Protein AF-A0A954Z6C3-F1 (afdb_monomer_lite)

Structure (mmCIF, N/CA/C/O backbone):
data_AF-A0A954Z6C3-F1
#
_entry.id   AF-A0A954Z6C3-F1
#
loop_
_atom_site.group_PDB
_atom_site.id
_atom_site.type_symbol
_atom_site.label_atom_id
_atom_site.label_alt_id
_atom_site.label_comp_id
_atom_site.label_asym_id
_atom_site.label_entity_id
_atom_site.label_seq_id
_atom_site.pdbx_PDB_ins_code
_atom_site.Cartn_x
_atom_site.Cartn_y
_atom_site.Cartn_z
_atom_site.occupancy
_atom_site.B_iso_or_equiv
_atom_site.auth_seq_id
_atom_site.auth_comp_id
_atom_site.auth_asym_id
_atom_site.auth_atom_id
_atom_site.pdbx_PDB_model_num
ATOM 1 N N . MET A 1 1 ? -9.592 -8.517 114.118 1.00 37.28 1 MET A N 1
ATOM 2 C CA . MET A 1 1 ? -10.959 -8.440 113.569 1.00 37.28 1 MET A CA 1
ATOM 3 C C . MET A 1 1 ? -11.557 -7.120 114.006 1.00 37.28 1 MET A C 1
ATOM 5 O O . MET A 1 1 ? -11.801 -6.947 115.194 1.00 37.28 1 MET A O 1
ATOM 9 N N . LEU A 1 2 ? -11.691 -6.187 113.068 1.00 48.84 2 LEU A N 1
ATOM 10 C CA . LEU A 1 2 ? -12.561 -5.021 113.216 1.00 48.84 2 LEU A CA 1
ATOM 11 C C . LEU A 1 2 ? -14.000 -5.456 112.869 1.00 48.84 2 LEU A C 1
ATOM 13 O O . LEU A 1 2 ? -14.154 -6.453 112.158 1.00 48.84 2 LEU A O 1
ATOM 17 N N . PRO A 1 3 ? -15.047 -4.782 113.376 1.00 57.50 3 PRO A N 1
ATOM 18 C CA . PRO A 1 3 ? -16.382 -4.914 112.796 1.00 57.50 3 PRO A CA 1
ATOM 19 C C . PRO A 1 3 ? -16.373 -4.417 111.341 1.00 57.50 3 PRO A C 1
ATOM 21 O O . PRO A 1 3 ? -15.506 -3.620 110.981 1.00 57.50 3 PRO A O 1
ATOM 24 N N . LEU A 1 4 ? -17.345 -4.858 110.534 1.00 58.16 4 LEU A N 1
ATOM 25 C CA . LEU A 1 4 ? -17.621 -4.249 109.228 1.00 58.16 4 LEU A CA 1
ATOM 26 C C . LEU A 1 4 ? -17.804 -2.740 109.428 1.00 58.16 4 LEU A C 1
ATOM 28 O O . LEU A 1 4 ? -18.649 -2.313 110.220 1.00 58.16 4 LEU A O 1
ATOM 32 N N . LEU A 1 5 ? -16.955 -1.958 108.769 1.00 63.75 5 LEU A N 1
ATOM 33 C CA . LEU A 1 5 ? -17.016 -0.505 108.794 1.00 63.75 5 LEU A CA 1
ATOM 34 C C . LEU A 1 5 ? -18.011 -0.049 107.716 1.00 63.75 5 LEU A C 1
ATOM 36 O O . LEU A 1 5 ? -18.034 -0.652 106.645 1.00 63.75 5 LEU A O 1
ATOM 40 N N . PRO A 1 6 ? -18.849 0.966 107.986 1.00 67.75 6 PRO A N 1
ATOM 41 C CA . PRO A 1 6 ? -19.689 1.565 106.956 1.00 67.75 6 PRO A CA 1
ATOM 42 C C . PRO A 1 6 ? -18.831 2.337 105.944 1.00 67.75 6 PRO A C 1
ATOM 44 O O . PRO A 1 6 ? -17.690 2.690 106.242 1.00 67.75 6 PRO A O 1
ATOM 47 N N . GLU A 1 7 ? -19.417 2.628 104.789 1.00 71.50 7 GLU A N 1
ATOM 48 C CA . GLU A 1 7 ? -18.855 3.463 103.724 1.00 71.50 7 GLU A CA 1
ATOM 49 C C . GLU A 1 7 ? -18.239 4.782 104.248 1.00 71.50 7 GLU A C 1
ATOM 51 O O . GLU A 1 7 ? -18.741 5.393 105.203 1.00 71.50 7 GLU A O 1
ATOM 56 N N . GLY A 1 8 ? -17.139 5.219 103.630 1.00 67.38 8 GLY A N 1
ATOM 57 C CA . GLY A 1 8 ? -16.472 6.496 103.893 1.00 67.38 8 GLY A CA 1
ATOM 58 C C . GLY A 1 8 ? -15.030 6.381 104.404 1.00 67.38 8 GLY A C 1
ATOM 59 O O . GLY A 1 8 ? -14.446 5.302 104.499 1.00 67.38 8 GLY A O 1
ATOM 60 N N . SER A 1 9 ? -14.417 7.528 104.720 1.00 70.69 9 SER A N 1
ATOM 61 C CA . SER A 1 9 ? -13.011 7.597 105.147 1.00 70.69 9 SER A CA 1
ATOM 62 C C . SER A 1 9 ? -12.826 7.265 106.631 1.00 70.69 9 SER A C 1
ATOM 64 O O . SER A 1 9 ? -13.349 7.953 107.512 1.00 70.69 9 SER A O 1
ATOM 66 N N . HIS A 1 10 ? -12.013 6.246 106.910 1.00 74.00 10 HIS A N 1
ATOM 67 C CA . HIS A 1 10 ? -11.630 5.802 108.249 1.00 74.00 10 HIS A CA 1
ATOM 68 C C . HIS A 1 10 ? -10.156 6.100 108.509 1.00 74.00 10 HIS A C 1
ATOM 70 O O . HIS A 1 10 ? -9.318 5.996 107.616 1.00 74.00 10 HIS A O 1
ATOM 76 N N . ILE A 1 11 ? -9.813 6.432 109.756 1.00 70.94 11 ILE A N 1
ATOM 77 C CA . ILE A 1 11 ? -8.423 6.656 110.177 1.00 70.94 11 ILE A CA 1
ATOM 78 C C . ILE A 1 11 ? -8.068 5.657 111.276 1.00 70.94 11 ILE A C 1
ATOM 80 O O . ILE A 1 11 ? -8.650 5.671 112.363 1.00 70.94 11 ILE A O 1
ATOM 84 N N . VAL A 1 12 ? -7.071 4.815 111.013 1.00 69.81 12 VAL A N 1
ATOM 85 C CA . VAL A 1 12 ? -6.412 3.990 112.026 1.00 69.81 12 VAL A CA 1
ATOM 86 C C . VAL A 1 12 ? -5.226 4.768 112.570 1.00 69.81 12 VAL A C 1
ATOM 88 O O . VAL A 1 12 ? -4.170 4.846 111.942 1.00 69.81 12 VAL A O 1
ATOM 91 N N . SER A 1 13 ? -5.411 5.328 113.763 1.00 64.81 13 SER A N 1
ATOM 92 C CA . SER A 1 13 ? -4.345 5.958 114.538 1.00 64.81 13 SER A CA 1
ATOM 93 C C . SER A 1 13 ? -3.878 5.036 115.661 1.00 64.81 13 SER A C 1
ATOM 95 O O . SER A 1 13 ? -4.672 4.609 116.501 1.00 64.81 13 SER A O 1
ATOM 97 N N . LEU A 1 14 ? -2.574 4.774 115.709 1.00 66.62 14 LEU A N 1
ATOM 98 C CA . LEU A 1 14 ? -1.854 4.241 116.860 1.00 66.62 14 LEU A CA 1
ATOM 99 C C . LEU A 1 14 ? -1.271 5.428 117.645 1.00 66.62 14 LEU A C 1
ATOM 101 O O . LEU A 1 14 ? -0.326 6.060 117.163 1.00 66.62 14 LEU A O 1
ATOM 105 N N . PRO A 1 15 ? -1.815 5.751 118.836 1.00 64.94 15 PRO A N 1
ATOM 106 C CA . PRO A 1 15 ? -1.297 6.833 119.660 1.00 64.94 15 PRO A CA 1
ATOM 107 C C . PRO A 1 15 ? 0.134 6.551 120.119 1.00 64.94 15 PRO A C 1
ATOM 109 O O . PRO A 1 15 ? 0.514 5.399 120.350 1.00 64.94 15 PRO A O 1
ATOM 112 N N . ALA A 1 16 ? 0.905 7.622 120.303 1.00 57.91 16 ALA A N 1
ATOM 113 C CA . ALA A 1 16 ? 2.351 7.572 120.513 1.00 57.91 16 ALA A CA 1
ATOM 114 C C . ALA A 1 16 ? 2.819 6.835 121.791 1.00 57.91 16 ALA A C 1
ATOM 116 O O . ALA A 1 16 ? 4.017 6.704 122.003 1.00 57.91 16 ALA A O 1
ATOM 117 N N . ASP A 1 17 ? 1.903 6.381 122.652 1.00 63.97 17 ASP A N 1
ATOM 118 C CA . ASP A 1 17 ? 2.150 5.705 123.931 1.00 63.97 17 ASP A CA 1
ATOM 119 C C . ASP A 1 17 ? 1.838 4.190 123.920 1.00 63.97 17 ASP A C 1
ATOM 121 O O . ASP A 1 17 ? 1.891 3.541 124.969 1.00 63.97 17 ASP A O 1
ATOM 125 N N . ARG A 1 18 ? 1.496 3.604 122.758 1.00 63.00 18 ARG A N 1
ATOM 126 C CA . ARG A 1 18 ? 1.019 2.205 122.646 1.00 63.00 18 ARG A CA 1
ATOM 127 C C . ARG A 1 18 ? 2.015 1.177 122.121 1.00 63.00 18 ARG A C 1
ATOM 129 O O . ARG A 1 18 ? 1.759 -0.016 122.279 1.00 63.00 18 ARG A O 1
ATOM 136 N N . LEU A 1 19 ? 3.137 1.607 121.557 1.00 58.41 19 LEU A N 1
ATOM 137 C CA . LEU A 1 19 ? 4.248 0.742 121.166 1.00 58.41 19 LEU A CA 1
ATOM 138 C C . LEU A 1 19 ? 5.520 1.255 121.842 1.00 58.41 19 LEU A C 1
ATOM 140 O O . LEU A 1 19 ? 5.770 2.454 121.864 1.00 58.41 19 LEU A O 1
ATOM 144 N N . GLN A 1 20 ? 6.297 0.342 122.418 1.00 60.38 20 GLN A N 1
ATOM 145 C CA . GLN A 1 20 ? 7.614 0.609 122.992 1.00 60.38 20 GLN A CA 1
ATOM 146 C C . GLN A 1 20 ? 8.576 -0.425 122.415 1.00 60.38 20 GLN A C 1
ATOM 148 O O . GLN A 1 20 ? 8.223 -1.604 122.315 1.00 60.38 20 GLN A O 1
ATOM 153 N N . ASP A 1 21 ? 9.777 0.006 122.037 1.00 60.88 21 ASP A N 1
ATOM 154 C CA . ASP A 1 21 ? 10.877 -0.923 121.803 1.00 60.88 21 ASP A CA 1
ATOM 155 C C . ASP A 1 21 ? 11.408 -1.476 123.138 1.00 60.88 21 ASP A C 1
ATOM 157 O O . ASP A 1 21 ? 10.964 -1.096 124.226 1.00 60.88 21 ASP A O 1
ATOM 161 N N . ILE A 1 22 ? 12.340 -2.428 123.066 1.00 61.69 22 ILE A N 1
ATOM 162 C CA . ILE A 1 22 ? 12.824 -3.149 124.253 1.00 61.69 22 ILE A CA 1
ATOM 163 C C . ILE A 1 22 ? 13.626 -2.263 125.226 1.00 61.69 22 ILE A C 1
ATOM 165 O O . ILE A 1 22 ? 13.765 -2.620 126.395 1.00 61.69 22 ILE A O 1
ATOM 169 N N . ASP A 1 23 ? 14.092 -1.102 124.754 1.00 64.38 23 ASP A N 1
ATOM 170 C CA . ASP A 1 23 ? 14.841 -0.101 125.520 1.00 64.38 23 ASP A CA 1
ATOM 171 C C . ASP A 1 23 ? 13.965 1.104 125.947 1.00 64.38 23 ASP A C 1
ATOM 173 O O . ASP A 1 23 ? 14.426 1.999 126.661 1.00 64.38 23 ASP A O 1
ATOM 177 N N . GLY A 1 24 ? 12.677 1.104 125.580 1.00 62.62 24 GLY A N 1
ATOM 178 C CA . GLY A 1 24 ? 11.661 2.055 126.031 1.00 62.62 24 GLY A CA 1
ATOM 179 C C . GLY A 1 24 ? 11.757 3.459 125.423 1.00 62.62 24 GLY A C 1
ATOM 180 O O . GLY A 1 24 ? 11.292 4.410 126.056 1.00 62.62 24 GLY A O 1
ATOM 181 N N . GLN A 1 25 ? 12.363 3.623 124.241 1.00 62.22 25 GLN A N 1
ATOM 182 C CA . GLN A 1 25 ? 12.655 4.935 123.644 1.00 62.22 25 GLN A CA 1
ATOM 183 C C . GLN A 1 25 ? 12.252 5.082 122.167 1.00 62.22 25 GLN A C 1
ATOM 185 O O . GLN A 1 25 ? 13.027 5.600 121.361 1.00 62.22 25 GLN A O 1
ATOM 190 N N . LEU A 1 26 ? 10.996 4.778 121.817 1.00 54.25 26 LEU A N 1
ATOM 191 C CA . LEU A 1 26 ? 10.439 5.293 120.561 1.00 54.25 26 LEU A CA 1
ATOM 192 C C . LEU A 1 26 ? 8.916 5.518 120.594 1.00 54.25 26 LEU A C 1
ATOM 194 O O . LEU A 1 26 ? 8.130 4.582 120.499 1.00 54.25 26 LEU A O 1
ATOM 198 N N . ASN A 1 27 ? 8.513 6.791 120.669 1.00 55.78 27 ASN A N 1
ATOM 199 C CA . ASN A 1 27 ? 7.134 7.242 120.469 1.00 55.78 27 ASN A CA 1
ATOM 200 C C . ASN A 1 27 ? 6.946 7.636 118.993 1.00 55.78 27 ASN A C 1
ATOM 202 O O . ASN A 1 27 ? 7.245 8.773 118.624 1.00 55.78 27 ASN A O 1
ATOM 206 N N . LEU A 1 28 ? 6.444 6.728 118.153 1.00 56.53 28 LEU A N 1
ATOM 207 C CA . LEU A 1 28 ? 5.942 7.075 116.819 1.00 56.53 28 LEU A CA 1
ATOM 208 C C . LEU A 1 28 ? 4.416 7.025 116.819 1.00 56.53 28 LEU A C 1
ATOM 210 O O . LEU A 1 28 ? 3.816 5.979 117.056 1.00 56.53 28 LEU A O 1
ATOM 214 N N . GLU A 1 29 ? 3.800 8.168 116.537 1.00 64.44 29 GLU A N 1
ATOM 215 C CA . GLU A 1 29 ? 2.391 8.239 116.173 1.00 64.44 29 GLU A CA 1
ATOM 216 C C . GLU A 1 29 ? 2.253 7.766 114.722 1.00 64.44 29 GLU A C 1
ATOM 218 O O . GLU A 1 29 ? 2.845 8.347 113.812 1.00 64.44 29 GLU A O 1
ATOM 223 N N . PHE A 1 30 ? 1.508 6.684 114.509 1.00 62.28 30 PHE A N 1
ATOM 224 C CA . PHE A 1 30 ? 1.206 6.171 113.175 1.00 62.28 30 PHE A CA 1
ATOM 225 C C . PHE A 1 30 ? -0.274 6.405 112.906 1.00 62.28 30 PHE A C 1
ATOM 227 O O . PHE A 1 30 ? -1.117 5.804 113.568 1.00 62.28 30 PHE A O 1
ATOM 234 N N . SER A 1 31 ? -0.588 7.267 111.942 1.00 66.69 31 SER A N 1
ATOM 235 C CA . SER A 1 31 ? -1.942 7.402 111.405 1.00 66.69 31 SER A CA 1
ATOM 236 C C . SER A 1 31 ? -1.940 6.984 109.942 1.00 66.69 31 SER A C 1
ATOM 238 O O . SER A 1 31 ? -1.111 7.444 109.160 1.00 66.69 31 SER A O 1
ATOM 240 N N . SER A 1 32 ? -2.855 6.089 109.591 1.00 67.44 32 SER A N 1
ATOM 241 C CA . SER A 1 32 ? -3.131 5.682 108.219 1.00 67.44 32 SER A CA 1
ATOM 242 C C . SER A 1 32 ? -4.628 5.815 107.989 1.00 67.44 32 SER A C 1
ATOM 244 O O . SER A 1 32 ? -5.431 5.301 108.769 1.00 67.44 32 SER A O 1
ATOM 246 N N . SER A 1 33 ? -4.997 6.548 106.946 1.00 71.06 33 SER A N 1
ATOM 247 C CA . SER A 1 33 ? -6.370 6.636 106.464 1.00 71.06 33 SER A CA 1
ATOM 248 C C . SER A 1 33 ? -6.602 5.626 105.348 1.00 71.06 33 SER A C 1
ATOM 250 O O . SER A 1 33 ? -5.762 5.508 104.456 1.00 71.06 33 SER A O 1
ATOM 252 N N . PHE A 1 34 ? -7.755 4.970 105.358 1.00 68.12 34 PHE A N 1
ATOM 253 C CA . PHE A 1 34 ? -8.279 4.215 104.222 1.00 68.12 34 PHE A CA 1
ATOM 254 C C . PHE A 1 34 ? -9.757 4.554 104.040 1.00 68.12 34 PHE A C 1
ATOM 256 O O . PHE A 1 34 ? -10.448 4.883 105.005 1.00 68.12 34 PHE A O 1
ATOM 263 N N . VAL A 1 35 ? -10.240 4.507 102.806 1.00 67.06 35 VAL A N 1
ATOM 264 C CA . VAL A 1 35 ? -11.672 4.611 102.514 1.00 67.06 35 VAL A CA 1
ATOM 265 C C . VAL A 1 35 ? -12.233 3.193 102.485 1.00 67.06 35 VAL A C 1
ATOM 267 O O . VAL A 1 35 ? -11.560 2.273 102.026 1.00 67.06 35 VAL A O 1
ATOM 270 N N . VAL A 1 36 ? -13.421 3.003 103.050 1.00 73.69 36 VAL A N 1
ATOM 271 C CA . VAL A 1 36 ? -14.242 1.828 102.758 1.00 73.69 36 VAL A CA 1
ATOM 272 C C . VAL A 1 36 ? -15.226 2.265 101.702 1.00 73.69 36 VAL A C 1
ATOM 274 O O . VAL A 1 36 ? -16.043 3.146 101.975 1.00 73.69 36 VAL A O 1
ATOM 277 N N . ASP A 1 37 ? -15.110 1.657 100.534 1.00 79.75 37 ASP A N 1
ATOM 278 C CA . ASP A 1 37 ? -16.060 1.810 99.449 1.00 79.75 37 ASP A CA 1
ATOM 279 C C . ASP A 1 37 ? -16.824 0.503 99.249 1.00 79.75 37 ASP A C 1
ATOM 281 O O . ASP A 1 37 ? -16.282 -0.581 99.488 1.00 79.75 37 ASP A O 1
ATOM 285 N N . VAL A 1 38 ? -18.098 0.626 98.901 1.00 78.44 38 VAL A N 1
ATOM 286 C CA . VAL A 1 38 ? -19.046 -0.480 98.704 1.00 78.44 38 VAL A CA 1
ATOM 287 C C . VAL A 1 38 ? -20.081 -0.166 97.620 1.00 78.44 38 VAL A C 1
ATOM 289 O O . VAL A 1 38 ? -21.017 -0.953 97.457 1.00 78.44 38 VAL A O 1
ATOM 292 N N . THR A 1 39 ? -19.973 0.976 96.928 1.00 84.88 39 THR A N 1
ATOM 293 C CA . THR A 1 39 ? -20.726 1.186 95.688 1.00 84.88 39 THR A CA 1
ATOM 294 C C . THR A 1 39 ? -20.083 0.377 94.568 1.00 84.88 39 THR A C 1
ATOM 296 O O . THR A 1 39 ? -19.214 -0.463 94.796 1.00 84.88 39 THR A O 1
ATOM 299 N N . SER A 1 40 ? -20.624 0.467 93.367 1.00 88.44 40 SER A N 1
ATOM 300 C CA . SER A 1 40 ? -20.111 -0.250 92.208 1.00 88.44 40 SER A CA 1
ATOM 301 C C . SER A 1 40 ? -20.272 0.675 91.020 1.00 88.44 40 SER A C 1
ATOM 303 O O . SER A 1 40 ? -21.310 1.337 90.942 1.00 88.44 40 SER A O 1
ATOM 305 N N . PRO A 1 41 ? -19.286 0.744 90.115 1.00 91.62 41 PRO A N 1
ATOM 306 C CA . PRO A 1 41 ? -19.343 1.681 89.011 1.00 91.62 41 PRO A CA 1
ATOM 307 C C . PRO A 1 41 ? -20.478 1.296 88.064 1.00 91.62 41 PRO A C 1
ATOM 309 O O . PRO A 1 41 ? -20.662 0.114 87.761 1.00 91.62 41 PRO A O 1
ATOM 312 N N . ARG A 1 42 ? -21.218 2.296 87.580 1.00 92.19 42 ARG A N 1
ATOM 313 C CA . ARG A 1 42 ? -22.375 2.137 86.688 1.00 92.19 42 ARG A CA 1
ATOM 314 C C . ARG A 1 42 ? -22.181 2.966 85.428 1.00 92.19 42 ARG A C 1
ATOM 316 O O . ARG A 1 42 ? -21.743 4.114 85.499 1.00 92.19 42 ARG A O 1
ATOM 323 N N . VAL A 1 43 ? -22.564 2.434 84.271 1.00 93.06 43 VAL A N 1
ATOM 324 C CA . VAL A 1 43 ? -22.600 3.201 83.019 1.00 93.06 43 VAL A CA 1
ATOM 325 C C . VAL A 1 43 ? -23.773 4.179 83.078 1.00 93.06 43 VAL A C 1
ATOM 327 O O . VAL A 1 43 ? -24.923 3.755 83.159 1.00 93.06 43 VAL A O 1
ATOM 330 N N . ILE A 1 44 ? -23.493 5.484 83.033 1.00 91.88 44 ILE A N 1
ATOM 331 C CA . ILE A 1 44 ? -24.477 6.580 83.123 1.00 91.88 44 ILE A CA 1
ATOM 332 C C . ILE A 1 44 ? -24.720 7.333 81.810 1.00 91.88 44 ILE A C 1
ATOM 334 O O . ILE A 1 44 ? -25.736 8.015 81.693 1.00 91.88 44 ILE A O 1
ATOM 338 N N . GLU A 1 45 ? -23.820 7.228 80.831 1.00 92.56 45 GLU A N 1
ATOM 339 C CA . GLU A 1 45 ? -23.990 7.743 79.463 1.00 92.56 45 GLU A CA 1
ATOM 340 C C . GLU A 1 45 ? -23.270 6.795 78.487 1.00 92.56 45 GLU A C 1
ATOM 342 O O . GLU A 1 45 ? -22.245 6.206 78.839 1.00 92.56 45 GLU A O 1
ATOM 347 N N . SER A 1 46 ? -23.788 6.660 77.266 1.00 90.81 46 SER A N 1
ATOM 348 C CA . SER A 1 46 ? -23.217 5.833 76.197 1.00 90.81 46 SER A CA 1
ATOM 349 C C . SER A 1 46 ? -23.350 6.553 74.848 1.00 90.81 46 SER A C 1
ATOM 351 O O . SER A 1 46 ? -24.343 7.250 74.625 1.00 90.81 46 SER A O 1
ATOM 353 N N . SER A 1 47 ? -22.348 6.442 73.969 1.00 91.50 47 SER A N 1
ATOM 354 C CA . SER A 1 47 ? -22.325 7.128 72.664 1.00 91.50 47 SER A CA 1
ATOM 355 C C . SER A 1 47 ? -23.149 6.443 71.576 1.00 91.50 47 SER A C 1
ATOM 357 O O . SER A 1 47 ? -23.451 7.077 70.568 1.00 91.50 47 SER A O 1
ATOM 359 N N . ILE A 1 48 ? -23.487 5.167 71.759 1.00 89.69 48 ILE A N 1
ATOM 360 C CA . ILE A 1 48 ? -24.341 4.381 70.865 1.00 89.69 48 ILE A CA 1
ATOM 361 C C . ILE A 1 48 ? -25.544 3.938 71.700 1.00 89.69 48 ILE A C 1
ATOM 363 O O . ILE A 1 48 ? -25.380 3.413 72.800 1.00 89.69 48 ILE A O 1
ATOM 367 N N . ALA A 1 49 ? -26.755 4.201 71.214 1.00 87.12 49 ALA A N 1
ATOM 368 C CA . ALA A 1 49 ? -27.969 3.769 71.896 1.00 87.12 49 ALA A CA 1
ATOM 369 C C . ALA A 1 49 ? -28.246 2.280 71.631 1.00 87.12 49 ALA A C 1
ATOM 371 O O . ALA A 1 49 ? -27.927 1.772 70.561 1.00 87.12 49 ALA A O 1
ATOM 372 N N . GLU A 1 50 ? -28.891 1.608 72.585 1.00 87.44 50 GLU A N 1
ATOM 373 C CA . GLU A 1 50 ? -29.377 0.236 72.401 1.00 87.44 50 GLU A CA 1
ATOM 374 C C . GLU A 1 50 ? -30.348 0.159 71.211 1.00 87.44 50 GLU A C 1
ATOM 376 O O . GLU A 1 50 ? -31.338 0.895 71.163 1.00 87.44 50 GLU A O 1
ATOM 381 N N . GLY A 1 51 ? -30.062 -0.731 70.259 1.00 84.31 51 GLY A N 1
ATOM 382 C CA . GLY A 1 51 ? -30.817 -0.887 69.015 1.00 84.31 51 GLY A CA 1
ATOM 383 C C . GLY A 1 51 ? -30.616 0.250 68.007 1.00 84.31 51 GLY A C 1
ATOM 384 O O . GLY A 1 51 ? -31.503 0.493 67.189 1.00 84.31 51 GLY A O 1
ATOM 385 N N . ALA A 1 52 ? -29.505 0.991 68.077 1.00 86.56 52 ALA A N 1
ATOM 386 C CA . ALA A 1 52 ? -29.196 2.026 67.093 1.00 86.56 52 ALA A CA 1
ATOM 387 C C . ALA A 1 52 ? -28.866 1.418 65.722 1.00 86.56 52 ALA A C 1
ATOM 389 O O . ALA A 1 52 ? -28.031 0.525 65.624 1.00 86.56 52 ALA A O 1
ATOM 390 N N . VAL A 1 53 ? -29.458 1.967 64.662 1.00 85.56 53 VAL A N 1
ATOM 391 C CA . VAL A 1 53 ? -29.042 1.709 63.277 1.00 85.56 53 VAL A CA 1
ATOM 392 C C . VAL A 1 53 ? -28.165 2.876 62.826 1.00 85.56 53 VAL A C 1
ATOM 394 O O . VAL A 1 53 ? -28.553 4.036 62.996 1.00 85.56 53 VAL A O 1
ATOM 397 N N . VAL A 1 54 ? -26.972 2.590 62.305 1.00 83.25 54 VAL A N 1
ATOM 398 C CA . VAL A 1 54 ? -25.963 3.589 61.922 1.00 83.25 54 VAL A CA 1
ATOM 399 C C . VAL A 1 54 ? -25.506 3.384 60.476 1.00 83.25 54 VAL A C 1
ATOM 401 O O . VAL A 1 54 ? -25.076 2.301 60.094 1.00 83.25 54 VAL A O 1
ATOM 404 N N . THR A 1 55 ? -25.586 4.447 59.675 1.00 74.69 55 THR A N 1
ATOM 405 C CA . THR A 1 55 ? -25.167 4.471 58.257 1.00 74.69 55 THR A CA 1
ATOM 406 C C . THR A 1 55 ? -23.692 4.849 58.082 1.00 74.69 55 THR A C 1
ATOM 408 O O . THR A 1 55 ? -23.069 4.530 57.078 1.00 74.69 55 THR A O 1
ATOM 411 N N . SER A 1 56 ? -23.108 5.510 59.087 1.00 77.88 56 SER A N 1
ATOM 412 C CA . SER A 1 56 ? -21.674 5.789 59.184 1.00 77.88 56 SER A CA 1
ATOM 413 C C . SER A 1 56 ? -21.105 4.975 60.352 1.00 77.88 56 SER A C 1
ATOM 415 O O . SER A 1 56 ? -21.428 5.293 61.503 1.00 77.88 56 SER A O 1
ATOM 417 N N . PRO A 1 57 ? -20.262 3.952 60.108 1.00 79.62 57 PRO A N 1
ATOM 418 C CA . PRO A 1 57 ? -19.716 3.107 61.165 1.00 79.62 57 PRO A CA 1
ATOM 419 C C . PRO A 1 57 ? -18.947 3.933 62.215 1.00 79.62 57 PRO A C 1
ATOM 421 O O . PRO A 1 57 ? -18.047 4.699 61.853 1.00 79.62 57 PRO A O 1
ATOM 424 N N . PRO A 1 58 ? -19.264 3.817 63.517 1.00 82.38 58 PRO A N 1
ATOM 425 C CA . PRO A 1 58 ? -18.573 4.575 64.551 1.00 82.38 58 PRO A CA 1
ATOM 426 C C . PRO A 1 58 ? -17.135 4.072 64.707 1.00 82.38 58 PRO A C 1
ATOM 428 O O . PRO A 1 58 ? -16.907 2.903 64.991 1.00 82.38 58 PRO A O 1
ATOM 431 N N . THR A 1 59 ? -16.148 4.963 64.595 1.00 89.62 59 THR A N 1
ATOM 432 C CA . THR A 1 59 ? -14.728 4.619 64.817 1.00 89.62 59 THR A CA 1
ATOM 433 C C . THR A 1 59 ? -14.350 4.546 66.300 1.00 89.62 59 THR A C 1
ATOM 435 O O . THR A 1 59 ? -13.306 4.000 66.653 1.00 89.62 59 THR A O 1
ATOM 438 N N . THR A 1 60 ? -15.186 5.108 67.178 1.00 91.69 60 THR A N 1
ATOM 439 C CA . THR A 1 60 ? -14.979 5.125 68.630 1.00 91.69 60 THR A CA 1
ATOM 440 C C . THR A 1 60 ? -16.309 4.958 69.353 1.00 91.69 60 THR A C 1
ATOM 442 O O . THR A 1 60 ? -17.257 5.697 69.089 1.00 91.69 60 THR A O 1
ATOM 445 N N . TYR A 1 61 ? -16.355 4.048 70.320 1.00 93.88 61 TYR A N 1
ATOM 446 C CA . TYR A 1 61 ? -17.426 3.947 71.307 1.00 93.88 61 TYR A CA 1
ATOM 447 C C . TYR A 1 61 ? -16.998 4.597 72.631 1.00 93.88 61 TYR A C 1
ATOM 449 O O . TYR A 1 61 ? -15.846 4.466 73.044 1.00 93.88 61 TYR A O 1
ATOM 457 N N . ILE A 1 62 ? -17.910 5.306 73.300 1.00 94.50 62 ILE A N 1
ATOM 458 C CA . ILE A 1 62 ? -17.652 5.992 74.571 1.00 94.50 62 ILE A CA 1
ATOM 459 C C . ILE A 1 62 ? -18.722 5.601 75.591 1.00 94.50 62 ILE A C 1
ATOM 461 O O . ILE A 1 62 ? -19.910 5.822 75.361 1.00 94.50 62 ILE A O 1
ATOM 465 N N . ALA A 1 63 ? -18.290 5.095 76.745 1.00 93.94 63 ALA A N 1
ATOM 466 C CA . ALA A 1 63 ? -19.132 4.847 77.914 1.00 93.94 63 ALA A CA 1
ATOM 467 C C . ALA A 1 63 ? -18.639 5.675 79.101 1.00 93.94 63 ALA A C 1
ATOM 469 O O . ALA A 1 63 ? -17.434 5.773 79.332 1.00 93.94 63 ALA A O 1
ATOM 470 N N . LYS A 1 64 ? -19.557 6.266 79.862 1.00 94.88 64 LYS A N 1
ATOM 471 C CA . LYS A 1 64 ? -19.258 7.128 81.012 1.00 94.88 64 LYS A CA 1
ATOM 472 C C . LYS A 1 64 ? -19.735 6.501 82.310 1.00 94.88 64 LYS A C 1
ATOM 474 O O . LYS A 1 64 ? -20.844 5.978 82.343 1.00 94.88 64 LYS A O 1
ATOM 479 N N . PHE A 1 65 ? -18.952 6.646 83.370 1.00 94.56 65 PHE A N 1
ATOM 480 C CA . PHE A 1 65 ? -19.214 6.065 84.684 1.00 94.56 65 PHE A CA 1
ATOM 481 C C . PHE A 1 65 ? -19.545 7.140 85.729 1.00 94.56 65 PHE A C 1
ATOM 483 O O . PHE A 1 65 ? -19.135 8.300 85.609 1.00 94.56 65 PHE A O 1
ATOM 490 N N . ASP A 1 66 ? -20.323 6.779 86.750 1.00 92.56 66 ASP A N 1
ATOM 491 C CA . ASP A 1 66 ? -20.645 7.664 87.876 1.00 92.56 66 ASP A CA 1
ATOM 492 C C . ASP A 1 66 ? -19.477 7.865 88.853 1.00 92.56 66 ASP A C 1
ATOM 494 O O . ASP A 1 66 ? -19.366 8.942 89.450 1.00 92.56 66 ASP A O 1
ATOM 498 N N . GLU A 1 67 ? -18.561 6.902 88.949 1.00 90.38 67 GLU A N 1
ATOM 499 C CA . GLU A 1 67 ? -17.355 6.938 89.787 1.00 90.38 67 GLU A CA 1
ATOM 500 C C . GLU A 1 67 ? -16.056 6.571 89.031 1.00 90.38 67 GLU A C 1
ATOM 502 O O . GLU A 1 67 ? -16.055 6.460 87.805 1.00 90.38 67 GLU A O 1
ATOM 507 N N . ASP A 1 68 ? -14.917 6.517 89.737 1.00 90.50 68 ASP A N 1
ATOM 508 C CA . ASP A 1 68 ? -13.582 6.376 89.133 1.00 90.50 68 ASP A CA 1
ATOM 509 C C . ASP A 1 68 ? -13.124 4.902 89.068 1.00 90.50 68 ASP A C 1
ATOM 511 O O . ASP A 1 68 ? -12.967 4.246 90.099 1.00 90.50 68 ASP A O 1
ATOM 515 N N . LEU A 1 69 ? -12.839 4.403 87.859 1.00 91.31 69 LEU A N 1
ATOM 516 C CA . LEU A 1 69 ? -12.388 3.022 87.620 1.00 91.31 69 LEU A CA 1
ATOM 517 C C . LEU A 1 69 ? -10.912 2.770 87.987 1.00 91.31 69 LEU A C 1
ATOM 519 O O . LEU A 1 69 ? -10.063 3.664 87.875 1.00 91.31 69 LEU A O 1
ATOM 523 N N . ASP A 1 70 ? -10.569 1.518 88.319 1.00 89.31 70 ASP A N 1
ATOM 524 C CA . ASP A 1 70 ? -9.172 1.066 88.415 1.00 89.31 70 ASP A CA 1
ATOM 525 C C . ASP A 1 70 ? -8.568 0.805 87.027 1.00 89.31 70 ASP A C 1
ATOM 527 O O . ASP A 1 70 ? -8.425 -0.328 86.560 1.00 89.31 70 ASP A O 1
ATOM 531 N N . ALA A 1 71 ? -8.131 1.881 86.373 1.00 85.12 71 ALA A N 1
ATOM 532 C CA . ALA A 1 71 ? -7.467 1.800 85.075 1.00 85.12 71 ALA A CA 1
ATOM 533 C C . ALA A 1 71 ? -6.125 1.036 85.082 1.00 85.12 71 ALA A C 1
ATOM 535 O O . ALA A 1 71 ? -5.520 0.882 84.024 1.00 85.12 71 ALA A O 1
ATOM 536 N N . SER A 1 72 ? -5.625 0.570 86.236 1.00 82.44 72 SER A N 1
ATOM 537 C CA . SER A 1 72 ? -4.425 -0.275 86.288 1.00 82.44 72 SER A CA 1
ATOM 538 C C . SER A 1 72 ? -4.701 -1.746 85.971 1.00 82.44 72 SER A C 1
ATOM 540 O O . SER A 1 72 ? -3.744 -2.498 85.772 1.00 82.44 72 SER A O 1
ATOM 542 N N . GLN A 1 73 ? -5.972 -2.162 85.949 1.00 80.56 73 GLN A N 1
ATOM 543 C CA . GLN A 1 73 ? -6.402 -3.520 85.595 1.00 80.56 73 GLN A CA 1
ATOM 544 C C . GLN A 1 73 ? -7.072 -3.614 84.216 1.00 80.56 73 GLN A C 1
ATOM 546 O O . GLN A 1 73 ? -7.235 -4.727 83.737 1.00 80.56 73 GLN A O 1
ATOM 551 N N . LEU A 1 74 ? -7.401 -2.483 83.575 1.00 87.56 74 LEU A N 1
ATOM 552 C CA . LEU A 1 74 ? -8.081 -2.472 82.275 1.00 87.56 74 LEU A CA 1
ATOM 553 C C . LEU A 1 74 ? -7.184 -2.986 81.135 1.00 87.56 74 LEU A C 1
ATOM 555 O O . LEU A 1 74 ? -6.122 -2.410 80.872 1.00 87.56 74 LEU A O 1
ATOM 559 N N . ASP A 1 75 ? -7.645 -4.004 80.405 1.00 88.38 75 ASP A N 1
ATOM 560 C CA . ASP A 1 75 ? -7.046 -4.471 79.147 1.00 88.38 75 ASP A CA 1
ATOM 561 C C . ASP A 1 75 ? -8.087 -4.743 78.039 1.00 88.38 75 ASP A C 1
ATOM 563 O O . ASP A 1 75 ? -9.293 -4.629 78.241 1.00 88.38 75 ASP A O 1
ATOM 567 N N . LEU A 1 76 ? -7.628 -5.027 76.813 1.00 88.75 76 LEU A N 1
ATOM 568 C CA . LEU A 1 76 ? -8.508 -5.176 75.642 1.00 88.75 76 LEU A CA 1
ATOM 569 C C . LEU A 1 76 ? -9.523 -6.331 75.762 1.00 88.75 76 LEU A C 1
ATOM 571 O O . LEU A 1 76 ? -10.505 -6.327 75.029 1.00 88.75 76 LEU A O 1
ATOM 575 N N . GLN A 1 77 ? -9.315 -7.305 76.654 1.00 89.00 77 GLN A N 1
ATOM 576 C CA . GLN A 1 77 ? -10.244 -8.418 76.898 1.00 89.00 77 GLN A CA 1
ATOM 577 C C . GLN A 1 77 ? -11.466 -8.010 77.733 1.00 89.00 77 GLN A C 1
ATOM 579 O O . GLN A 1 77 ? -12.455 -8.747 77.760 1.00 89.00 77 GLN A O 1
ATOM 584 N N . ASP A 1 78 ? -11.422 -6.845 78.384 1.00 92.12 78 ASP A N 1
ATOM 585 C CA . ASP A 1 78 ? -12.529 -6.302 79.182 1.00 92.12 78 ASP A CA 1
ATOM 586 C C . ASP A 1 78 ? -13.663 -5.748 78.320 1.00 92.12 78 ASP A C 1
ATOM 588 O O . ASP A 1 78 ? -14.737 -5.419 78.826 1.00 92.12 78 ASP A O 1
ATOM 592 N N . VAL A 1 79 ? -13.443 -5.671 77.008 1.00 93.81 79 VAL A N 1
ATOM 593 C CA . VAL A 1 79 ? -14.456 -5.325 76.021 1.00 93.81 79 VAL A CA 1
ATOM 594 C C . VAL A 1 79 ? -14.547 -6.448 74.997 1.00 93.81 79 VAL A C 1
ATOM 596 O O . VAL A 1 79 ? -13.553 -6.822 74.383 1.00 93.81 79 VAL A O 1
ATOM 599 N N . ALA A 1 80 ? -15.746 -6.988 74.799 1.00 93.38 80 ALA A N 1
ATOM 600 C CA . ALA A 1 80 ? -16.050 -7.810 73.635 1.00 93.38 80 ALA A CA 1
ATOM 601 C C . ALA A 1 80 ? -16.763 -6.951 72.589 1.00 93.38 80 ALA A C 1
ATOM 603 O O . ALA A 1 80 ? -17.612 -6.133 72.936 1.00 93.38 80 ALA A O 1
ATOM 604 N N . LEU A 1 81 ? -16.457 -7.178 71.319 1.00 95.31 81 LEU A N 1
ATOM 605 C CA . LEU A 1 81 ? -17.307 -6.791 70.201 1.00 95.31 81 LEU A CA 1
ATOM 606 C C . LEU A 1 81 ? -17.547 -8.067 69.395 1.00 95.31 81 LEU A C 1
ATOM 608 O O . LEU A 1 81 ? -16.588 -8.772 69.077 1.00 95.31 81 LEU A O 1
ATOM 612 N N . VAL A 1 82 ? -18.800 -8.391 69.100 1.00 94.69 82 VAL A N 1
ATOM 613 C CA . VAL A 1 82 ? -19.164 -9.546 68.269 1.00 94.69 82 VAL A CA 1
ATOM 614 C C . VAL A 1 82 ? -20.073 -9.125 67.122 1.00 94.69 82 VAL A C 1
ATOM 616 O O . VAL A 1 82 ? -20.833 -8.170 67.258 1.00 94.69 82 VAL A O 1
ATOM 619 N N . ASP A 1 83 ? -19.981 -9.831 65.997 1.00 91.81 83 ASP A N 1
ATOM 620 C CA . ASP A 1 83 ? -20.900 -9.680 64.864 1.00 91.81 83 ASP A CA 1
ATOM 621 C C . ASP A 1 83 ? -22.220 -10.453 65.080 1.00 91.81 83 ASP A C 1
ATOM 623 O O . ASP A 1 83 ? -22.371 -11.234 66.025 1.00 91.81 83 ASP A O 1
ATOM 627 N N . GLY A 1 84 ? -23.174 -10.298 64.159 1.00 87.06 84 GLY A N 1
ATOM 628 C CA . GLY A 1 84 ? -24.453 -11.019 64.161 1.00 87.06 84 GLY A CA 1
ATOM 629 C C . GLY A 1 84 ? -24.353 -12.548 64.013 1.00 87.06 84 GLY A C 1
ATOM 630 O O . GLY A 1 84 ? -25.346 -13.246 64.222 1.00 87.06 84 GLY A O 1
ATOM 631 N N . ASN A 1 85 ? -23.173 -13.093 63.694 1.00 90.44 85 ASN A N 1
ATOM 632 C CA . ASN A 1 85 ? -22.877 -14.531 63.731 1.00 90.44 85 ASN A CA 1
ATOM 633 C C . ASN A 1 85 ? -22.249 -14.968 65.068 1.00 90.44 85 ASN A C 1
ATOM 635 O O . ASN A 1 85 ? -21.880 -16.137 65.225 1.00 90.44 85 ASN A O 1
ATOM 639 N N . ASN A 1 86 ? -22.154 -14.051 66.036 1.00 86.75 86 ASN A N 1
ATOM 640 C CA . ASN A 1 86 ? -21.522 -14.216 67.340 1.00 86.75 86 ASN A CA 1
ATOM 641 C C . ASN A 1 86 ? -19.990 -14.436 67.256 1.00 86.75 86 ASN A C 1
ATOM 643 O O . ASN A 1 86 ? -19.398 -15.024 68.169 1.00 86.75 86 ASN A O 1
ATOM 647 N N . ALA A 1 87 ? -19.338 -13.993 66.176 1.00 91.00 87 ALA A N 1
ATOM 648 C CA . ALA A 1 87 ? -17.888 -14.041 65.997 1.00 91.00 87 ALA A CA 1
ATOM 649 C C . ALA A 1 87 ? -17.213 -12.782 66.569 1.00 91.00 87 ALA A C 1
ATOM 651 O O . ALA A 1 87 ? -17.706 -11.673 66.398 1.00 91.00 87 ALA A O 1
ATOM 652 N N . GLU A 1 88 ? -16.077 -12.953 67.250 1.00 91.25 88 GLU A N 1
ATOM 653 C CA . GLU A 1 88 ? -15.360 -11.866 67.933 1.00 91.25 88 GLU A CA 1
ATOM 654 C C . GLU A 1 88 ? -14.614 -10.959 66.939 1.00 91.25 88 GLU A C 1
ATOM 656 O O . GLU A 1 88 ? -13.784 -11.418 66.150 1.00 91.25 88 GLU A O 1
ATOM 661 N N . VAL A 1 89 ? -14.907 -9.660 67.000 1.00 92.19 89 VAL A N 1
ATOM 662 C CA . VAL A 1 89 ? -14.340 -8.601 66.162 1.00 92.19 89 VAL A CA 1
ATOM 663 C C . VAL A 1 89 ? -13.312 -7.824 66.999 1.00 92.19 89 VAL A C 1
ATOM 665 O O . VAL A 1 89 ? -13.693 -7.172 67.971 1.00 92.19 89 VAL A O 1
ATOM 668 N N . PRO A 1 90 ? -12.006 -7.869 66.674 1.00 91.19 90 PRO A N 1
ATOM 669 C CA . PRO A 1 90 ? -10.982 -7.242 67.509 1.00 91.19 90 PRO A CA 1
ATOM 670 C C . PRO A 1 90 ? -11.126 -5.717 67.598 1.00 91.19 90 PRO A C 1
ATOM 672 O O . PRO A 1 90 ? -11.121 -5.025 66.580 1.00 91.19 90 PRO A O 1
ATOM 675 N N . ILE A 1 91 ? -11.182 -5.183 68.820 1.00 92.56 91 ILE A N 1
ATOM 676 C CA . ILE A 1 91 ? -11.120 -3.736 69.059 1.00 92.56 91 ILE A CA 1
ATOM 677 C C . ILE A 1 91 ? -9.687 -3.202 68.904 1.00 92.56 91 ILE A C 1
ATOM 679 O O . ILE A 1 91 ? -8.706 -3.870 69.235 1.00 92.56 91 ILE A O 1
ATOM 683 N N . ASN A 1 92 ? -9.562 -1.966 68.423 1.00 88.75 92 ASN A N 1
ATOM 684 C CA . ASN A 1 92 ? -8.276 -1.325 68.139 1.00 88.75 92 ASN A CA 1
ATOM 685 C C . ASN A 1 92 ? -7.593 -0.759 69.391 1.00 88.75 92 ASN A C 1
ATOM 687 O O . ASN A 1 92 ? -6.365 -0.689 69.454 1.00 88.75 92 ASN A O 1
ATOM 691 N N . GLN A 1 93 ? -8.376 -0.277 70.360 1.00 91.94 93 GLN A N 1
ATOM 692 C CA . GLN A 1 93 ? -7.857 0.476 71.500 1.00 91.94 93 GLN A CA 1
ATOM 693 C C . GLN A 1 93 ? -8.842 0.491 72.672 1.00 91.94 93 GLN A C 1
ATOM 695 O O . GLN A 1 93 ? -10.051 0.511 72.462 1.00 91.94 93 GLN A O 1
ATOM 700 N N . LEU A 1 94 ? -8.314 0.578 73.895 1.00 93.31 94 LEU A N 1
ATOM 701 C CA . LEU A 1 94 ? -9.064 0.896 75.108 1.00 93.31 94 LEU A CA 1
ATOM 702 C C . LEU A 1 94 ? -8.313 1.990 75.884 1.00 93.31 94 LEU A C 1
ATOM 704 O O . LEU A 1 94 ? -7.123 1.844 76.163 1.00 93.31 94 LEU A O 1
ATOM 708 N N . ILE A 1 95 ? -8.983 3.098 76.203 1.00 92.12 95 ILE A N 1
ATOM 709 C CA . ILE A 1 95 ? -8.457 4.192 77.038 1.00 92.12 95 ILE A CA 1
ATOM 710 C C . ILE A 1 95 ? -9.480 4.515 78.125 1.00 92.12 95 ILE A C 1
ATOM 712 O O . ILE A 1 95 ? -10.668 4.611 77.834 1.00 92.12 95 ILE A O 1
ATOM 716 N N . TYR A 1 96 ? -9.015 4.775 79.348 1.00 93.38 96 TYR A N 1
ATOM 717 C CA . TYR A 1 96 ? -9.817 5.422 80.387 1.00 93.38 96 TYR A CA 1
ATOM 718 C C . TYR A 1 96 ? -9.343 6.860 80.638 1.00 93.38 96 TYR A C 1
ATOM 720 O O . TYR A 1 96 ? -8.168 7.087 80.940 1.00 93.38 96 TYR A O 1
ATOM 728 N N . ASP A 1 97 ? -10.252 7.832 80.539 1.00 92.06 97 ASP A N 1
ATOM 729 C CA . ASP A 1 97 ? -10.010 9.227 80.918 1.00 92.06 97 ASP A CA 1
ATOM 730 C C . ASP A 1 97 ? -10.615 9.542 82.293 1.00 92.06 97 ASP A C 1
ATOM 732 O O . ASP A 1 97 ? -11.819 9.760 82.444 1.00 92.06 97 ASP A O 1
ATOM 736 N N . PHE A 1 98 ? -9.735 9.659 83.289 1.00 87.75 98 PHE A N 1
ATOM 737 C CA . PHE A 1 98 ? -10.062 10.058 84.660 1.00 87.75 98 PHE A CA 1
ATOM 738 C C . PHE A 1 98 ? -10.748 11.430 84.775 1.00 87.75 98 PHE A C 1
ATOM 740 O O . PHE A 1 98 ? -11.460 11.669 85.747 1.00 87.75 98 PHE A O 1
ATOM 747 N N . ALA A 1 99 ? -10.529 12.364 83.840 1.00 89.00 99 ALA A N 1
ATOM 748 C CA . ALA A 1 99 ? -11.108 13.706 83.934 1.00 89.00 99 ALA A CA 1
ATOM 749 C C . ALA A 1 99 ? -12.593 13.738 83.538 1.00 89.00 99 ALA A C 1
ATOM 751 O O . ALA A 1 99 ? -13.349 14.558 84.065 1.00 89.00 99 ALA A O 1
ATOM 752 N N . SER A 1 100 ? -13.005 12.859 82.621 1.00 90.12 100 SER A N 1
ATOM 753 C CA . SER A 1 100 ? -14.389 12.728 82.147 1.00 90.12 100 SER A CA 1
ATOM 754 C C . SER A 1 100 ? -15.127 11.500 82.692 1.00 90.12 100 SER A C 1
ATOM 756 O O . SER A 1 100 ? -16.348 11.433 82.538 1.00 90.12 100 SER A O 1
ATOM 758 N N . ARG A 1 101 ? -14.408 10.569 83.340 1.00 94.75 101 ARG A N 1
ATOM 759 C CA . ARG A 1 101 ? -14.876 9.230 83.744 1.00 94.75 101 ARG A CA 1
ATOM 760 C C . ARG A 1 101 ? -15.386 8.416 82.566 1.00 94.75 101 ARG A C 1
ATOM 762 O O . ARG A 1 101 ? -16.438 7.789 82.652 1.00 94.75 101 ARG A O 1
ATOM 769 N N . THR A 1 102 ? -14.669 8.461 81.445 1.00 95.12 102 THR A N 1
ATOM 770 C CA . THR A 1 102 ? -15.061 7.725 80.237 1.00 95.12 102 THR A CA 1
ATOM 771 C C . THR A 1 102 ? -14.082 6.618 79.889 1.00 95.12 102 THR A C 1
ATOM 773 O O . THR A 1 102 ? -12.869 6.815 79.920 1.00 95.12 102 THR A O 1
ATOM 776 N N . ILE A 1 103 ? -14.624 5.459 79.517 1.00 94.31 103 ILE A N 1
ATOM 777 C CA . ILE A 1 103 ? -13.929 4.497 78.666 1.00 94.31 103 ILE A CA 1
ATOM 778 C C . ILE A 1 103 ? -14.160 4.918 77.214 1.00 94.31 103 ILE A C 1
ATOM 780 O O . ILE A 1 103 ? -15.296 5.168 76.809 1.00 94.31 103 ILE A O 1
ATOM 784 N N . GLN A 1 104 ? -13.083 4.961 76.436 1.00 94.50 104 GLN A N 1
ATOM 785 C CA . GLN A 1 104 ? -13.091 5.096 74.985 1.00 94.50 104 GLN A CA 1
ATOM 786 C C . GLN A 1 104 ? -12.571 3.795 74.371 1.00 94.50 104 GLN A C 1
ATOM 788 O O . GLN A 1 104 ? -11.440 3.384 74.643 1.00 94.50 104 GLN A O 1
ATOM 793 N N . VAL A 1 105 ? -13.396 3.159 73.544 1.00 94.44 105 VAL A N 1
ATOM 794 C CA . VAL A 1 105 ? -13.065 1.953 72.782 1.00 94.44 105 VAL A CA 1
ATOM 795 C C . VAL A 1 105 ? -12.859 2.356 71.328 1.00 94.44 105 VAL A C 1
ATOM 797 O O . VAL A 1 105 ? -13.782 2.864 70.696 1.00 94.44 105 VAL A O 1
ATOM 800 N N . GLY A 1 106 ? -11.664 2.140 70.785 1.00 93.56 106 GLY A N 1
ATOM 801 C CA . GLY A 1 106 ? -11.410 2.290 69.353 1.00 93.56 106 GLY A CA 1
ATOM 802 C C . GLY A 1 106 ? -11.981 1.091 68.603 1.00 93.56 106 GLY A C 1
ATOM 803 O O . GLY A 1 106 ? -11.559 -0.038 68.853 1.00 93.56 106 GLY A O 1
ATOM 804 N N . LEU A 1 107 ? -12.918 1.326 67.692 1.00 92.62 107 LEU A N 1
ATOM 805 C CA . LEU A 1 107 ? -13.550 0.289 66.877 1.00 92.62 107 LEU A CA 1
ATOM 806 C C . LEU A 1 107 ? -12.801 0.144 65.535 1.00 92.62 107 LEU A C 1
ATOM 808 O O . LEU A 1 107 ? -12.205 1.119 65.060 1.00 92.62 107 LEU A O 1
ATOM 812 N N . PRO A 1 108 ? -12.758 -1.058 64.932 1.00 89.25 108 PRO A N 1
ATOM 813 C CA . PRO A 1 108 ? -12.281 -1.234 63.561 1.00 89.25 108 PRO A CA 1
ATOM 814 C C . PRO A 1 108 ? -13.299 -0.691 62.549 1.00 89.25 108 PRO A C 1
ATOM 816 O O . PRO A 1 108 ? -14.386 -0.256 62.917 1.00 89.25 108 PRO A O 1
ATOM 819 N N . SER A 1 109 ? -12.953 -0.730 61.259 1.00 87.94 109 SER A N 1
ATOM 820 C CA . SER A 1 109 ? -13.964 -0.566 60.210 1.00 87.94 109 SER A CA 1
ATOM 821 C C . SER A 1 109 ? -14.961 -1.721 60.317 1.00 87.94 109 SER A C 1
ATOM 823 O O . SER A 1 109 ? -14.549 -2.883 60.277 1.00 87.94 109 SER A O 1
ATOM 825 N N . LEU A 1 110 ? -16.242 -1.401 60.497 1.00 86.94 110 LEU A N 1
ATOM 826 C CA . LEU A 1 110 ? -17.325 -2.372 60.625 1.00 86.94 110 LEU A CA 1
ATOM 827 C C . LEU A 1 110 ? -18.086 -2.433 59.292 1.00 86.94 110 LEU A C 1
ATOM 829 O O . LEU A 1 110 ? -18.651 -1.412 58.894 1.00 86.94 110 LEU A O 1
ATOM 833 N N . PRO A 1 111 ? -18.086 -3.580 58.587 1.00 87.25 111 PRO A N 1
ATOM 834 C CA . PRO A 1 111 ? -18.994 -3.817 57.466 1.00 87.25 111 PRO A CA 1
ATOM 835 C C . PRO A 1 111 ? -20.476 -3.695 57.872 1.00 87.25 111 PRO A C 1
ATOM 837 O O . PRO A 1 111 ? -20.788 -3.741 59.062 1.00 87.25 111 PRO A O 1
ATOM 840 N N . PRO A 1 112 ? -21.409 -3.602 56.909 1.00 85.69 112 PRO A N 1
ATOM 841 C CA . PRO A 1 112 ? -22.833 -3.745 57.192 1.00 85.69 112 PRO A CA 1
ATOM 842 C C . PRO A 1 112 ? -23.145 -5.070 57.912 1.00 85.69 112 PRO A C 1
ATOM 844 O O . PRO A 1 112 ? -22.663 -6.135 57.517 1.00 85.69 112 PRO A O 1
ATOM 847 N N . GLY A 1 113 ? -23.943 -5.004 58.977 1.00 86.81 113 GLY A N 1
ATOM 848 C CA . GLY A 1 113 ? -24.267 -6.133 59.847 1.00 86.81 113 GLY A CA 1
ATOM 849 C C . GLY A 1 113 ? -24.703 -5.721 61.257 1.00 86.81 113 GLY A C 1
ATOM 850 O O . GLY A 1 113 ? -24.572 -4.569 61.665 1.00 86.81 113 GLY A O 1
ATOM 851 N N . GLU A 1 114 ? -25.220 -6.687 62.014 1.00 92.06 114 GLU A N 1
ATOM 852 C CA . GLU A 1 114 ? -25.526 -6.528 63.443 1.00 92.06 114 GLU A CA 1
ATOM 853 C C . GLU A 1 114 ? -24.261 -6.677 64.298 1.00 92.06 114 GLU A C 1
ATOM 855 O O . GLU A 1 114 ? -23.407 -7.516 63.994 1.00 92.06 114 GLU A O 1
ATOM 860 N N . TYR A 1 115 ? -24.178 -5.927 65.397 1.00 93.50 115 TYR A N 1
ATOM 861 C CA . TYR A 1 115 ? -23.076 -5.971 66.358 1.00 93.50 115 TYR A CA 1
ATOM 862 C C . TYR A 1 115 ? -23.571 -5.893 67.807 1.00 93.50 115 TYR A C 1
ATOM 864 O O . TYR A 1 115 ? -24.473 -5.117 68.122 1.00 93.50 115 TYR A O 1
ATOM 872 N N . GLU A 1 116 ? -22.930 -6.639 68.711 1.00 93.75 116 GLU A N 1
ATOM 873 C CA . GLU A 1 116 ? -23.052 -6.465 70.167 1.00 93.75 116 GLU A CA 1
ATOM 874 C C . GLU A 1 116 ? -21.689 -6.045 70.741 1.00 93.75 116 GLU A C 1
ATOM 876 O O . GLU A 1 116 ? -20.681 -6.722 70.522 1.00 93.75 116 GLU A O 1
ATOM 881 N N . LEU A 1 117 ? -21.645 -4.931 71.480 1.00 93.38 117 LEU A N 1
ATOM 882 C CA . LEU A 1 117 ? -20.475 -4.494 72.248 1.00 93.38 117 LEU A CA 1
ATOM 883 C C . LEU A 1 117 ? -20.751 -4.657 73.742 1.00 93.38 117 LEU A C 1
ATOM 885 O O . LEU A 1 117 ? -21.671 -4.041 74.276 1.00 93.38 117 LEU A O 1
ATOM 889 N N . THR A 1 118 ? -19.904 -5.428 74.421 1.00 93.12 118 THR A N 1
ATOM 890 C CA . THR A 1 118 ? -20.027 -5.782 75.839 1.00 93.12 118 THR A CA 1
ATOM 891 C C . THR A 1 118 ? -18.848 -5.251 76.645 1.00 93.12 118 THR A C 1
ATOM 893 O O . THR A 1 118 ? -17.702 -5.611 76.386 1.00 93.12 118 THR A O 1
ATOM 896 N N . LEU A 1 119 ? -19.127 -4.458 77.677 1.00 93.31 119 LEU A N 1
ATOM 897 C CA . LEU A 1 119 ? -18.191 -4.076 78.734 1.00 93.31 119 LEU A CA 1
ATOM 898 C C . LEU A 1 119 ? -18.290 -5.101 79.876 1.00 93.31 119 LEU A C 1
ATOM 900 O O . LEU A 1 119 ? -19.333 -5.211 80.526 1.00 93.31 119 LEU A O 1
ATOM 904 N N . ARG A 1 120 ? -17.219 -5.866 80.105 1.00 92.44 120 ARG A N 1
ATOM 905 C CA . ARG A 1 120 ? -17.216 -7.022 81.013 1.00 92.44 120 ARG A CA 1
ATOM 906 C C . ARG A 1 120 ? -17.017 -6.616 82.470 1.00 92.44 120 ARG A C 1
ATOM 908 O O . ARG A 1 120 ? -16.103 -5.864 82.810 1.00 92.44 120 ARG A O 1
ATOM 915 N N . SER A 1 121 ? -17.835 -7.179 83.348 1.00 88.56 121 SER A N 1
ATOM 916 C CA . SER A 1 121 ? -17.788 -6.967 84.790 1.00 88.56 121 SER A CA 1
ATOM 917 C C . SER A 1 121 ? -17.009 -8.068 85.504 1.00 88.56 121 SER A C 1
ATOM 919 O O . SER A 1 121 ? -17.216 -9.264 85.287 1.00 88.56 121 SER A O 1
ATOM 921 N N . GLY A 1 122 ? -16.127 -7.677 86.425 1.00 78.12 122 GLY A N 1
ATOM 922 C CA . GLY A 1 122 ? -15.506 -8.626 87.341 1.00 78.12 122 GLY A CA 1
ATOM 923 C C . GLY A 1 122 ? -14.265 -8.105 88.052 1.00 78.12 122 GLY A C 1
ATOM 924 O O . GLY A 1 122 ? -13.650 -7.128 87.651 1.00 78.12 122 GLY A O 1
ATOM 925 N N . ILE A 1 123 ? -13.838 -8.850 89.074 1.00 69.00 123 ILE A N 1
ATOM 926 C CA . ILE A 1 123 ? -12.640 -8.578 89.901 1.00 69.00 123 ILE A CA 1
ATOM 927 C C . ILE A 1 123 ? -11.288 -8.709 89.163 1.00 69.00 123 ILE A C 1
ATOM 929 O O . ILE A 1 123 ? -10.225 -8.707 89.783 1.00 69.00 123 ILE A O 1
ATOM 933 N N . ALA A 1 124 ? -11.340 -8.958 87.857 1.00 73.94 124 ALA A N 1
ATOM 934 C CA . ALA A 1 124 ? -10.214 -9.067 86.934 1.00 73.94 124 ALA A CA 1
ATOM 935 C C . ALA A 1 124 ? -10.598 -8.487 85.556 1.00 73.94 124 ALA A C 1
ATOM 937 O O . ALA A 1 124 ? -10.080 -8.945 84.545 1.00 73.94 124 ALA A O 1
ATOM 938 N N . ALA A 1 125 ? -11.572 -7.571 85.559 1.00 84.69 125 ALA A N 1
ATOM 939 C CA . ALA A 1 125 ? -12.083 -6.810 84.427 1.00 84.69 125 ALA A CA 1
ATOM 940 C C . ALA A 1 125 ? -12.505 -5.418 84.946 1.00 84.69 125 ALA A C 1
ATOM 942 O O . ALA A 1 125 ? -11.827 -4.864 85.818 1.00 84.69 125 ALA A O 1
ATOM 943 N N . ILE A 1 126 ? -13.622 -4.844 84.482 1.00 91.31 126 ILE A N 1
ATOM 944 C CA . ILE A 1 126 ? -14.042 -3.499 84.900 1.00 91.31 126 ILE A CA 1
ATOM 945 C C . ILE A 1 126 ? -14.511 -3.493 86.367 1.00 91.31 126 ILE A C 1
ATOM 947 O O . ILE A 1 126 ? -15.507 -4.126 86.737 1.00 91.31 126 ILE A O 1
ATOM 951 N N . GLN A 1 127 ? -13.793 -2.718 87.185 1.00 90.81 127 GLN A N 1
ATOM 952 C CA . GLN A 1 127 ? -14.041 -2.478 88.608 1.00 90.81 127 GLN A CA 1
ATOM 953 C C . GLN A 1 127 ? -13.602 -1.059 89.026 1.00 90.81 127 GLN A C 1
ATOM 955 O O . GLN A 1 127 ? -12.839 -0.393 88.317 1.00 90.81 127 GLN A O 1
ATOM 960 N N . ASP A 1 128 ? -14.059 -0.605 90.192 1.00 88.94 128 ASP A N 1
ATOM 961 C CA . ASP A 1 128 ? -13.592 0.632 90.834 1.00 88.94 128 ASP A CA 1
ATOM 962 C C . ASP A 1 128 ? -12.207 0.482 91.510 1.00 88.94 128 ASP A C 1
ATOM 964 O O . ASP A 1 128 ? -11.613 -0.599 91.577 1.00 88.94 128 ASP A O 1
ATOM 968 N N . LEU A 1 129 ? -11.700 1.584 92.072 1.00 85.75 129 LEU A N 1
ATOM 969 C CA . LEU A 1 129 ? -10.447 1.635 92.845 1.00 85.75 129 LEU A CA 1
ATOM 970 C C . LEU A 1 129 ? -10.475 0.870 94.190 1.00 85.75 129 LEU A C 1
ATOM 972 O O . LEU A 1 129 ? -9.438 0.770 94.854 1.00 85.75 129 LEU A O 1
ATOM 976 N N . ALA A 1 130 ? -11.630 0.363 94.623 1.00 84.69 130 ALA A N 1
ATOM 977 C CA . ALA A 1 130 ? -11.806 -0.443 95.831 1.00 84.69 130 ALA A CA 1
ATOM 978 C C . ALA A 1 130 ? -11.956 -1.952 95.542 1.00 84.69 130 ALA A C 1
ATOM 980 O O . ALA A 1 130 ? -11.839 -2.761 96.469 1.00 84.69 130 ALA A O 1
ATOM 981 N N . GLY A 1 131 ? -12.138 -2.333 94.275 1.00 84.31 131 GLY A N 1
ATOM 982 C CA . GLY A 1 131 ? -12.333 -3.704 93.810 1.00 84.31 131 GLY A CA 1
ATOM 983 C C . GLY A 1 131 ? -13.797 -4.152 93.734 1.00 84.31 131 GLY A C 1
ATOM 984 O O . GLY A 1 131 ? -14.048 -5.361 93.737 1.00 84.31 131 GLY A O 1
ATOM 985 N N . ASN A 1 132 ? -14.765 -3.230 93.695 1.00 87.75 132 ASN A N 1
ATOM 986 C CA . ASN A 1 132 ? -16.155 -3.569 93.388 1.00 87.75 132 ASN A CA 1
ATOM 987 C C . ASN A 1 132 ? -16.344 -3.611 91.863 1.00 87.75 132 ASN A C 1
ATOM 989 O O . ASN A 1 132 ? -15.995 -2.672 91.147 1.00 87.75 132 ASN A O 1
ATOM 993 N N . ALA A 1 133 ? -16.873 -4.729 91.365 1.00 90.94 133 ALA A N 1
ATOM 994 C CA . ALA A 1 133 ? -17.083 -4.960 89.938 1.00 90.94 133 ALA A CA 1
ATOM 995 C C . ALA A 1 133 ? -18.250 -4.122 89.385 1.00 90.94 133 ALA A C 1
ATOM 997 O O . ALA A 1 133 ? -19.202 -3.849 90.112 1.00 90.94 133 ALA A O 1
ATOM 998 N N . LEU A 1 134 ? -18.186 -3.776 88.095 1.00 91.94 134 LEU A N 1
ATOM 999 C CA . LEU A 1 134 ? -19.242 -3.085 87.341 1.00 91.94 134 LEU A CA 1
ATOM 1000 C C . LEU A 1 134 ? -20.649 -3.669 87.606 1.00 91.94 134 LEU A C 1
ATOM 1002 O O . LEU A 1 134 ? -20.860 -4.874 87.482 1.00 91.94 134 LEU A O 1
ATOM 1006 N N . ASP A 1 135 ? -21.593 -2.796 87.957 1.00 90.06 135 ASP A N 1
ATOM 1007 C CA . ASP A 1 135 ? -23.044 -3.040 88.086 1.00 90.06 135 ASP A CA 1
ATOM 1008 C C . ASP A 1 135 ? -23.661 -2.710 86.711 1.00 90.06 135 ASP A C 1
ATOM 1010 O O . ASP A 1 135 ? -24.124 -1.594 86.448 1.00 90.06 135 ASP A O 1
ATOM 1014 N N . GLY A 1 136 ? -23.453 -3.619 85.750 1.00 87.75 136 GLY A N 1
ATOM 1015 C CA . GLY A 1 136 ? -23.560 -3.356 84.309 1.00 87.75 136 GLY A CA 1
ATOM 1016 C C . GLY A 1 136 ? -24.835 -3.864 83.638 1.00 87.75 136 GLY A C 1
ATOM 1017 O O . GLY A 1 136 ? -25.161 -3.424 82.536 1.00 87.75 136 GLY A O 1
ATOM 1018 N N . GLU A 1 137 ? -25.593 -4.752 84.272 1.00 86.50 137 GLU A N 1
ATOM 1019 C CA . GLU A 1 137 ? -26.717 -5.430 83.636 1.00 86.50 137 GLU A CA 1
ATOM 1020 C C . GLU A 1 137 ? -27.915 -4.504 83.370 1.00 86.50 137 GLU A C 1
ATOM 10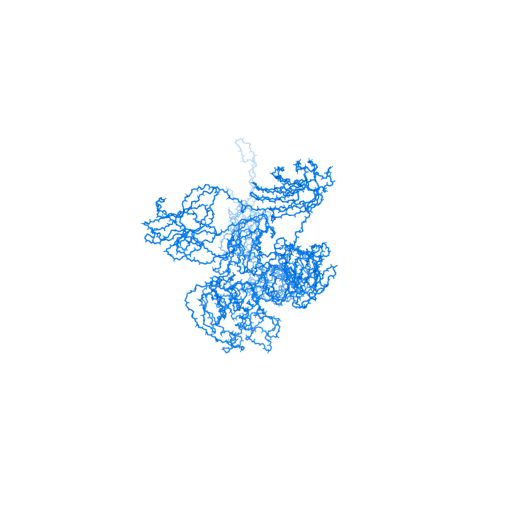22 O O . GLU A 1 137 ? -28.257 -3.604 84.139 1.00 86.50 137 GLU A O 1
ATOM 1027 N N . SER A 1 138 ? -28.593 -4.723 82.246 1.00 72.88 138 SER A N 1
ATOM 1028 C CA . SER A 1 138 ? -29.647 -3.817 81.793 1.00 72.88 138 SER A CA 1
ATOM 1029 C C . SER A 1 138 ? -30.979 -4.000 82.536 1.00 72.88 138 SER A C 1
ATOM 1031 O O . SER A 1 138 ? -31.561 -5.085 82.567 1.00 72.88 138 SER A O 1
ATOM 1033 N N . GLN A 1 139 ? -31.536 -2.893 83.040 1.00 66.12 139 GLN A N 1
ATOM 1034 C CA . GLN A 1 139 ? -32.888 -2.820 83.623 1.00 66.12 139 GLN A CA 1
ATOM 1035 C C . GLN A 1 139 ? -34.018 -2.677 82.571 1.00 66.12 139 GLN A C 1
ATOM 1037 O O . GLN A 1 139 ? -35.172 -2.416 82.923 1.00 66.12 139 GLN A O 1
ATOM 1042 N N . GLY A 1 140 ? -33.717 -2.828 81.275 1.00 59.78 140 GLY A N 1
ATOM 1043 C CA . GLY A 1 140 ? -34.677 -2.752 80.164 1.00 59.78 140 GLY A CA 1
ATOM 1044 C C . GLY A 1 140 ? -34.143 -1.966 78.960 1.00 59.78 140 GLY A C 1
ATOM 1045 O O . GLY A 1 140 ? -32.994 -1.551 78.944 1.00 59.78 140 GLY A O 1
ATOM 1046 N N . LEU A 1 141 ? -34.993 -1.703 77.959 1.00 53.72 141 LEU A N 1
ATOM 1047 C CA . LEU A 1 141 ? -34.605 -1.136 76.645 1.00 53.72 141 LEU A CA 1
ATOM 1048 C C . LEU A 1 141 ? -33.900 0.244 76.657 1.00 53.72 141 LEU A C 1
ATOM 1050 O O . LEU A 1 141 ? -33.525 0.741 75.605 1.00 53.72 141 LEU A O 1
ATOM 1054 N N . THR A 1 142 ? -33.732 0.884 77.815 1.00 58.72 142 THR A N 1
ATOM 1055 C CA . THR A 1 142 ? -32.933 2.111 77.983 1.00 58.72 142 THR A CA 1
ATOM 1056 C C . THR A 1 142 ? -32.134 2.054 79.293 1.00 58.72 142 THR A C 1
ATOM 1058 O O . THR A 1 142 ? -32.186 2.999 80.079 1.00 58.72 142 THR A O 1
ATOM 1061 N N . GLY A 1 143 ? -31.508 0.908 79.595 1.00 64.06 143 GLY A N 1
ATOM 1062 C CA . GLY A 1 143 ? -30.905 0.537 80.888 1.00 64.06 143 GLY A CA 1
ATOM 1063 C C . GLY A 1 143 ? -29.679 1.349 81.330 1.00 64.06 143 GLY A C 1
ATOM 1064 O O . GLY A 1 143 ? -28.636 0.774 81.608 1.00 64.06 143 GLY A O 1
ATOM 1065 N N . ILE A 1 144 ? -29.815 2.673 81.393 1.00 83.00 144 ILE A N 1
ATOM 1066 C CA . ILE A 1 144 ? -28.820 3.644 81.845 1.00 83.00 144 ILE A CA 1
ATOM 1067 C C . ILE A 1 144 ? -29.495 4.564 82.893 1.00 83.00 144 ILE A C 1
ATOM 1069 O O . ILE A 1 144 ? -30.528 5.168 82.581 1.00 83.00 144 ILE A O 1
ATOM 1073 N N . PRO A 1 145 ? -28.952 4.724 84.120 1.00 86.44 145 PRO A N 1
ATOM 1074 C CA . PRO A 1 145 ? -27.781 4.036 84.664 1.00 86.44 145 PRO A CA 1
ATOM 1075 C C . PRO A 1 145 ? -27.916 2.506 84.670 1.00 86.44 145 PRO A C 1
ATOM 1077 O O . PRO A 1 145 ? -28.991 1.995 84.992 1.00 86.44 145 PRO A O 1
ATOM 1080 N N . SER A 1 146 ? -26.843 1.800 84.307 1.00 88.56 146 SER A N 1
ATOM 1081 C CA . SER A 1 146 ? -26.788 0.328 84.287 1.00 88.56 146 SER A CA 1
ATOM 1082 C C . SER A 1 146 ? -26.973 -0.274 85.679 1.00 88.56 146 SER A C 1
ATOM 1084 O O . SER A 1 146 ? -26.760 0.428 86.660 1.00 88.56 146 SER A O 1
ATOM 1086 N N . GLY A 1 147 ? -27.354 -1.543 85.792 1.00 85.25 147 GLY A N 1
ATOM 1087 C CA . GLY A 1 147 ? -27.302 -2.288 87.052 1.00 85.25 147 GLY A CA 1
ATOM 1088 C C . GLY A 1 147 ? -28.502 -2.153 87.999 1.00 85.25 147 GLY A C 1
ATOM 1089 O O . GLY A 1 147 ? -29.279 -1.186 87.950 1.00 85.25 147 GLY A O 1
ATOM 1090 N N . ASP A 1 148 ? -28.673 -3.150 88.869 1.00 82.44 148 ASP A N 1
ATOM 1091 C CA . ASP A 1 148 ? -29.701 -3.237 89.915 1.00 82.44 148 ASP A CA 1
ATOM 1092 C C . ASP A 1 148 ? -29.248 -2.693 91.287 1.00 82.44 148 ASP A C 1
ATOM 1094 O O . ASP A 1 148 ? -30.082 -2.474 92.179 1.00 82.44 148 ASP A O 1
ATOM 1098 N N . GLY A 1 149 ? -27.959 -2.359 91.418 1.00 78.38 149 GLY A N 1
ATOM 1099 C CA . GLY A 1 149 ? -27.310 -1.922 92.653 1.00 78.38 149 GLY A CA 1
ATOM 1100 C C . GLY A 1 149 ? -26.601 -3.053 93.407 1.00 78.38 149 GLY A C 1
ATOM 1101 O O . GLY A 1 149 ? -26.374 -2.920 94.616 1.00 78.38 149 GLY A O 1
ATOM 1102 N N . ILE A 1 150 ? -26.275 -4.159 92.732 1.00 81.31 150 ILE A N 1
ATOM 1103 C CA . ILE A 1 150 ? -25.515 -5.295 93.263 1.00 81.31 150 ILE A CA 1
ATOM 1104 C C . ILE A 1 150 ? -24.284 -5.516 92.364 1.00 81.31 150 ILE A C 1
ATOM 1106 O O . ILE A 1 150 ? -24.458 -5.826 91.194 1.00 81.31 150 ILE A O 1
ATOM 1110 N N . PRO A 1 151 ? -23.043 -5.459 92.892 1.00 83.88 151 PRO A N 1
ATOM 1111 C CA . PRO A 1 151 ? -21.837 -5.609 92.075 1.00 83.88 151 PRO A CA 1
ATOM 1112 C C . PRO A 1 151 ? -21.813 -6.889 91.223 1.00 83.88 151 PRO A C 1
ATOM 1114 O O . PRO A 1 151 ? -21.913 -8.002 91.759 1.00 83.88 151 PRO A O 1
ATOM 1117 N N . GLY A 1 152 ? -21.567 -6.727 89.921 1.00 81.75 152 GLY A N 1
ATOM 1118 C CA . GLY A 1 152 ? -21.511 -7.799 88.925 1.00 81.75 152 GLY A CA 1
ATOM 1119 C C . GLY A 1 152 ? -22.491 -7.579 87.768 1.00 81.75 152 GLY A C 1
ATOM 1120 O O . GLY A 1 152 ? -23.484 -6.894 87.931 1.00 81.75 152 GLY A O 1
ATOM 1121 N N . GLY A 1 153 ? -22.243 -8.220 86.622 1.00 86.62 153 GLY A N 1
ATOM 1122 C CA . GLY A 1 153 ? -23.112 -8.137 85.439 1.00 86.62 153 GLY A CA 1
ATOM 1123 C C . GLY A 1 153 ? -22.520 -7.261 84.336 1.00 86.62 153 GLY A C 1
ATOM 1124 O O . GLY A 1 153 ? -22.090 -6.140 84.587 1.00 86.62 153 GLY A O 1
ATOM 1125 N N . ASP A 1 154 ? -22.462 -7.794 83.117 1.00 91.19 154 ASP A N 1
ATOM 1126 C CA . ASP A 1 154 ? -21.870 -7.105 81.967 1.00 91.19 154 ASP A CA 1
ATOM 1127 C C . ASP A 1 154 ? -22.838 -6.062 81.383 1.00 91.19 154 ASP A C 1
ATOM 1129 O O . ASP A 1 154 ? -24.054 -6.279 81.351 1.00 91.19 154 ASP A O 1
ATOM 1133 N N . PHE A 1 155 ? -22.296 -4.952 80.876 1.00 91.38 155 PHE A N 1
ATOM 1134 C CA . PHE A 1 155 ? -23.058 -3.949 80.129 1.00 91.38 155 PHE A CA 1
ATOM 1135 C C . PHE A 1 155 ? -22.893 -4.186 78.625 1.00 91.38 155 PHE A C 1
ATOM 1137 O O . PHE A 1 155 ? -21.829 -3.899 78.078 1.00 91.38 155 PHE A O 1
ATOM 1144 N N . SER A 1 156 ? -23.938 -4.681 77.960 1.00 90.38 156 SER A N 1
ATOM 1145 C CA . SER A 1 156 ? -23.980 -4.840 76.499 1.00 90.38 156 SER A CA 1
ATOM 1146 C C . SER A 1 156 ? -24.851 -3.789 75.816 1.00 90.38 156 SER A C 1
ATOM 1148 O O . SER A 1 156 ? -25.874 -3.377 76.366 1.00 90.38 156 SER A O 1
ATOM 1150 N N . ILE A 1 157 ? -24.478 -3.435 74.585 1.00 89.94 157 ILE A N 1
ATOM 1151 C CA . ILE A 1 157 ? -25.309 -2.699 73.627 1.00 89.94 157 ILE A CA 1
ATOM 1152 C C . ILE A 1 157 ? -25.329 -3.388 72.258 1.00 89.94 157 ILE A C 1
ATOM 1154 O O . ILE A 1 157 ? -24.288 -3.821 71.765 1.00 89.94 157 ILE A O 1
ATOM 1158 N N . HIS A 1 158 ? -26.495 -3.424 71.622 1.00 91.06 158 HIS A N 1
ATOM 1159 C CA . HIS A 1 158 ? -26.697 -3.889 70.251 1.00 91.06 158 HIS A CA 1
ATOM 1160 C C . HIS A 1 158 ? -26.825 -2.700 69.297 1.00 91.06 158 HIS A C 1
ATOM 1162 O O . HIS A 1 158 ? -27.518 -1.727 69.608 1.00 91.06 158 HIS A O 1
ATOM 1168 N N . PHE A 1 159 ? -26.207 -2.781 68.122 1.00 90.88 159 PHE A N 1
ATOM 1169 C CA . PHE A 1 159 ? -26.377 -1.803 67.049 1.00 90.88 159 PHE A CA 1
ATOM 1170 C C . PHE A 1 159 ? -26.170 -2.442 65.673 1.00 90.88 159 PHE A C 1
ATOM 1172 O O . PHE A 1 159 ? -25.399 -3.388 65.526 1.00 90.88 159 PHE A O 1
ATOM 1179 N N . SER A 1 160 ? -26.833 -1.892 64.662 1.00 90.00 160 SER A N 1
ATOM 1180 C CA . SER A 1 160 ? -26.788 -2.373 63.281 1.00 90.00 160 SER A CA 1
ATOM 1181 C C . SER A 1 160 ? -26.042 -1.357 62.423 1.00 90.00 160 SER A C 1
ATOM 1183 O O . SER A 1 160 ? -26.396 -0.177 62.409 1.00 90.00 160 SER A O 1
ATOM 1185 N N . VAL A 1 161 ? -25.021 -1.791 61.694 1.00 87.50 161 VAL A N 1
ATOM 1186 C CA . VAL A 1 161 ? -24.406 -1.004 60.620 1.00 87.50 161 VAL A CA 1
ATOM 1187 C C . VAL A 1 161 ? -25.136 -1.345 59.326 1.00 87.50 161 VAL A C 1
ATOM 1189 O O . VAL A 1 161 ? -25.281 -2.521 59.001 1.00 87.50 161 VAL A O 1
ATOM 1192 N N . ILE A 1 162 ? -25.575 -0.339 58.578 1.00 83.56 162 ILE A N 1
ATOM 1193 C CA . ILE A 1 162 ? -26.129 -0.514 57.227 1.00 83.56 162 ILE A CA 1
ATOM 1194 C C . ILE A 1 162 ? -25.311 0.299 56.225 1.00 83.56 162 ILE A C 1
ATOM 1196 O O . ILE A 1 162 ? -24.615 1.240 56.612 1.00 83.56 162 ILE A O 1
ATOM 1200 N N . GLU A 1 163 ? -25.362 -0.079 54.950 1.00 81.75 163 GLU A N 1
ATOM 1201 C CA . GLU A 1 163 ? -24.722 0.708 53.898 1.00 81.75 163 GLU A CA 1
ATOM 1202 C C . GLU A 1 163 ? -25.423 2.070 53.743 1.00 81.75 163 GLU A C 1
ATOM 1204 O O . GLU A 1 163 ? -26.629 2.196 53.962 1.00 81.75 163 GLU A O 1
ATOM 1209 N N . ALA A 1 164 ? -24.649 3.104 53.408 1.00 84.19 164 ALA A N 1
ATOM 1210 C CA . ALA A 1 164 ? -25.185 4.413 53.066 1.00 84.19 164 ALA A CA 1
ATOM 1211 C C . ALA A 1 164 ? -25.659 4.404 51.606 1.00 84.19 164 ALA A C 1
ATOM 1213 O O . ALA A 1 164 ? -24.857 4.162 50.696 1.00 84.19 164 ALA A O 1
ATOM 1214 N N . PHE A 1 165 ? -26.947 4.673 51.402 1.00 91.56 165 PHE A N 1
ATOM 1215 C CA . PHE A 1 165 ? -27.595 4.823 50.107 1.00 91.56 165 PHE A CA 1
ATOM 1216 C C . PHE A 1 165 ? -26.984 6.027 49.379 1.00 91.56 165 PHE A C 1
ATOM 1218 O O . PHE A 1 165 ? -27.085 7.172 49.821 1.00 91.56 165 PHE A O 1
ATOM 1225 N N . ARG A 1 166 ? -26.280 5.770 48.281 1.00 93.88 166 ARG A N 1
ATOM 1226 C CA . ARG A 1 166 ? -25.532 6.772 47.507 1.00 93.88 166 ARG A CA 1
ATOM 1227 C C . ARG A 1 166 ? -25.463 6.345 46.048 1.00 93.88 166 ARG A C 1
ATOM 1229 O O . ARG A 1 166 ? -25.644 5.170 45.745 1.00 93.88 166 ARG A O 1
ATOM 1236 N N . VAL A 1 167 ? -25.115 7.279 45.174 1.00 96.00 167 VAL A N 1
ATOM 1237 C CA . VAL A 1 167 ? -24.746 6.960 43.791 1.00 96.00 167 VAL A CA 1
ATOM 1238 C C . VAL A 1 167 ? -23.370 6.282 43.778 1.00 96.00 167 VAL A C 1
ATOM 1240 O O . VAL A 1 167 ? -22.434 6.772 44.417 1.00 96.00 167 VAL A O 1
ATOM 1243 N N . VAL A 1 168 ? -23.245 5.160 43.070 1.00 95.81 168 VAL A N 1
ATOM 1244 C CA . VAL A 1 168 ? -21.992 4.405 42.889 1.00 95.81 168 VAL A CA 1
ATOM 1245 C C . VAL A 1 168 ? -21.377 4.597 41.502 1.00 95.81 168 VAL A C 1
ATOM 1247 O O . VAL A 1 168 ? -20.152 4.560 41.388 1.00 95.81 168 VAL A O 1
ATOM 1250 N N . ALA A 1 169 ? -22.191 4.873 40.479 1.00 95.75 169 ALA A N 1
ATOM 1251 C CA . ALA A 1 169 ? -21.747 5.219 39.130 1.00 95.75 169 ALA A CA 1
ATOM 1252 C C . ALA A 1 169 ? -22.742 6.164 38.432 1.00 95.75 169 ALA A C 1
ATOM 1254 O O . ALA A 1 169 ? -23.907 6.262 38.821 1.00 95.75 169 ALA A O 1
ATOM 1255 N N . SER A 1 170 ? -22.278 6.860 37.394 1.00 96.81 170 SER A N 1
ATOM 1256 C CA . SER A 1 170 ? -23.105 7.720 36.544 1.00 96.81 170 SER A CA 1
ATOM 1257 C C . SER A 1 170 ? -22.731 7.586 35.068 1.00 96.81 170 SER A C 1
ATOM 1259 O O . SER A 1 170 ? -21.590 7.271 34.732 1.00 96.81 170 SER A O 1
ATOM 1261 N N . ASP A 1 171 ? -23.718 7.815 34.204 1.00 95.69 171 ASP A N 1
ATOM 1262 C CA . ASP A 1 171 ? -23.590 7.885 32.748 1.00 95.69 171 ASP A CA 1
ATOM 1263 C C . ASP A 1 171 ? -24.390 9.103 32.228 1.00 95.69 171 ASP A C 1
ATOM 1265 O O . ASP A 1 171 ? -25.610 9.129 32.419 1.00 95.69 171 ASP A O 1
ATOM 1269 N N . PRO A 1 172 ? -23.761 10.129 31.622 1.00 96.06 172 PRO A N 1
ATOM 1270 C CA . PRO A 1 172 ? -22.323 10.257 31.393 1.00 96.06 172 PRO A CA 1
ATOM 1271 C C . PRO A 1 172 ? -21.511 10.294 32.690 1.00 96.06 172 PRO A C 1
ATOM 1273 O O . PRO A 1 172 ? -21.960 10.828 33.707 1.00 96.06 172 PRO A O 1
ATOM 1276 N N . ALA A 1 173 ? -20.299 9.744 32.633 1.00 93.81 173 ALA A N 1
ATOM 1277 C CA . ALA A 1 173 ? -19.366 9.761 33.752 1.00 93.81 173 ALA A CA 1
ATOM 1278 C C . ALA A 1 173 ? -18.881 11.189 34.070 1.00 93.81 173 ALA A C 1
ATOM 1280 O O . ALA A 1 173 ? -18.839 12.058 33.194 1.00 93.81 173 ALA A O 1
ATOM 1281 N N . ASP A 1 174 ? -18.476 11.422 35.320 1.00 92.94 174 ASP A N 1
ATOM 1282 C CA . ASP A 1 174 ? -17.946 12.719 35.752 1.00 92.94 174 ASP A CA 1
ATOM 1283 C C . ASP A 1 174 ? -16.688 13.130 34.961 1.00 92.94 174 ASP A C 1
ATOM 1285 O O . ASP A 1 174 ? -15.800 12.318 34.700 1.00 92.94 174 ASP A O 1
ATOM 1289 N N . ALA A 1 175 ? -16.634 14.410 34.597 1.00 90.88 175 ALA A N 1
ATOM 1290 C CA . ALA A 1 175 ? -15.653 15.052 33.726 1.00 90.88 175 ALA A CA 1
ATOM 1291 C C . ALA A 1 175 ? -15.547 14.488 32.291 1.00 90.88 175 ALA A C 1
ATOM 1293 O O . ALA A 1 175 ? -14.543 14.736 31.622 1.00 90.88 175 ALA A O 1
ATOM 1294 N N . SER A 1 176 ? -16.567 13.780 31.790 1.00 92.31 176 SER A N 1
ATOM 1295 C CA . SER A 1 176 ? -16.610 13.345 30.384 1.00 92.31 176 SER A CA 1
ATOM 1296 C C . SER A 1 176 ? -16.748 14.517 29.399 1.00 92.31 176 SER A C 1
ATOM 1298 O O . SER A 1 176 ? -17.342 15.554 29.705 1.00 92.31 176 SER A O 1
ATOM 1300 N N . LEU A 1 177 ? -16.191 14.337 28.202 1.00 92.25 177 LEU A N 1
ATOM 1301 C CA . LEU A 1 177 ? -16.300 15.232 27.051 1.00 92.25 177 LEU A CA 1
ATOM 1302 C C . LEU A 1 177 ? -16.979 14.434 25.926 1.00 92.25 177 LEU A C 1
ATOM 1304 O O . LEU A 1 177 ? -16.659 13.259 25.748 1.00 92.25 177 LEU A O 1
ATOM 1308 N N . LEU A 1 178 ? -17.988 15.013 25.270 1.00 90.94 178 LEU A N 1
ATOM 1309 C CA . LEU A 1 178 ? -18.956 14.274 24.452 1.00 90.94 178 LEU A CA 1
ATOM 1310 C C . LEU A 1 178 ? -19.223 14.974 23.112 1.00 90.94 178 LEU A C 1
ATOM 1312 O O . LEU A 1 178 ? -19.751 16.086 23.106 1.00 90.94 178 LEU A O 1
ATOM 1316 N N . THR A 1 179 ? -18.997 14.264 22.002 1.00 90.12 179 THR A N 1
ATOM 1317 C CA . THR A 1 179 ? -19.343 14.688 20.625 1.00 90.12 179 THR A CA 1
ATOM 1318 C C . THR A 1 179 ? -20.849 14.767 20.350 1.00 90.12 179 THR A C 1
ATOM 1320 O O . THR A 1 179 ? -21.294 15.307 19.340 1.00 90.12 179 THR A O 1
ATOM 1323 N N . VAL A 1 180 ? -21.678 14.213 21.244 1.00 89.31 180 VAL A N 1
ATOM 1324 C CA . VAL A 1 180 ? -23.141 14.197 21.119 1.00 89.31 180 VAL A CA 1
ATOM 1325 C C . VAL A 1 180 ? -23.786 14.558 22.453 1.00 89.31 180 VAL A C 1
ATOM 1327 O O . VAL A 1 180 ? -23.497 13.957 23.487 1.00 89.31 180 VAL A O 1
ATOM 1330 N N . ALA A 1 181 ? -24.732 15.500 22.420 1.00 90.25 181 ALA A N 1
ATOM 1331 C CA . ALA A 1 181 ? -25.532 15.877 23.582 1.00 90.25 181 ALA A CA 1
ATOM 1332 C C . ALA A 1 181 ? -26.283 14.660 24.181 1.00 90.25 181 ALA A C 1
ATOM 1334 O O . ALA A 1 181 ? -27.155 14.089 23.511 1.00 90.25 181 ALA A O 1
ATOM 1335 N N . PRO A 1 182 ? -26.022 14.269 25.444 1.00 92.94 182 PRO A N 1
ATOM 1336 C CA . PRO A 1 182 ? -26.646 13.100 26.051 1.00 92.94 182 PRO A CA 1
ATOM 1337 C C . PRO A 1 182 ? -28.141 13.338 26.298 1.00 92.94 182 PRO A C 1
ATOM 1339 O O . PRO A 1 182 ? -28.556 14.335 26.889 1.00 92.94 182 PRO A O 1
ATOM 1342 N N . SER A 1 183 ? -28.973 12.381 25.878 1.00 94.88 183 SER A N 1
ATOM 1343 C CA . SER A 1 183 ? -30.435 12.453 26.057 1.00 94.88 183 SER A CA 1
ATOM 1344 C C . SER A 1 183 ? -30.915 12.080 27.468 1.00 94.88 183 SER A C 1
ATOM 1346 O O . SER A 1 183 ? -32.098 12.220 27.787 1.00 94.88 183 SER A O 1
ATOM 1348 N N . SER A 1 184 ? -30.016 11.619 28.337 1.00 95.94 184 SER A N 1
ATOM 1349 C CA . SER A 1 184 ? -30.309 11.286 29.729 1.00 95.94 184 SER A CA 1
ATOM 1350 C C . SER A 1 184 ? -29.062 11.319 30.603 1.00 95.94 184 SER A C 1
ATOM 1352 O O . SER A 1 184 ? -27.963 11.130 30.096 1.00 95.94 184 SER A O 1
ATOM 1354 N N . VAL A 1 185 ? -29.260 11.463 31.914 1.00 97.00 185 VAL A N 1
ATOM 1355 C CA . VAL A 1 185 ? -28.281 11.081 32.941 1.00 97.00 185 VAL A CA 1
ATOM 1356 C C . VAL A 1 185 ? -28.817 9.850 33.663 1.00 97.00 185 VAL A C 1
ATOM 1358 O O . VAL A 1 185 ? -29.940 9.868 34.173 1.00 97.00 185 VAL A O 1
ATOM 1361 N N . THR A 1 186 ? -28.031 8.785 33.709 1.00 97.75 186 THR A N 1
ATOM 1362 C CA . THR A 1 186 ? -28.315 7.556 34.453 1.00 97.75 186 THR A CA 1
ATOM 1363 C C . THR A 1 186 ? -27.446 7.527 35.705 1.00 97.75 186 THR A C 1
ATOM 1365 O O . THR A 1 186 ? -26.252 7.802 35.631 1.00 97.75 186 THR A O 1
ATOM 1368 N N . LEU A 1 187 ? -28.043 7.218 36.854 1.00 97.75 187 LEU A N 1
ATOM 1369 C CA . LEU A 1 187 ? -27.374 7.074 38.144 1.00 97.75 187 LEU A CA 1
ATOM 1370 C C . LEU A 1 187 ? -27.620 5.660 38.672 1.00 97.75 187 LEU A C 1
ATOM 1372 O O . LEU A 1 187 ? -28.771 5.239 38.787 1.00 97.75 187 LEU A O 1
ATOM 1376 N N . ASP A 1 188 ? -26.543 4.957 38.994 1.00 97.31 188 ASP A N 1
ATOM 1377 C CA . ASP A 1 188 ? -26.552 3.654 39.661 1.00 97.31 188 ASP A CA 1
ATOM 1378 C C . ASP A 1 188 ? -26.377 3.868 41.172 1.00 97.31 188 ASP A C 1
ATOM 1380 O O . ASP A 1 188 ? -25.553 4.695 41.580 1.00 97.31 188 ASP A O 1
ATOM 1384 N N . PHE A 1 189 ? -27.148 3.174 42.009 1.00 96.44 189 PHE A N 1
ATOM 1385 C CA . PHE A 1 189 ? -27.191 3.373 43.461 1.00 96.44 189 PHE A CA 1
ATOM 1386 C C . PHE A 1 189 ? -26.687 2.146 44.236 1.00 96.44 189 PHE A C 1
ATOM 1388 O O . PHE A 1 189 ? -26.739 1.017 43.774 1.00 96.44 189 PHE A O 1
ATOM 1395 N N . SER A 1 190 ? -26.218 2.356 45.468 1.00 92.69 190 SER A N 1
ATOM 1396 C CA . SER A 1 190 ? -25.707 1.275 46.328 1.00 92.69 190 SER A CA 1
ATOM 1397 C C . SER A 1 190 ? -26.771 0.335 46.916 1.00 92.69 190 SER A C 1
ATOM 1399 O O . SER A 1 190 ? -26.398 -0.651 47.549 1.00 92.69 190 SER A O 1
ATOM 1401 N N . ASP A 1 191 ? -28.062 0.640 46.767 1.00 91.12 191 ASP A N 1
ATOM 1402 C CA . ASP A 1 191 ? -29.178 -0.209 47.207 1.00 91.12 191 ASP A CA 1
ATOM 1403 C C . ASP A 1 191 ? -30.446 0.103 46.385 1.00 91.12 191 ASP A C 1
ATOM 1405 O O . ASP A 1 191 ? -30.513 1.097 45.657 1.00 91.12 191 ASP A O 1
ATOM 1409 N N . ALA A 1 192 ? -31.468 -0.741 46.511 1.00 93.06 192 ALA A N 1
ATOM 1410 C CA . ALA A 1 192 ? -32.686 -0.677 45.723 1.00 93.06 192 ALA A CA 1
ATOM 1411 C C . ALA A 1 192 ? -33.549 0.553 46.057 1.00 93.06 192 ALA A C 1
ATOM 1413 O O . ALA A 1 192 ? -34.006 0.745 47.191 1.00 93.06 192 ALA A O 1
ATOM 1414 N N . VAL A 1 193 ? -33.882 1.325 45.026 1.00 95.69 193 VAL A N 1
ATOM 1415 C CA . VAL A 1 193 ? -34.611 2.597 45.102 1.00 95.69 193 VAL A CA 1
ATOM 1416 C C . VAL A 1 193 ? -36.109 2.387 45.370 1.00 95.69 193 VAL A C 1
ATOM 1418 O O . VAL A 1 193 ? -36.752 1.531 44.753 1.00 95.69 193 VAL A O 1
ATOM 1421 N N . ASP A 1 194 ? -36.718 3.202 46.241 1.00 95.38 194 ASP A N 1
ATOM 1422 C CA . ASP A 1 194 ? -38.182 3.305 46.319 1.00 95.38 194 ASP A CA 1
ATOM 1423 C C . ASP A 1 194 ? -38.699 4.071 45.096 1.00 95.38 194 ASP A C 1
ATOM 1425 O O . ASP A 1 194 ? -38.605 5.299 45.010 1.00 95.38 194 ASP A O 1
ATOM 1429 N N . GLN A 1 195 ? -39.321 3.343 44.166 1.00 92.75 195 GLN A N 1
ATOM 1430 C CA . GLN A 1 195 ? -39.970 3.899 42.975 1.00 92.75 195 GLN A CA 1
ATOM 1431 C C . GLN A 1 195 ? -41.008 4.994 43.304 1.00 92.75 195 GLN A C 1
ATOM 1433 O O . GLN A 1 195 ? -41.300 5.842 42.461 1.00 92.75 195 GLN A O 1
ATOM 1438 N N . GLY A 1 196 ? -41.586 4.987 44.510 1.00 90.81 196 GLY A N 1
ATOM 1439 C CA . GLY A 1 196 ? -42.519 6.002 44.996 1.00 90.81 196 GLY A CA 1
ATOM 1440 C C . GLY A 1 196 ? -41.871 7.333 45.388 1.00 90.81 196 GLY A C 1
ATOM 1441 O O . GLY A 1 196 ? -42.594 8.327 45.504 1.00 90.81 196 GLY A O 1
ATOM 1442 N N . SER A 1 197 ? -40.548 7.363 45.574 1.00 94.06 197 SER A N 1
ATOM 1443 C CA . SER A 1 197 ? -39.786 8.574 45.897 1.00 94.06 197 SER A CA 1
ATOM 1444 C C . SER A 1 197 ? -39.387 9.387 44.659 1.00 94.06 197 SER A C 1
ATOM 1446 O O . SER A 1 197 ? -39.276 10.603 44.761 1.00 94.06 197 SER A O 1
ATOM 1448 N N . LEU A 1 198 ? -39.259 8.735 43.496 1.00 96.06 198 LEU A N 1
ATOM 1449 C CA . LEU A 1 198 ? -38.694 9.312 42.272 1.00 96.06 198 LEU A CA 1
ATOM 1450 C C . LEU A 1 198 ? -39.580 10.369 41.588 1.00 96.06 198 LEU A C 1
ATOM 1452 O O . LEU A 1 198 ? -40.742 10.125 41.240 1.00 96.06 198 LEU A O 1
ATOM 1456 N N . ALA A 1 199 ? -38.976 11.507 41.255 1.00 95.00 199 ALA A N 1
ATOM 1457 C CA . ALA A 1 199 ? -39.518 12.555 40.402 1.00 95.00 199 ALA A CA 1
ATOM 1458 C C . ALA A 1 199 ? -38.445 13.140 39.451 1.00 95.00 199 ALA A C 1
ATOM 1460 O O . ALA A 1 199 ? -37.270 13.227 39.797 1.00 95.00 199 ALA A O 1
ATOM 1461 N N . PRO A 1 200 ? -38.820 13.656 38.261 1.00 94.31 200 PRO A N 1
ATOM 1462 C CA . PRO A 1 200 ? -37.860 14.287 37.340 1.00 94.31 200 PRO A CA 1
ATOM 1463 C C . PRO A 1 200 ? -37.190 15.565 37.884 1.00 94.31 200 PRO A C 1
ATOM 1465 O O . PRO A 1 200 ? -36.294 16.113 37.252 1.00 94.31 200 PRO A O 1
ATOM 1468 N N . THR A 1 201 ? -37.649 16.076 39.029 1.00 93.94 201 THR A N 1
ATOM 1469 C CA . THR A 1 201 ? -37.078 17.240 39.724 1.00 93.94 201 THR A CA 1
ATOM 1470 C C . THR A 1 201 ? -35.969 16.892 40.713 1.00 93.94 201 THR A C 1
ATOM 1472 O O . THR A 1 201 ? -35.409 17.811 41.307 1.00 93.94 201 THR A O 1
ATOM 1475 N N . ASP A 1 202 ? -35.693 15.606 40.931 1.00 95.62 202 ASP A N 1
ATOM 1476 C CA . ASP A 1 202 ? -34.724 15.158 41.936 1.00 95.62 202 ASP A CA 1
ATOM 1477 C C . ASP A 1 202 ? -33.288 15.365 41.445 1.00 95.62 202 ASP A C 1
ATOM 1479 O O . ASP A 1 202 ? -32.412 15.712 42.233 1.00 95.62 202 ASP A O 1
ATOM 1483 N N . LEU A 1 203 ? -33.070 15.241 40.130 1.00 96.25 203 LEU A N 1
ATOM 1484 C CA . LEU A 1 203 ? -31.838 15.650 39.466 1.00 96.25 203 LEU A CA 1
ATOM 1485 C C . LEU A 1 203 ? -31.903 17.138 39.087 1.00 96.25 203 LEU A C 1
ATOM 1487 O O . LEU A 1 203 ? -32.780 17.574 38.335 1.00 96.25 203 LEU A O 1
ATOM 1491 N N . VAL A 1 204 ? -30.941 17.915 39.576 1.00 95.50 204 VAL A N 1
ATOM 1492 C CA . VAL A 1 204 ? -30.767 19.338 39.276 1.00 95.50 204 VAL A CA 1
ATOM 1493 C C . VAL A 1 204 ? -29.673 19.483 38.225 1.00 95.50 204 VAL A C 1
ATOM 1495 O O . VAL A 1 204 ? -28.514 19.218 38.519 1.00 95.50 204 VAL A O 1
ATOM 1498 N N . VAL A 1 205 ? -30.016 19.944 37.019 1.00 94.25 205 VAL A N 1
ATOM 1499 C CA . VAL A 1 205 ? -29.039 20.187 35.943 1.00 94.25 205 VAL A CA 1
ATOM 1500 C C . VAL A 1 205 ? -28.895 21.694 35.694 1.00 94.25 205 VAL A C 1
ATOM 1502 O O . VAL A 1 205 ? -29.881 22.437 35.660 1.00 94.25 205 VAL A O 1
ATOM 1505 N N . ASP A 1 206 ? -27.654 22.170 35.608 1.00 93.25 206 ASP A N 1
ATOM 1506 C CA . ASP A 1 206 ? -27.246 23.574 35.449 1.00 93.25 206 ASP A CA 1
ATOM 1507 C C . ASP A 1 206 ? -27.891 24.521 36.471 1.00 93.25 206 ASP A C 1
ATOM 1509 O O . ASP A 1 206 ? -28.487 25.552 36.143 1.00 93.25 206 ASP A O 1
ATOM 1513 N N . GLY A 1 207 ? -27.848 24.127 37.748 1.00 87.88 207 GLY A N 1
ATOM 1514 C CA . GLY A 1 207 ? -28.493 24.866 38.838 1.00 87.88 207 GLY A CA 1
ATOM 1515 C C . GLY A 1 207 ? -30.024 24.937 38.721 1.00 87.88 207 GLY A C 1
ATOM 1516 O O . GLY A 1 207 ? -30.644 25.836 39.295 1.00 87.88 207 GLY A O 1
ATOM 1517 N N . GLY A 1 208 ? -30.632 24.017 37.965 1.00 86.06 208 GLY A N 1
ATOM 1518 C CA . GLY A 1 208 ? -32.070 23.939 37.705 1.00 86.06 208 GLY A CA 1
ATOM 1519 C C . GLY A 1 208 ? -32.532 24.724 36.474 1.00 86.06 208 GLY A C 1
ATOM 1520 O O . GLY A 1 208 ? -33.734 24.957 36.327 1.00 86.06 208 GLY A O 1
ATOM 1521 N N . ALA A 1 209 ? -31.613 25.162 35.606 1.00 88.31 209 ALA A N 1
ATOM 1522 C CA . ALA A 1 209 ? -31.963 25.720 34.298 1.00 88.31 209 ALA A CA 1
ATOM 1523 C C . ALA A 1 209 ? -32.466 24.633 33.331 1.00 88.31 209 ALA A C 1
ATOM 1525 O O . ALA A 1 209 ? -33.373 24.890 32.535 1.00 88.31 209 ALA A O 1
ATOM 1526 N N . VAL A 1 210 ? -31.922 23.420 33.454 1.00 89.88 210 VAL A N 1
ATOM 1527 C CA . VAL A 1 210 ? -32.371 22.209 32.765 1.00 89.88 210 VAL A CA 1
ATOM 1528 C C . VAL A 1 210 ? -33.131 21.335 33.769 1.00 89.88 210 VAL A C 1
ATOM 1530 O O . VAL A 1 210 ? -32.718 21.164 34.914 1.00 89.88 210 VAL A O 1
ATOM 1533 N N . VAL A 1 211 ? -34.280 20.804 33.348 1.00 91.50 211 VAL A N 1
ATOM 1534 C CA . VAL A 1 211 ? -35.150 19.948 34.170 1.00 91.50 211 VAL A CA 1
ATOM 1535 C C . VAL A 1 211 ? -35.435 18.680 33.383 1.00 91.50 211 VAL A C 1
ATOM 1537 O O . VAL A 1 211 ? -35.853 18.773 32.225 1.00 91.50 211 VAL A O 1
ATOM 1540 N N . ALA A 1 212 ? -35.236 17.510 33.996 1.00 94.50 212 ALA A N 1
ATOM 1541 C CA . ALA A 1 212 ? -35.538 16.247 33.338 1.00 94.50 212 ALA A CA 1
ATOM 1542 C C . ALA A 1 212 ? -37.031 16.173 32.973 1.00 94.50 212 ALA A C 1
ATOM 1544 O O . ALA A 1 212 ? -37.921 16.591 33.718 1.00 94.50 212 ALA A O 1
ATOM 1545 N N . THR A 1 213 ? -37.312 15.650 31.786 1.00 94.75 213 THR A N 1
ATOM 1546 C CA . THR A 1 213 ? -38.670 15.510 31.248 1.00 94.75 213 THR A CA 1
ATOM 1547 C C . THR A 1 213 ? -39.379 14.275 31.799 1.00 94.75 213 THR A C 1
ATOM 1549 O O . THR A 1 213 ? -40.607 14.265 31.919 1.00 94.75 213 THR A O 1
ATOM 1552 N N . GLN A 1 214 ? -38.606 13.253 32.169 1.00 95.19 214 GLN A N 1
ATOM 1553 C CA . GLN A 1 214 ? -39.066 11.978 32.700 1.00 95.19 214 GLN A CA 1
ATOM 1554 C C . GLN A 1 214 ? -37.986 11.377 33.614 1.00 95.19 214 GLN A C 1
ATOM 1556 O O . GLN A 1 214 ? -36.801 11.654 33.444 1.00 95.19 214 GLN A O 1
ATOM 1561 N N . VAL A 1 215 ? -38.405 10.544 34.566 1.00 96.81 215 VAL A N 1
ATOM 1562 C CA . VAL A 1 215 ? -37.532 9.659 35.345 1.00 96.81 215 VAL A CA 1
ATOM 1563 C C . VAL A 1 215 ? -38.021 8.223 35.161 1.00 96.81 215 VAL A C 1
ATOM 1565 O O . VAL A 1 215 ? -39.231 7.978 35.116 1.00 96.81 215 VAL A O 1
ATOM 1568 N N . GLU A 1 216 ? -37.095 7.286 35.004 1.00 95.94 216 GLU A N 1
ATOM 1569 C CA . GLU A 1 216 ? -37.353 5.862 34.809 1.00 95.94 216 GLU A CA 1
ATOM 1570 C C . GLU A 1 216 ? -36.451 5.048 35.735 1.00 95.94 216 GLU A C 1
ATOM 1572 O O . GLU A 1 216 ? -35.248 5.271 35.788 1.00 95.94 216 GLU A O 1
ATOM 1577 N N . LEU A 1 217 ? -37.032 4.086 36.446 1.00 96.12 217 LEU A N 1
ATOM 1578 C CA . LEU A 1 217 ? -36.287 3.070 37.184 1.00 96.12 217 LEU A CA 1
ATOM 1579 C C . LEU A 1 217 ? -36.056 1.894 36.219 1.00 96.12 217 LEU A C 1
ATOM 1581 O O . LEU A 1 217 ? -37.037 1.331 35.722 1.00 96.12 217 LEU A O 1
ATOM 1585 N N . LEU A 1 218 ? -34.796 1.601 35.882 1.00 95.06 218 LEU A N 1
ATOM 1586 C CA . LEU A 1 218 ? -34.434 0.614 34.854 1.00 95.06 218 LEU A CA 1
ATOM 1587 C C . LEU A 1 218 ? -34.398 -0.813 35.419 1.00 95.06 218 LEU A C 1
ATOM 1589 O O . LEU A 1 218 ? -34.928 -1.736 34.796 1.00 95.06 218 LEU A O 1
ATOM 1593 N N . ASP A 1 219 ? -33.839 -0.968 36.616 1.00 94.81 219 ASP A N 1
ATOM 1594 C CA . ASP A 1 219 ? -33.806 -2.198 37.410 1.00 94.81 219 ASP A CA 1
ATOM 1595 C C . ASP A 1 219 ? -34.074 -1.880 38.897 1.00 94.81 219 ASP A C 1
ATOM 1597 O O . ASP A 1 219 ? -35.054 -1.194 39.180 1.00 94.81 219 ASP A O 1
ATOM 1601 N N . ALA A 1 220 ? -33.344 -2.443 39.864 1.00 93.31 220 ALA A N 1
ATOM 1602 C CA . ALA A 1 220 ? -33.634 -2.210 41.284 1.00 93.31 220 ALA A CA 1
ATOM 1603 C C . ALA A 1 220 ? -32.981 -0.919 41.801 1.00 93.31 220 ALA A C 1
ATOM 1605 O O . ALA A 1 220 ? -33.564 -0.219 42.629 1.00 93.31 220 ALA A O 1
ATOM 1606 N N . ASP A 1 221 ? -31.791 -0.629 41.291 1.00 95.81 221 ASP A N 1
ATOM 1607 C CA . ASP A 1 221 ? -30.799 0.330 41.763 1.00 95.81 221 ASP A CA 1
ATOM 1608 C C . ASP A 1 221 ? -30.474 1.400 40.701 1.00 95.81 221 ASP A C 1
ATOM 1610 O O . ASP A 1 221 ? -30.100 2.511 41.062 1.00 95.81 221 ASP A O 1
ATOM 1614 N N . THR A 1 222 ? -30.712 1.148 39.408 1.00 97.50 222 THR A N 1
ATOM 1615 C CA . THR A 1 222 ? -30.386 2.087 38.319 1.00 97.50 222 THR A CA 1
ATOM 1616 C C . THR A 1 222 ? -31.555 3.005 37.941 1.00 97.50 222 THR A C 1
ATOM 1618 O O . THR A 1 222 ? -32.614 2.556 37.483 1.00 97.50 222 THR A O 1
ATOM 1621 N N . VAL A 1 223 ? -31.349 4.324 38.025 1.00 97.75 223 VAL A N 1
ATOM 1622 C CA . VAL A 1 223 ? -32.339 5.367 37.697 1.00 97.75 223 VAL A CA 1
ATOM 1623 C C . VAL A 1 223 ? -31.873 6.228 36.524 1.00 97.75 223 VAL A C 1
ATOM 1625 O O . VAL A 1 223 ? -30.820 6.853 36.581 1.00 97.75 223 VAL A O 1
ATOM 1628 N N . ARG A 1 224 ? -32.702 6.352 35.483 1.00 97.94 224 ARG A N 1
ATOM 1629 C CA . ARG A 1 224 ? -32.467 7.212 34.315 1.00 97.94 224 ARG A CA 1
ATOM 1630 C C . ARG A 1 224 ? -33.347 8.461 34.331 1.00 97.94 224 ARG A C 1
ATOM 1632 O O . ARG A 1 224 ? -34.574 8.372 34.299 1.00 97.94 224 ARG A O 1
ATOM 1639 N N . PHE A 1 225 ? -32.721 9.630 34.287 1.00 97.62 225 PHE A N 1
ATOM 1640 C CA . PHE A 1 225 ? -33.354 10.939 34.131 1.00 97.62 225 PHE A CA 1
ATOM 1641 C C . PHE A 1 225 ? -33.248 11.393 32.672 1.00 97.62 225 PHE A C 1
ATOM 1643 O O . PHE A 1 225 ? -32.161 11.690 32.189 1.00 97.62 225 PHE A O 1
ATOM 1650 N N . VAL A 1 226 ? -34.372 11.456 31.956 1.00 97.25 226 VAL A N 1
ATOM 1651 C CA . VAL A 1 226 ? -34.414 11.839 30.533 1.00 97.25 226 VAL A CA 1
ATOM 1652 C C . VAL A 1 226 ? -34.350 13.358 30.400 1.00 97.25 226 VAL A C 1
ATOM 1654 O O . VAL A 1 226 ? -35.267 14.063 30.835 1.00 97.25 226 VAL A O 1
ATOM 1657 N N . LEU A 1 227 ? -33.295 13.872 29.779 1.00 95.38 227 LEU A N 1
ATOM 1658 C CA . LEU A 1 227 ? -33.054 15.302 29.612 1.00 95.38 227 LEU A CA 1
ATOM 1659 C C . LEU A 1 227 ? -33.745 15.855 28.348 1.00 95.38 227 LEU A C 1
ATOM 1661 O O . LEU A 1 227 ? -34.018 15.114 27.401 1.00 95.38 227 LEU A O 1
ATOM 1665 N N . PRO A 1 228 ? -34.078 17.159 28.309 1.00 92.81 228 PRO A N 1
ATOM 1666 C CA . PRO A 1 228 ? -34.332 17.849 27.048 1.00 92.81 228 PRO A CA 1
ATOM 1667 C C . PRO A 1 228 ? -33.023 17.983 26.249 1.00 92.81 228 PRO A C 1
ATOM 1669 O O . PRO A 1 228 ? -31.942 17.787 26.794 1.00 92.81 228 PRO A O 1
ATOM 1672 N N . ALA A 1 229 ? -33.117 18.374 24.974 1.00 89.62 229 ALA A N 1
ATOM 1673 C CA . ALA A 1 229 ? -31.934 18.685 24.173 1.00 89.62 229 ALA A CA 1
ATOM 1674 C C . ALA A 1 229 ? -31.065 19.754 24.862 1.00 89.62 229 ALA A C 1
ATOM 1676 O O . ALA A 1 229 ? -31.572 20.813 25.251 1.00 89.62 229 ALA A O 1
ATOM 1677 N N . LEU A 1 230 ? -29.779 19.442 25.005 1.00 92.12 230 LEU A N 1
ATOM 1678 C CA . LEU A 1 230 ? -28.755 20.326 25.549 1.00 92.12 230 LEU A CA 1
ATOM 1679 C C . LEU A 1 230 ? -28.106 21.144 24.420 1.00 92.12 230 LEU A C 1
ATOM 1681 O O . LEU A 1 230 ? -28.415 20.945 23.244 1.00 92.12 230 LEU A O 1
ATOM 1685 N N . ALA A 1 231 ? -27.259 22.097 24.789 1.00 91.19 231 ALA A N 1
ATOM 1686 C CA . ALA A 1 231 ? -26.477 22.913 23.867 1.00 91.19 231 ALA A CA 1
ATOM 1687 C C . ALA A 1 231 ? -25.018 22.880 24.317 1.00 91.19 231 ALA A C 1
ATOM 1689 O O . ALA A 1 231 ? -24.766 22.697 25.499 1.00 91.19 231 ALA A O 1
ATOM 1690 N N . ASP A 1 232 ? -24.090 23.098 23.401 1.00 89.81 232 ASP A N 1
ATOM 1691 C CA . ASP A 1 232 ? -22.669 22.875 23.651 1.00 89.81 232 ASP A CA 1
ATOM 1692 C C . ASP A 1 232 ? -22.116 23.726 24.806 1.00 89.81 232 ASP A C 1
ATOM 1694 O O . ASP A 1 232 ? -22.503 24.885 25.024 1.00 89.81 232 ASP A O 1
ATOM 1698 N N . GLY A 1 233 ? -21.199 23.122 25.558 1.00 91.75 233 GLY A N 1
ATOM 1699 C CA . GLY A 1 233 ? -20.594 23.657 26.766 1.00 91.75 233 GLY A CA 1
ATOM 1700 C C . GLY A 1 233 ? -20.635 22.699 27.960 1.00 91.75 233 GLY A C 1
ATOM 1701 O O . GLY A 1 233 ? -21.078 21.553 27.890 1.00 91.75 233 GLY A O 1
ATOM 1702 N N . LEU A 1 234 ? -20.128 23.200 29.089 1.00 93.88 234 LEU A N 1
ATOM 1703 C CA . LEU A 1 234 ? -20.080 22.483 30.362 1.00 93.88 234 LEU A CA 1
ATOM 1704 C C . LEU A 1 234 ? -21.469 22.420 31.010 1.00 93.88 234 LEU A C 1
ATOM 1706 O O . LEU A 1 234 ? -22.012 23.455 31.410 1.00 93.88 234 LEU A O 1
ATOM 1710 N N . HIS A 1 235 ? -21.962 21.204 31.218 1.00 95.62 235 HIS A N 1
ATOM 1711 C CA . HIS A 1 235 ? -23.150 20.899 32.003 1.00 95.62 235 HIS A CA 1
ATOM 1712 C C . HIS A 1 235 ? -22.782 20.335 33.371 1.00 95.62 235 HIS A C 1
ATOM 1714 O O . HIS A 1 235 ? -21.871 19.517 33.509 1.00 95.62 235 HIS A O 1
ATOM 1720 N N . GLN A 1 236 ? -23.511 20.754 34.403 1.00 96.19 236 GLN A N 1
ATOM 1721 C CA . GLN A 1 236 ? -23.338 20.251 35.768 1.00 96.19 236 GLN A CA 1
ATOM 1722 C C . GLN A 1 236 ? -24.633 19.618 36.258 1.00 96.19 236 GLN A C 1
ATOM 1724 O O . GLN A 1 236 ? -25.692 20.237 36.160 1.00 96.19 236 GLN A O 1
ATOM 1729 N N . PHE A 1 237 ? -24.553 18.422 36.835 1.00 95.69 237 PHE A N 1
ATOM 1730 C CA . PHE A 1 237 ? -25.699 17.729 37.412 1.00 95.69 237 PHE A CA 1
ATOM 1731 C C . PHE A 1 237 ? -25.465 17.402 38.890 1.00 95.69 237 PHE A C 1
ATOM 1733 O O . PHE A 1 237 ? -24.388 16.970 39.294 1.00 95.69 237 PHE A O 1
ATOM 1740 N N . GLU A 1 238 ? -26.486 17.622 39.712 1.00 96.56 238 GLU A N 1
ATOM 1741 C CA . GLU A 1 238 ? -26.484 17.378 41.154 1.00 96.56 238 GLU A CA 1
ATOM 1742 C C . GLU A 1 238 ? -27.721 16.555 41.528 1.00 96.56 238 GLU A C 1
ATOM 1744 O O . GLU A 1 238 ? -28.844 16.903 41.160 1.00 96.56 238 GLU A O 1
ATOM 1749 N N . LEU A 1 239 ? -27.520 15.487 42.295 1.00 97.19 239 LEU A N 1
ATOM 1750 C CA . LEU A 1 239 ? -28.554 14.800 43.057 1.00 97.19 239 LEU A CA 1
ATOM 1751 C C . LEU A 1 239 ? -28.426 15.256 44.523 1.00 97.19 239 LEU A C 1
ATOM 1753 O O . LEU A 1 239 ? -27.509 14.805 45.221 1.00 97.19 239 LEU A O 1
ATOM 1757 N N . PRO A 1 240 ? -29.300 16.149 45.023 1.00 95.94 240 PRO A N 1
ATOM 1758 C CA . PRO A 1 240 ? -29.212 16.643 46.393 1.00 95.94 240 PRO A CA 1
ATOM 1759 C C . PRO A 1 240 ? -29.390 15.524 47.426 1.00 95.94 240 PRO A C 1
ATOM 1761 O O . PRO A 1 240 ? -30.096 14.543 47.187 1.00 95.94 240 PRO A O 1
ATOM 1764 N N . ALA A 1 241 ? -28.797 15.687 48.612 1.00 93.69 241 ALA A N 1
ATOM 1765 C CA . ALA A 1 241 ? -28.968 14.724 49.702 1.00 93.69 241 ALA A CA 1
ATOM 1766 C C . ALA A 1 241 ? -30.447 14.597 50.119 1.00 93.69 241 ALA A C 1
ATOM 1768 O O . ALA A 1 241 ? -31.101 15.595 50.440 1.00 93.69 241 ALA A O 1
ATOM 1769 N N . GLY A 1 242 ? -30.953 13.364 50.156 1.00 92.38 242 GLY A N 1
ATOM 1770 C CA . GLY A 1 242 ? -32.337 13.031 50.492 1.00 92.38 242 GLY A CA 1
ATOM 1771 C C . GLY A 1 242 ? -33.384 13.458 49.462 1.00 92.38 242 GLY A C 1
ATOM 1772 O O . GLY A 1 242 ? -34.541 13.648 49.846 1.00 92.38 242 GLY A O 1
ATOM 1773 N N . ALA A 1 243 ? -32.993 13.625 48.196 1.00 94.06 243 ALA A N 1
ATOM 1774 C CA . ALA A 1 243 ? -33.912 13.766 47.068 1.00 94.06 243 ALA A CA 1
ATOM 1775 C C . ALA A 1 243 ? -34.655 12.449 46.764 1.00 94.06 243 ALA A C 1
ATOM 1777 O O . ALA A 1 243 ? -35.855 12.470 46.509 1.00 94.06 243 ALA A O 1
ATOM 1778 N N . VAL A 1 244 ? -33.957 11.316 46.872 1.00 95.44 244 VAL A N 1
ATOM 1779 C CA . VAL A 1 244 ? -34.437 9.955 46.592 1.00 95.44 244 VAL A CA 1
ATOM 1780 C C . VAL A 1 244 ? -34.345 9.108 47.867 1.00 95.44 244 VAL A C 1
ATOM 1782 O O . VAL A 1 244 ? -33.497 9.359 48.733 1.00 95.44 244 VAL A O 1
ATOM 1785 N N . LEU A 1 245 ? -35.227 8.112 47.994 1.00 94.50 245 LEU A N 1
ATOM 1786 C CA . LEU A 1 245 ? -35.231 7.146 49.097 1.00 94.50 245 LEU A CA 1
ATOM 1787 C C . LEU A 1 245 ? -34.957 5.720 48.604 1.00 94.50 245 LEU A C 1
ATOM 1789 O O . LEU A 1 245 ? -35.343 5.368 47.488 1.00 94.50 245 LEU A O 1
ATOM 1793 N N . ASP A 1 246 ? -34.357 4.893 49.459 1.00 92.19 246 ASP A N 1
ATOM 1794 C CA . ASP A 1 246 ? -34.347 3.436 49.282 1.00 92.19 246 ASP A CA 1
ATOM 1795 C C . ASP A 1 246 ? -35.668 2.801 49.771 1.00 92.19 246 ASP A C 1
ATOM 1797 O O . ASP A 1 246 ? -36.548 3.469 50.329 1.00 92.19 246 ASP A O 1
ATOM 1801 N N . ASN A 1 247 ? -35.815 1.489 49.576 1.00 88.50 247 ASN A N 1
ATOM 1802 C CA . ASN A 1 247 ? -37.009 0.745 49.996 1.00 88.50 247 ASN A CA 1
ATOM 1803 C C . ASN A 1 247 ? -37.198 0.629 51.528 1.00 88.50 247 ASN A C 1
ATOM 1805 O O . ASN A 1 247 ? -38.308 0.311 51.968 1.00 88.50 247 ASN A O 1
ATOM 1809 N N . ASP A 1 248 ? -36.171 0.912 52.337 1.00 85.50 248 ASP A N 1
ATOM 1810 C CA . ASP A 1 248 ? -36.236 0.947 53.807 1.00 85.50 248 ASP A CA 1
ATOM 1811 C C . ASP A 1 248 ? -36.452 2.377 54.363 1.00 85.50 248 ASP A C 1
ATOM 1813 O O . ASP A 1 248 ? -36.698 2.567 55.561 1.00 85.50 248 ASP A O 1
ATOM 1817 N N . GLY A 1 249 ? -36.465 3.391 53.490 1.00 85.06 249 GLY A N 1
ATOM 1818 C CA . GLY A 1 249 ? -36.712 4.798 53.804 1.00 85.06 249 GLY A CA 1
ATOM 1819 C C . GLY A 1 249 ? -35.461 5.600 54.181 1.00 85.06 249 GLY A C 1
ATOM 1820 O O . GLY A 1 249 ? -35.595 6.680 54.770 1.00 85.06 249 GLY A O 1
ATOM 1821 N N . GLN A 1 250 ? -34.263 5.099 53.875 1.00 89.31 250 GLN A N 1
ATOM 1822 C CA . GLN A 1 250 ? -33.012 5.847 53.978 1.00 89.31 250 GLN A CA 1
ATOM 1823 C C . GLN A 1 250 ? -32.951 6.945 52.905 1.00 89.31 250 GLN A C 1
ATOM 1825 O O . GLN A 1 250 ? -33.558 6.838 51.846 1.00 89.31 250 GLN A O 1
ATOM 1830 N N . GLN A 1 251 ? -32.223 8.025 53.190 1.00 92.31 251 GLN A N 1
ATOM 1831 C CA . GLN A 1 251 ? -32.038 9.163 52.285 1.00 92.31 251 GLN A CA 1
ATOM 1832 C C . GLN A 1 251 ? -30.716 9.049 51.533 1.00 92.31 251 GLN A C 1
ATOM 1834 O O . GLN A 1 251 ? -29.706 8.741 52.161 1.00 92.31 251 GLN A O 1
ATOM 1839 N N . ASN A 1 252 ? -30.706 9.369 50.234 1.00 94.75 252 ASN A N 1
ATOM 1840 C CA . ASN A 1 252 ? -29.468 9.344 49.456 1.00 94.75 252 ASN A CA 1
ATOM 1841 C C . ASN A 1 252 ? -28.441 10.371 49.968 1.00 94.75 252 ASN A C 1
ATOM 1843 O O . ASN A 1 252 ? -28.801 11.491 50.347 1.00 94.75 252 ASN A O 1
ATOM 1847 N N . GLU A 1 253 ? -27.154 10.038 49.900 1.00 94.38 253 GLU A N 1
ATOM 1848 C CA . GLU A 1 253 ? -26.078 11.029 49.993 1.00 94.38 253 GLU A CA 1
ATOM 1849 C C . GLU A 1 253 ? -26.085 11.970 48.776 1.00 94.38 253 GLU A C 1
ATOM 1851 O O . GLU A 1 253 ? -26.549 11.607 47.692 1.00 94.38 253 GLU A O 1
ATOM 1856 N N . ALA A 1 254 ? -25.581 13.197 48.948 1.00 95.19 254 ALA A N 1
ATOM 1857 C CA . ALA A 1 254 ? -25.459 14.138 47.837 1.00 95.19 254 ALA A CA 1
ATOM 1858 C C . ALA A 1 254 ? -24.426 13.636 46.821 1.00 95.19 254 ALA A C 1
ATOM 1860 O O . ALA A 1 254 ? -23.304 13.293 47.196 1.00 95.19 254 ALA A O 1
ATOM 1861 N N . TYR A 1 255 ? -24.787 13.669 45.543 1.00 96.94 255 TYR A N 1
ATOM 1862 C CA . TYR A 1 255 ? -23.904 13.338 44.431 1.00 96.94 255 TYR A CA 1
ATOM 1863 C C . TYR A 1 255 ? -23.890 14.484 43.424 1.00 96.94 255 TYR A C 1
ATOM 1865 O O . TYR A 1 255 ? -24.907 15.143 43.218 1.00 96.94 255 TYR A O 1
ATOM 1873 N N . ALA A 1 256 ? -22.747 14.731 42.797 1.00 95.94 256 ALA A N 1
ATOM 1874 C CA . ALA A 1 256 ? -22.628 15.699 41.721 1.00 95.94 256 ALA A CA 1
ATOM 1875 C C . ALA A 1 256 ? -21.595 15.216 40.707 1.00 95.94 256 ALA A C 1
ATOM 1877 O O . ALA A 1 256 ? -20.606 14.590 41.088 1.00 95.94 256 ALA A O 1
ATOM 1878 N N . GLY A 1 257 ? -21.827 15.553 39.445 1.00 95.62 257 GLY A N 1
ATOM 1879 C CA . GLY A 1 257 ? -20.893 15.349 38.350 1.00 95.62 257 GLY A CA 1
ATOM 1880 C C . GLY A 1 257 ? -21.045 16.443 37.299 1.00 95.62 257 GLY A C 1
ATOM 1881 O O . GLY A 1 257 ? -21.957 17.277 37.354 1.00 95.62 257 GLY A O 1
ATOM 1882 N N . ALA A 1 258 ? -20.137 16.459 36.338 1.00 95.94 258 ALA A N 1
ATOM 1883 C CA . ALA A 1 258 ? -20.205 17.332 35.180 1.00 95.94 258 ALA A CA 1
ATOM 1884 C C . ALA A 1 258 ? -19.804 16.588 33.906 1.00 95.94 258 ALA A C 1
ATOM 1886 O O . ALA A 1 258 ? -19.031 15.637 33.953 1.00 95.94 258 ALA A O 1
ATOM 1887 N N . PHE A 1 259 ? -20.297 17.057 32.768 1.00 95.12 259 PHE A N 1
ATOM 1888 C CA . PHE A 1 259 ? -19.829 16.650 31.446 1.00 95.12 259 PHE A CA 1
ATOM 1889 C C . PHE A 1 259 ? -19.832 17.870 30.527 1.00 95.12 259 PHE A C 1
ATOM 1891 O O . PHE A 1 259 ? -20.591 18.816 30.745 1.00 95.12 259 PHE A O 1
ATOM 1898 N N . THR A 1 260 ? -18.995 17.865 29.502 1.00 94.75 260 THR A N 1
ATOM 1899 C CA . THR A 1 260 ? -18.973 18.910 28.476 1.00 94.75 260 THR A CA 1
ATOM 1900 C C . THR A 1 260 ? -19.495 18.319 27.177 1.00 94.75 260 THR A C 1
ATOM 1902 O O . THR A 1 260 ? -19.046 17.257 26.756 1.00 94.75 260 THR A O 1
ATOM 1905 N N . VAL A 1 261 ? -20.460 18.993 26.560 1.00 93.75 261 VAL A N 1
ATOM 1906 C CA . VAL A 1 261 ? -20.932 18.673 25.209 1.00 93.75 261 VAL A CA 1
ATOM 1907 C C . VAL A 1 261 ? -20.183 19.565 24.236 1.00 93.75 261 VAL A C 1
ATOM 1909 O O . VAL A 1 261 ? -20.163 20.779 24.440 1.00 93.75 261 VAL A O 1
ATOM 1912 N N . ASP A 1 262 ? -19.604 18.983 23.197 1.00 93.19 262 ASP A N 1
ATOM 1913 C CA . ASP A 1 262 ? -18.936 19.720 22.131 1.00 93.19 262 ASP A CA 1
ATOM 1914 C C . ASP A 1 262 ? -19.241 19.049 20.791 1.00 93.19 262 ASP A C 1
ATOM 1916 O O . ASP A 1 262 ? -18.751 17.959 20.517 1.00 93.19 262 ASP A O 1
ATOM 1920 N N . THR A 1 263 ? -20.129 19.646 19.997 1.00 90.88 263 THR A N 1
ATOM 1921 C CA . THR A 1 263 ? -20.598 19.092 18.712 1.00 90.88 263 THR A CA 1
ATOM 1922 C C . THR A 1 263 ? -19.995 19.821 17.511 1.00 90.88 263 THR A C 1
ATOM 1924 O O . THR A 1 263 ? -20.390 19.580 16.368 1.00 90.88 263 THR A O 1
ATOM 1927 N N . VAL A 1 264 ? -19.075 20.758 17.759 1.00 91.12 264 VAL A N 1
ATOM 1928 C CA . VAL A 1 264 ? -18.455 21.583 16.728 1.00 91.12 264 VAL A CA 1
ATOM 1929 C C . VAL A 1 264 ? -17.163 20.920 16.276 1.00 91.12 264 VAL A C 1
ATOM 1931 O O . VAL A 1 264 ? -16.174 20.928 16.989 1.00 91.12 264 VAL A O 1
ATOM 1934 N N . ALA A 1 265 ? -17.163 20.387 15.057 1.00 92.62 265 ALA A N 1
ATOM 1935 C CA . ALA A 1 265 ? -15.940 19.902 14.438 1.00 92.62 265 ALA A CA 1
ATOM 1936 C C . ALA A 1 265 ? -14.925 21.035 14.183 1.00 92.62 265 ALA A C 1
ATOM 1938 O O . ALA A 1 265 ? -15.330 22.146 13.789 1.00 92.62 265 ALA A O 1
ATOM 1939 N N . PRO A 1 266 ? -13.614 20.751 14.331 1.00 95.94 266 PRO A N 1
ATOM 1940 C CA . PRO A 1 266 ? -12.571 21.686 13.957 1.00 95.94 266 PRO A CA 1
ATOM 1941 C C . PRO A 1 266 ? -12.577 21.898 12.438 1.00 95.94 266 PRO A C 1
ATOM 1943 O O . PRO A 1 266 ? -12.829 20.978 11.666 1.00 95.94 266 PRO A O 1
ATOM 1946 N N . ARG A 1 267 ? -12.261 23.119 12.005 1.00 96.75 267 ARG A N 1
ATOM 1947 C CA . ARG A 1 267 ? -12.112 23.524 10.595 1.00 96.75 267 ARG A CA 1
ATOM 1948 C C . ARG A 1 267 ? -10.750 24.157 10.360 1.00 96.75 267 ARG A C 1
ATOM 1950 O O . ARG A 1 267 ? -10.204 24.785 11.271 1.00 96.75 267 ARG A O 1
ATOM 1957 N N . VAL A 1 268 ? -10.245 24.095 9.130 1.00 97.50 268 VAL A N 1
ATOM 1958 C CA . VAL A 1 268 ? -9.087 24.890 8.696 1.00 97.50 268 VAL A CA 1
ATOM 1959 C C . VAL A 1 268 ? -9.561 26.317 8.405 1.00 97.50 268 VAL A C 1
ATOM 1961 O O . VAL A 1 268 ? -10.240 26.567 7.413 1.00 97.50 268 VAL A O 1
ATOM 1964 N N . ASP A 1 269 ? -9.195 27.274 9.261 1.00 96.44 269 ASP A N 1
ATOM 1965 C CA . ASP A 1 269 ? -9.522 28.703 9.117 1.00 96.44 269 ASP A CA 1
ATOM 1966 C C . ASP A 1 269 ? -8.670 29.379 8.024 1.00 96.44 269 ASP A C 1
ATOM 1968 O O . ASP A 1 269 ? -9.145 30.276 7.319 1.00 96.44 269 ASP A O 1
ATOM 1972 N N . SER A 1 270 ? -7.392 28.993 7.892 1.00 96.06 270 SER A N 1
ATOM 1973 C CA . SER A 1 270 ? -6.469 29.545 6.886 1.00 96.06 270 SER A CA 1
ATOM 1974 C C . SER A 1 270 ? -5.192 28.724 6.707 1.00 96.06 270 SER A C 1
ATOM 1976 O O . SER A 1 270 ? -4.705 28.135 7.670 1.00 96.06 270 SER A O 1
ATOM 1978 N N . THR A 1 271 ? -4.592 28.805 5.518 1.00 97.44 271 THR A N 1
ATOM 1979 C CA . THR A 1 271 ? -3.338 28.135 5.131 1.00 97.44 271 THR A CA 1
ATOM 1980 C C . THR A 1 271 ? -2.247 29.118 4.666 1.00 97.44 271 THR A C 1
ATOM 1982 O O . THR A 1 271 ? -2.539 30.257 4.287 1.00 97.44 271 THR A O 1
ATOM 1985 N N . SER A 1 272 ? -0.972 28.698 4.664 1.00 94.81 272 SER A N 1
ATOM 1986 C CA . SER A 1 272 ? 0.157 29.475 4.103 1.00 94.81 272 SER A CA 1
ATOM 1987 C C . SER A 1 272 ? 0.121 29.585 2.575 1.00 94.81 272 SER A C 1
ATOM 1989 O O . SER A 1 272 ? 0.604 30.574 2.018 1.00 94.81 272 SER A O 1
ATOM 1991 N N . VAL A 1 273 ? -0.466 28.586 1.912 1.00 94.38 273 VAL A N 1
ATOM 1992 C CA . VAL A 1 273 ? -0.633 28.476 0.457 1.00 94.38 273 VAL A CA 1
ATOM 1993 C C . VAL A 1 273 ? -2.122 28.476 0.127 1.00 94.38 273 VAL A C 1
ATOM 1995 O O . VAL A 1 273 ? -2.905 27.816 0.804 1.00 94.38 273 VAL A O 1
ATOM 1998 N N . ALA A 1 274 ? -2.520 29.225 -0.901 1.00 92.31 274 ALA A N 1
ATOM 1999 C CA . ALA A 1 274 ? -3.901 29.270 -1.377 1.00 92.31 274 ALA A CA 1
ATOM 2000 C C . ALA A 1 274 ? -4.114 28.325 -2.569 1.00 92.31 274 ALA A C 1
ATOM 2002 O O . ALA A 1 274 ? -3.184 28.102 -3.343 1.00 92.31 274 ALA A O 1
ATOM 2003 N N . GLU A 1 275 ? -5.342 27.852 -2.763 1.00 91.06 275 GLU A N 1
ATOM 2004 C CA . GLU A 1 275 ? -5.741 27.024 -3.908 1.00 91.06 275 GLU A CA 1
ATOM 2005 C C . GLU A 1 275 ? -5.280 27.607 -5.256 1.00 91.06 275 GLU A C 1
ATOM 2007 O O . GLU A 1 275 ? -5.477 28.795 -5.548 1.00 91.06 275 GLU A O 1
ATOM 2012 N N . GLY A 1 276 ? -4.655 26.768 -6.082 1.00 85.00 276 GLY A N 1
ATOM 2013 C CA . GLY A 1 276 ? -4.102 27.133 -7.386 1.00 85.00 276 GLY A CA 1
ATOM 2014 C C . GLY A 1 276 ? -2.898 28.082 -7.322 1.00 85.00 276 GLY A C 1
ATOM 2015 O O . GLY A 1 276 ? -2.605 28.769 -8.306 1.00 85.00 276 GLY A O 1
ATOM 2016 N N . SER A 1 277 ? -2.215 28.178 -6.174 1.00 89.56 277 SER A N 1
ATOM 2017 C CA . SER A 1 277 ? -0.945 28.909 -6.068 1.00 89.56 277 SER A CA 1
ATOM 2018 C C . SER A 1 277 ? 0.133 28.271 -6.940 1.00 89.56 277 SER A C 1
ATOM 2020 O O . SER A 1 277 ? 0.100 27.075 -7.205 1.00 89.56 277 SER A O 1
ATOM 2022 N N . VAL A 1 278 ? 1.123 29.073 -7.338 1.00 88.06 278 VAL A N 1
ATOM 2023 C CA . VAL A 1 278 ? 2.338 28.561 -7.979 1.00 88.06 278 VAL A CA 1
ATOM 2024 C C . VAL A 1 278 ? 3.550 28.963 -7.156 1.00 88.06 278 VAL A C 1
ATOM 2026 O O . VAL A 1 278 ? 3.760 30.151 -6.886 1.00 88.06 278 VAL A O 1
ATOM 2029 N N . LEU A 1 279 ? 4.292 27.953 -6.717 1.00 90.00 279 LEU A N 1
ATOM 2030 C CA . LEU A 1 279 ? 5.470 28.046 -5.863 1.00 90.00 279 LEU A CA 1
ATOM 2031 C C . LEU A 1 279 ? 6.747 27.853 -6.696 1.00 90.00 279 LEU A C 1
ATOM 2033 O O . LEU A 1 279 ? 6.689 27.559 -7.886 1.00 90.00 279 LEU A O 1
ATOM 2037 N N . VAL A 1 280 ? 7.907 28.044 -6.069 1.00 87.44 280 VAL A N 1
ATOM 2038 C CA . VAL A 1 280 ? 9.222 27.811 -6.689 1.00 87.44 280 VAL A CA 1
ATOM 2039 C C . VAL A 1 280 ? 9.809 26.532 -6.105 1.00 87.44 280 VAL A C 1
ATOM 2041 O O . VAL A 1 280 ? 9.703 26.331 -4.896 1.00 87.44 280 VAL A O 1
ATOM 2044 N N . ALA A 1 281 ? 10.438 25.707 -6.944 1.00 87.06 281 ALA A N 1
ATOM 2045 C CA . ALA A 1 281 ? 11.070 24.458 -6.520 1.00 87.06 281 ALA A CA 1
ATOM 2046 C C . ALA A 1 281 ? 12.117 24.661 -5.405 1.00 87.06 281 ALA A C 1
ATOM 2048 O O . ALA A 1 281 ? 12.878 25.636 -5.407 1.00 87.06 281 ALA A O 1
ATOM 2049 N N . GLY A 1 282 ? 12.169 23.718 -4.464 1.00 87.19 282 GLY A N 1
ATOM 2050 C CA . GLY A 1 282 ? 13.009 23.753 -3.267 1.00 87.19 282 GLY A CA 1
ATOM 2051 C C . GLY A 1 282 ? 12.227 23.453 -1.986 1.00 87.19 282 GLY A C 1
ATOM 2052 O O . GLY A 1 282 ? 11.127 22.908 -2.029 1.00 87.19 282 GLY A O 1
ATOM 2053 N N . ALA A 1 283 ? 12.817 23.784 -0.835 1.00 89.31 283 ALA A N 1
ATOM 2054 C CA . ALA A 1 283 ? 12.211 23.532 0.472 1.00 89.31 283 ALA A CA 1
ATOM 2055 C C . ALA A 1 283 ? 10.873 24.269 0.637 1.00 89.31 283 ALA A C 1
ATOM 2057 O O . ALA A 1 283 ? 10.779 25.476 0.381 1.00 89.31 283 ALA A O 1
ATOM 2058 N N . PHE A 1 284 ? 9.861 23.552 1.116 1.00 93.81 284 PHE A N 1
ATOM 2059 C CA . PHE A 1 284 ? 8.493 24.032 1.258 1.00 93.81 284 PHE A CA 1
ATOM 2060 C C . PHE A 1 284 ? 8.016 23.911 2.709 1.00 93.81 284 PHE A C 1
ATOM 2062 O O . PHE A 1 284 ? 8.322 22.944 3.394 1.00 93.81 284 PHE A O 1
ATOM 2069 N N . GLN A 1 285 ? 7.264 24.910 3.176 1.00 95.69 285 GLN A N 1
ATOM 2070 C CA . GLN A 1 285 ? 6.659 24.922 4.506 1.00 95.69 285 GLN A CA 1
ATOM 2071 C C . GLN A 1 285 ? 5.157 25.185 4.387 1.00 95.69 285 GLN A C 1
ATOM 2073 O O . GLN A 1 285 ? 4.715 26.280 4.006 1.00 95.69 285 GLN A O 1
ATOM 2078 N N . PHE A 1 286 ? 4.372 24.184 4.761 1.00 97.56 286 PHE A N 1
ATOM 2079 C CA . PHE A 1 286 ? 2.934 24.297 4.916 1.00 97.56 286 PHE A CA 1
ATOM 2080 C C . PHE A 1 286 ? 2.590 24.729 6.345 1.00 97.56 286 PHE A C 1
ATOM 2082 O O . PHE A 1 286 ? 3.176 24.257 7.317 1.00 97.56 286 PHE A O 1
ATOM 2089 N N . ILE A 1 287 ? 1.636 25.650 6.478 1.00 97.75 287 ILE A N 1
ATOM 2090 C CA . ILE A 1 287 ? 1.110 26.103 7.769 1.00 97.75 287 ILE A CA 1
ATOM 2091 C C . ILE A 1 287 ? -0.410 26.149 7.659 1.00 97.75 287 ILE A C 1
ATOM 2093 O O . ILE A 1 287 ? -0.918 26.800 6.746 1.00 97.75 287 ILE A O 1
ATOM 2097 N N . ALA A 1 288 ? -1.120 25.534 8.601 1.00 97.56 288 ALA A N 1
ATOM 2098 C CA . ALA A 1 288 ? -2.57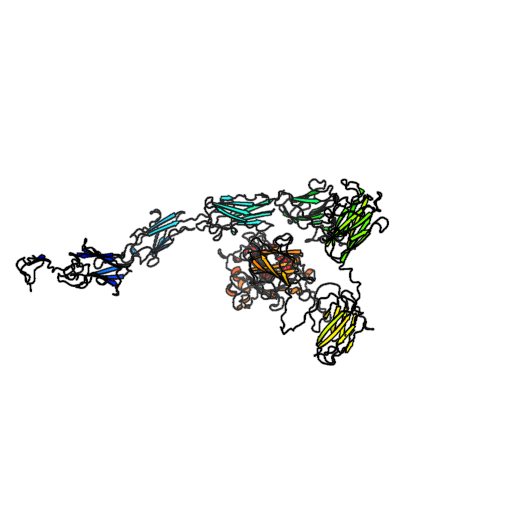5 25.607 8.733 1.00 97.56 288 ALA A CA 1
ATOM 2099 C C . ALA A 1 288 ? -2.962 26.125 10.124 1.00 97.56 288 ALA A C 1
ATOM 2101 O O . ALA A 1 288 ? -2.347 25.754 11.122 1.00 97.56 288 ALA A O 1
ATOM 2102 N N . THR A 1 289 ? -3.985 26.975 10.203 1.00 97.81 289 THR A N 1
ATOM 2103 C CA . THR A 1 289 ? -4.576 27.450 11.466 1.00 97.81 289 THR A CA 1
ATOM 2104 C C . THR A 1 289 ? -6.015 26.959 11.578 1.00 97.81 289 THR A C 1
ATOM 2106 O O . THR A 1 289 ? -6.756 27.060 10.602 1.00 97.81 289 THR A O 1
ATOM 2109 N N . PHE A 1 290 ? -6.415 26.477 12.758 1.00 97.94 290 PHE A N 1
ATOM 2110 C CA . PHE A 1 290 ? -7.715 25.834 12.991 1.00 97.94 290 PHE A CA 1
ATOM 2111 C C . PHE A 1 290 ? -8.681 26.668 13.852 1.00 97.94 290 PHE A C 1
ATOM 2113 O O . PHE A 1 290 ? -8.261 27.476 14.694 1.00 97.94 290 PHE A O 1
ATOM 2120 N N . SER A 1 291 ? -9.987 26.430 13.674 1.00 95.38 291 SER A N 1
ATOM 2121 C CA . SER A 1 291 ? -11.075 27.094 14.415 1.00 95.38 291 SER A CA 1
ATOM 2122 C C . SER A 1 291 ? -10.978 26.910 15.933 1.00 95.38 291 SER A C 1
ATOM 2124 O O . SER A 1 291 ? -11.326 27.820 16.698 1.00 95.38 291 SER A O 1
ATOM 2126 N N . GLU A 1 292 ? -10.441 25.776 16.381 1.00 93.69 292 GLU A N 1
ATOM 2127 C CA . GLU A 1 292 ? -10.301 25.367 17.781 1.00 93.69 292 GLU A CA 1
ATOM 2128 C C . GLU A 1 292 ? -9.119 24.405 18.003 1.00 93.69 292 GLU A C 1
ATOM 2130 O O . GLU A 1 292 ? -8.414 24.087 17.045 1.00 93.69 292 GLU A O 1
ATOM 2135 N N . PRO A 1 293 ? -8.801 24.034 19.260 1.00 94.19 293 PRO A N 1
ATOM 2136 C CA . PRO A 1 293 ? -7.689 23.137 19.545 1.00 94.19 293 PRO A CA 1
ATOM 2137 C C . PRO A 1 293 ? -7.955 21.687 19.113 1.00 94.19 293 PRO A C 1
ATOM 2139 O O . PRO A 1 293 ? -8.883 21.049 19.602 1.00 94.19 293 PRO A O 1
ATOM 2142 N N . LEU A 1 294 ? -7.071 21.168 18.263 1.00 95.56 294 LEU A N 1
ATOM 2143 C CA . LEU A 1 294 ? -6.949 19.745 17.938 1.00 95.56 294 LEU A CA 1
ATOM 2144 C C . LEU A 1 294 ? -6.420 18.921 19.127 1.00 95.56 294 LEU A C 1
ATOM 2146 O O . LEU A 1 294 ? -5.741 19.476 20.000 1.00 95.56 294 LEU A O 1
ATOM 2150 N N . ASP A 1 295 ? -6.675 17.610 19.130 1.00 93.81 295 ASP A N 1
ATOM 2151 C CA . ASP A 1 295 ? -6.057 16.656 20.062 1.00 93.81 295 ASP A CA 1
ATOM 2152 C C . ASP A 1 295 ? -4.595 16.372 19.655 1.00 93.81 295 ASP A C 1
ATOM 2154 O O . ASP A 1 295 ? -4.352 15.727 18.639 1.00 93.81 295 ASP A O 1
ATOM 2158 N N . PRO A 1 296 ? -3.582 16.803 20.431 1.00 91.38 296 PRO A N 1
ATOM 2159 C CA . PRO A 1 296 ? -2.180 16.573 20.087 1.00 91.38 296 PRO A CA 1
ATOM 2160 C C . PRO A 1 296 ? -1.721 15.120 20.298 1.00 91.38 296 PRO A C 1
ATOM 2162 O O . PRO A 1 296 ? -0.535 14.846 20.126 1.00 91.38 296 PRO A O 1
ATOM 2165 N N . THR A 1 297 ? -2.592 14.212 20.753 1.00 89.12 297 THR A N 1
ATOM 2166 C CA . THR A 1 297 ? -2.248 12.800 20.991 1.00 89.12 297 THR A CA 1
ATOM 2167 C C . THR A 1 297 ? -2.540 11.878 19.813 1.00 89.12 297 THR A C 1
ATOM 2169 O O . THR A 1 297 ? -1.969 10.789 19.789 1.00 89.12 297 THR A O 1
ATOM 2172 N N . THR A 1 298 ? -3.350 12.314 18.841 1.00 86.94 298 THR A N 1
ATOM 2173 C CA . THR A 1 298 ? -3.547 11.617 17.555 1.00 86.94 298 THR A CA 1
ATOM 2174 C C . THR A 1 298 ? -2.816 12.269 16.389 1.00 86.94 298 THR A C 1
ATOM 2176 O O . THR A 1 298 ? -2.875 11.735 15.298 1.00 86.94 298 THR A O 1
ATOM 2179 N N . LEU A 1 299 ? -2.132 13.399 16.613 1.00 92.19 299 LEU A N 1
ATOM 2180 C CA . LEU A 1 299 ? -1.461 14.140 15.548 1.00 92.19 299 LEU A CA 1
ATOM 2181 C C . LEU A 1 299 ? -0.023 13.665 15.290 1.00 92.19 299 LEU A C 1
ATOM 2183 O O . LEU A 1 299 ? 0.846 13.839 16.155 1.00 92.19 299 LEU A O 1
ATOM 2187 N N . ASP A 1 300 ? 0.257 13.186 14.078 1.00 88.06 300 ASP A N 1
ATOM 2188 C CA . ASP A 1 300 ? 1.607 12.887 13.591 1.00 88.06 300 ASP A CA 1
ATOM 2189 C C . ASP A 1 300 ? 1.840 13.247 12.102 1.00 88.06 300 ASP A C 1
ATOM 2191 O O . ASP A 1 300 ? 1.092 14.010 11.497 1.00 88.06 300 ASP A O 1
ATOM 2195 N N . ALA A 1 301 ? 2.970 12.816 11.533 1.00 87.19 301 ALA A N 1
ATOM 2196 C CA . ALA A 1 301 ? 3.375 13.192 10.179 1.00 87.19 301 ALA A CA 1
ATOM 2197 C C . ALA A 1 301 ? 2.600 12.468 9.059 1.00 87.19 301 ALA A C 1
ATOM 2199 O O . ALA A 1 301 ? 2.654 12.936 7.924 1.00 87.19 301 ALA A O 1
ATOM 2200 N N . ALA A 1 302 ? 1.897 11.368 9.351 1.00 86.62 302 ALA A N 1
ATOM 2201 C CA . ALA A 1 302 ? 1.047 10.658 8.395 1.00 86.62 302 ALA A CA 1
ATOM 2202 C C . ALA A 1 302 ? -0.280 11.394 8.129 1.00 86.62 302 ALA A C 1
ATOM 2204 O O . ALA A 1 302 ? -0.849 11.257 7.049 1.00 86.62 302 ALA A O 1
ATOM 2205 N N . ASP A 1 303 ? -0.724 12.251 9.057 1.00 91.44 303 ASP A N 1
ATOM 2206 C CA . ASP A 1 303 ? -1.936 13.074 8.915 1.00 91.44 303 ASP A CA 1
ATOM 2207 C C . ASP A 1 303 ? -1.867 14.107 7.790 1.00 91.44 303 ASP A C 1
ATOM 2209 O O . ASP A 1 303 ? -2.884 14.718 7.447 1.00 91.44 303 ASP A O 1
ATOM 2213 N N . ILE A 1 304 ? -0.670 14.358 7.252 1.00 93.69 304 ILE A N 1
ATOM 2214 C CA . ILE A 1 304 ? -0.453 15.245 6.117 1.00 93.69 304 ILE A CA 1
ATOM 2215 C C . ILE A 1 304 ? 0.206 14.498 4.960 1.00 93.69 304 ILE A C 1
ATOM 2217 O O . ILE A 1 304 ? 1.376 14.123 5.000 1.00 93.69 304 ILE A O 1
ATOM 2221 N N . VAL A 1 305 ? -0.546 14.361 3.876 1.00 90.50 305 VAL A N 1
ATOM 2222 C CA . VAL A 1 305 ? -0.079 13.755 2.630 1.00 90.50 305 VAL A CA 1
ATOM 2223 C C . VAL A 1 305 ? 0.161 14.870 1.620 1.00 90.50 305 VAL A C 1
ATOM 2225 O O . VAL A 1 305 ? -0.712 15.704 1.389 1.00 90.50 305 VAL A O 1
ATOM 2228 N N . LEU A 1 306 ? 1.347 14.914 1.016 1.00 94.69 306 LEU A N 1
ATOM 2229 C CA . LEU A 1 306 ? 1.656 15.804 -0.102 1.00 94.69 306 LEU A CA 1
ATOM 2230 C C . LEU A 1 306 ? 2.059 14.952 -1.301 1.00 94.69 306 LEU A C 1
ATOM 2232 O O . LEU A 1 306 ? 3.099 14.308 -1.254 1.00 94.69 306 LEU A O 1
ATOM 2236 N N . THR A 1 307 ? 1.285 14.987 -2.380 1.00 87.81 307 THR A N 1
ATOM 2237 C CA . THR A 1 307 ? 1.503 14.142 -3.561 1.00 87.81 307 THR A CA 1
ATOM 2238 C C . THR A 1 307 ? 1.667 15.005 -4.805 1.00 87.81 307 THR A C 1
ATOM 2240 O O . THR A 1 307 ? 0.805 15.829 -5.109 1.00 87.81 307 THR A O 1
ATOM 2243 N N . GLY A 1 308 ? 2.782 14.832 -5.514 1.00 81.69 308 GLY A N 1
ATOM 2244 C CA . GLY A 1 308 ? 2.993 15.342 -6.867 1.00 81.69 308 GLY A CA 1
ATOM 2245 C C . GLY A 1 308 ? 2.362 14.407 -7.902 1.00 81.69 308 GLY A C 1
ATOM 2246 O O . GLY A 1 308 ? 2.479 13.187 -7.793 1.00 81.69 308 GLY A O 1
ATOM 2247 N N . ASN A 1 309 ? 1.695 14.973 -8.908 1.00 76.44 309 ASN A N 1
ATOM 2248 C CA . ASN A 1 309 ? 1.007 14.258 -9.989 1.00 76.44 309 ASN A CA 1
ATOM 2249 C C . ASN A 1 309 ? 1.951 13.390 -10.850 1.00 76.44 309 ASN A C 1
ATOM 2251 O O . ASN A 1 309 ? 1.495 12.510 -11.577 1.00 76.44 309 ASN A O 1
ATOM 2255 N N . VAL A 1 310 ? 3.251 13.671 -10.844 1.00 62.59 310 VAL A N 1
ATOM 2256 C CA . VAL A 1 310 ? 4.300 12.938 -11.567 1.00 62.59 310 VAL A CA 1
ATOM 2257 C C . VAL A 1 310 ? 5.334 12.376 -10.599 1.00 62.59 310 VAL A C 1
ATOM 2259 O O . VAL A 1 310 ? 5.866 11.293 -10.833 1.00 62.59 310 VAL A O 1
ATOM 2262 N N . THR A 1 311 ? 5.650 13.106 -9.529 1.00 65.56 311 THR A N 1
ATOM 2263 C CA . THR A 1 311 ? 6.770 12.776 -8.640 1.00 65.56 311 THR A CA 1
ATOM 2264 C C . THR A 1 311 ? 6.382 12.030 -7.366 1.00 65.56 311 THR A C 1
ATOM 2266 O O . THR A 1 311 ? 7.268 11.704 -6.579 1.00 65.56 311 THR A O 1
ATOM 2269 N N . GLY A 1 312 ? 5.098 11.705 -7.185 1.00 72.62 312 GLY A N 1
ATOM 2270 C CA . GLY A 1 312 ? 4.617 10.860 -6.092 1.00 72.62 312 GLY A CA 1
ATOM 2271 C C . GLY A 1 312 ? 4.582 11.569 -4.737 1.00 72.62 312 GLY A C 1
ATOM 2272 O O . GLY A 1 312 ? 4.532 12.800 -4.654 1.00 72.62 312 GLY A O 1
ATOM 2273 N N . GLN A 1 313 ? 4.548 10.789 -3.658 1.00 84.62 313 GLN A N 1
ATOM 2274 C CA . GLN A 1 313 ? 4.352 11.304 -2.304 1.00 84.62 313 GLN A CA 1
ATOM 2275 C C . GLN A 1 313 ? 5.640 11.880 -1.686 1.00 84.62 313 GLN A C 1
ATOM 2277 O O . GLN A 1 313 ? 6.733 11.332 -1.809 1.00 84.62 313 GLN A O 1
ATOM 2282 N N . TYR A 1 314 ? 5.487 12.990 -0.968 1.00 83.62 314 TYR A N 1
ATOM 2283 C CA . TYR A 1 314 ? 6.523 13.685 -0.214 1.00 83.62 314 TYR A CA 1
ATOM 2284 C C . TYR A 1 314 ? 6.199 13.587 1.278 1.00 83.62 314 TYR A C 1
ATOM 2286 O O . TYR A 1 314 ? 5.246 14.229 1.727 1.00 83.62 314 TYR A O 1
ATOM 2294 N N . PRO A 1 315 ? 6.977 12.834 2.074 1.00 83.31 315 PRO A N 1
ATOM 2295 C CA . PRO A 1 315 ? 6.805 12.824 3.519 1.00 83.31 315 PRO A CA 1
ATOM 2296 C C . PRO A 1 315 ? 7.207 14.178 4.120 1.00 83.31 315 PRO A C 1
ATOM 2298 O O . PRO A 1 315 ? 8.164 14.821 3.672 1.00 83.31 315 PRO A O 1
ATOM 2301 N N . ALA A 1 316 ? 6.499 14.605 5.166 1.00 89.00 316 ALA A N 1
ATOM 2302 C CA . ALA A 1 316 ? 6.874 15.788 5.932 1.00 89.00 316 ALA A CA 1
ATOM 2303 C C . ALA A 1 316 ? 8.159 15.511 6.739 1.00 89.00 316 ALA A C 1
ATOM 2305 O O . ALA A 1 316 ? 8.184 14.640 7.609 1.00 89.00 316 ALA A O 1
ATOM 2306 N N . SER A 1 317 ? 9.233 16.265 6.483 1.00 88.38 317 SER A N 1
ATOM 2307 C CA . SER A 1 317 ? 10.510 16.125 7.201 1.00 88.38 317 SER A CA 1
ATOM 2308 C C . SER A 1 317 ? 10.453 16.700 8.619 1.00 88.38 317 SER A C 1
ATOM 2310 O O . SER A 1 317 ? 11.194 16.265 9.506 1.00 88.38 317 SER A O 1
ATOM 2312 N N . THR A 1 318 ? 9.529 17.633 8.874 1.00 90.62 318 THR A N 1
ATOM 2313 C CA . THR A 1 318 ? 9.066 17.956 10.228 1.00 90.62 318 THR A CA 1
ATOM 2314 C C . THR A 1 318 ? 7.552 18.124 10.258 1.00 90.62 318 THR A C 1
ATOM 2316 O O . THR A 1 318 ? 6.956 18.607 9.297 1.00 90.62 318 THR A O 1
ATOM 2319 N N . PHE A 1 319 ? 6.939 17.765 11.385 1.00 94.69 319 PHE A N 1
ATOM 2320 C CA . PHE A 1 319 ? 5.527 17.994 11.669 1.00 94.69 319 PHE A CA 1
ATOM 2321 C C . PHE A 1 319 ? 5.380 18.497 13.107 1.00 94.69 319 PHE A C 1
ATOM 2323 O O . PHE A 1 319 ? 5.938 17.914 14.041 1.00 94.69 319 PHE A O 1
ATOM 2330 N N . THR A 1 320 ? 4.678 19.614 13.303 1.00 95.69 320 THR A N 1
ATOM 2331 C CA . THR A 1 320 ? 4.499 20.235 14.623 1.00 95.69 320 THR A CA 1
ATOM 2332 C C . THR A 1 320 ? 3.143 20.918 14.756 1.00 95.69 320 THR A C 1
ATOM 2334 O O . THR A 1 320 ? 2.648 21.526 13.810 1.00 95.69 320 THR A O 1
ATOM 2337 N N . TYR A 1 321 ? 2.572 20.887 15.962 1.00 97.06 321 TYR A N 1
ATOM 2338 C CA . TYR A 1 321 ? 1.330 21.579 16.298 1.00 97.06 321 TYR A CA 1
ATOM 2339 C C . TYR A 1 321 ? 1.487 22.408 17.586 1.00 97.06 321 TYR A C 1
ATOM 2341 O O . TYR A 1 321 ? 1.984 21.919 18.603 1.00 97.06 321 TYR A O 1
ATOM 2349 N N . ASP A 1 322 ? 1.072 23.677 17.547 1.00 95.62 322 ASP A N 1
ATOM 2350 C CA . ASP A 1 322 ? 1.056 24.596 18.693 1.00 95.62 322 ASP A CA 1
ATOM 2351 C C . ASP A 1 322 ? -0.396 24.875 19.119 1.00 95.62 322 ASP A C 1
ATOM 2353 O O . ASP A 1 322 ? -1.109 25.661 18.494 1.00 95.62 322 ASP A O 1
ATOM 2357 N N . GLU A 1 323 ? -0.828 24.252 20.220 1.00 91.94 323 GLU A N 1
ATOM 2358 C CA . GLU A 1 323 ? -2.176 24.379 20.807 1.00 91.94 323 GLU A CA 1
ATOM 2359 C C . GLU A 1 323 ? -2.548 25.839 21.150 1.00 91.94 323 GLU A C 1
ATOM 2361 O O . GLU A 1 323 ? -3.699 26.263 21.019 1.00 91.94 323 GLU A O 1
ATOM 2366 N N . GLY A 1 324 ? -1.566 26.649 21.565 1.00 91.31 324 GLY A N 1
ATOM 2367 C CA . GLY A 1 324 ? -1.775 28.039 21.982 1.00 91.31 324 GLY A CA 1
ATOM 2368 C C . GLY A 1 324 ? -2.101 28.990 20.827 1.00 91.31 324 GLY A C 1
ATOM 2369 O O . GLY A 1 324 ? -2.732 30.031 21.038 1.00 91.31 324 GLY A O 1
ATOM 2370 N N . THR A 1 325 ? -1.685 28.631 19.614 1.00 93.62 325 THR A N 1
ATOM 2371 C CA . THR A 1 325 ? -1.940 29.346 18.357 1.00 93.62 325 THR A CA 1
ATOM 2372 C C . THR A 1 325 ? -2.808 28.553 17.380 1.00 93.62 325 THR A C 1
ATOM 2374 O O . THR A 1 325 ? -3.161 29.096 16.334 1.00 93.62 325 THR A O 1
ATOM 2377 N N . ARG A 1 326 ? -3.182 27.310 17.725 1.00 96.94 326 ARG A N 1
ATOM 2378 C CA . ARG A 1 326 ? -3.944 26.350 16.902 1.00 96.94 326 ARG A CA 1
ATOM 2379 C C . ARG A 1 326 ? -3.346 26.196 15.513 1.00 96.94 326 ARG A C 1
ATOM 2381 O O . ARG A 1 326 ? -4.057 26.272 14.515 1.00 96.94 326 ARG A O 1
ATOM 2388 N N . THR A 1 327 ? -2.024 26.116 15.453 1.00 97.06 327 THR A N 1
ATOM 2389 C CA . THR A 1 327 ? -1.284 26.167 14.194 1.00 97.06 327 THR A CA 1
ATOM 2390 C C . THR A 1 327 ? -0.478 24.891 14.013 1.00 97.06 327 THR A C 1
ATOM 2392 O O . THR A 1 327 ? 0.376 24.579 14.841 1.00 97.06 327 THR A O 1
ATOM 2395 N N . LEU A 1 328 ? -0.762 24.175 12.927 1.00 97.62 328 LEU A N 1
ATOM 2396 C CA . LEU A 1 328 ? 0.020 23.053 12.414 1.00 97.62 328 LEU A CA 1
ATOM 2397 C C . LEU A 1 328 ? 1.057 23.612 11.440 1.00 97.62 328 LEU A C 1
ATOM 2399 O O . LEU A 1 328 ? 0.743 24.488 10.633 1.00 97.62 328 LEU A O 1
ATOM 2403 N N . THR A 1 329 ? 2.296 23.145 11.534 1.00 97.50 329 THR A N 1
ATOM 2404 C CA . THR A 1 329 ? 3.384 23.452 10.598 1.00 97.50 329 THR A CA 1
ATOM 2405 C C . THR A 1 329 ? 4.044 22.152 10.164 1.00 97.50 329 THR A C 1
ATOM 2407 O O . THR A 1 329 ? 4.476 21.377 11.020 1.00 97.50 329 THR A O 1
ATOM 2410 N N . ALA A 1 330 ? 4.131 21.952 8.851 1.00 96.62 330 ALA A N 1
ATOM 2411 C CA . ALA A 1 330 ? 4.816 20.832 8.223 1.00 96.62 330 ALA A CA 1
ATOM 2412 C C . ALA A 1 330 ? 5.881 21.354 7.247 1.00 96.62 330 ALA A C 1
ATOM 2414 O O . ALA A 1 330 ? 5.606 22.254 6.447 1.00 96.62 330 ALA A O 1
ATOM 2415 N N . ASP A 1 331 ? 7.088 20.802 7.327 1.00 94.88 331 ASP A N 1
ATOM 2416 C CA . ASP A 1 331 ? 8.206 21.116 6.435 1.00 94.88 331 ASP A CA 1
ATOM 2417 C C . ASP A 1 331 ? 8.438 19.966 5.444 1.00 94.88 331 ASP A C 1
ATOM 2419 O O . ASP A 1 331 ? 8.307 18.799 5.802 1.00 94.88 331 ASP A O 1
ATOM 2423 N N . PHE A 1 332 ? 8.830 20.300 4.215 1.00 93.69 332 PHE A N 1
ATOM 2424 C CA . PHE A 1 332 ? 9.195 19.366 3.149 1.00 93.69 332 PHE A CA 1
ATOM 2425 C C . PHE A 1 332 ? 10.535 19.808 2.543 1.00 93.69 332 PHE A C 1
ATOM 2427 O O . PHE A 1 332 ? 10.688 20.965 2.138 1.00 93.69 332 PHE A O 1
ATOM 2434 N N . ASP A 1 333 ? 11.519 18.905 2.482 1.00 84.94 333 ASP A N 1
ATOM 2435 C CA . ASP A 1 333 ? 12.926 19.279 2.258 1.00 84.94 333 ASP A CA 1
ATOM 2436 C C . ASP A 1 333 ? 13.216 19.870 0.870 1.00 84.94 333 ASP A C 1
ATOM 2438 O O . ASP A 1 333 ? 13.952 20.855 0.760 1.00 84.94 333 ASP A O 1
ATOM 2442 N N . ALA A 1 334 ? 12.639 19.297 -0.190 1.00 85.50 334 ALA A N 1
ATOM 2443 C CA . ALA A 1 334 ? 12.696 19.849 -1.542 1.00 85.50 334 ALA A CA 1
ATOM 2444 C C . ALA A 1 334 ? 11.577 19.287 -2.432 1.00 85.50 334 ALA A C 1
ATOM 2446 O O . ALA A 1 334 ? 11.673 18.156 -2.903 1.00 85.50 334 ALA A O 1
ATOM 2447 N N . ILE A 1 335 ? 10.555 20.097 -2.718 1.00 86.69 335 ILE A N 1
ATOM 2448 C CA . ILE A 1 335 ? 9.577 19.794 -3.773 1.00 86.69 335 ILE A CA 1
ATOM 2449 C C . ILE A 1 335 ? 10.090 20.311 -5.121 1.00 86.69 335 ILE A C 1
ATOM 2451 O O . ILE A 1 335 ? 10.733 21.366 -5.188 1.00 86.69 335 ILE A O 1
ATOM 2455 N N . VAL A 1 336 ? 9.859 19.550 -6.189 1.00 84.31 336 VAL A N 1
ATOM 2456 C CA . VAL A 1 336 ? 10.337 19.861 -7.548 1.00 84.31 336 VAL A CA 1
ATOM 2457 C C . VAL A 1 336 ? 9.180 20.357 -8.413 1.00 84.31 336 VAL A C 1
ATOM 2459 O O . VAL A 1 336 ? 8.094 20.580 -7.905 1.00 84.31 336 VAL A O 1
ATOM 2462 N N . GLU A 1 337 ? 9.421 20.616 -9.694 1.00 83.56 337 GLU A N 1
ATOM 2463 C CA . GLU A 1 337 ? 8.384 21.053 -10.632 1.00 83.56 337 GLU A CA 1
ATOM 2464 C C . GLU A 1 337 ? 7.338 19.959 -10.879 1.00 83.56 337 GLU A C 1
ATOM 2466 O O . GLU A 1 337 ? 7.658 18.921 -11.452 1.00 83.56 337 GLU A O 1
ATOM 2471 N N . ASP A 1 338 ? 6.108 20.208 -10.422 1.00 80.88 338 ASP A N 1
ATOM 2472 C CA . ASP A 1 338 ? 4.944 19.332 -10.578 1.00 80.88 338 ASP A CA 1
ATOM 2473 C C . ASP A 1 338 ? 3.644 20.080 -10.197 1.00 80.88 338 ASP A C 1
ATOM 2475 O O . ASP A 1 338 ? 3.669 21.194 -9.651 1.00 80.88 338 ASP A O 1
ATOM 2479 N N . ILE A 1 339 ? 2.496 19.444 -10.428 1.00 82.25 339 ILE A N 1
ATOM 2480 C CA . ILE A 1 339 ? 1.203 19.789 -9.833 1.00 82.25 339 ILE A CA 1
ATOM 2481 C C . ILE A 1 339 ? 1.040 18.959 -8.556 1.00 82.25 339 ILE A C 1
ATOM 2483 O O . ILE A 1 339 ? 1.162 17.741 -8.589 1.00 82.25 339 ILE A O 1
ATOM 2487 N N . TYR A 1 340 ? 0.750 19.618 -7.439 1.00 87.31 340 TYR A N 1
ATOM 2488 C CA . TYR A 1 340 ? 0.675 19.012 -6.114 1.00 87.31 340 TYR A CA 1
ATOM 2489 C C . TYR A 1 340 ? -0.735 19.052 -5.535 1.00 87.31 340 TYR A C 1
ATOM 2491 O O . TYR A 1 340 ? -1.403 20.091 -5.568 1.00 87.31 340 TYR A O 1
ATOM 2499 N N . THR A 1 341 ? -1.111 17.949 -4.897 1.00 93.12 341 THR A N 1
ATOM 2500 C CA . THR A 1 341 ? -2.269 17.820 -4.012 1.00 93.12 341 THR A CA 1
ATOM 2501 C C . THR A 1 341 ? -1.763 17.616 -2.588 1.00 93.12 341 THR A C 1
ATOM 2503 O O . THR A 1 341 ? -0.990 16.699 -2.326 1.00 93.12 341 THR A O 1
ATOM 2506 N N . LEU A 1 342 ? -2.182 18.475 -1.661 1.00 96.31 342 LEU A N 1
ATOM 2507 C CA . LEU A 1 342 ? -1.931 18.337 -0.228 1.00 96.31 342 LEU A CA 1
ATOM 2508 C C . LEU A 1 342 ? -3.240 17.980 0.470 1.00 96.31 342 LEU A C 1
ATOM 2510 O O . LEU A 1 342 ? -4.240 18.671 0.277 1.00 96.31 342 LEU A O 1
ATOM 2514 N N . VAL A 1 343 ? -3.220 16.935 1.289 1.00 94.62 343 VAL A N 1
ATOM 2515 C CA . VAL A 1 343 ? -4.361 16.430 2.055 1.00 94.62 343 VAL A CA 1
ATOM 2516 C C . VAL A 1 343 ? -4.027 16.481 3.547 1.00 94.62 343 VAL A C 1
ATOM 2518 O O . VAL A 1 343 ? -2.946 16.052 3.946 1.00 94.62 343 VAL A O 1
ATOM 2521 N N . LEU A 1 344 ? -4.940 17.003 4.370 1.00 95.44 344 LEU A N 1
ATOM 2522 C CA . LEU A 1 344 ? -4.970 16.735 5.812 1.00 95.44 344 LEU A CA 1
ATOM 2523 C C . LEU A 1 344 ? -6.091 15.736 6.101 1.00 95.44 344 LEU A C 1
ATOM 2525 O O . LEU A 1 344 ? -7.253 16.041 5.813 1.00 95.44 344 LEU A O 1
ATOM 2529 N N . LEU A 1 345 ? -5.734 14.584 6.665 1.00 94.56 345 LEU A N 1
ATOM 2530 C CA . LEU A 1 345 ? -6.640 13.454 6.880 1.00 94.56 345 LEU A CA 1
ATOM 2531 C C . LEU A 1 345 ? -7.585 13.688 8.067 1.00 94.56 345 LEU A C 1
ATOM 2533 O O . LEU A 1 345 ? -7.168 14.117 9.144 1.00 94.56 345 LEU A O 1
ATOM 2537 N N . SER A 1 346 ? -8.864 13.377 7.883 1.00 92.81 346 SER A N 1
ATOM 2538 C CA . SER A 1 346 ? -9.929 13.518 8.876 1.00 92.81 346 SER A CA 1
ATOM 2539 C C . SER A 1 346 ? -10.367 12.154 9.407 1.00 92.81 346 SER A C 1
ATOM 2541 O O . SER A 1 346 ? -10.818 11.296 8.649 1.00 92.81 346 SER A O 1
ATOM 2543 N N . GLY A 1 347 ? -10.283 11.933 10.723 1.00 86.62 347 GLY A N 1
ATOM 2544 C CA . GLY A 1 347 ? -10.708 10.656 11.298 1.00 86.62 347 GLY A CA 1
ATOM 2545 C C . GLY A 1 347 ? -10.383 10.456 12.774 1.00 86.62 347 GLY A C 1
ATOM 2546 O O . GLY A 1 347 ? -9.796 11.314 13.431 1.00 86.62 347 GLY A O 1
ATOM 2547 N N . ASP A 1 348 ? -10.773 9.288 13.293 1.00 81.75 348 ASP A N 1
ATOM 2548 C CA . ASP A 1 348 ? -10.528 8.889 14.685 1.00 81.75 348 ASP A CA 1
ATOM 2549 C C . ASP A 1 348 ? -9.037 8.676 14.988 1.00 81.75 348 ASP A C 1
ATOM 2551 O O . ASP A 1 348 ? -8.602 8.969 16.102 1.00 81.75 348 ASP A O 1
ATOM 2555 N N . ASP A 1 349 ? -8.257 8.226 14.008 1.00 84.62 349 ASP A N 1
ATOM 2556 C CA . ASP A 1 349 ? -6.808 8.023 14.116 1.00 84.62 349 ASP A CA 1
ATOM 2557 C C . ASP A 1 349 ? -6.006 9.145 13.420 1.00 84.62 349 ASP A C 1
ATOM 2559 O O . ASP A 1 349 ? -4.826 8.961 13.155 1.00 84.62 349 ASP A O 1
ATOM 2563 N N . ALA A 1 350 ? -6.647 10.290 13.128 1.00 91.12 350 ALA A N 1
ATOM 2564 C CA . ALA A 1 350 ? -6.048 11.420 12.409 1.00 91.12 350 ALA A CA 1
ATOM 2565 C C . ALA A 1 350 ? -6.460 12.793 13.001 1.00 91.12 350 ALA A C 1
ATOM 2567 O O . ALA A 1 350 ? -6.574 12.951 14.228 1.00 91.12 350 ALA A O 1
ATOM 2568 N N . VAL A 1 351 ? -6.700 13.814 12.159 1.00 94.69 351 VAL A N 1
ATOM 2569 C CA . VAL A 1 351 ? -7.041 15.176 12.606 1.00 94.69 351 VAL A CA 1
ATOM 2570 C C . VAL A 1 351 ? -8.455 15.242 13.197 1.00 94.69 351 VAL A C 1
ATOM 2572 O O . VAL A 1 351 ? -9.467 15.158 12.494 1.00 94.69 351 VAL A O 1
ATOM 2575 N N . LYS A 1 352 ? -8.515 15.494 14.508 1.00 95.00 352 LYS A N 1
ATOM 2576 C CA . LYS A 1 352 ? -9.743 15.698 15.289 1.00 95.00 352 LYS A CA 1
ATOM 2577 C C . LYS A 1 352 ? -9.525 16.645 16.473 1.00 95.00 352 LYS A C 1
ATOM 2579 O O . LYS A 1 352 ? -8.390 16.985 16.818 1.00 95.00 352 LYS A O 1
ATOM 2584 N N . ASP A 1 353 ? -10.610 17.083 17.104 1.00 93.88 353 ASP A N 1
ATOM 2585 C CA . ASP A 1 353 ? -10.557 17.856 18.351 1.00 93.88 353 ASP A CA 1
ATOM 2586 C C . ASP A 1 353 ? -10.419 16.978 19.611 1.00 93.88 353 ASP A C 1
ATOM 2588 O O . ASP A 1 353 ? -10.484 15.749 19.572 1.00 93.88 353 ASP A O 1
ATOM 2592 N N . LEU A 1 354 ? -10.264 17.634 20.765 1.00 90.62 354 LEU A N 1
ATOM 2593 C CA . LEU A 1 354 ? -10.180 16.984 22.080 1.00 90.62 354 LEU A CA 1
ATOM 2594 C C . LEU A 1 354 ? -11.451 16.217 22.493 1.00 90.62 354 LEU A C 1
ATOM 2596 O O . LEU A 1 354 ? -11.382 15.400 23.412 1.00 90.62 354 LEU A O 1
ATOM 2600 N N . ALA A 1 355 ? -12.608 16.504 21.887 1.00 90.38 355 ALA A N 1
ATOM 2601 C CA . ALA A 1 355 ? -13.858 15.791 22.140 1.00 90.38 355 ALA A CA 1
ATOM 2602 C C . ALA A 1 355 ? -13.990 14.521 21.288 1.00 90.38 355 ALA A C 1
ATOM 2604 O O . ALA A 1 355 ? -14.723 13.611 21.678 1.00 90.38 355 ALA A O 1
ATOM 2605 N N . GLY A 1 356 ? -13.261 14.449 20.172 1.00 90.88 356 GLY A N 1
ATOM 2606 C CA . GLY A 1 356 ? -13.320 13.386 19.178 1.00 90.88 356 GLY A CA 1
ATOM 2607 C C . GLY A 1 356 ? -14.145 13.742 17.938 1.00 90.88 356 GLY A C 1
ATOM 2608 O O . GLY A 1 356 ? -14.533 12.834 17.209 1.00 90.88 356 GLY A O 1
ATOM 2609 N N . ASN A 1 357 ? -14.452 15.019 17.680 1.00 93.31 357 ASN A N 1
ATOM 2610 C CA . ASN A 1 357 ? -15.027 15.413 16.393 1.00 93.31 357 ASN A CA 1
ATOM 2611 C C . ASN A 1 357 ? -13.907 15.461 15.342 1.00 93.31 357 ASN A C 1
ATOM 2613 O O . ASN A 1 357 ? -12.969 16.253 15.465 1.00 93.31 357 ASN A O 1
ATOM 2617 N N . ALA A 1 358 ? -14.017 14.624 14.309 1.00 95.06 358 ALA A N 1
ATOM 2618 C CA . ALA A 1 358 ? -13.129 14.646 13.148 1.00 95.06 358 ALA A CA 1
ATOM 2619 C C . ALA A 1 358 ? -13.213 15.989 12.394 1.00 95.06 358 ALA A C 1
ATOM 2621 O O . ALA A 1 358 ? -14.251 16.657 12.428 1.00 95.06 358 ALA A O 1
ATOM 2622 N N . LEU A 1 359 ? -12.124 16.377 11.725 1.00 96.31 359 LEU A N 1
ATOM 2623 C CA . LEU A 1 359 ? -12.010 17.598 10.919 1.00 96.31 359 LEU A CA 1
ATOM 2624 C C . LEU A 1 359 ? -13.181 17.751 9.927 1.00 96.31 359 LEU A C 1
ATOM 2626 O O . LEU A 1 359 ? -13.453 16.830 9.172 1.00 96.31 359 LEU A O 1
ATOM 2630 N N . ASP A 1 360 ? -13.832 18.917 9.919 1.00 95.81 360 ASP A N 1
ATOM 2631 C CA . ASP A 1 360 ? -14.828 19.391 8.931 1.00 95.81 360 ASP A CA 1
ATOM 2632 C C . ASP A 1 360 ? -14.028 20.079 7.805 1.00 95.81 360 ASP A C 1
ATOM 2634 O O . ASP A 1 360 ? -13.841 21.305 7.764 1.00 95.81 360 ASP A O 1
ATOM 2638 N N . GLY A 1 361 ? -13.349 19.243 7.012 1.00 93.69 361 GLY A N 1
ATOM 2639 C CA . GLY A 1 361 ? -12.209 19.625 6.176 1.00 93.69 361 GLY A CA 1
ATOM 2640 C C . GLY A 1 361 ? -12.560 20.060 4.758 1.00 93.69 361 GLY A C 1
ATOM 2641 O O . GLY A 1 361 ? -11.738 20.719 4.118 1.00 93.69 361 GLY A O 1
ATOM 2642 N N . GLU A 1 362 ? -13.765 19.771 4.266 1.00 91.44 362 GLU A N 1
ATOM 2643 C CA . GLU A 1 362 ? -14.090 19.964 2.854 1.00 91.44 362 GLU A CA 1
ATOM 2644 C C . GLU A 1 362 ? -14.138 21.446 2.442 1.00 91.44 362 GLU A C 1
ATOM 2646 O O . GLU A 1 362 ? -14.183 22.376 3.251 1.00 91.44 362 GLU A O 1
ATOM 2651 N N . PHE A 1 363 ? -14.210 21.691 1.132 1.00 89.06 363 PHE A N 1
ATOM 2652 C CA . PHE A 1 363 ? -14.180 23.034 0.544 1.00 89.06 363 PHE A CA 1
ATOM 2653 C C . PHE A 1 363 ? -12.857 23.769 0.839 1.00 89.06 363 PHE A C 1
ATOM 2655 O O . PHE A 1 363 ? -11.808 23.160 0.999 1.00 89.06 363 PHE A O 1
ATOM 2662 N N . GLN A 1 364 ? -12.871 25.102 0.774 1.00 89.69 364 GLN A N 1
ATOM 2663 C CA . GLN A 1 364 ? -11.671 25.939 0.844 1.00 89.69 364 GLN A CA 1
ATOM 2664 C C . GLN A 1 364 ? -11.754 26.900 2.037 1.00 89.69 364 GLN A C 1
ATOM 2666 O O . GLN A 1 364 ? -12.860 27.362 2.327 1.00 89.69 364 GLN A O 1
ATOM 2671 N N . PRO A 1 365 ? -10.628 27.261 2.691 1.00 89.88 365 PRO A N 1
ATOM 2672 C CA . PRO A 1 365 ? -10.647 27.909 4.001 1.00 89.88 365 PRO A CA 1
ATOM 2673 C C . PRO A 1 365 ? -11.457 29.226 4.058 1.00 89.88 365 PRO A C 1
ATOM 2675 O O . PRO A 1 365 ? -11.284 30.094 3.190 1.00 89.88 365 PRO A O 1
ATOM 2678 N N . PRO A 1 366 ? -12.297 29.440 5.094 1.00 93.81 366 PRO A N 1
ATOM 2679 C CA . PRO A 1 366 ? -12.610 28.501 6.176 1.00 93.81 366 PRO A CA 1
ATOM 2680 C C . PRO A 1 366 ? -13.422 27.295 5.671 1.00 93.81 366 PRO A C 1
ATOM 2682 O O . PRO A 1 366 ? -14.426 27.492 4.985 1.00 93.81 366 PRO A O 1
ATOM 2685 N N . THR A 1 367 ? -12.963 26.083 5.996 1.00 92.75 367 THR A N 1
ATOM 2686 C CA . THR A 1 367 ? -13.494 24.810 5.468 1.00 92.75 367 THR A CA 1
ATOM 2687 C C . THR A 1 367 ? -14.867 24.445 6.035 1.00 92.75 367 THR A C 1
ATOM 2689 O O . THR A 1 367 ? -15.399 25.143 6.903 1.00 92.75 367 THR A O 1
ATOM 2692 N N . GLY A 1 368 ? -15.420 23.341 5.538 1.00 88.38 368 GLY A N 1
ATOM 2693 C CA . GLY A 1 368 ? -16.509 22.596 6.148 1.00 88.38 368 GLY A CA 1
ATOM 2694 C C . GLY A 1 368 ? -17.916 22.910 5.640 1.00 88.38 368 GLY A C 1
ATOM 2695 O O . GLY A 1 368 ? -18.215 24.030 5.205 1.00 88.38 368 GLY A O 1
ATOM 2696 N N . ASP A 1 369 ? -18.813 21.925 5.740 1.00 88.31 369 ASP A N 1
ATOM 2697 C CA . ASP A 1 369 ? -20.267 22.138 5.651 1.00 88.31 369 ASP A CA 1
ATOM 2698 C C . ASP A 1 369 ? -20.953 22.268 7.025 1.00 88.31 369 ASP A C 1
ATOM 2700 O O . ASP A 1 369 ? -22.105 22.725 7.107 1.00 88.31 369 ASP A O 1
ATOM 2704 N N . GLY A 1 370 ? -20.216 21.985 8.105 1.00 85.56 370 GLY A N 1
ATOM 2705 C CA . GLY A 1 370 ? -20.696 21.996 9.482 1.00 85.56 370 GLY A CA 1
ATOM 2706 C C . GLY A 1 370 ? -21.053 20.615 10.035 1.00 85.56 370 GLY A C 1
ATOM 2707 O O . GLY A 1 370 ? -21.731 20.557 11.066 1.00 85.56 370 GLY A O 1
ATOM 2708 N N . LEU A 1 371 ? -20.627 19.536 9.378 1.00 87.12 371 LEU A N 1
ATOM 2709 C CA . LEU A 1 371 ? -20.681 18.158 9.861 1.00 87.12 371 LEU A CA 1
ATOM 2710 C C . LEU A 1 371 ? -19.246 17.649 10.122 1.00 87.12 371 LEU A C 1
ATOM 2712 O O . LEU A 1 371 ? -18.351 17.983 9.362 1.00 87.12 371 LEU A O 1
ATOM 2716 N N . PRO A 1 372 ? -18.988 16.852 11.177 1.00 87.69 372 PRO A N 1
ATOM 2717 C CA . PRO A 1 372 ? -17.666 16.255 11.380 1.00 87.69 372 PRO A CA 1
ATOM 2718 C C . PRO A 1 372 ? -17.321 15.227 10.293 1.00 87.69 372 PRO A C 1
ATOM 2720 O O . PRO A 1 372 ? -18.152 14.366 9.986 1.00 87.69 372 PRO A O 1
ATOM 2723 N N . GLY A 1 373 ? -16.079 15.260 9.808 1.00 85.44 373 GLY A N 1
ATOM 2724 C CA . GLY A 1 373 ? -15.549 14.356 8.785 1.00 85.44 373 GLY A CA 1
ATOM 2725 C C . GLY A 1 373 ? -15.159 15.078 7.491 1.00 85.44 373 GLY A C 1
ATOM 2726 O O . GLY A 1 373 ? -15.538 16.221 7.272 1.00 85.44 373 GLY A O 1
ATOM 2727 N N . GLY A 1 374 ? -14.403 14.378 6.643 1.00 86.38 374 GLY A N 1
ATOM 2728 C CA . GLY A 1 374 ? -13.958 14.880 5.343 1.00 86.38 374 GLY A CA 1
ATOM 2729 C C . GLY A 1 374 ? -12.594 15.568 5.391 1.00 86.38 374 GLY A C 1
ATOM 2730 O O . GLY A 1 374 ? -12.323 16.416 6.242 1.00 86.38 374 GLY A O 1
ATOM 2731 N N . ASP A 1 375 ? -11.721 15.179 4.468 1.00 94.00 375 ASP A N 1
ATOM 2732 C CA . ASP A 1 375 ? -10.341 15.654 4.418 1.00 94.00 375 ASP A CA 1
ATOM 2733 C C . ASP A 1 375 ? -10.249 17.086 3.881 1.00 94.00 375 ASP A C 1
ATOM 2735 O O . ASP A 1 375 ? -11.040 17.518 3.035 1.00 94.00 375 ASP A O 1
ATOM 2739 N N . PHE A 1 376 ? -9.230 17.823 4.324 1.00 96.00 376 PHE A N 1
ATOM 2740 C CA . PHE A 1 376 ? -8.896 19.105 3.708 1.00 96.00 376 PHE A CA 1
ATOM 2741 C C . PHE A 1 376 ? -7.932 18.901 2.540 1.00 96.00 376 PHE A C 1
ATOM 2743 O O . PHE A 1 376 ? -6.774 18.548 2.753 1.00 96.00 376 PHE A O 1
ATOM 2750 N N . THR A 1 377 ? -8.388 19.191 1.319 1.00 94.31 377 THR A N 1
ATOM 2751 C CA . THR A 1 377 ? -7.586 19.103 0.087 1.00 94.31 377 THR A CA 1
ATOM 2752 C C . THR A 1 377 ? -7.198 20.485 -0.450 1.00 94.31 377 THR A C 1
ATOM 2754 O O . THR A 1 377 ? -8.040 21.374 -0.607 1.00 94.31 377 THR A O 1
ATOM 2757 N N . LEU A 1 378 ? -5.923 20.655 -0.803 1.00 94.19 378 LEU A N 1
ATOM 2758 C CA . LEU A 1 378 ? -5.346 21.870 -1.378 1.00 94.19 378 LEU A CA 1
ATOM 2759 C C . LEU A 1 378 ? -4.514 21.539 -2.619 1.00 94.19 378 LEU A C 1
ATOM 2761 O O . LEU A 1 378 ? -3.532 20.807 -2.521 1.00 94.19 378 LEU A O 1
ATOM 2765 N N . HIS A 1 379 ? -4.828 22.161 -3.754 1.00 92.31 379 HIS A N 1
ATOM 2766 C CA . HIS A 1 379 ? -4.052 22.017 -4.985 1.00 92.31 379 HIS A CA 1
ATOM 2767 C C . HIS A 1 379 ? -3.159 23.237 -5.219 1.00 92.31 379 HIS A C 1
ATOM 2769 O O . HIS A 1 379 ? -3.583 24.390 -5.082 1.00 92.31 379 HIS A O 1
ATOM 2775 N N . PHE A 1 380 ? -1.921 23.008 -5.640 1.00 91.94 380 PHE A N 1
ATOM 2776 C CA . PHE A 1 380 ? -0.999 24.047 -6.103 1.00 91.94 380 PHE A CA 1
ATOM 2777 C C . PHE A 1 380 ? -0.057 23.474 -7.169 1.00 91.94 380 PHE A C 1
ATOM 2779 O O . PHE A 1 380 ? -0.084 22.282 -7.443 1.00 91.94 380 PHE A O 1
ATOM 2786 N N . SER A 1 381 ? 0.768 24.301 -7.805 1.00 88.81 381 SER A N 1
ATOM 2787 C CA . SER A 1 381 ? 1.865 23.802 -8.643 1.00 88.81 381 SER A CA 1
ATOM 2788 C C . SER A 1 381 ? 3.199 24.403 -8.224 1.00 88.81 381 SER A C 1
ATOM 2790 O O . SER A 1 381 ? 3.263 25.422 -7.528 1.00 88.81 381 SER A O 1
ATOM 2792 N N . VAL A 1 382 ? 4.277 23.775 -8.663 1.00 88.12 382 VAL A N 1
ATOM 2793 C CA . VAL A 1 382 ? 5.650 24.234 -8.484 1.00 88.12 382 VAL A CA 1
ATOM 2794 C C . VAL A 1 382 ? 6.258 24.444 -9.866 1.00 88.12 382 VAL A C 1
ATOM 2796 O O . VAL A 1 382 ? 6.068 23.629 -10.758 1.00 88.12 382 VAL A O 1
ATOM 2799 N N . ASP A 1 383 ? 6.951 25.564 -10.039 1.00 84.75 383 ASP A N 1
ATOM 2800 C CA . ASP A 1 383 ? 7.451 26.087 -11.319 1.00 84.75 383 ASP A CA 1
ATOM 2801 C C . ASP A 1 383 ? 8.970 26.320 -11.186 1.00 84.75 383 ASP A C 1
ATOM 2803 O O . ASP A 1 383 ? 9.443 26.943 -10.217 1.00 84.75 383 ASP A O 1
ATOM 2807 N N . GLN A 1 384 ? 9.765 25.748 -12.095 1.00 80.75 384 GLN A N 1
ATOM 2808 C CA . GLN A 1 384 ? 11.224 25.795 -12.037 1.00 80.75 384 GLN A CA 1
ATOM 2809 C C . GLN A 1 384 ? 11.764 27.094 -12.656 1.00 80.75 384 GLN A C 1
ATOM 2811 O O . GLN A 1 384 ? 12.011 27.227 -13.853 1.00 80.75 384 GLN A O 1
ATOM 2816 N N . SER A 1 385 ? 12.049 28.076 -11.796 1.00 74.00 385 SER A N 1
ATOM 2817 C CA . SER A 1 385 ? 12.450 29.421 -12.236 1.00 74.00 385 SER A CA 1
ATOM 2818 C C . SER A 1 385 ? 13.865 29.559 -12.831 1.00 74.00 385 SER A C 1
ATOM 2820 O O . SER A 1 385 ? 14.197 30.628 -13.348 1.00 74.00 385 SER A O 1
ATOM 2822 N N . GLU A 1 386 ? 14.720 28.539 -12.715 1.00 80.81 386 GLU A N 1
ATOM 2823 C CA . GLU A 1 386 ? 16.108 28.528 -13.211 1.00 80.81 386 GLU A CA 1
ATOM 2824 C C . GLU A 1 386 ? 16.283 27.433 -14.277 1.00 80.81 386 GLU A C 1
ATOM 2826 O O . GLU A 1 386 ? 15.668 26.381 -14.138 1.00 80.81 386 GLU A O 1
ATOM 2831 N N . PRO A 1 387 ? 17.115 27.614 -15.322 1.00 84.56 387 PRO A N 1
ATOM 2832 C CA . PRO A 1 387 ? 17.194 26.636 -16.403 1.00 84.56 387 PRO A CA 1
ATOM 2833 C C . PRO A 1 387 ? 17.681 25.250 -15.953 1.00 84.56 387 PRO A C 1
ATOM 2835 O O . PRO A 1 387 ? 18.799 25.120 -15.450 1.00 84.56 387 PRO A O 1
ATOM 2838 N N . THR A 1 388 ? 16.899 24.206 -16.226 1.00 84.25 388 THR A N 1
ATOM 2839 C CA . THR A 1 388 ? 17.255 22.804 -15.986 1.00 84.25 388 THR A CA 1
ATOM 2840 C C . THR A 1 388 ? 18.521 22.450 -16.766 1.00 84.25 388 THR A C 1
ATOM 2842 O O . THR A 1 388 ? 18.617 22.715 -17.968 1.00 84.25 388 THR A O 1
ATOM 2845 N N . GLN A 1 389 ? 19.532 21.871 -16.119 1.00 84.75 389 GLN A N 1
ATOM 2846 C CA . GLN A 1 389 ? 20.751 21.458 -16.817 1.00 84.75 389 GLN A CA 1
ATOM 2847 C C . GLN A 1 389 ? 20.545 20.103 -17.497 1.00 84.75 389 GLN A C 1
ATOM 2849 O O . GLN A 1 389 ? 20.231 19.114 -16.840 1.00 84.75 389 GLN A O 1
ATOM 2854 N N . VAL A 1 390 ? 20.769 20.041 -18.809 1.00 83.06 390 VAL A N 1
ATOM 2855 C CA . VAL A 1 390 ? 20.675 18.792 -19.571 1.00 83.06 390 VAL A CA 1
ATOM 2856 C C . VAL A 1 390 ? 21.991 18.026 -19.450 1.00 83.06 390 VAL A C 1
ATOM 2858 O O . VAL A 1 390 ? 23.014 18.430 -20.009 1.00 83.06 390 VAL A O 1
ATOM 2861 N N . ALA A 1 391 ? 21.971 16.908 -18.728 1.00 77.56 391 ALA A N 1
ATOM 2862 C CA . ALA A 1 391 ? 23.104 15.996 -18.646 1.00 77.56 391 ALA A CA 1
ATOM 2863 C C . ALA A 1 391 ? 23.191 15.143 -19.924 1.00 77.56 391 ALA A C 1
ATOM 2865 O O . ALA A 1 391 ? 22.335 14.297 -20.180 1.00 77.56 391 ALA A O 1
ATOM 2866 N N . LEU A 1 392 ? 24.227 15.375 -20.736 1.00 73.31 392 LEU A N 1
ATOM 2867 C CA . LEU A 1 392 ? 24.501 14.607 -21.953 1.00 73.31 392 LEU A CA 1
ATOM 2868 C C . LEU A 1 392 ? 25.523 13.500 -21.665 1.00 73.31 392 LEU A C 1
ATOM 2870 O O . LEU A 1 392 ? 26.670 13.781 -21.313 1.00 73.31 392 LEU A O 1
ATOM 2874 N N . VAL A 1 393 ? 25.131 12.247 -21.876 1.00 68.12 393 VAL A N 1
ATOM 2875 C CA . VAL A 1 393 ? 25.996 11.070 -21.721 1.00 68.12 393 VAL A CA 1
ATOM 2876 C C . VAL A 1 393 ? 26.725 10.799 -23.039 1.00 68.12 393 VAL A C 1
ATOM 2878 O O . VAL A 1 393 ? 26.106 10.834 -24.103 1.00 68.12 393 VAL A O 1
ATOM 2881 N N . ARG A 1 394 ? 28.043 10.549 -22.990 1.00 64.81 394 ARG A N 1
ATOM 2882 C CA . ARG A 1 394 ? 28.861 10.138 -24.152 1.00 64.81 394 ARG A CA 1
ATOM 2883 C C . ARG A 1 394 ? 28.380 8.788 -24.676 1.00 64.81 394 ARG A C 1
ATOM 2885 O O . ARG A 1 394 ? 28.156 7.881 -23.890 1.00 64.81 394 ARG A O 1
ATOM 2892 N N . GLN A 1 395 ? 28.272 8.661 -25.994 1.00 57.88 395 GLN A N 1
ATOM 2893 C CA . GLN A 1 395 ? 27.678 7.485 -26.623 1.00 57.88 395 GLN A CA 1
ATOM 2894 C C . GLN A 1 395 ? 28.694 6.709 -27.470 1.00 57.88 395 GLN A C 1
ATOM 2896 O O . GLN A 1 395 ? 29.572 7.298 -28.115 1.00 57.88 395 GLN A O 1
ATOM 2901 N N . GLU A 1 396 ? 28.566 5.382 -27.475 1.00 45.72 396 GLU A N 1
ATOM 2902 C CA . GLU A 1 396 ? 29.502 4.484 -28.155 1.00 45.72 396 GLU A CA 1
ATOM 2903 C C . GLU A 1 396 ? 29.504 4.662 -29.690 1.00 45.72 396 GLU A C 1
ATOM 2905 O O . GLU A 1 396 ? 28.490 5.055 -30.268 1.00 45.72 396 GLU A O 1
ATOM 2910 N N . PRO A 1 397 ? 30.619 4.381 -30.394 1.00 44.03 397 PRO A N 1
ATOM 2911 C CA . PRO A 1 397 ? 31.950 4.127 -29.841 1.00 44.03 397 PRO A CA 1
ATOM 2912 C C . PRO A 1 397 ? 32.506 5.390 -29.156 1.00 44.03 397 PRO A C 1
ATOM 2914 O O . PRO A 1 397 ? 32.365 6.476 -29.718 1.00 44.03 397 PRO A O 1
ATOM 2917 N N . LEU A 1 398 ? 33.189 5.287 -28.007 1.00 42.53 398 LEU A N 1
ATOM 2918 C CA . LEU A 1 398 ? 33.648 6.450 -27.209 1.00 42.53 398 LEU A CA 1
ATOM 2919 C C . LEU A 1 398 ? 34.467 7.518 -27.967 1.00 42.53 398 LEU A C 1
ATOM 2921 O O . LEU A 1 398 ? 34.594 8.639 -27.470 1.00 42.53 398 LEU A O 1
ATOM 2925 N N . GLY A 1 399 ? 35.006 7.218 -29.153 1.00 43.44 399 GLY A N 1
ATOM 2926 C CA . GLY A 1 399 ? 35.654 8.182 -30.055 1.00 43.44 399 GLY A CA 1
ATOM 2927 C C . GLY A 1 399 ? 34.710 9.012 -30.949 1.00 43.44 399 GLY A C 1
ATOM 2928 O O . GLY A 1 399 ? 35.186 9.836 -31.726 1.00 43.44 399 GLY A O 1
ATOM 2929 N N . SER A 1 400 ? 33.390 8.815 -30.879 1.00 49.44 400 SER A N 1
ATOM 2930 C CA . SER A 1 400 ? 32.397 9.366 -31.821 1.00 49.44 400 SER A CA 1
ATOM 2931 C C . SER A 1 400 ? 32.144 10.881 -31.707 1.00 49.44 400 SER A C 1
ATOM 2933 O O . SER A 1 400 ? 31.564 11.472 -32.617 1.00 49.44 400 SER A O 1
ATOM 2935 N N . ARG A 1 401 ? 32.534 11.514 -30.587 1.00 58.94 401 ARG A N 1
ATOM 2936 C CA . ARG A 1 401 ? 32.058 12.845 -30.128 1.00 58.94 401 ARG A CA 1
ATOM 2937 C C . ARG A 1 401 ? 30.524 12.977 -30.042 1.00 58.94 401 ARG A C 1
ATOM 2939 O O . ARG A 1 401 ? 30.029 14.097 -29.917 1.00 58.94 401 ARG A O 1
ATOM 2946 N N . VAL A 1 402 ? 29.772 11.878 -30.097 1.00 66.56 402 VAL A N 1
ATOM 2947 C CA . VAL A 1 402 ? 28.316 11.881 -29.914 1.00 66.56 402 VAL A CA 1
ATOM 2948 C C . VAL A 1 402 ? 28.015 11.833 -28.420 1.00 66.56 402 VAL A C 1
ATOM 2950 O O . VAL A 1 402 ? 28.648 11.088 -27.666 1.00 66.56 402 VAL A O 1
ATOM 2953 N N . ALA A 1 403 ? 27.062 12.651 -27.990 1.00 67.88 403 ALA A N 1
ATOM 2954 C CA . ALA A 1 403 ? 26.539 12.637 -26.632 1.00 67.88 403 ALA A CA 1
ATOM 2955 C C . ALA A 1 403 ? 25.030 12.883 -26.673 1.00 67.88 403 ALA A C 1
ATOM 2957 O O . ALA A 1 403 ? 24.567 13.644 -27.523 1.00 67.88 403 ALA A O 1
ATOM 2958 N N . ALA A 1 404 ? 24.265 12.241 -25.799 1.00 72.56 404 ALA A N 1
ATOM 2959 C CA . ALA A 1 404 ? 22.809 12.322 -25.815 1.00 72.56 404 ALA A CA 1
ATOM 2960 C C . ALA A 1 404 ? 22.191 12.180 -24.419 1.00 72.56 404 ALA A C 1
ATOM 2962 O O . ALA A 1 404 ? 22.839 11.685 -23.496 1.00 72.56 404 ALA A O 1
ATOM 2963 N N . THR A 1 405 ? 20.942 12.618 -24.301 1.00 73.38 405 THR A N 1
ATOM 2964 C CA . THR A 1 405 ? 20.031 12.345 -23.188 1.00 73.38 405 THR A CA 1
ATOM 2965 C C . THR A 1 405 ? 18.670 11.960 -23.756 1.00 73.38 405 THR A C 1
ATOM 2967 O O . THR A 1 405 ? 18.280 12.468 -24.815 1.00 73.38 405 THR A O 1
ATOM 2970 N N . TRP A 1 406 ? 17.952 11.086 -23.059 1.00 66.31 406 TRP A N 1
ATOM 2971 C CA . TRP A 1 406 ? 16.767 10.412 -23.582 1.00 66.31 406 TRP A CA 1
ATOM 2972 C C . TRP A 1 406 ? 15.632 10.433 -22.566 1.00 66.31 406 TRP A C 1
ATOM 2974 O O . TRP A 1 406 ? 15.874 10.302 -21.369 1.00 66.31 406 TRP A O 1
ATOM 2984 N N . ARG A 1 407 ? 14.403 10.624 -23.060 1.00 65.62 407 ARG A N 1
ATOM 2985 C CA . ARG A 1 407 ? 13.151 10.704 -22.291 1.00 65.62 407 ARG A CA 1
ATOM 2986 C C . ARG A 1 407 ? 13.253 11.534 -21.000 1.00 65.62 407 ARG A C 1
ATOM 2988 O O . ARG A 1 407 ? 12.633 11.192 -19.999 1.00 65.62 407 ARG A O 1
ATOM 2995 N N . MET A 1 408 ? 13.973 12.659 -21.030 1.00 72.69 408 MET A N 1
ATOM 2996 C CA . MET A 1 408 ? 14.000 13.602 -19.910 1.00 72.69 408 MET A CA 1
ATOM 2997 C C . MET A 1 408 ? 12.578 14.163 -19.717 1.00 72.69 408 MET A C 1
ATOM 2999 O O . MET A 1 408 ? 12.060 14.771 -20.660 1.00 72.69 408 MET A O 1
ATOM 3003 N N . PRO A 1 409 ? 11.915 13.943 -18.568 1.00 70.50 409 PRO A N 1
ATOM 3004 C CA . PRO A 1 409 ? 10.553 14.418 -18.360 1.00 70.50 409 PRO A CA 1
ATOM 3005 C C . PRO A 1 409 ? 10.518 15.946 -18.213 1.00 70.50 409 PRO A C 1
ATOM 3007 O O . PRO A 1 409 ? 11.486 16.576 -17.779 1.00 70.50 409 PRO A O 1
ATOM 3010 N N . GLY A 1 410 ? 9.385 16.539 -18.577 1.00 78.44 410 GLY A N 1
ATOM 3011 C CA . GLY A 1 410 ? 9.072 17.951 -18.371 1.00 78.44 410 GLY A CA 1
ATOM 3012 C C . GLY A 1 410 ? 7.566 18.161 -18.235 1.00 78.44 410 GLY A C 1
ATOM 3013 O O . GLY A 1 410 ? 6.772 17.382 -18.773 1.00 78.44 410 GLY A O 1
ATOM 3014 N N . VAL A 1 411 ? 7.167 19.202 -17.503 1.00 82.06 411 VAL A N 1
ATOM 3015 C CA . VAL A 1 411 ? 5.767 19.462 -17.144 1.00 82.06 411 VAL A CA 1
ATOM 3016 C C . VAL A 1 411 ? 5.423 20.920 -17.430 1.00 82.06 411 VAL A C 1
ATOM 3018 O O . VAL A 1 411 ? 5.762 21.821 -16.672 1.00 82.06 411 VAL A O 1
ATOM 3021 N N . ILE A 1 412 ? 4.650 21.156 -18.492 1.00 85.50 412 ILE A N 1
ATOM 3022 C CA . ILE A 1 412 ? 4.012 22.455 -18.712 1.00 85.50 412 ILE A CA 1
ATOM 3023 C C . ILE A 1 412 ? 2.793 22.517 -17.788 1.00 85.50 412 ILE A C 1
ATOM 3025 O O . ILE A 1 412 ? 1.715 22.043 -18.151 1.00 85.50 412 ILE A O 1
ATOM 3029 N N . ASN A 1 413 ? 2.937 23.122 -16.607 1.00 78.00 413 ASN A N 1
ATOM 3030 C CA . ASN A 1 413 ? 1.882 23.157 -15.583 1.00 78.00 413 ASN A CA 1
ATOM 3031 C C . ASN A 1 413 ? 0.608 23.905 -16.031 1.00 78.00 413 ASN A C 1
ATOM 3033 O O . ASN A 1 413 ? -0.479 23.697 -15.492 1.00 78.00 413 ASN A O 1
ATOM 3037 N N . ARG A 1 414 ? 0.719 24.833 -16.995 1.00 79.19 414 ARG A N 1
ATOM 3038 C CA . ARG A 1 414 ? -0.389 25.703 -17.436 1.00 79.19 414 ARG A CA 1
ATOM 3039 C C . ARG A 1 414 ? -0.157 26.352 -18.800 1.00 79.19 414 ARG A C 1
ATOM 3041 O O . ARG A 1 414 ? 0.962 26.523 -19.274 1.00 79.19 414 ARG A O 1
ATOM 3048 N N . VAL A 1 415 ? -1.234 26.870 -19.390 1.00 79.50 415 VAL A N 1
ATOM 3049 C CA . VAL A 1 415 ? -1.161 27.668 -20.625 1.00 79.50 415 VAL A CA 1
ATOM 3050 C C . VAL A 1 415 ? -0.300 28.921 -20.433 1.00 79.50 415 VAL A C 1
ATOM 3052 O O . VAL A 1 415 ? -0.646 29.820 -19.663 1.00 79.50 415 VAL A O 1
ATOM 3055 N N . GLY A 1 416 ? 0.776 29.026 -21.214 1.00 78.81 416 GLY A N 1
ATOM 3056 C CA . GLY A 1 416 ? 1.693 30.170 -21.195 1.00 78.81 416 GLY A CA 1
ATOM 3057 C C . GLY A 1 416 ? 2.905 30.009 -20.277 1.00 78.81 416 GLY A C 1
ATOM 3058 O O . GLY A 1 416 ? 3.739 30.921 -20.259 1.00 78.81 416 GLY A O 1
ATOM 3059 N N . ASP A 1 417 ? 3.012 28.870 -19.592 1.00 85.25 417 ASP A N 1
ATOM 3060 C CA . ASP A 1 417 ? 4.239 28.406 -18.947 1.00 85.25 417 ASP A CA 1
ATOM 3061 C C . ASP A 1 417 ? 5.371 28.175 -19.968 1.00 85.25 417 ASP A C 1
ATOM 3063 O O . ASP A 1 417 ? 5.123 28.175 -21.188 1.00 85.25 417 ASP A O 1
ATOM 3067 N N . ALA A 1 418 ? 6.625 28.114 -19.509 1.00 87.50 418 ALA A N 1
ATOM 3068 C CA . ALA A 1 418 ? 7.778 28.117 -20.410 1.00 87.50 418 ALA A CA 1
ATOM 3069 C C . ALA A 1 418 ? 9.115 27.652 -19.807 1.00 87.50 418 ALA A C 1
ATOM 3071 O O . ALA A 1 418 ? 9.993 28.480 -19.532 1.00 87.50 418 ALA A O 1
ATOM 3072 N N . ASP A 1 419 ? 9.302 26.344 -19.767 1.00 88.62 419 ASP A N 1
ATOM 3073 C CA . ASP A 1 419 ? 10.485 25.664 -19.254 1.00 88.62 419 ASP A CA 1
ATOM 3074 C C . ASP A 1 419 ? 11.739 26.031 -20.062 1.00 88.62 419 ASP A C 1
ATOM 3076 O O . ASP A 1 419 ? 11.703 26.274 -21.283 1.00 88.62 419 ASP A O 1
ATOM 3080 N N . LEU A 1 420 ? 12.878 26.075 -19.374 1.00 91.00 420 LEU A N 1
ATOM 3081 C CA . LEU A 1 420 ? 14.178 26.413 -19.942 1.00 91.00 420 LEU A CA 1
ATOM 3082 C C . LEU A 1 420 ? 15.183 25.308 -19.650 1.00 91.00 420 LEU A C 1
ATOM 3084 O O . LEU A 1 420 ? 15.531 25.072 -18.506 1.00 91.00 420 LEU A O 1
ATOM 3088 N N . TYR A 1 421 ? 15.747 24.731 -20.701 1.00 90.69 421 TYR A N 1
ATOM 3089 C CA . TYR A 1 421 ? 16.792 23.719 -20.625 1.00 90.69 421 TYR A CA 1
ATOM 3090 C C . TYR A 1 421 ? 18.129 24.320 -21.064 1.00 90.69 421 TYR A C 1
ATOM 3092 O O . TYR A 1 421 ? 18.192 25.080 -22.035 1.00 90.69 421 TYR A O 1
ATOM 3100 N N . SER A 1 422 ? 19.209 23.993 -20.361 1.00 90.50 422 SER A N 1
ATOM 3101 C CA . SER A 1 422 ? 20.557 24.509 -20.607 1.00 90.50 422 SER A CA 1
ATOM 3102 C C . SER A 1 422 ? 21.525 23.400 -21.015 1.00 90.50 422 SER A C 1
ATOM 3104 O O . SER A 1 422 ? 21.603 22.353 -20.375 1.00 90.50 422 SER A O 1
ATOM 3106 N N . LEU A 1 423 ? 22.260 23.636 -22.106 1.00 88.12 423 LEU A N 1
ATOM 3107 C CA . LEU A 1 423 ? 23.225 22.696 -22.681 1.00 88.12 423 LEU A CA 1
ATOM 3108 C C . LEU A 1 423 ? 24.563 23.393 -22.926 1.00 88.12 423 LEU A C 1
ATOM 3110 O O . LEU A 1 423 ? 24.607 24.427 -23.591 1.00 88.12 423 LEU A O 1
ATOM 3114 N N . GLU A 1 424 ? 25.661 22.812 -22.452 1.00 85.88 424 GLU A N 1
ATOM 3115 C CA . GLU A 1 424 ? 27.010 23.276 -22.789 1.00 85.88 424 GLU A CA 1
ATOM 3116 C C . GLU A 1 424 ? 27.458 22.653 -24.114 1.00 85.88 424 GLU A C 1
ATOM 3118 O O . GLU A 1 424 ? 27.691 21.449 -24.192 1.00 85.88 424 GLU A O 1
ATOM 3123 N N . LEU A 1 425 ? 27.567 23.475 -25.162 1.00 82.69 425 LEU A N 1
ATOM 3124 C CA . LEU A 1 425 ? 27.899 23.037 -26.522 1.00 82.69 425 LEU A CA 1
ATOM 3125 C C . LEU A 1 425 ? 29.119 23.795 -27.055 1.00 82.69 425 LEU A C 1
ATOM 3127 O O . LEU A 1 425 ? 29.323 24.971 -26.741 1.00 82.69 425 LEU A O 1
ATOM 3131 N N . ALA A 1 426 ? 29.930 23.154 -27.896 1.00 79.31 426 ALA A N 1
ATOM 3132 C CA . ALA A 1 426 ? 31.071 23.789 -28.550 1.00 79.31 426 ALA A CA 1
ATOM 3133 C C . ALA A 1 426 ? 30.708 24.382 -29.925 1.00 79.31 426 ALA A C 1
ATOM 3135 O O . ALA A 1 426 ? 29.827 23.905 -30.643 1.00 79.31 426 ALA A O 1
ATOM 3136 N N . ALA A 1 427 ? 31.435 25.427 -30.331 1.00 75.00 427 ALA A N 1
ATOM 3137 C CA . ALA A 1 427 ? 31.291 26.028 -31.652 1.00 75.00 427 ALA A CA 1
ATOM 3138 C C . ALA A 1 427 ? 31.526 24.993 -32.769 1.00 75.00 427 ALA A C 1
ATOM 3140 O O . ALA A 1 427 ? 32.579 24.359 -32.836 1.00 75.00 427 ALA A O 1
ATOM 3141 N N . GLY A 1 428 ? 30.567 24.876 -33.686 1.00 68.56 428 GLY A N 1
ATOM 3142 C CA . GLY A 1 428 ? 30.604 23.965 -34.830 1.00 68.56 428 GLY A CA 1
ATOM 3143 C C . GLY A 1 428 ? 29.878 22.633 -34.631 1.00 68.56 428 GLY A C 1
ATOM 3144 O O . GLY A 1 428 ? 29.660 21.947 -35.633 1.00 68.56 428 GLY A O 1
ATOM 3145 N N . GLU A 1 429 ? 29.463 22.298 -33.406 1.00 77.94 429 GLU A N 1
ATOM 3146 C CA . GLU A 1 429 ? 28.655 21.107 -33.104 1.00 77.94 429 GLU A CA 1
ATOM 3147 C C . GLU A 1 429 ? 27.222 21.244 -33.619 1.00 77.94 429 GLU A C 1
ATOM 3149 O O . GLU A 1 429 ? 26.736 22.345 -33.865 1.00 77.94 429 GLU A O 1
ATOM 3154 N N . LEU A 1 430 ? 26.532 20.124 -33.809 1.00 77.00 430 LEU A N 1
ATOM 3155 C CA . LEU A 1 430 ? 25.135 20.086 -34.258 1.00 77.00 430 LEU A CA 1
ATOM 3156 C C . LEU A 1 430 ? 24.266 19.420 -33.191 1.00 77.00 430 LEU A C 1
ATOM 3158 O O . LEU A 1 430 ? 24.730 18.508 -32.513 1.00 77.00 430 LEU A O 1
ATOM 3162 N N . MET A 1 431 ? 23.019 19.865 -33.058 1.00 83.69 431 MET A N 1
ATOM 3163 C CA . MET A 1 431 ? 22.095 19.385 -32.028 1.00 83.69 431 MET A CA 1
ATOM 3164 C C . MET A 1 431 ? 20.786 18.933 -32.675 1.00 83.69 431 MET A C 1
ATOM 3166 O O . MET A 1 431 ? 20.188 19.674 -33.453 1.00 83.69 431 MET A O 1
ATOM 3170 N N . SER A 1 432 ? 20.342 17.728 -32.344 1.00 81.25 432 SER A N 1
ATOM 3171 C CA . SER A 1 432 ? 19.031 17.180 -32.682 1.00 81.25 432 SER A CA 1
ATOM 3172 C C . SER A 1 432 ? 18.182 17.155 -31.415 1.00 81.25 432 SER A C 1
ATOM 3174 O O . SER A 1 432 ? 18.631 16.647 -30.393 1.00 81.25 432 SER A O 1
ATOM 3176 N N . VAL A 1 433 ? 16.977 17.719 -31.478 1.00 83.69 433 VAL A N 1
ATOM 3177 C CA . VAL A 1 433 ? 16.019 17.776 -30.362 1.00 83.69 433 VAL A CA 1
ATOM 3178 C C . VAL A 1 433 ? 14.705 17.156 -30.813 1.00 83.69 433 VAL A C 1
ATOM 3180 O O . VAL A 1 433 ? 14.197 17.525 -31.878 1.00 83.69 433 VAL A O 1
ATOM 3183 N N . VAL A 1 434 ? 14.137 16.266 -30.002 1.00 80.81 434 VAL A N 1
ATOM 3184 C CA . VAL A 1 434 ? 12.770 15.755 -30.164 1.00 80.81 434 VAL A CA 1
ATOM 3185 C C . VAL A 1 434 ? 11.987 16.039 -28.883 1.00 80.81 434 VAL A C 1
ATOM 3187 O O . VAL A 1 434 ? 12.496 15.850 -27.784 1.00 80.81 434 VAL A O 1
ATOM 3190 N N . ILE A 1 435 ? 10.758 16.530 -29.029 1.00 83.38 435 ILE A N 1
ATOM 3191 C CA . ILE A 1 435 ? 9.826 16.777 -27.922 1.00 83.38 435 ILE A CA 1
ATOM 3192 C C . ILE A 1 435 ? 8.553 16.015 -28.238 1.00 83.38 435 ILE A C 1
ATOM 3194 O O . ILE A 1 435 ? 7.973 16.241 -29.302 1.00 83.38 435 ILE A O 1
ATOM 3198 N N . THR A 1 436 ? 8.106 15.159 -27.329 1.00 79.75 436 THR A N 1
ATOM 3199 C CA . THR A 1 436 ? 6.873 14.381 -27.492 1.00 79.75 436 THR A CA 1
ATOM 3200 C C . THR A 1 436 ? 5.898 14.738 -26.377 1.00 79.75 436 THR A C 1
ATOM 3202 O O . THR A 1 436 ? 6.225 14.474 -25.223 1.00 79.75 436 THR A O 1
ATOM 3205 N N . PRO A 1 437 ? 4.748 15.369 -26.689 1.00 78.38 437 PRO A N 1
ATOM 3206 C CA . PRO A 1 437 ? 3.710 15.622 -25.696 1.00 78.38 437 PRO A CA 1
ATOM 3207 C C . PRO A 1 437 ? 3.037 14.312 -25.287 1.00 78.38 437 PRO A C 1
ATOM 3209 O O . PRO A 1 437 ? 2.803 13.460 -26.146 1.00 78.38 437 PRO A O 1
ATOM 3212 N N . SER A 1 438 ? 2.669 14.194 -24.013 1.00 75.88 438 SER A N 1
ATOM 3213 C CA . SER A 1 438 ? 1.785 13.120 -23.543 1.00 75.88 438 SER A CA 1
ATOM 3214 C C . SER A 1 438 ? 0.327 13.380 -23.951 1.00 75.88 438 SER A C 1
ATOM 3216 O O . SER A 1 438 ? -0.409 12.449 -24.254 1.00 75.88 438 SER A O 1
ATOM 3218 N N . GLU A 1 439 ? -0.082 14.651 -24.042 1.00 74.50 439 GLU A N 1
ATOM 3219 C CA . GLU A 1 439 ? -1.453 15.044 -24.386 1.00 74.50 439 GLU A CA 1
ATOM 3220 C C . GLU A 1 439 ? -1.747 15.028 -25.902 1.00 74.50 439 GLU A C 1
ATOM 3222 O O . GLU A 1 439 ? -1.166 15.828 -26.652 1.00 74.50 439 GLU A O 1
ATOM 3227 N N . PRO A 1 440 ? -2.746 14.254 -26.384 1.00 74.38 440 PRO A N 1
ATOM 3228 C CA . PRO A 1 440 ? -3.159 14.246 -27.794 1.00 74.38 440 PRO A CA 1
ATOM 3229 C C . PRO A 1 440 ? -3.685 15.596 -28.311 1.00 74.38 440 PRO A C 1
ATOM 3231 O O . PRO A 1 440 ? -3.814 15.804 -29.521 1.00 74.38 440 PRO A O 1
ATOM 3234 N N . SER A 1 441 ? -4.022 16.518 -27.405 1.00 80.25 441 SER A N 1
ATOM 3235 C CA . SER A 1 441 ? -4.518 17.857 -27.730 1.00 80.25 441 SER A CA 1
ATOM 3236 C C . SER A 1 441 ? -3.429 18.939 -27.772 1.00 80.25 441 SER A C 1
ATOM 3238 O O . SER A 1 441 ? -3.668 20.003 -28.348 1.00 80.25 441 SER A O 1
ATOM 3240 N N . ALA A 1 442 ? -2.236 18.676 -27.228 1.00 81.94 442 ALA A N 1
ATOM 3241 C CA . ALA A 1 442 ? -1.217 19.696 -26.994 1.00 81.94 442 ALA A CA 1
ATOM 3242 C C . ALA A 1 442 ? -0.457 20.126 -28.254 1.00 81.94 442 ALA A C 1
ATOM 3244 O O . ALA A 1 442 ? 0.020 19.296 -29.033 1.00 81.94 442 ALA A O 1
ATOM 3245 N N . VAL A 1 443 ? -0.273 21.438 -28.425 1.00 90.25 443 VAL A N 1
ATOM 3246 C CA . VAL A 1 443 ? 0.600 22.031 -29.444 1.00 90.25 443 VAL A CA 1
ATOM 3247 C C . VAL A 1 443 ? 1.895 22.509 -28.794 1.00 90.25 443 VAL A C 1
ATOM 3249 O O . VAL A 1 443 ? 2.017 23.651 -28.343 1.00 90.25 443 VAL A O 1
ATOM 3252 N N . MET A 1 444 ? 2.905 21.640 -28.811 1.00 90.75 444 MET A N 1
ATOM 3253 C CA . MET A 1 444 ? 4.246 21.990 -28.342 1.00 90.75 444 MET A CA 1
ATOM 3254 C C . MET A 1 444 ? 4.893 23.071 -29.223 1.00 90.75 444 MET A C 1
ATOM 3256 O O . MET A 1 444 ? 4.654 23.162 -30.436 1.00 90.75 444 MET A O 1
ATOM 3260 N N . THR A 1 445 ? 5.783 23.862 -28.619 1.00 93.12 445 THR A N 1
ATOM 3261 C CA . THR A 1 445 ? 6.651 24.839 -29.293 1.00 93.12 445 THR A CA 1
ATOM 3262 C C . THR A 1 445 ? 8.083 24.783 -28.752 1.00 93.12 445 THR A C 1
ATOM 3264 O O . THR A 1 445 ? 8.289 24.577 -27.560 1.00 93.12 445 THR A O 1
ATOM 3267 N N . LEU A 1 446 ? 9.063 24.984 -29.639 1.00 92.88 446 LEU A N 1
ATOM 3268 C CA . LEU A 1 446 ? 10.504 24.909 -29.379 1.00 92.88 446 LEU A CA 1
ATOM 3269 C C . LEU A 1 446 ? 11.210 26.173 -29.892 1.00 92.88 446 LEU A C 1
ATOM 3271 O O . LEU A 1 446 ? 11.132 26.499 -31.081 1.00 92.88 446 LEU A O 1
ATOM 3275 N N . GLU A 1 447 ? 11.945 26.857 -29.015 1.00 92.50 447 GLU A N 1
ATOM 3276 C CA . GLU A 1 447 ? 12.747 28.051 -29.314 1.00 92.50 447 GLU A CA 1
ATOM 3277 C C . GLU A 1 447 ? 14.196 27.871 -28.827 1.00 92.50 447 GLU A C 1
ATOM 3279 O O . GLU A 1 447 ? 14.423 27.530 -27.670 1.00 92.50 447 GLU A O 1
ATOM 3284 N N . ILE A 1 448 ? 15.190 28.179 -29.668 1.00 89.81 448 ILE A N 1
ATOM 3285 C CA . ILE A 1 448 ? 16.585 28.318 -29.218 1.00 89.81 448 ILE A CA 1
ATOM 3286 C C . ILE A 1 448 ? 16.820 29.781 -28.833 1.00 89.81 448 ILE A C 1
ATOM 3288 O O . ILE A 1 448 ? 16.861 30.668 -29.694 1.00 89.81 448 ILE A O 1
ATOM 3292 N N . VAL A 1 449 ? 16.949 30.055 -27.537 1.00 88.19 449 VAL A N 1
ATOM 3293 C CA . VAL A 1 449 ? 16.926 31.419 -26.998 1.00 88.19 449 VAL A CA 1
ATOM 3294 C C . VAL A 1 449 ? 18.157 32.201 -27.459 1.00 88.19 449 VAL A C 1
ATOM 3296 O O . VAL A 1 449 ? 19.296 31.786 -27.269 1.00 88.19 449 VAL A O 1
ATOM 3299 N N . GLY A 1 450 ? 17.930 33.369 -28.064 1.00 81.44 450 GLY A N 1
ATOM 3300 C CA . GLY A 1 450 ? 19.002 34.234 -28.573 1.00 81.44 450 GLY A CA 1
ATOM 3301 C C . GLY A 1 450 ? 19.591 33.814 -29.927 1.00 81.44 450 GLY A C 1
ATOM 3302 O O . GLY A 1 450 ? 20.427 34.543 -30.461 1.00 81.44 450 GLY A O 1
ATOM 3303 N N . SER A 1 451 ? 19.134 32.702 -30.510 1.00 80.19 451 SER A N 1
ATOM 3304 C CA . SER A 1 451 ? 19.530 32.250 -31.848 1.00 80.19 451 SER A CA 1
ATOM 3305 C C . SER A 1 451 ? 18.744 32.953 -32.967 1.00 80.19 451 SER A C 1
ATOM 3307 O O . SER A 1 451 ? 17.724 33.605 -32.739 1.00 80.19 451 SER A O 1
ATOM 3309 N N . THR A 1 452 ? 19.211 32.801 -34.211 1.00 78.62 452 THR A N 1
ATOM 3310 C CA . THR A 1 452 ? 18.430 33.135 -35.420 1.00 78.62 452 THR A CA 1
ATOM 3311 C C . THR A 1 452 ? 17.655 31.940 -35.988 1.00 78.62 452 THR A C 1
ATOM 3313 O O . THR A 1 452 ? 16.927 32.096 -36.973 1.00 78.62 452 THR A O 1
ATOM 3316 N N . PHE A 1 453 ? 17.787 30.761 -35.369 1.00 79.62 453 PHE A N 1
ATOM 3317 C CA . PHE A 1 453 ? 17.012 29.566 -35.699 1.00 79.62 453 PHE A CA 1
ATOM 3318 C C . PHE A 1 453 ? 15.501 29.833 -35.523 1.00 79.62 453 PHE A C 1
ATOM 3320 O O . PHE A 1 453 ? 15.108 30.492 -34.558 1.00 79.62 453 PHE A O 1
ATOM 3327 N N . PRO A 1 454 ? 14.636 29.389 -36.455 1.00 80.00 454 PRO A N 1
ATOM 3328 C CA . PRO A 1 454 ? 13.204 29.653 -36.367 1.00 80.00 454 PRO A CA 1
ATOM 3329 C C . PRO A 1 454 ? 12.557 28.905 -35.194 1.00 80.00 454 PRO A C 1
ATOM 3331 O O . PRO A 1 454 ? 12.927 27.774 -34.896 1.00 80.00 454 PRO A O 1
ATOM 3334 N N . LEU A 1 455 ? 11.530 29.517 -34.595 1.00 85.25 455 LEU A N 1
ATOM 3335 C CA . LEU A 1 455 ? 10.595 28.829 -33.700 1.00 85.25 455 LEU A CA 1
ATOM 3336 C C . LEU A 1 455 ? 9.985 27.620 -34.431 1.00 85.25 455 LEU A C 1
ATOM 3338 O O . LEU A 1 455 ? 9.501 27.770 -35.559 1.00 85.25 455 LEU A O 1
ATOM 3342 N N . VAL A 1 456 ? 9.986 26.455 -33.786 1.00 87.69 456 VAL A N 1
ATOM 3343 C CA . VAL A 1 456 ? 9.392 25.214 -34.305 1.00 87.69 456 VAL A CA 1
ATOM 3344 C C . VAL A 1 456 ? 8.134 24.878 -33.504 1.00 87.69 456 VAL A C 1
ATOM 3346 O O . VAL A 1 456 ? 8.073 25.116 -32.302 1.00 87.69 456 VAL A O 1
ATOM 3349 N N . SER A 1 457 ? 7.115 24.351 -34.178 1.00 86.94 457 SER A N 1
ATOM 3350 C CA . SER A 1 457 ? 5.834 23.940 -33.593 1.00 86.94 457 SER A CA 1
ATOM 3351 C C . SER A 1 457 ? 5.226 22.825 -34.436 1.00 86.94 457 SER A C 1
ATOM 3353 O O . SER A 1 457 ? 5.313 22.892 -35.668 1.00 86.94 457 SER A O 1
ATOM 3355 N N . ALA A 1 458 ? 4.581 21.853 -33.802 1.00 79.75 458 ALA A N 1
ATOM 3356 C CA . ALA A 1 458 ? 3.903 20.753 -34.485 1.00 79.75 458 ALA A CA 1
ATOM 3357 C C . ALA A 1 458 ? 2.371 20.967 -34.538 1.00 79.75 458 ALA A C 1
ATOM 3359 O O . ALA A 1 458 ? 1.883 22.071 -34.298 1.00 79.75 458 ALA A O 1
ATOM 3360 N N . GLY A 1 459 ? 1.613 19.942 -34.938 1.00 77.12 459 GLY A N 1
ATOM 3361 C CA . GLY A 1 459 ? 0.155 19.912 -34.747 1.00 77.12 459 GLY A CA 1
ATOM 3362 C C . GLY A 1 459 ? -0.226 19.429 -33.337 1.00 77.12 459 GLY A C 1
ATOM 3363 O O . GLY A 1 459 ? 0.660 18.984 -32.612 1.00 77.12 459 GLY A O 1
ATOM 3364 N N . PRO A 1 460 ? -1.518 19.476 -32.958 1.00 78.12 460 PRO A N 1
ATOM 3365 C CA . PRO A 1 460 ? -2.007 18.868 -31.716 1.00 78.12 460 PRO A CA 1
ATOM 3366 C C . PRO A 1 460 ? -1.597 17.394 -31.613 1.00 78.12 460 PRO A C 1
ATOM 3368 O O . PRO A 1 460 ? -1.780 16.658 -32.587 1.00 78.12 460 PRO A O 1
ATOM 3371 N N . GLY A 1 461 ? -1.012 16.990 -30.482 1.00 68.69 461 GLY A N 1
ATOM 3372 C CA . GLY A 1 461 ? -0.579 15.609 -30.235 1.00 68.69 461 GLY A CA 1
ATOM 3373 C C . GLY A 1 461 ? 0.523 15.118 -31.181 1.00 68.69 461 GLY A C 1
ATOM 3374 O O . GLY A 1 461 ? 0.611 13.930 -31.477 1.00 68.69 461 GLY A O 1
ATOM 3375 N N . GLN A 1 462 ? 1.321 16.020 -31.759 1.00 75.06 462 GLN A N 1
ATOM 3376 C CA . GLN A 1 462 ? 2.424 15.666 -32.656 1.00 75.06 462 GLN A CA 1
ATOM 3377 C C . GLN A 1 462 ? 3.761 16.057 -32.030 1.00 75.06 462 GLN A C 1
ATOM 3379 O O . GLN A 1 462 ? 3.928 17.188 -31.573 1.00 75.06 462 GLN A O 1
ATOM 3384 N N . SER A 1 463 ? 4.743 15.157 -32.083 1.00 75.75 463 SER A N 1
ATOM 3385 C CA . SER A 1 463 ? 6.103 15.471 -31.649 1.00 75.75 463 SER A CA 1
ATOM 3386 C C . SER A 1 463 ? 6.722 16.591 -32.495 1.00 75.75 463 SER A C 1
ATOM 3388 O O . SER A 1 463 ? 6.572 16.638 -33.721 1.00 75.75 463 SER A O 1
ATOM 3390 N N . ILE A 1 464 ? 7.499 17.465 -31.858 1.00 80.25 464 ILE A N 1
ATOM 3391 C CA . ILE A 1 464 ? 8.483 18.295 -32.560 1.00 80.25 464 ILE A CA 1
ATOM 3392 C C . ILE A 1 464 ? 9.728 17.447 -32.785 1.00 80.25 464 ILE A C 1
ATOM 3394 O O . ILE A 1 464 ? 10.205 16.817 -31.851 1.00 80.25 464 ILE A O 1
ATOM 3398 N N . ALA A 1 465 ? 10.318 17.526 -33.977 1.00 76.00 465 ALA A N 1
ATOM 3399 C CA . ALA A 1 465 ? 11.725 17.193 -34.168 1.00 76.00 465 ALA A CA 1
ATOM 3400 C C . ALA A 1 465 ? 12.429 18.343 -34.894 1.00 76.00 465 ALA A C 1
ATOM 3402 O O . ALA A 1 465 ? 11.933 18.857 -35.903 1.00 76.00 465 ALA A O 1
ATOM 3403 N N . ALA A 1 466 ? 13.584 18.758 -34.384 1.00 79.25 466 ALA A N 1
ATOM 3404 C CA . ALA A 1 466 ? 14.377 19.843 -34.939 1.00 79.25 466 ALA A CA 1
ATOM 3405 C C . ALA A 1 466 ? 15.857 19.460 -34.992 1.00 79.25 466 ALA A C 1
ATOM 3407 O O . ALA A 1 466 ? 16.455 19.098 -33.984 1.00 79.25 466 ALA A O 1
ATOM 3408 N N . LEU A 1 467 ? 16.458 19.606 -36.175 1.00 80.69 467 LEU A N 1
ATOM 3409 C CA . LEU A 1 467 ? 17.907 19.603 -36.346 1.00 80.69 467 LEU A CA 1
ATOM 3410 C C . LEU A 1 467 ? 18.388 21.057 -36.337 1.00 80.69 467 LEU A C 1
ATOM 3412 O O . LEU A 1 467 ? 18.094 21.813 -37.267 1.00 80.69 467 LEU A O 1
ATOM 3416 N N . ILE A 1 468 ? 19.128 21.439 -35.301 1.00 81.69 468 ILE A N 1
ATOM 3417 C CA . ILE A 1 468 ? 19.783 22.736 -35.157 1.00 81.69 468 ILE A CA 1
ATOM 3418 C C . ILE A 1 468 ? 21.194 22.615 -35.768 1.00 81.69 468 ILE A C 1
ATOM 3420 O O . ILE A 1 468 ? 22.059 21.933 -35.207 1.00 81.69 468 ILE A O 1
ATOM 3424 N N . PRO A 1 469 ? 21.460 23.237 -36.933 1.00 68.19 469 PRO A N 1
ATOM 3425 C CA . PRO A 1 469 ? 22.756 23.144 -37.592 1.00 68.19 469 PRO A CA 1
ATOM 3426 C C . PRO A 1 469 ? 23.783 24.080 -36.941 1.00 68.19 469 PRO A C 1
ATOM 3428 O O . PRO A 1 469 ? 23.485 25.252 -36.737 1.00 68.19 469 PRO A O 1
ATOM 3431 N N . GLN A 1 470 ? 24.996 23.565 -36.713 1.00 72.75 470 GLN A N 1
ATOM 3432 C CA . GLN A 1 470 ? 26.216 24.283 -36.299 1.00 72.75 470 GLN A CA 1
ATOM 3433 C C . GLN A 1 470 ? 26.022 25.426 -35.285 1.00 72.75 470 GLN A C 1
ATOM 3435 O O . GLN A 1 470 ? 25.842 26.585 -35.658 1.00 72.75 470 GLN A O 1
ATOM 3440 N N . ILE A 1 471 ? 26.183 25.102 -34.002 1.00 78.81 471 ILE A N 1
ATOM 3441 C CA . ILE A 1 471 ? 26.288 26.058 -32.895 1.00 78.81 471 ILE A CA 1
ATOM 3442 C C . ILE A 1 471 ? 27.355 27.121 -33.222 1.00 78.81 471 ILE A C 1
ATOM 3444 O O . ILE A 1 471 ? 28.511 26.796 -33.493 1.00 78.81 471 ILE A O 1
ATOM 3448 N N . GLU A 1 472 ? 26.971 28.402 -33.235 1.00 72.50 472 GLU A N 1
ATOM 3449 C CA . GLU A 1 472 ? 27.827 29.482 -33.762 1.00 72.50 472 GLU A CA 1
ATOM 3450 C C . GLU A 1 472 ? 29.003 29.857 -32.836 1.00 72.50 472 GLU A C 1
ATOM 3452 O O . GLU A 1 472 ? 30.009 30.395 -33.306 1.00 72.50 472 GLU A O 1
ATOM 3457 N N . ALA A 1 473 ? 28.890 29.596 -31.530 1.00 75.25 473 ALA A N 1
ATOM 3458 C CA . ALA A 1 473 ? 29.893 29.915 -30.515 1.00 75.25 473 ALA A CA 1
ATOM 3459 C C . ALA A 1 473 ? 29.793 28.949 -29.324 1.00 75.25 473 ALA A C 1
ATOM 3461 O O . ALA A 1 473 ? 28.690 28.553 -28.963 1.00 75.25 473 ALA A O 1
ATOM 3462 N N . SER A 1 474 ? 30.925 28.603 -28.702 1.00 78.88 474 SER A N 1
ATOM 3463 C CA . SER A 1 474 ? 30.947 27.699 -27.546 1.00 78.88 474 SER A CA 1
ATOM 3464 C C . SER A 1 474 ? 30.341 28.337 -26.292 1.00 78.88 474 SER A C 1
ATOM 3466 O O . SER A 1 474 ? 30.615 29.508 -26.010 1.00 78.88 474 SER A O 1
ATOM 3468 N N . GLY A 1 475 ? 29.608 27.543 -25.512 1.00 81.69 475 GLY A N 1
ATOM 3469 C CA . GLY A 1 475 ? 29.032 27.891 -24.211 1.00 81.69 475 GLY A CA 1
ATOM 3470 C C . GLY A 1 475 ? 27.570 27.456 -24.074 1.00 81.69 475 GLY A C 1
ATOM 3471 O O . GLY A 1 475 ? 27.038 26.728 -24.917 1.00 81.69 475 GLY A O 1
ATOM 3472 N N . THR A 1 476 ? 26.913 27.955 -23.027 1.00 87.69 476 THR A N 1
ATOM 3473 C CA . THR A 1 476 ? 25.526 27.623 -22.688 1.00 87.69 476 THR A CA 1
ATOM 3474 C C . THR A 1 476 ? 24.545 28.006 -23.800 1.00 87.69 476 THR A C 1
ATOM 3476 O O . THR A 1 476 ? 24.296 29.185 -24.069 1.00 87.69 476 THR A O 1
ATOM 3479 N N . THR A 1 477 ? 23.932 27.000 -24.415 1.00 87.62 477 THR A N 1
ATOM 3480 C CA . THR A 1 477 ? 22.768 27.132 -25.292 1.00 87.62 477 THR A CA 1
ATOM 3481 C C . THR A 1 477 ? 21.507 26.893 -24.471 1.00 87.62 477 THR A C 1
ATOM 3483 O O . THR A 1 477 ? 21.405 25.892 -23.768 1.00 87.62 477 THR A O 1
ATOM 3486 N N . LEU A 1 478 ? 20.544 27.814 -24.559 1.00 90.62 478 LEU A N 1
ATOM 3487 C CA . LEU A 1 478 ? 19.253 27.694 -23.882 1.00 90.62 478 LEU A CA 1
ATOM 3488 C C . LEU A 1 478 ? 18.165 27.267 -24.871 1.00 90.62 478 LEU A C 1
ATOM 3490 O O . LEU A 1 478 ? 17.936 27.928 -25.889 1.00 90.62 478 LEU A O 1
ATOM 3494 N N . VAL A 1 479 ? 17.473 26.187 -24.535 1.00 91.31 479 VAL A N 1
ATOM 3495 C CA . VAL A 1 479 ? 16.311 25.642 -25.236 1.00 91.31 479 VAL A CA 1
ATOM 3496 C C . VAL A 1 479 ? 15.074 25.992 -24.417 1.00 91.31 479 VAL A C 1
ATOM 3498 O O . VAL A 1 479 ? 15.029 25.704 -23.229 1.00 91.31 479 VAL A O 1
ATOM 3501 N N . ARG A 1 480 ? 14.073 26.632 -25.024 1.00 92.56 480 ARG A N 1
ATOM 3502 C CA . ARG A 1 480 ? 12.791 26.933 -24.376 1.00 92.56 480 ARG A CA 1
ATOM 3503 C C . ARG A 1 480 ? 11.686 26.086 -24.984 1.00 92.56 480 ARG A C 1
ATOM 3505 O O . ARG A 1 480 ? 11.538 26.078 -26.211 1.00 92.56 480 ARG A O 1
ATOM 3512 N N . ILE A 1 481 ? 10.899 25.453 -24.125 1.00 93.38 481 ILE A N 1
ATOM 3513 C CA . ILE A 1 481 ? 9.753 24.615 -24.488 1.00 93.38 481 ILE A CA 1
ATOM 3514 C C . ILE A 1 481 ? 8.478 25.270 -23.944 1.00 93.38 481 ILE A C 1
ATOM 3516 O O . ILE A 1 481 ? 8.529 25.985 -22.949 1.00 93.38 481 ILE A O 1
ATOM 3520 N N . LYS A 1 482 ? 7.350 25.127 -24.652 1.00 92.88 482 LYS A N 1
ATOM 3521 C CA . LYS A 1 482 ? 6.009 25.534 -24.180 1.00 92.88 482 LYS A CA 1
ATOM 3522 C C . LYS A 1 482 ? 4.923 24.679 -24.814 1.00 92.88 482 LYS A C 1
ATOM 3524 O O . LYS A 1 482 ? 5.126 24.203 -25.932 1.00 92.88 482 LYS A O 1
ATOM 3529 N N . SER A 1 483 ? 3.744 24.660 -24.200 1.00 90.38 483 SER A N 1
ATOM 3530 C CA . SER A 1 483 ? 2.493 24.162 -24.789 1.00 90.38 483 SER A CA 1
ATOM 3531 C C . SER A 1 483 ? 1.378 25.224 -24.749 1.00 90.38 483 SER A C 1
ATOM 3533 O O . SER A 1 483 ? 1.493 26.255 -24.075 1.00 90.38 483 SER A O 1
ATOM 3535 N N . ASP A 1 484 ? 0.303 25.002 -25.508 1.00 90.88 484 ASP A N 1
ATOM 3536 C CA . ASP A 1 484 ? -0.942 25.782 -25.471 1.00 90.88 484 ASP A CA 1
ATOM 3537 C C . ASP A 1 484 ? -2.010 25.216 -24.513 1.00 90.88 484 ASP A C 1
ATOM 3539 O O . ASP A 1 484 ? -3.032 25.870 -24.288 1.00 90.88 484 ASP A O 1
ATOM 3543 N N . VAL A 1 485 ? -1.729 24.065 -23.898 1.00 83.50 485 VAL A N 1
ATOM 3544 C CA . VAL A 1 485 ? -2.466 23.412 -22.799 1.00 83.50 485 VAL A CA 1
ATOM 3545 C C . VAL A 1 485 ? -1.486 23.024 -21.683 1.00 83.50 485 VAL A C 1
ATOM 3547 O O . VAL A 1 485 ? -0.275 23.043 -21.905 1.00 83.50 485 VAL A O 1
ATOM 3550 N N . ALA A 1 486 ? -1.981 22.679 -20.491 1.00 81.25 486 ALA A N 1
ATOM 3551 C CA . ALA A 1 486 ? -1.143 21.963 -19.527 1.00 81.25 486 ALA A CA 1
ATOM 3552 C C . ALA A 1 486 ? -0.851 20.556 -20.079 1.00 81.25 486 ALA A C 1
ATOM 3554 O O . ALA A 1 486 ? -1.749 19.946 -20.656 1.00 81.25 486 ALA A O 1
ATOM 3555 N N . THR A 1 487 ? 0.390 20.081 -19.989 1.00 79.50 487 THR A N 1
ATOM 3556 C CA . THR A 1 487 ? 0.798 18.766 -20.517 1.00 79.50 487 THR A CA 1
ATOM 3557 C C . THR A 1 487 ? 2.135 18.346 -19.929 1.00 79.50 487 THR A C 1
ATOM 3559 O O . THR A 1 487 ? 3.047 19.163 -19.795 1.00 79.50 487 THR A O 1
ATOM 3562 N N . GLN A 1 488 ? 2.289 17.049 -19.693 1.00 82.88 488 GLN A N 1
ATOM 3563 C CA . GLN A 1 488 ? 3.606 16.429 -19.587 1.00 82.88 488 GLN A CA 1
ATOM 3564 C C . GLN A 1 488 ? 4.221 16.268 -20.987 1.00 82.88 488 GLN A C 1
ATOM 3566 O O . GLN A 1 488 ? 3.509 16.256 -22.002 1.00 82.88 488 GLN A O 1
ATOM 3571 N N . PHE A 1 489 ? 5.541 16.160 -21.064 1.00 79.00 489 PHE A N 1
ATOM 3572 C CA . PHE A 1 489 ? 6.255 15.810 -22.287 1.00 79.00 489 PHE A CA 1
ATOM 3573 C C . PHE A 1 489 ? 7.585 15.121 -21.982 1.00 79.00 489 PHE A C 1
ATOM 3575 O O . PHE A 1 489 ? 8.157 15.272 -20.905 1.00 79.00 489 PHE A O 1
ATOM 3582 N N . TYR A 1 490 ? 8.116 14.428 -22.986 1.00 79.62 490 TYR A N 1
ATOM 3583 C CA . TYR A 1 490 ? 9.484 13.918 -22.981 1.00 79.62 490 TYR A CA 1
ATOM 3584 C C . TYR A 1 490 ? 10.375 14.734 -23.914 1.00 79.62 490 TYR A C 1
ATOM 3586 O O . TYR A 1 490 ? 10.010 14.999 -25.067 1.00 79.62 490 TYR A O 1
ATOM 3594 N N . LEU A 1 491 ? 11.556 15.097 -23.417 1.00 83.00 491 LEU A N 1
ATOM 3595 C CA . LEU A 1 491 ? 12.639 15.750 -24.139 1.00 83.00 491 LEU A CA 1
ATOM 3596 C C . LEU A 1 491 ? 13.762 14.741 -24.430 1.00 83.00 491 LEU A C 1
ATOM 3598 O O . LEU A 1 491 ? 14.390 14.195 -23.527 1.00 83.00 491 LEU A O 1
ATOM 3602 N N . ASP A 1 492 ? 14.041 14.540 -25.713 1.00 76.56 492 ASP A N 1
ATOM 3603 C CA . ASP A 1 492 ? 15.180 13.777 -26.221 1.00 76.56 492 ASP A CA 1
ATOM 3604 C C . ASP A 1 492 ? 16.173 14.765 -26.872 1.00 76.56 492 ASP A C 1
ATOM 3606 O O . ASP A 1 492 ? 15.776 15.573 -27.725 1.00 76.56 492 ASP A O 1
ATOM 3610 N N . VAL A 1 493 ? 17.464 14.723 -26.516 1.00 82.12 493 VAL A N 1
ATOM 3611 C CA . VAL A 1 493 ? 18.498 15.591 -27.122 1.00 82.12 493 VAL A CA 1
ATOM 3612 C C . VAL A 1 493 ? 19.758 14.807 -27.461 1.00 82.12 493 VAL A C 1
ATOM 3614 O O . VAL A 1 493 ? 20.378 14.212 -26.588 1.00 82.12 493 VAL A O 1
ATOM 3617 N N . ALA A 1 494 ? 20.207 14.903 -28.713 1.00 79.00 494 ALA A N 1
ATOM 3618 C CA . ALA A 1 494 ? 21.460 14.319 -29.184 1.00 79.00 494 ALA A CA 1
ATOM 3619 C C . ALA A 1 494 ? 22.366 15.369 -29.844 1.00 79.00 494 ALA A C 1
ATOM 3621 O O . ALA A 1 494 ? 21.940 16.153 -30.693 1.00 79.00 494 ALA A O 1
ATOM 3622 N N . VAL A 1 495 ? 23.649 15.351 -29.498 1.00 80.12 495 VAL A N 1
ATOM 3623 C CA . VAL A 1 495 ? 24.699 16.215 -30.045 1.00 80.12 495 VAL A CA 1
ATOM 3624 C C . VAL A 1 495 ? 25.585 15.395 -30.978 1.00 80.12 495 VAL A C 1
ATOM 3626 O O . VAL A 1 495 ? 25.974 14.274 -30.664 1.00 80.12 495 VAL A O 1
ATOM 3629 N N . ASN A 1 496 ? 25.908 15.956 -32.144 1.00 74.62 496 ASN A N 1
ATOM 3630 C CA . ASN A 1 496 ? 26.683 15.319 -33.216 1.00 74.62 496 ASN A CA 1
ATOM 3631 C C . ASN A 1 496 ? 25.998 14.112 -33.917 1.00 74.62 496 ASN A C 1
ATOM 3633 O O . ASN A 1 496 ? 26.645 13.410 -34.695 1.00 74.62 496 ASN A O 1
ATOM 3637 N N . ALA A 1 497 ? 24.672 13.955 -33.768 1.00 70.31 497 ALA A N 1
ATOM 3638 C CA . ALA A 1 497 ? 23.817 13.013 -34.519 1.00 70.31 497 ALA A CA 1
ATOM 3639 C C . ALA A 1 497 ? 22.730 13.721 -35.374 1.00 70.31 497 ALA A C 1
ATOM 3641 O O . ALA A 1 497 ? 22.268 14.809 -35.024 1.00 70.31 497 ALA A O 1
ATOM 3642 N N . LEU A 1 498 ? 22.322 13.123 -36.504 1.00 67.19 498 LEU A N 1
ATOM 3643 C CA . LEU A 1 498 ? 21.355 13.678 -37.478 1.00 67.19 498 LEU A CA 1
ATOM 3644 C C . LEU A 1 498 ? 19.956 13.065 -37.318 1.00 67.19 498 LEU A C 1
ATOM 3646 O O . LEU A 1 498 ? 19.860 11.916 -36.928 1.00 67.19 498 LEU A O 1
ATOM 3650 N N . LEU A 1 499 ? 18.880 13.755 -37.714 1.00 63.34 499 LEU A N 1
ATOM 3651 C CA . LEU A 1 499 ? 17.524 13.172 -37.710 1.00 63.34 499 LEU A CA 1
ATOM 3652 C C . LEU A 1 499 ? 17.202 12.345 -38.977 1.00 63.34 499 LEU A C 1
ATOM 3654 O O . LEU A 1 499 ? 17.425 12.808 -40.100 1.00 63.34 499 LEU A O 1
ATOM 3658 N N . GLU A 1 500 ? 16.611 11.163 -38.792 1.00 53.22 500 GLU A N 1
ATOM 3659 C CA . GLU A 1 500 ? 16.023 10.282 -39.813 1.00 53.22 500 GLU A CA 1
ATOM 3660 C C . GLU A 1 500 ? 14.528 10.591 -40.038 1.00 53.22 500 GLU A C 1
ATOM 3662 O O . GLU A 1 500 ? 13.828 11.050 -39.136 1.00 53.22 500 GLU A O 1
ATOM 3667 N N . ASN A 1 501 ? 14.024 10.355 -41.259 1.00 46.12 501 ASN A N 1
ATOM 3668 C CA . ASN A 1 501 ? 12.636 10.630 -41.639 1.00 46.12 501 ASN A CA 1
ATOM 3669 C C . ASN A 1 501 ? 11.789 9.352 -41.716 1.00 46.12 501 ASN A C 1
ATOM 3671 O O . ASN A 1 501 ? 12.113 8.457 -42.491 1.00 46.12 501 ASN A O 1
ATOM 3675 N N . ALA A 1 502 ? 10.644 9.331 -41.027 1.00 48.44 502 ALA A N 1
ATOM 3676 C CA . ALA A 1 502 ? 9.760 8.170 -40.930 1.00 48.44 502 ALA A CA 1
ATOM 3677 C C . ALA A 1 502 ? 9.417 7.496 -42.285 1.00 48.44 502 ALA A C 1
ATOM 3679 O O . ALA A 1 502 ? 9.068 8.153 -43.274 1.00 48.44 502 ALA A O 1
ATOM 3680 N N . SER A 1 503 ? 9.428 6.156 -42.261 1.00 34.78 503 SER A N 1
ATOM 3681 C CA . SER A 1 503 ? 9.174 5.176 -43.338 1.00 34.78 503 SER A CA 1
ATOM 3682 C C . SER A 1 503 ? 10.312 4.888 -44.344 1.00 34.78 503 SER A C 1
ATOM 3684 O O . SER A 1 503 ? 10.501 5.601 -45.331 1.00 34.78 503 SER A O 1
ATOM 3686 N N . GLY A 1 504 ? 10.964 3.726 -44.177 1.00 32.66 504 GLY A N 1
ATOM 3687 C CA . GLY A 1 504 ? 11.680 3.029 -45.257 1.00 32.66 504 GLY A CA 1
ATOM 3688 C C . GLY A 1 504 ? 12.937 2.252 -44.847 1.00 32.66 504 GLY A C 1
ATOM 3689 O O . GLY A 1 504 ? 14.016 2.825 -44.853 1.00 32.66 504 GLY A O 1
ATOM 3690 N N . ASP A 1 505 ? 12.795 0.938 -44.625 1.00 33.47 505 ASP A N 1
ATOM 3691 C CA . ASP A 1 505 ? 13.875 -0.066 -44.490 1.00 33.47 505 ASP A CA 1
ATOM 3692 C C . ASP A 1 505 ? 15.122 0.224 -45.364 1.00 33.47 505 ASP A C 1
ATOM 3694 O O . ASP A 1 505 ? 15.058 0.239 -46.604 1.00 33.47 505 ASP A O 1
ATOM 3698 N N . SER A 1 506 ? 16.272 0.444 -44.712 1.00 34.34 506 SER A N 1
ATOM 3699 C CA . SER A 1 506 ? 17.552 0.744 -45.357 1.00 34.34 506 SER A CA 1
ATOM 3700 C C . SER A 1 506 ? 18.399 -0.516 -45.582 1.00 34.34 506 SER A C 1
ATOM 3702 O O . SER A 1 506 ? 19.288 -0.863 -44.808 1.00 34.34 506 SER A O 1
ATOM 3704 N N . THR A 1 507 ? 18.179 -1.167 -46.723 1.00 33.19 507 THR A N 1
ATOM 3705 C CA . THR A 1 507 ? 18.867 -2.406 -47.148 1.00 33.19 507 THR A CA 1
ATOM 3706 C C . THR A 1 507 ? 20.348 -2.246 -47.574 1.00 33.19 507 THR A C 1
ATOM 3708 O O . THR A 1 507 ? 20.758 -2.806 -48.597 1.00 33.19 507 THR A O 1
ATOM 3711 N N . GLN A 1 508 ? 21.184 -1.485 -46.850 1.00 33.62 508 GLN A N 1
ATOM 3712 C CA . GLN A 1 508 ? 22.629 -1.363 -47.137 1.00 33.62 508 GLN A CA 1
ATOM 3713 C C . GLN A 1 508 ? 23.529 -1.367 -45.894 1.00 33.62 508 GLN A C 1
ATOM 3715 O O . GLN A 1 508 ? 23.189 -0.821 -44.854 1.00 33.62 508 GLN A O 1
ATOM 3720 N N . GLU A 1 509 ? 24.712 -1.968 -46.056 1.00 37.50 509 GLU A N 1
ATOM 3721 C CA . GLU A 1 509 ? 25.767 -2.082 -45.044 1.00 37.50 509 GLU A CA 1
ATOM 3722 C C . GLU A 1 509 ? 26.320 -0.702 -44.627 1.00 37.50 509 GLU A C 1
ATOM 3724 O O . GLU A 1 509 ? 27.225 -0.155 -45.261 1.00 37.50 509 GLU A O 1
ATOM 3729 N N . THR A 1 510 ? 25.808 -0.168 -43.520 1.00 36.28 510 THR A N 1
ATOM 3730 C CA . THR A 1 510 ? 26.393 0.938 -42.742 1.00 36.28 510 THR A CA 1
ATOM 3731 C C . THR A 1 510 ? 26.287 0.614 -41.248 1.00 36.28 510 THR A C 1
ATOM 3733 O O . THR A 1 510 ? 25.288 0.014 -40.858 1.00 36.28 510 THR A O 1
ATOM 3736 N N . PRO A 1 511 ? 27.265 0.984 -40.396 1.00 39.19 511 PRO A N 1
ATOM 3737 C CA . PRO A 1 511 ? 27.128 0.827 -38.946 1.00 39.19 511 PRO A CA 1
ATOM 3738 C C . PRO A 1 511 ? 26.070 1.812 -38.424 1.00 39.19 511 PRO A C 1
ATOM 3740 O O . PRO A 1 511 ? 26.109 2.982 -38.810 1.00 39.19 511 PRO A O 1
ATOM 3743 N N . ILE A 1 512 ? 25.130 1.353 -37.590 1.00 39.94 512 ILE A N 1
ATOM 3744 C CA . ILE A 1 512 ? 23.993 2.158 -37.100 1.00 39.94 512 ILE A CA 1
ATOM 3745 C C . ILE A 1 512 ? 24.136 2.472 -35.605 1.00 39.94 512 ILE A C 1
ATOM 3747 O O . ILE A 1 512 ? 24.775 1.742 -34.854 1.00 39.94 512 ILE A O 1
ATOM 3751 N N . ASN A 1 513 ? 23.546 3.610 -35.248 1.00 40.53 513 ASN A N 1
ATOM 3752 C CA . ASN A 1 513 ? 23.432 4.279 -33.956 1.00 40.53 513 ASN A CA 1
ATOM 3753 C C . ASN A 1 513 ? 22.265 5.291 -34.113 1.00 40.53 513 ASN A C 1
ATOM 3755 O O . ASN A 1 513 ? 22.064 5.738 -35.240 1.00 40.53 513 ASN A O 1
ATOM 3759 N N . LEU A 1 514 ? 21.534 5.770 -33.100 1.00 50.12 514 LEU A N 1
ATOM 3760 C CA . LEU A 1 514 ? 21.745 5.670 -31.650 1.00 50.12 514 LEU A CA 1
ATOM 3761 C C . LEU A 1 514 ? 20.391 5.863 -30.929 1.00 50.12 514 LEU A C 1
ATOM 3763 O O . LEU A 1 514 ? 19.770 6.902 -31.132 1.00 50.12 514 LEU A O 1
ATOM 3767 N N . GLU A 1 515 ? 19.954 4.872 -30.132 1.00 39.84 515 GLU A N 1
ATOM 3768 C CA . GLU A 1 515 ? 18.528 4.489 -29.938 1.00 39.84 515 GLU A CA 1
ATOM 3769 C C . GLU A 1 515 ? 17.843 4.170 -31.276 1.00 39.84 515 GLU A C 1
ATOM 3771 O O . GLU A 1 515 ? 17.937 5.004 -32.151 1.00 39.84 515 GLU A O 1
ATOM 3776 N N . LEU A 1 516 ? 17.167 3.017 -31.456 1.00 46.06 516 LEU A N 1
ATOM 3777 C CA . LEU A 1 516 ? 17.039 2.226 -32.721 1.00 46.06 516 LEU A CA 1
ATOM 3778 C C . LEU A 1 516 ? 17.963 2.510 -33.928 1.00 46.06 516 LEU A C 1
ATOM 3780 O O . LEU A 1 516 ? 18.731 1.611 -34.261 1.00 46.06 516 LEU A O 1
ATOM 3784 N N . SER A 1 517 ? 18.007 3.623 -34.668 1.00 45.31 517 SER A N 1
ATOM 3785 C CA . SER A 1 517 ? 17.211 4.867 -34.811 1.00 45.31 517 SER A CA 1
ATOM 3786 C C . SER A 1 517 ? 15.706 4.850 -34.402 1.00 45.31 517 SER A C 1
ATOM 3788 O O . SER A 1 517 ? 14.842 4.744 -35.266 1.00 45.31 517 SER A O 1
ATOM 3790 N N . ARG A 1 518 ? 15.406 5.042 -33.097 1.00 47.69 518 ARG A N 1
ATOM 3791 C CA . ARG A 1 518 ? 14.227 4.689 -32.244 1.00 47.69 518 ARG A CA 1
ATOM 3792 C C . ARG A 1 518 ? 12.822 4.626 -32.872 1.00 47.69 518 ARG A C 1
ATOM 3794 O O . ARG A 1 518 ? 12.382 5.540 -33.565 1.00 47.69 518 ARG A O 1
ATOM 3801 N N . GLN A 1 519 ? 12.075 3.579 -32.501 1.00 40.97 519 GLN A N 1
ATOM 3802 C CA . GLN A 1 519 ? 10.639 3.418 -32.757 1.00 40.97 519 GLN A CA 1
ATOM 3803 C C . GLN A 1 519 ? 9.893 3.326 -31.417 1.00 40.97 519 GLN A C 1
ATOM 3805 O O . GLN A 1 519 ? 9.965 2.302 -30.751 1.00 40.97 519 GLN A O 1
ATOM 3810 N N . ASP A 1 520 ? 9.179 4.392 -31.049 1.00 42.06 520 ASP A N 1
ATOM 3811 C CA . ASP A 1 520 ? 8.203 4.397 -29.950 1.00 42.06 520 ASP A CA 1
ATOM 3812 C C . ASP A 1 520 ? 6.782 4.212 -30.530 1.00 42.06 520 ASP A C 1
ATOM 3814 O O . ASP A 1 520 ? 6.490 4.819 -31.563 1.00 42.06 520 ASP A O 1
ATOM 3818 N N . ASP A 1 521 ? 5.944 3.385 -29.895 1.00 39.06 521 ASP A N 1
ATOM 3819 C CA . ASP A 1 521 ? 4.459 3.319 -29.882 1.00 39.06 521 ASP A CA 1
ATOM 3820 C C . ASP A 1 521 ? 3.658 3.801 -31.116 1.00 39.06 521 ASP A C 1
ATOM 3822 O O . ASP A 1 521 ? 2.580 4.388 -31.023 1.00 39.06 521 ASP A O 1
ATOM 3826 N N . LEU A 1 522 ? 4.157 3.477 -32.312 1.00 31.98 522 LEU A N 1
ATOM 3827 C CA . LEU A 1 522 ? 3.500 3.688 -33.610 1.00 31.98 522 LEU A CA 1
ATOM 3828 C C . LEU A 1 522 ? 3.147 5.174 -33.917 1.00 31.98 522 LEU A C 1
ATOM 3830 O O . LEU A 1 522 ? 3.748 6.118 -33.411 1.00 31.98 522 LEU A O 1
ATOM 3834 N N . PRO A 1 523 ? 2.496 5.410 -35.065 1.00 34.31 523 PRO A N 1
ATOM 3835 C CA . PRO A 1 523 ? 3.182 5.777 -36.292 1.00 34.31 523 PRO A CA 1
ATOM 3836 C C . PRO A 1 523 ? 3.516 7.281 -36.396 1.00 34.31 523 PRO A C 1
ATOM 3838 O O . PRO A 1 523 ? 2.649 8.086 -36.743 1.00 34.31 523 PRO A O 1
ATOM 3841 N N . GLY A 1 524 ? 4.798 7.663 -36.282 1.00 42.62 524 GLY A N 1
ATOM 3842 C CA . GLY A 1 524 ? 5.230 8.983 -36.780 1.00 42.62 524 GLY A CA 1
ATOM 3843 C C . GLY A 1 524 ? 6.581 9.563 -36.350 1.00 42.62 524 GLY A C 1
ATOM 3844 O O . GLY A 1 524 ? 6.985 10.568 -36.939 1.00 42.62 524 GLY A O 1
ATOM 3845 N N . ARG A 1 525 ? 7.281 8.997 -35.356 1.00 42.34 525 ARG A N 1
ATOM 3846 C CA . ARG A 1 525 ? 8.490 9.630 -34.791 1.00 42.34 525 ARG A CA 1
ATOM 3847 C C . ARG A 1 525 ? 9.705 9.643 -35.737 1.00 42.34 525 ARG A C 1
ATOM 3849 O O . ARG A 1 525 ? 9.799 8.892 -36.707 1.00 42.34 525 ARG A O 1
ATOM 3856 N N . LEU A 1 526 ? 10.608 10.580 -35.447 1.00 47.66 526 LEU A N 1
ATOM 3857 C CA . LEU A 1 526 ? 11.845 10.888 -36.168 1.00 47.66 526 LEU A CA 1
ATOM 3858 C C . LEU A 1 526 ? 13.012 10.638 -35.205 1.00 47.66 526 LEU A C 1
ATOM 3860 O O . LEU A 1 526 ? 12.998 11.187 -34.104 1.00 47.66 526 LEU A O 1
ATOM 3864 N N . ALA A 1 527 ? 13.995 9.832 -35.600 1.00 49.09 527 ALA A N 1
ATOM 3865 C CA . ALA A 1 527 ? 15.049 9.343 -34.706 1.00 49.09 527 ALA A CA 1
ATOM 3866 C C . ALA A 1 527 ? 16.437 9.910 -35.025 1.00 49.09 527 ALA A C 1
ATOM 3868 O O . ALA A 1 527 ? 16.662 10.405 -36.127 1.00 49.09 527 ALA A O 1
ATOM 3869 N N . ALA A 1 528 ? 17.384 9.830 -34.086 1.00 50.94 528 ALA A N 1
ATOM 3870 C CA . ALA A 1 528 ? 18.740 10.346 -34.271 1.00 50.94 528 ALA A CA 1
ATOM 3871 C C . ALA A 1 528 ? 19.709 9.264 -34.793 1.00 50.94 528 ALA A C 1
ATOM 3873 O O . ALA A 1 528 ? 20.132 8.377 -34.058 1.00 50.94 528 ALA A O 1
ATOM 3874 N N . LEU A 1 529 ? 20.117 9.369 -36.059 1.00 50.28 529 LEU A N 1
ATOM 3875 C CA . LEU A 1 529 ? 21.133 8.515 -36.664 1.00 50.28 529 LEU A CA 1
ATOM 3876 C C . LEU A 1 529 ? 22.532 9.135 -36.516 1.00 50.28 529 LEU A C 1
ATOM 3878 O O . LEU A 1 529 ? 22.794 10.247 -36.998 1.00 50.28 529 LEU A O 1
ATOM 3882 N N . ALA A 1 530 ? 23.453 8.430 -35.857 1.00 47.16 530 ALA A N 1
ATOM 3883 C CA . ALA A 1 530 ? 24.808 8.936 -35.637 1.00 47.16 530 ALA A CA 1
ATOM 3884 C C . ALA A 1 530 ? 25.790 8.449 -36.715 1.00 47.16 530 ALA A C 1
ATOM 3886 O O . ALA A 1 530 ? 25.880 7.264 -37.025 1.00 47.16 530 ALA A O 1
ATOM 3887 N N . ASN A 1 531 ? 26.574 9.373 -37.278 1.00 41.88 531 ASN A N 1
ATOM 3888 C CA . ASN A 1 531 ? 27.577 9.037 -38.287 1.00 41.88 531 ASN A CA 1
ATOM 3889 C C . ASN A 1 531 ? 28.853 8.504 -37.623 1.00 41.88 531 ASN A C 1
ATOM 3891 O O . ASN A 1 531 ? 29.727 9.290 -37.259 1.00 41.88 531 ASN A O 1
ATOM 3895 N N . SER A 1 532 ? 29.032 7.182 -37.568 1.00 35.41 532 SER A N 1
ATOM 3896 C CA . SER A 1 532 ? 30.284 6.537 -37.133 1.00 35.41 532 SER A CA 1
ATOM 3897 C C . SER A 1 532 ? 31.421 6.642 -38.172 1.00 35.41 532 SER A C 1
ATOM 3899 O O . SER A 1 532 ? 32.207 5.710 -38.367 1.00 35.41 532 SER A O 1
ATOM 3901 N N . ALA A 1 533 ? 31.506 7.760 -38.893 1.00 33.12 533 ALA A N 1
ATOM 3902 C CA . ALA A 1 533 ? 32.670 8.075 -39.702 1.00 33.12 533 ALA A CA 1
ATOM 3903 C C . ALA A 1 533 ? 33.734 8.678 -38.774 1.00 33.12 533 ALA A C 1
ATOM 3905 O O . ALA A 1 533 ? 33.445 9.703 -38.154 1.00 33.12 533 ALA A O 1
ATOM 3906 N N . PRO A 1 534 ? 34.960 8.125 -38.691 1.00 29.31 534 PRO A N 1
ATOM 3907 C CA . PRO A 1 534 ? 36.059 8.831 -38.052 1.00 29.31 534 PRO A CA 1
ATOM 3908 C C . PRO A 1 534 ? 36.338 10.103 -38.860 1.00 29.31 534 PRO A C 1
ATOM 3910 O O . PRO A 1 534 ? 36.995 10.079 -39.905 1.00 29.31 534 PRO A O 1
ATOM 3913 N N . ILE A 1 535 ? 35.787 11.225 -38.394 1.00 32.53 535 ILE A N 1
ATOM 3914 C CA . ILE A 1 535 ? 36.205 12.548 -38.840 1.00 32.53 535 ILE A CA 1
ATOM 3915 C C . ILE A 1 535 ? 37.681 12.658 -38.465 1.00 32.53 535 ILE A C 1
ATOM 3917 O O . ILE A 1 535 ? 38.062 12.314 -37.348 1.00 32.53 535 ILE A O 1
ATOM 3921 N N . ALA A 1 536 ? 38.500 13.055 -39.442 1.00 32.19 536 ALA A N 1
ATOM 3922 C CA . ALA A 1 536 ? 39.954 13.030 -39.340 1.00 32.19 536 ALA A CA 1
ATOM 3923 C C . ALA A 1 536 ? 40.434 13.618 -38.011 1.00 32.19 536 ALA A C 1
ATOM 3925 O O . ALA A 1 536 ? 39.965 14.687 -37.623 1.00 32.19 536 ALA A O 1
ATOM 3926 N N . THR A 1 537 ? 41.367 12.909 -37.369 1.00 35.41 537 THR A N 1
ATOM 3927 C CA . THR A 1 537 ? 41.937 13.202 -36.055 1.00 35.41 537 THR A CA 1
ATOM 3928 C C . THR A 1 537 ? 42.194 14.699 -35.897 1.00 35.41 537 THR A C 1
ATOM 3930 O O . THR A 1 537 ? 43.165 15.233 -36.433 1.00 35.41 537 THR A O 1
ATOM 3933 N N . VAL A 1 538 ? 41.307 15.388 -35.175 1.00 37.03 538 VAL A N 1
ATOM 3934 C CA . VAL A 1 538 ? 41.624 16.706 -34.631 1.00 37.03 538 VAL A CA 1
ATOM 3935 C C . VAL A 1 538 ? 42.496 16.406 -33.429 1.00 37.03 538 VAL A C 1
ATOM 3937 O O . VAL A 1 538 ? 42.011 16.010 -32.374 1.00 37.03 538 VAL A O 1
ATOM 3940 N N . VAL A 1 539 ? 43.800 16.460 -33.664 1.00 46.16 539 VAL A N 1
ATOM 3941 C CA . VAL A 1 539 ? 44.801 16.258 -32.629 1.00 46.16 539 VAL A CA 1
ATOM 3942 C C . VAL A 1 539 ? 44.746 17.492 -31.728 1.00 46.16 539 VAL A C 1
ATOM 3944 O O . VAL A 1 539 ? 45.062 18.596 -32.171 1.00 46.16 539 VAL A O 1
ATOM 3947 N N . GLU A 1 540 ? 44.262 17.321 -30.499 1.00 52.56 540 GLU A N 1
ATOM 3948 C CA . GLU A 1 540 ? 44.193 18.407 -29.519 1.00 52.56 540 GLU A CA 1
ATOM 3949 C C . GLU A 1 540 ? 45.618 18.821 -29.099 1.00 52.56 540 GLU A C 1
ATOM 3951 O O . GLU A 1 540 ? 46.513 17.971 -29.028 1.00 52.56 540 GLU A O 1
ATOM 3956 N N . PRO A 1 541 ? 45.884 20.108 -28.826 1.00 64.94 541 PRO A N 1
ATOM 3957 C CA . PRO A 1 541 ? 47.200 20.526 -28.362 1.00 64.94 541 PRO A CA 1
ATOM 3958 C C . PRO A 1 541 ? 47.503 19.973 -26.960 1.00 64.94 541 PRO A C 1
ATOM 3960 O O . PRO A 1 541 ? 46.598 19.850 -26.130 1.00 64.94 541 PRO A O 1
ATOM 3963 N N . LEU A 1 542 ? 48.781 19.691 -26.670 1.00 72.75 542 LEU A N 1
ATOM 3964 C CA . LEU A 1 542 ? 49.239 19.474 -25.296 1.00 72.75 542 LEU A CA 1
ATOM 3965 C C . LEU A 1 542 ? 48.800 20.662 -24.420 1.00 72.75 542 LEU A C 1
ATOM 3967 O O . LEU A 1 542 ? 48.785 21.817 -24.856 1.00 72.75 542 LEU A O 1
ATOM 3971 N N . GLY A 1 543 ? 48.410 20.355 -23.182 1.00 62.47 543 GLY A N 1
ATOM 3972 C CA . GLY A 1 543 ? 47.913 21.340 -22.225 1.00 62.47 543 GLY A CA 1
ATOM 3973 C C . GLY A 1 543 ? 48.916 22.464 -21.947 1.00 62.47 543 GLY A C 1
ATOM 3974 O O . GLY A 1 543 ? 50.125 22.265 -21.997 1.00 62.47 543 GLY A O 1
ATOM 3975 N N . ALA A 1 544 ? 48.393 23.653 -21.640 1.00 63.94 544 ALA A N 1
ATOM 3976 C CA . ALA A 1 544 ? 49.204 24.855 -21.490 1.00 63.94 544 ALA A CA 1
ATOM 3977 C C . ALA A 1 544 ? 50.189 24.795 -20.308 1.00 63.94 544 ALA A C 1
ATOM 3979 O O . ALA A 1 544 ? 49.840 24.370 -19.207 1.00 63.94 544 ALA A O 1
ATOM 3980 N N . GLU A 1 545 ? 51.374 25.346 -20.557 1.00 80.50 545 GLU A N 1
ATOM 3981 C CA . GLU A 1 545 ? 52.516 25.457 -19.650 1.00 80.50 545 GLU A CA 1
ATOM 3982 C C . GLU A 1 545 ? 52.218 25.878 -18.193 1.00 80.50 545 GLU A C 1
ATOM 3984 O O . GLU A 1 545 ? 51.417 26.783 -17.936 1.00 80.50 545 GLU A O 1
ATOM 3989 N N . SER A 1 546 ? 52.895 25.323 -17.178 1.00 78.56 546 SER A N 1
ATOM 3990 C CA . SER A 1 546 ? 54.118 24.490 -17.224 1.00 78.56 546 SER A CA 1
ATOM 3991 C C . SER A 1 546 ? 53.846 22.995 -17.087 1.00 78.56 546 SER A C 1
ATOM 3993 O O . SER A 1 546 ? 53.143 22.595 -16.158 1.00 78.56 546 SER A O 1
ATOM 3995 N N . ASN A 1 547 ? 54.455 22.186 -17.957 1.00 89.06 547 ASN A N 1
ATOM 3996 C CA . ASN A 1 547 ? 54.387 20.722 -17.949 1.00 89.06 547 ASN A CA 1
ATOM 3997 C C . ASN A 1 547 ? 55.777 20.039 -17.765 1.00 89.06 547 ASN A C 1
ATOM 3999 O O . ASN A 1 547 ? 55.875 18.813 -17.818 1.00 89.06 547 ASN A O 1
ATOM 4003 N N . ASP A 1 548 ? 56.836 20.805 -17.443 1.00 91.00 548 ASP A N 1
ATOM 4004 C CA . ASP A 1 548 ? 58.250 20.374 -17.523 1.00 91.00 548 ASP A CA 1
ATOM 4005 C C . ASP A 1 548 ? 58.780 19.419 -16.431 1.00 91.00 548 ASP A C 1
ATOM 4007 O O . ASP A 1 548 ? 59.997 19.265 -16.256 1.00 91.00 548 ASP A O 1
ATOM 4011 N N . THR A 1 549 ? 57.909 18.798 -15.637 1.00 90.56 549 THR A N 1
ATOM 4012 C CA . THR A 1 549 ? 58.319 17.870 -14.573 1.00 90.56 549 THR A CA 1
ATOM 4013 C C . THR A 1 549 ? 57.311 16.746 -14.380 1.00 90.56 549 THR A C 1
ATOM 4015 O O . THR A 1 549 ? 56.129 16.905 -14.666 1.00 90.56 549 THR A O 1
ATOM 4018 N N . LEU A 1 550 ? 57.734 15.645 -13.749 1.00 87.19 550 LEU A N 1
ATOM 4019 C CA . LEU A 1 550 ? 56.830 14.550 -13.344 1.00 87.19 550 LEU A CA 1
ATOM 4020 C C . LEU A 1 550 ? 55.617 15.036 -12.524 1.00 87.19 550 LEU A C 1
ATOM 4022 O O . LEU A 1 550 ? 54.544 14.451 -12.595 1.00 87.19 550 LEU A O 1
ATOM 4026 N N . ALA A 1 551 ? 55.784 16.106 -11.736 1.00 86.25 551 ALA A N 1
ATOM 4027 C CA . ALA A 1 551 ? 54.734 16.670 -10.885 1.00 86.25 551 ALA A CA 1
ATOM 4028 C C . ALA A 1 551 ? 53.772 17.619 -11.626 1.00 86.25 551 ALA A C 1
ATOM 4030 O O . ALA A 1 551 ? 52.747 18.001 -11.063 1.00 86.25 551 ALA A O 1
ATOM 4031 N N . THR A 1 552 ? 54.115 18.021 -12.850 1.00 84.31 552 THR A N 1
ATOM 4032 C CA . THR A 1 552 ? 53.319 18.898 -13.722 1.00 84.31 552 THR A CA 1
ATOM 4033 C C . THR A 1 552 ? 52.913 18.217 -15.033 1.00 84.31 552 THR A C 1
ATOM 4035 O O . THR A 1 552 ? 52.324 18.856 -15.899 1.00 84.31 552 THR A O 1
ATOM 4038 N N . ALA A 1 553 ? 53.187 16.916 -15.164 1.00 85.75 553 ALA A N 1
ATOM 4039 C CA . ALA A 1 553 ? 52.885 16.122 -16.343 1.00 85.75 553 ALA A CA 1
ATOM 4040 C C . ALA A 1 553 ? 51.385 16.110 -16.684 1.00 85.75 553 ALA A C 1
ATOM 4042 O O . ALA A 1 553 ? 50.522 15.993 -15.810 1.00 85.75 553 ALA A O 1
ATOM 4043 N N . ILE A 1 554 ? 51.077 16.155 -17.978 1.00 85.06 554 ILE A N 1
ATOM 4044 C CA . ILE A 1 554 ? 49.710 16.083 -18.499 1.00 85.06 554 ILE A CA 1
ATOM 4045 C C . ILE A 1 554 ? 49.188 14.649 -18.366 1.00 85.06 554 ILE A C 1
ATOM 4047 O O . ILE A 1 554 ? 49.819 13.696 -18.818 1.00 85.06 554 ILE A O 1
ATOM 4051 N N . ILE A 1 555 ? 48.021 14.475 -17.748 1.00 81.62 555 ILE A N 1
ATOM 4052 C CA . ILE A 1 555 ? 47.407 13.157 -17.553 1.00 81.62 555 ILE A CA 1
ATOM 4053 C C . ILE A 1 555 ? 46.738 12.720 -18.864 1.00 81.62 555 ILE A C 1
ATOM 4055 O O . ILE A 1 555 ? 45.755 13.320 -19.287 1.00 81.62 555 ILE A O 1
ATOM 4059 N N . SER A 1 556 ? 47.250 11.659 -19.494 1.00 78.12 556 SER A N 1
ATOM 4060 C CA . SER A 1 556 ? 46.717 11.134 -20.769 1.00 78.12 556 SER A CA 1
ATOM 4061 C C . SER A 1 556 ? 45.383 10.383 -20.649 1.00 78.12 556 SER A C 1
ATOM 4063 O O . SER A 1 556 ? 44.705 10.145 -21.647 1.00 78.12 556 SER A O 1
ATOM 4065 N N . GLY A 1 557 ? 45.036 9.933 -19.439 1.00 66.56 557 GLY A N 1
ATOM 4066 C CA . GLY A 1 557 ? 43.948 8.980 -19.195 1.00 66.56 557 GLY A CA 1
ATOM 4067 C C . GLY A 1 557 ? 44.274 7.530 -19.584 1.00 66.56 557 GLY A C 1
ATOM 4068 O O . GLY A 1 557 ? 43.435 6.655 -19.372 1.00 66.56 557 GLY A O 1
ATOM 4069 N N . ILE A 1 558 ? 45.471 7.241 -20.116 1.00 72.25 558 ILE A N 1
ATOM 4070 C CA . ILE A 1 558 ? 45.883 5.863 -20.419 1.00 72.25 558 ILE A CA 1
ATOM 4071 C C . ILE A 1 558 ? 45.968 5.049 -19.125 1.00 72.25 558 ILE A C 1
ATOM 4073 O O . ILE A 1 558 ? 46.630 5.468 -18.172 1.00 72.25 558 ILE A O 1
ATOM 4077 N N . GLY A 1 559 ? 45.283 3.902 -19.109 1.00 56.53 559 GLY A N 1
ATOM 4078 C CA . GLY A 1 559 ? 45.106 3.050 -17.926 1.00 56.53 559 GLY A CA 1
ATOM 4079 C C . GLY A 1 559 ? 43.849 3.355 -17.093 1.00 56.53 559 GLY A C 1
ATOM 4080 O O . GLY A 1 559 ? 43.530 2.589 -16.189 1.00 56.53 559 GLY A O 1
ATOM 4081 N N . TYR A 1 560 ? 43.098 4.413 -17.430 1.00 47.44 560 TYR A N 1
ATOM 4082 C CA . TYR A 1 560 ? 41.817 4.797 -16.811 1.00 47.44 560 TYR A CA 1
ATOM 4083 C C . TYR A 1 560 ? 40.653 4.746 -17.824 1.00 47.44 560 TYR A C 1
ATOM 4085 O O . TYR A 1 560 ? 39.822 5.648 -17.878 1.00 47.44 560 TYR A O 1
ATOM 4093 N N . GLY A 1 561 ? 40.625 3.714 -18.675 1.00 44.28 561 GLY A N 1
ATOM 4094 C CA . GLY A 1 561 ? 39.603 3.522 -19.718 1.00 44.28 561 GLY A CA 1
ATOM 4095 C C . GLY A 1 561 ? 39.998 3.993 -21.125 1.00 44.28 561 GLY A C 1
ATOM 4096 O O . GLY A 1 561 ? 39.308 3.662 -22.084 1.00 44.28 561 GLY A O 1
ATOM 4097 N N . ASN A 1 562 ? 41.128 4.694 -21.279 1.00 53.94 562 ASN A N 1
ATOM 4098 C CA . ASN A 1 562 ? 41.739 4.954 -22.587 1.00 53.94 562 ASN A CA 1
ATOM 4099 C C . ASN A 1 562 ? 42.951 4.033 -22.810 1.00 53.94 562 ASN A C 1
ATOM 4101 O O . ASN A 1 562 ? 43.750 3.828 -21.896 1.00 53.94 562 ASN A O 1
ATOM 4105 N N . ASP A 1 563 ? 43.146 3.587 -24.053 1.00 73.25 563 ASP A N 1
ATOM 4106 C CA . ASP A 1 563 ? 44.366 2.891 -24.505 1.00 73.25 563 ASP A CA 1
ATOM 4107 C C . ASP A 1 563 ? 45.116 3.645 -25.619 1.00 73.25 563 ASP A C 1
ATOM 4109 O O . ASP A 1 563 ? 46.208 3.249 -26.022 1.00 73.25 563 ASP A O 1
ATOM 4113 N N . VAL A 1 564 ? 44.573 4.767 -26.104 1.00 74.81 564 VAL A N 1
ATOM 4114 C CA . VAL A 1 564 ? 45.205 5.627 -27.115 1.00 74.81 564 VAL A CA 1
ATOM 4115 C C . VAL A 1 564 ? 45.133 7.085 -26.672 1.00 74.81 564 VAL A C 1
ATOM 4117 O O . VAL A 1 564 ? 44.078 7.567 -26.264 1.00 74.81 564 VAL A O 1
ATOM 4120 N N . TYR A 1 565 ? 46.248 7.797 -26.806 1.00 79.50 565 TYR A N 1
ATOM 4121 C CA . TYR A 1 565 ? 46.374 9.237 -26.605 1.00 79.50 565 TYR A CA 1
ATOM 4122 C C . TYR A 1 565 ? 47.124 9.840 -27.797 1.00 79.50 565 TYR A C 1
ATOM 4124 O O . TYR A 1 565 ? 48.124 9.283 -28.252 1.00 79.50 565 TYR A O 1
ATOM 4132 N N . ALA A 1 566 ? 46.647 10.967 -28.321 1.00 81.62 566 ALA A N 1
ATOM 4133 C CA . ALA A 1 566 ? 47.302 11.685 -29.411 1.00 81.62 566 ALA A CA 1
ATOM 4134 C C . ALA A 1 566 ? 47.150 13.197 -29.211 1.00 81.62 566 ALA A C 1
ATOM 4136 O O . ALA A 1 566 ? 46.039 13.667 -28.964 1.00 81.62 566 ALA A O 1
ATOM 4137 N N . SER A 1 567 ? 48.248 13.950 -29.299 1.00 80.31 567 SER A N 1
ATOM 4138 C CA . SER A 1 567 ? 48.260 15.402 -29.058 1.00 80.31 567 SER A CA 1
ATOM 4139 C C . SER A 1 567 ? 49.406 16.126 -29.782 1.00 80.31 567 SER A C 1
ATOM 4141 O O . SER A 1 567 ? 50.414 15.507 -30.112 1.00 80.31 567 SER A O 1
ATOM 4143 N N . THR A 1 568 ? 49.268 17.433 -30.049 1.00 84.25 568 THR A N 1
ATOM 4144 C CA . THR A 1 568 ? 50.336 18.252 -30.671 1.00 84.25 568 THR A CA 1
ATOM 4145 C C . THR A 1 568 ? 51.028 19.136 -29.631 1.00 84.25 568 THR A C 1
ATOM 4147 O O . THR A 1 568 ? 50.350 19.948 -29.001 1.00 84.25 568 THR A O 1
ATOM 4150 N N . GLY A 1 569 ? 52.347 19.054 -29.468 1.00 85.81 569 GLY A N 1
ATOM 4151 C CA . GLY A 1 569 ? 53.105 19.889 -28.520 1.00 85.81 569 GLY A CA 1
ATOM 4152 C C . GLY A 1 569 ? 54.160 20.767 -29.188 1.00 85.81 569 GLY A C 1
ATOM 4153 O O . GLY A 1 569 ? 54.366 20.689 -30.401 1.00 85.81 569 GLY A O 1
ATOM 4154 N N . VAL A 1 570 ? 54.816 21.635 -28.410 1.00 89.06 570 VAL A N 1
ATOM 4155 C CA . VAL A 1 570 ? 55.844 22.564 -28.909 1.00 89.06 570 VAL A CA 1
ATOM 4156 C C . VAL A 1 570 ? 56.999 22.681 -27.916 1.00 89.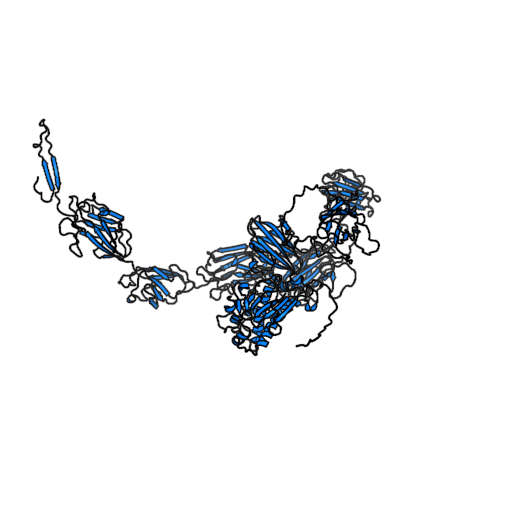06 570 VAL A C 1
ATOM 4158 O O . VAL A 1 570 ? 56.948 23.477 -26.986 1.00 89.06 570 VAL A O 1
ATOM 4161 N N . ILE A 1 571 ? 58.113 21.998 -28.192 1.00 89.62 571 ILE A N 1
ATOM 4162 C CA . ILE A 1 571 ? 59.340 22.181 -27.408 1.00 89.62 571 ILE A CA 1
ATOM 4163 C C . ILE A 1 571 ? 59.863 23.603 -27.617 1.00 89.62 571 ILE A C 1
ATOM 4165 O O . ILE A 1 571 ? 60.272 23.972 -28.725 1.00 89.62 571 ILE A O 1
ATOM 4169 N N . GLY A 1 572 ? 59.917 24.385 -26.543 1.00 87.00 572 GLY A N 1
ATOM 4170 C CA . GLY A 1 572 ? 60.445 25.743 -26.503 1.00 87.00 572 GLY A CA 1
ATOM 4171 C C . GLY A 1 572 ? 59.386 26.835 -26.382 1.00 87.00 572 GLY A C 1
ATOM 4172 O O . GLY A 1 572 ? 59.706 27.998 -26.668 1.00 87.00 572 GLY A O 1
ATOM 4173 N N . ASP A 1 573 ? 58.159 26.501 -25.983 1.00 87.06 573 ASP A N 1
ATOM 4174 C CA . ASP A 1 573 ? 57.122 27.478 -25.658 1.00 87.06 573 ASP A CA 1
ATOM 4175 C C . ASP A 1 573 ? 57.136 27.914 -24.174 1.00 87.06 573 ASP A C 1
ATOM 4177 O O . ASP A 1 573 ? 56.648 29.019 -23.871 1.00 87.06 573 ASP A O 1
ATOM 4181 N N . ASN A 1 574 ? 57.857 27.200 -23.288 1.00 86.56 574 ASN A N 1
ATOM 4182 C CA . ASN A 1 574 ? 58.115 27.644 -21.917 1.00 86.56 574 ASN A CA 1
ATOM 4183 C C . ASN A 1 574 ? 59.002 28.905 -21.866 1.00 86.56 574 ASN A C 1
ATOM 4185 O O . ASN A 1 574 ? 60.232 28.897 -21.718 1.00 86.56 574 ASN A O 1
ATOM 4189 N N . SER A 1 575 ? 58.334 30.056 -21.898 1.00 84.88 575 SER A N 1
ATOM 4190 C CA . SER A 1 575 ? 58.951 31.383 -21.820 1.00 84.88 575 SER A CA 1
ATOM 4191 C C . SER A 1 575 ? 59.653 31.717 -20.491 1.00 84.88 575 SER A C 1
ATOM 4193 O O . SER A 1 575 ? 60.303 32.766 -20.411 1.00 84.88 575 SER A O 1
ATOM 4195 N N . GLN A 1 576 ? 59.516 30.895 -19.442 1.00 84.25 576 GLN A N 1
ATOM 4196 C CA . GLN A 1 576 ? 60.147 31.120 -18.133 1.00 84.25 576 GLN A CA 1
ATOM 4197 C C . GLN A 1 576 ? 61.555 30.514 -18.028 1.00 84.25 576 GLN A C 1
ATOM 4199 O O . GLN A 1 576 ? 62.321 30.904 -17.138 1.00 84.25 576 GLN A O 1
ATOM 4204 N N . LEU A 1 577 ? 61.934 29.611 -18.938 1.00 85.88 577 LEU A N 1
ATOM 4205 C CA . LEU A 1 577 ? 63.240 28.955 -18.921 1.00 85.88 577 LEU A CA 1
ATOM 4206 C C . LEU A 1 577 ? 64.388 29.889 -19.336 1.00 85.88 577 LEU A C 1
ATOM 4208 O O . LEU A 1 577 ? 64.245 30.832 -20.117 1.00 85.88 577 LEU A O 1
ATOM 4212 N N . ALA A 1 578 ? 65.593 29.598 -18.835 1.00 83.81 578 ALA A N 1
ATOM 4213 C CA . ALA A 1 578 ? 66.793 30.394 -19.121 1.00 83.81 578 ALA A CA 1
ATOM 4214 C C . ALA A 1 578 ? 67.241 30.335 -20.600 1.00 83.81 578 ALA A C 1
ATOM 4216 O O . ALA A 1 578 ? 67.995 31.202 -21.055 1.00 83.81 578 ALA A O 1
ATOM 4217 N N . ALA A 1 579 ? 66.792 29.316 -21.332 1.00 87.81 579 ALA A N 1
ATOM 4218 C CA . ALA A 1 579 ? 66.881 29.164 -22.777 1.00 87.81 579 ALA A CA 1
ATOM 4219 C C . ALA A 1 579 ? 65.747 28.232 -23.227 1.00 87.81 579 ALA A C 1
ATOM 4221 O O . ALA A 1 579 ? 65.529 27.217 -22.578 1.00 87.81 579 ALA A O 1
ATOM 4222 N N . LEU A 1 580 ? 65.076 28.546 -24.339 1.00 87.38 580 LEU A N 1
ATOM 4223 C CA . LEU A 1 580 ? 63.889 27.802 -24.790 1.00 87.38 580 LEU A CA 1
ATOM 4224 C C . LEU A 1 580 ? 64.186 26.331 -25.134 1.00 87.38 580 LEU A C 1
ATOM 4226 O O . LEU A 1 580 ? 63.357 25.478 -24.906 1.00 87.38 580 LEU A O 1
ATOM 4230 N N . GLY A 1 581 ? 65.394 25.984 -25.587 1.00 86.12 581 GLY A N 1
ATOM 4231 C CA . GLY A 1 581 ? 65.755 24.574 -25.812 1.00 86.12 581 GLY A CA 1
ATOM 4232 C C . GLY A 1 581 ? 65.939 23.731 -24.538 1.00 86.12 581 GLY A C 1
ATOM 4233 O O . GLY A 1 581 ? 66.319 22.571 -24.646 1.00 86.12 581 GLY A O 1
ATOM 4234 N N . LEU A 1 582 ? 65.789 24.307 -23.337 1.00 91.25 582 LEU A N 1
ATOM 4235 C CA . LEU A 1 582 ? 65.799 23.553 -22.070 1.00 91.25 582 LEU A CA 1
ATOM 4236 C C . LEU A 1 582 ? 64.442 22.916 -21.744 1.00 91.25 582 LEU A C 1
ATOM 4238 O O . LEU A 1 582 ? 64.347 22.216 -20.737 1.00 91.25 582 LEU A O 1
ATOM 4242 N N . ASP A 1 583 ? 63.441 23.210 -22.567 1.00 91.56 583 ASP A N 1
ATOM 4243 C CA . ASP A 1 583 ? 62.063 22.760 -22.454 1.00 91.56 583 ASP A CA 1
ATOM 4244 C C . ASP A 1 583 ? 61.936 21.244 -22.660 1.00 91.56 583 ASP A C 1
ATOM 4246 O O . ASP A 1 583 ? 62.757 20.624 -23.359 1.00 91.56 583 ASP A O 1
ATOM 4250 N N . VAL A 1 584 ? 60.956 20.656 -21.980 1.00 93.25 584 VAL A N 1
ATOM 4251 C CA . VAL A 1 584 ? 60.676 19.217 -21.925 1.00 93.25 584 VAL A CA 1
ATOM 4252 C C . VAL A 1 584 ? 59.193 19.054 -21.618 1.00 93.25 584 VAL A C 1
ATOM 4254 O O . VAL A 1 584 ? 58.791 19.456 -20.539 1.00 93.25 584 VAL A O 1
ATOM 4257 N N . ASP A 1 585 ? 58.407 18.401 -22.470 1.00 93.44 585 ASP A N 1
ATOM 4258 C CA . ASP A 1 585 ? 57.001 18.124 -22.151 1.00 93.44 585 ASP A CA 1
ATOM 4259 C C . ASP A 1 585 ? 56.840 16.761 -21.472 1.00 93.44 585 ASP A C 1
ATOM 4261 O O . ASP A 1 585 ? 57.319 15.765 -22.015 1.00 93.44 585 ASP A O 1
ATOM 4265 N N . PHE A 1 586 ? 56.130 16.668 -20.339 1.00 94.06 586 PHE A N 1
ATOM 4266 C CA . PHE A 1 586 ? 55.791 15.380 -19.707 1.00 94.06 586 PHE A CA 1
ATOM 4267 C C . PHE A 1 586 ? 54.312 14.992 -19.858 1.00 94.06 586 PHE A C 1
ATOM 4269 O O . PHE A 1 586 ? 53.404 15.788 -19.614 1.00 94.06 586 PHE A O 1
ATOM 4276 N N . VAL A 1 587 ? 54.070 13.710 -20.147 1.00 91.81 587 VAL A N 1
ATOM 4277 C CA . VAL A 1 587 ? 52.750 13.065 -20.205 1.00 91.81 587 VAL A CA 1
ATOM 4278 C C . VAL A 1 587 ? 52.739 11.818 -19.311 1.00 91.81 587 VAL A C 1
ATOM 4280 O O . VAL A 1 587 ? 53.589 10.938 -19.435 1.00 91.81 587 VAL A O 1
ATOM 4283 N N . GLN A 1 588 ? 51.768 11.727 -18.403 1.00 89.56 588 GLN A N 1
ATOM 4284 C CA . GLN A 1 588 ? 51.587 10.609 -17.473 1.00 89.56 588 GLN A CA 1
ATOM 4285 C C . GLN A 1 588 ? 50.700 9.507 -18.075 1.00 89.56 588 GLN A C 1
ATOM 4287 O O . GLN A 1 588 ? 49.652 9.802 -18.658 1.00 89.56 588 GLN A O 1
ATOM 4292 N N . VAL A 1 589 ? 51.072 8.241 -17.859 1.00 86.62 589 VAL A N 1
ATOM 4293 C CA . VAL A 1 589 ? 50.301 7.028 -18.201 1.00 86.62 589 VAL A CA 1
ATOM 4294 C C . VAL A 1 589 ? 50.288 6.050 -17.011 1.00 86.62 589 VAL A C 1
ATOM 4296 O O . VAL A 1 589 ? 51.246 6.017 -16.236 1.00 86.62 589 VAL A O 1
ATOM 4299 N N . GLU A 1 590 ? 49.249 5.225 -16.857 1.00 86.06 590 GLU A N 1
ATOM 4300 C CA . GLU A 1 590 ? 49.269 4.060 -15.953 1.00 86.06 590 GLU A CA 1
ATOM 4301 C C . GLU A 1 590 ? 49.341 2.757 -16.762 1.00 86.06 590 GLU A C 1
ATOM 4303 O O . GLU A 1 590 ? 48.637 2.594 -17.758 1.00 86.06 590 GLU A O 1
ATOM 4308 N N . LEU A 1 591 ? 50.213 1.836 -16.340 1.00 83.25 591 LEU A N 1
ATOM 4309 C CA . LEU A 1 591 ? 50.425 0.534 -16.976 1.00 83.25 591 LEU A CA 1
ATOM 4310 C C . LEU A 1 591 ? 50.319 -0.587 -15.939 1.00 83.25 591 LEU A C 1
ATOM 4312 O O . LEU A 1 591 ? 50.812 -0.457 -14.816 1.00 83.25 591 LEU A O 1
ATOM 4316 N N . SER A 1 592 ? 49.736 -1.714 -16.335 1.00 82.19 592 SER A N 1
ATOM 4317 C CA . SER A 1 592 ? 49.811 -2.986 -15.617 1.00 82.19 592 SER A CA 1
ATOM 4318 C C . SER A 1 592 ? 51.077 -3.760 -15.991 1.00 82.19 592 SER A C 1
ATOM 4320 O O . SER A 1 592 ? 51.714 -3.512 -17.014 1.00 82.19 592 SER A O 1
ATOM 4322 N N . ALA A 1 593 ? 51.457 -4.726 -15.151 1.00 74.25 593 ALA A N 1
ATOM 4323 C CA . ALA A 1 593 ? 52.598 -5.586 -15.441 1.00 74.25 593 ALA A CA 1
ATOM 4324 C C . ALA A 1 593 ? 52.384 -6.351 -16.761 1.00 74.25 593 ALA A C 1
ATOM 4326 O O . ALA A 1 593 ? 51.324 -6.925 -16.989 1.00 74.25 593 ALA A O 1
ATOM 4327 N N . ALA A 1 594 ? 53.433 -6.388 -17.578 1.00 71.50 594 ALA A N 1
ATOM 4328 C CA . ALA A 1 594 ? 53.502 -6.862 -18.957 1.00 71.50 594 ALA A CA 1
ATOM 4329 C C . ALA A 1 594 ? 52.907 -5.953 -20.050 1.00 71.50 594 ALA A C 1
ATOM 4331 O O . ALA A 1 594 ? 53.220 -6.226 -21.205 1.00 71.50 594 ALA A O 1
ATOM 4332 N N . ASP A 1 595 ? 52.143 -4.890 -19.773 1.00 81.38 595 ASP A N 1
ATOM 4333 C CA . ASP A 1 595 ? 51.575 -4.022 -20.830 1.00 81.38 595 ASP A CA 1
ATOM 4334 C C . ASP A 1 595 ? 52.643 -3.463 -21.779 1.00 81.38 595 ASP A C 1
ATOM 4336 O O . ASP A 1 595 ? 53.722 -3.059 -21.338 1.00 81.38 595 ASP A O 1
ATOM 4340 N N . SER A 1 596 ? 52.335 -3.399 -23.078 1.00 82.19 596 SER A N 1
ATOM 4341 C CA . SER A 1 596 ? 53.238 -2.880 -24.109 1.00 82.19 596 SER A CA 1
ATOM 4342 C C . SER A 1 596 ? 52.811 -1.492 -24.580 1.00 82.19 596 SER A C 1
ATOM 4344 O O . SER A 1 596 ? 51.883 -1.342 -25.377 1.00 82.19 596 SER A O 1
ATOM 4346 N N . LEU A 1 597 ? 53.538 -0.473 -24.133 1.00 87.19 597 LEU A N 1
ATOM 4347 C CA . LEU A 1 597 ? 53.388 0.906 -24.578 1.00 87.19 597 LEU A CA 1
ATOM 4348 C C . LEU A 1 597 ? 54.178 1.141 -25.872 1.00 87.19 597 LEU A C 1
ATOM 4350 O O . LEU A 1 597 ? 55.355 0.790 -25.955 1.00 87.19 597 LEU A O 1
ATOM 4354 N N . VAL A 1 598 ? 53.539 1.760 -26.859 1.00 87.00 598 VAL A N 1
ATOM 4355 C CA . VAL A 1 598 ? 54.135 2.226 -28.116 1.00 87.00 598 VAL A CA 1
ATOM 4356 C C . VAL A 1 598 ? 53.990 3.743 -28.157 1.00 87.00 598 VAL A C 1
ATOM 4358 O O . VAL A 1 598 ? 52.892 4.256 -27.956 1.00 87.00 598 VAL A O 1
ATOM 4361 N N . ILE A 1 599 ? 55.087 4.458 -28.371 1.00 90.69 599 ILE A N 1
ATOM 4362 C CA . ILE A 1 599 ? 55.153 5.920 -28.362 1.00 90.69 599 ILE A CA 1
ATOM 4363 C C . ILE A 1 599 ? 55.821 6.363 -29.661 1.00 90.69 599 ILE A C 1
ATOM 4365 O O . ILE A 1 599 ? 56.970 5.995 -29.904 1.00 90.69 599 ILE A O 1
ATOM 4369 N N . ASP A 1 600 ? 55.123 7.166 -30.453 1.00 86.94 600 ASP A N 1
ATOM 4370 C CA . ASP A 1 600 ? 55.586 7.685 -31.741 1.00 86.94 600 ASP A CA 1
ATOM 4371 C C . ASP A 1 600 ? 55.550 9.221 -31.720 1.00 86.94 600 ASP A C 1
ATOM 4373 O O . ASP A 1 600 ? 54.650 9.813 -31.113 1.00 86.94 600 ASP A O 1
ATOM 4377 N N . LEU A 1 601 ? 56.543 9.866 -32.333 1.00 87.81 601 LEU A N 1
ATOM 4378 C CA . LEU A 1 601 ? 56.710 11.321 -32.318 1.00 87.81 601 LEU A CA 1
ATOM 4379 C C . LEU A 1 601 ? 57.050 11.838 -33.720 1.00 87.81 601 LEU A C 1
ATOM 4381 O O . LEU A 1 601 ? 58.200 11.776 -34.154 1.00 87.81 601 LEU A O 1
ATOM 4385 N N . ASP A 1 602 ? 56.063 12.417 -34.398 1.00 84.88 602 ASP A N 1
ATOM 4386 C CA . ASP A 1 602 ? 56.209 12.975 -35.740 1.00 84.88 602 ASP A CA 1
ATOM 4387 C C . ASP A 1 602 ? 56.587 14.468 -35.682 1.00 84.88 602 ASP A C 1
ATOM 4389 O O . ASP A 1 602 ? 55.793 15.330 -35.294 1.00 84.88 602 ASP A O 1
ATOM 4393 N N . THR A 1 603 ? 57.792 14.810 -36.143 1.00 78.12 603 THR A N 1
ATOM 4394 C CA . THR A 1 603 ? 58.243 16.198 -36.377 1.00 78.12 603 THR A CA 1
ATOM 4395 C C . THR A 1 603 ? 58.223 16.573 -37.867 1.00 78.12 603 THR A C 1
ATOM 4397 O O . THR A 1 603 ? 58.145 17.751 -38.226 1.00 78.12 603 THR A O 1
ATOM 4400 N N . GLN A 1 604 ? 58.229 15.581 -38.770 1.00 62.47 604 GLN A N 1
ATOM 4401 C CA . GLN A 1 604 ? 58.346 15.761 -40.228 1.00 62.47 604 GLN A CA 1
ATOM 4402 C C . GLN A 1 604 ? 57.218 16.568 -40.902 1.00 62.47 604 GLN A C 1
ATOM 4404 O O . GLN A 1 604 ? 57.401 17.038 -42.032 1.00 62.47 604 GLN A O 1
ATOM 4409 N N . ALA A 1 605 ? 56.066 16.754 -40.250 1.00 59.50 605 ALA A N 1
ATOM 4410 C CA . ALA A 1 605 ? 54.993 17.622 -40.742 1.00 59.50 605 ALA A CA 1
ATOM 4411 C C . ALA A 1 605 ? 55.354 19.124 -40.675 1.00 59.50 605 ALA A C 1
ATOM 4413 O O . ALA A 1 605 ? 54.766 19.940 -41.398 1.00 59.50 605 ALA A O 1
ATOM 4414 N N . TYR A 1 606 ? 56.342 19.488 -39.853 1.00 66.06 606 TYR A N 1
ATOM 4415 C CA . TYR A 1 606 ? 56.676 20.862 -39.487 1.00 66.06 606 TYR A CA 1
ATOM 4416 C C . TYR A 1 606 ? 58.003 21.333 -40.119 1.00 66.06 606 TYR A C 1
ATOM 4418 O O . TYR A 1 606 ? 58.855 20.552 -40.540 1.00 66.06 606 TYR A O 1
ATOM 4426 N N . THR A 1 607 ? 58.162 22.653 -40.294 1.00 61.41 607 THR A N 1
ATOM 4427 C CA . THR A 1 607 ? 59.326 23.255 -41.002 1.00 61.41 607 THR A CA 1
ATOM 4428 C C . THR A 1 607 ? 60.270 24.051 -40.098 1.00 61.41 607 THR A C 1
ATOM 4430 O O . THR A 1 607 ? 61.148 24.768 -40.585 1.00 61.41 607 THR A O 1
ATOM 4433 N N . ASP A 1 608 ? 60.044 23.988 -38.794 1.00 65.62 608 ASP A N 1
ATOM 4434 C CA . ASP A 1 608 ? 60.765 24.692 -37.731 1.00 65.62 608 ASP A CA 1
ATOM 4435 C C . ASP A 1 608 ? 62.046 23.971 -37.286 1.00 65.62 608 ASP A C 1
ATOM 4437 O O . ASP A 1 608 ? 63.014 24.642 -36.924 1.00 65.62 608 ASP A O 1
ATOM 4441 N N . GLY A 1 609 ? 62.107 22.647 -37.450 1.00 69.62 609 GLY A N 1
ATOM 4442 C CA . GLY A 1 609 ? 63.336 21.866 -37.307 1.00 69.62 609 GLY A CA 1
ATOM 4443 C C . GLY A 1 609 ? 63.627 21.434 -35.875 1.00 69.62 609 GLY A C 1
ATOM 4444 O O . GLY A 1 609 ? 64.786 21.487 -35.449 1.00 69.62 609 GLY A O 1
ATOM 4445 N N . LEU A 1 610 ? 62.586 21.005 -35.153 1.00 85.25 610 LEU A N 1
ATOM 4446 C CA . LEU A 1 610 ? 62.775 20.103 -34.025 1.00 85.25 610 LEU A CA 1
ATOM 4447 C C . LEU A 1 610 ? 63.483 18.829 -34.516 1.00 85.25 610 LEU A C 1
ATOM 4449 O O . LEU A 1 610 ? 63.264 18.353 -35.624 1.00 85.25 610 LEU A O 1
ATOM 4453 N N . ASP A 1 611 ? 64.375 18.336 -33.673 1.00 87.25 611 ASP A N 1
ATOM 4454 C CA . ASP A 1 611 ? 65.089 17.068 -33.803 1.00 87.25 611 ASP A CA 1
ATOM 4455 C C . ASP A 1 611 ? 64.736 16.391 -32.478 1.00 87.25 611 ASP A C 1
ATOM 4457 O O . ASP A 1 611 ? 65.093 16.934 -31.427 1.00 87.25 611 ASP A O 1
ATOM 4461 N N . GLY A 1 612 ? 63.832 15.413 -32.512 1.00 88.62 612 GLY A N 1
ATOM 4462 C CA . GLY A 1 612 ? 63.043 15.004 -31.347 1.00 88.62 612 GLY A CA 1
ATOM 4463 C C . GLY A 1 612 ? 63.765 14.005 -30.446 1.00 88.62 612 GLY A C 1
ATOM 4464 O O . GLY A 1 612 ? 64.676 13.305 -30.868 1.00 88.62 612 GLY A O 1
ATOM 4465 N N . VAL A 1 613 ? 63.348 13.912 -29.185 1.00 90.56 613 VAL A N 1
ATOM 4466 C CA . VAL A 1 613 ? 63.812 12.876 -28.253 1.00 90.56 613 VAL A CA 1
ATOM 4467 C C . VAL A 1 613 ? 62.647 12.438 -27.381 1.00 90.56 613 VAL A C 1
ATOM 4469 O O . VAL A 1 613 ? 62.054 13.268 -26.691 1.00 90.56 613 VAL A O 1
ATOM 4472 N N . LEU A 1 614 ? 62.383 11.134 -27.351 1.00 94.69 614 LEU A N 1
ATOM 4473 C CA . LEU A 1 614 ? 61.484 10.506 -26.388 1.00 94.69 614 LEU A CA 1
ATOM 4474 C C . LEU A 1 614 ? 62.280 9.899 -25.234 1.00 94.69 614 LEU A C 1
ATOM 4476 O O . LEU A 1 614 ? 63.276 9.203 -25.444 1.00 94.69 614 LEU A O 1
ATOM 4480 N N . ALA A 1 615 ? 61.801 10.096 -24.012 1.00 94.25 615 ALA A N 1
ATOM 4481 C CA . ALA A 1 615 ? 62.277 9.427 -22.809 1.00 94.25 615 ALA A CA 1
ATOM 4482 C C . ALA A 1 615 ? 61.093 8.869 -22.007 1.00 94.25 615 ALA A C 1
ATOM 4484 O O . ALA A 1 615 ? 60.003 9.430 -22.023 1.00 94.25 615 ALA A O 1
ATOM 4485 N N . LEU A 1 616 ? 61.305 7.761 -21.299 1.00 95.38 616 LEU A N 1
ATOM 4486 C CA . LEU A 1 616 ? 60.307 7.130 -20.436 1.00 95.38 616 LEU A CA 1
ATOM 4487 C C . LEU A 1 616 ? 60.881 6.949 -19.030 1.00 95.38 616 LEU A C 1
ATOM 4489 O O . LEU A 1 616 ? 61.962 6.375 -18.875 1.00 95.38 616 LEU A O 1
ATOM 4493 N N . PHE A 1 617 ? 60.144 7.392 -18.016 1.00 92.81 617 PHE A N 1
ATOM 4494 C CA . PHE A 1 617 ? 60.530 7.330 -16.607 1.00 92.81 617 PHE A CA 1
ATOM 4495 C C . PHE A 1 617 ? 59.537 6.508 -15.773 1.00 92.81 617 PHE A C 1
ATOM 4497 O O . PHE A 1 617 ? 58.346 6.456 -16.085 1.00 92.81 617 PHE A O 1
ATOM 4504 N N . ASP A 1 618 ? 60.023 5.892 -14.690 1.00 90.81 618 ASP A N 1
ATOM 4505 C CA . ASP A 1 618 ? 59.162 5.341 -13.634 1.00 90.81 618 ASP A CA 1
ATOM 4506 C C . ASP A 1 618 ? 58.628 6.438 -12.689 1.00 90.81 618 ASP A C 1
ATOM 4508 O O . ASP A 1 618 ? 59.062 7.593 -12.722 1.00 90.81 618 ASP A O 1
ATOM 4512 N N . SER A 1 619 ? 57.718 6.059 -11.788 1.00 87.88 619 SER A N 1
ATOM 4513 C CA . SER A 1 619 ? 57.169 6.941 -10.743 1.00 87.88 619 SER A CA 1
ATOM 4514 C C . SER A 1 619 ? 58.196 7.563 -9.781 1.00 87.88 619 SER A C 1
ATOM 4516 O O . SER A 1 619 ? 57.842 8.451 -9.008 1.00 87.88 619 SER A O 1
ATOM 4518 N N . GLN A 1 620 ? 59.452 7.103 -9.779 1.00 85.69 620 GLN A N 1
ATOM 4519 C CA . GLN A 1 620 ? 60.544 7.640 -8.960 1.00 85.69 620 GLN A CA 1
ATOM 4520 C C . GLN A 1 620 ? 61.498 8.540 -9.769 1.00 85.69 620 GLN A C 1
ATOM 4522 O O . GLN A 1 620 ? 62.475 9.049 -9.214 1.00 85.69 620 GLN A O 1
ATOM 4527 N N . GLY A 1 621 ? 61.230 8.752 -11.062 1.00 85.06 621 GLY A N 1
ATOM 4528 C CA . GLY A 1 621 ? 62.082 9.519 -11.970 1.00 85.06 621 GLY A CA 1
ATOM 4529 C C . GLY A 1 621 ? 63.314 8.761 -12.469 1.00 85.06 621 GLY A C 1
ATOM 4530 O O . GLY A 1 621 ? 64.257 9.384 -12.961 1.00 85.06 621 GLY A O 1
ATOM 4531 N N . THR A 1 622 ? 63.340 7.430 -12.367 1.00 91.44 622 THR A N 1
ATOM 4532 C CA . THR A 1 622 ? 64.382 6.608 -12.997 1.00 91.44 622 THR A CA 1
ATOM 4533 C C . THR A 1 622 ? 64.111 6.510 -14.494 1.00 91.44 622 THR A C 1
ATOM 4535 O O . THR A 1 622 ? 63.030 6.090 -14.897 1.00 91.44 622 THR A O 1
ATOM 4538 N N . LEU A 1 623 ? 65.096 6.850 -15.328 1.00 91.88 623 LEU A N 1
ATOM 4539 C CA . LEU A 1 623 ? 65.006 6.667 -16.779 1.00 91.88 623 LEU A CA 1
ATOM 4540 C C . LEU A 1 623 ? 65.007 5.170 -17.137 1.00 91.88 623 LEU A C 1
ATOM 4542 O O . LEU A 1 623 ? 65.947 4.448 -16.793 1.00 91.88 623 LEU A O 1
ATOM 4546 N N . LEU A 1 624 ? 63.977 4.730 -17.857 1.00 90.19 624 LEU A N 1
ATOM 4547 C CA . LEU A 1 624 ? 63.741 3.343 -18.271 1.00 90.19 624 LEU A CA 1
ATOM 4548 C C . LEU A 1 624 ? 64.118 3.105 -19.735 1.00 90.19 624 LEU A C 1
ATOM 4550 O O . LEU A 1 624 ? 64.769 2.111 -20.056 1.00 90.19 624 LEU A O 1
ATOM 4554 N N . ALA A 1 625 ? 63.723 4.028 -20.613 1.00 89.19 625 ALA A N 1
ATOM 4555 C CA . ALA A 1 625 ? 63.994 3.994 -22.045 1.00 89.19 625 ALA A CA 1
ATOM 4556 C C . ALA A 1 625 ? 64.204 5.417 -22.582 1.00 89.19 625 ALA A C 1
ATOM 4558 O O . ALA A 1 625 ? 63.671 6.376 -22.028 1.00 89.19 625 ALA A O 1
ATOM 4559 N N . LEU A 1 626 ? 64.997 5.554 -23.644 1.00 91.88 626 LEU A N 1
ATOM 4560 C CA . LEU A 1 626 ? 65.231 6.814 -24.350 1.00 91.88 626 LEU A CA 1
ATOM 4561 C C . LEU A 1 626 ? 65.555 6.510 -25.813 1.00 91.88 626 LEU A C 1
ATOM 4563 O O . LEU A 1 626 ? 66.310 5.571 -26.076 1.00 91.88 626 LEU A O 1
ATOM 4567 N N . ASN A 1 627 ? 65.018 7.305 -26.737 1.00 90.88 627 ASN A N 1
ATOM 4568 C CA . ASN A 1 627 ? 65.377 7.263 -28.151 1.00 90.88 627 ASN A CA 1
ATOM 4569 C C . ASN A 1 627 ? 65.381 8.672 -28.767 1.00 90.88 627 ASN A C 1
ATOM 4571 O O . ASN A 1 627 ? 64.522 9.489 -28.439 1.00 90.88 627 ASN A O 1
ATOM 4575 N N . ASP A 1 628 ? 66.348 8.933 -29.644 1.00 81.69 628 ASP A N 1
ATOM 4576 C CA . ASP A 1 628 ? 66.498 10.157 -30.440 1.00 81.69 628 ASP A CA 1
ATOM 4577 C C . ASP A 1 628 ? 66.115 9.927 -31.915 1.00 81.69 628 ASP A C 1
ATOM 4579 O O . ASP A 1 628 ? 65.245 10.618 -32.431 1.00 81.69 628 ASP A O 1
ATOM 4583 N N . ASP A 1 629 ? 66.657 8.894 -32.568 1.00 82.12 629 ASP A N 1
ATOM 4584 C CA . ASP A 1 629 ? 66.387 8.601 -33.987 1.00 82.12 629 ASP A CA 1
ATOM 4585 C C . ASP A 1 629 ? 65.771 7.197 -34.192 1.00 82.12 629 ASP A C 1
ATOM 4587 O O . ASP A 1 629 ? 66.429 6.176 -33.958 1.00 82.12 629 ASP A O 1
ATOM 4591 N N . ALA A 1 630 ? 64.551 7.104 -34.742 1.00 75.56 630 ALA A N 1
ATOM 4592 C CA . ALA A 1 630 ? 63.968 5.836 -35.213 1.00 75.56 630 ALA A CA 1
ATOM 4593 C C . ALA A 1 630 ? 63.690 5.803 -36.725 1.00 75.56 630 ALA A C 1
ATOM 4595 O O . ALA A 1 630 ? 64.144 4.883 -37.414 1.00 75.56 630 ALA A O 1
ATOM 4596 N N . ASN A 1 631 ? 62.962 6.793 -37.255 1.00 67.50 631 ASN A N 1
ATOM 4597 C CA . ASN A 1 631 ? 62.491 6.812 -38.649 1.00 67.50 631 ASN A CA 1
ATOM 4598 C C . ASN A 1 631 ? 62.873 8.105 -39.396 1.00 67.50 631 ASN A C 1
ATOM 4600 O O . ASN A 1 631 ? 62.066 8.734 -40.076 1.00 67.50 631 ASN A O 1
ATOM 4604 N N . GLY A 1 632 ? 64.138 8.503 -39.282 1.00 75.12 632 GLY A N 1
ATOM 4605 C CA . GLY A 1 632 ? 64.609 9.824 -39.694 1.00 75.12 632 GLY A CA 1
ATOM 4606 C C . GLY A 1 632 ? 65.189 10.523 -38.475 1.00 75.12 632 GLY A C 1
ATOM 4607 O O . GLY A 1 632 ? 66.010 9.905 -37.808 1.00 75.12 632 GLY A O 1
ATOM 4608 N N . SER A 1 633 ? 64.729 11.748 -38.214 1.00 74.38 633 SER A N 1
ATOM 4609 C CA . SER A 1 633 ? 64.949 12.507 -36.964 1.00 74.38 633 SER A CA 1
ATOM 4610 C C . SER A 1 633 ? 63.737 12.433 -36.016 1.00 74.38 633 SER A C 1
ATOM 4612 O O . SER A 1 633 ? 63.550 13.282 -35.148 1.00 74.38 633 SER A O 1
ATOM 4614 N N . ASP A 1 634 ? 62.877 11.439 -36.250 1.00 83.25 634 ASP A N 1
ATOM 4615 C CA . ASP A 1 634 ? 61.663 11.174 -35.485 1.00 83.25 634 ASP A CA 1
ATOM 4616 C C . ASP A 1 634 ? 61.919 9.959 -34.571 1.00 83.25 634 ASP A C 1
ATOM 4618 O O . ASP A 1 634 ? 62.256 8.875 -35.087 1.00 83.25 634 ASP A O 1
ATOM 4622 N N . PRO A 1 635 ? 61.836 10.120 -33.236 1.00 86.50 635 PRO A N 1
ATOM 4623 C CA . PRO A 1 635 ? 62.005 9.044 -32.269 1.00 86.50 635 PRO A CA 1
ATOM 4624 C C . PRO A 1 635 ? 60.732 8.207 -32.108 1.00 86.50 635 PRO A C 1
ATOM 4626 O O . PRO A 1 635 ? 59.619 8.717 -32.080 1.00 86.50 635 PRO A O 1
ATOM 4629 N N . HIS A 1 636 ? 60.930 6.911 -31.876 1.00 88.44 636 HIS A N 1
ATOM 4630 C CA . HIS A 1 636 ? 59.882 5.935 -31.554 1.00 88.44 636 HIS A CA 1
ATOM 4631 C C . HIS A 1 636 ? 60.350 5.074 -30.380 1.00 88.44 636 HIS A C 1
ATOM 4633 O O . HIS A 1 636 ? 61.511 4.646 -30.359 1.00 88.44 636 HIS A O 1
ATOM 4639 N N . LEU A 1 637 ? 59.482 4.812 -29.406 1.00 88.19 637 LEU A N 1
ATOM 4640 C CA . LEU A 1 637 ? 59.765 3.968 -28.246 1.00 88.19 637 LEU A CA 1
ATOM 4641 C C . LEU A 1 637 ? 58.708 2.877 -28.078 1.00 88.19 637 LEU A C 1
ATOM 4643 O O . LEU A 1 637 ? 57.517 3.149 -27.998 1.00 88.19 637 LEU A O 1
ATOM 4647 N N . GLU A 1 638 ? 59.173 1.643 -27.909 1.00 87.69 638 GLU A N 1
ATOM 4648 C CA . GLU A 1 638 ? 58.358 0.518 -27.449 1.00 87.69 638 GLU A CA 1
ATOM 4649 C C . GLU A 1 638 ? 58.876 0.080 -26.078 1.00 87.69 638 GLU A C 1
ATOM 4651 O O . GLU A 1 638 ? 60.081 -0.134 -25.900 1.00 87.69 638 GLU A O 1
ATOM 4656 N N . TYR A 1 639 ? 57.984 -0.038 -25.096 1.00 87.31 639 TYR A N 1
ATOM 4657 C CA . TYR A 1 639 ? 58.334 -0.426 -23.734 1.00 87.31 639 TYR A CA 1
ATOM 4658 C C . TYR A 1 639 ? 57.294 -1.362 -23.125 1.00 87.31 639 TYR A C 1
ATOM 4660 O O . TYR A 1 639 ? 56.101 -1.078 -23.131 1.00 87.31 639 TYR A O 1
ATOM 4668 N N . THR A 1 640 ? 57.772 -2.457 -22.538 1.00 88.12 640 THR A N 1
ATOM 4669 C CA . THR A 1 640 ? 56.947 -3.415 -21.800 1.00 88.12 640 THR A CA 1
ATOM 4670 C C . THR A 1 640 ? 57.103 -3.176 -20.300 1.00 88.12 640 THR A C 1
ATOM 4672 O O . THR A 1 640 ? 58.211 -3.310 -19.771 1.00 88.12 640 THR A O 1
ATOM 4675 N N . ALA A 1 641 ? 56.016 -2.843 -19.604 1.00 80.75 641 ALA A N 1
ATOM 4676 C CA . ALA A 1 641 ? 56.033 -2.604 -18.164 1.00 80.75 641 ALA A CA 1
ATOM 4677 C C . ALA A 1 641 ? 56.390 -3.882 -17.390 1.00 80.75 641 ALA A C 1
ATOM 4679 O O . ALA A 1 641 ? 55.794 -4.938 -17.589 1.00 80.75 641 ALA A O 1
ATOM 4680 N N . SER A 1 642 ? 57.373 -3.812 -16.490 1.00 78.88 642 SER A N 1
ATOM 4681 C CA . SER A 1 642 ? 57.771 -4.969 -15.673 1.00 78.88 642 SER A CA 1
ATOM 4682 C C . SER A 1 642 ? 56.894 -5.181 -14.437 1.00 78.88 642 SER A C 1
ATOM 4684 O O . SER A 1 642 ? 56.849 -6.287 -13.906 1.00 78.88 642 SER A O 1
ATOM 4686 N N . GLU A 1 643 ? 56.230 -4.127 -13.963 1.00 75.50 643 GLU A N 1
ATOM 4687 C CA . GLU A 1 643 ? 55.402 -4.084 -12.753 1.00 75.50 643 GLU A CA 1
ATOM 4688 C C . GLU A 1 643 ? 54.214 -3.135 -13.011 1.00 75.50 643 GLU A C 1
ATOM 4690 O O . GLU A 1 643 ? 54.269 -2.336 -13.946 1.00 75.50 643 GLU A O 1
ATOM 4695 N N . ARG A 1 644 ? 53.134 -3.209 -12.218 1.00 80.62 644 ARG A N 1
ATOM 4696 C CA . ARG A 1 644 ? 52.033 -2.234 -12.326 1.00 80.62 644 ARG A CA 1
ATOM 4697 C C . ARG A 1 644 ? 52.445 -0.906 -11.690 1.00 80.62 644 ARG A C 1
ATOM 4699 O O . ARG A 1 644 ? 52.933 -0.901 -10.560 1.00 80.62 644 ARG A O 1
ATOM 4706 N N . GLY A 1 645 ? 52.179 0.212 -12.360 1.00 80.31 645 GLY A N 1
ATOM 4707 C CA . GLY A 1 645 ? 52.386 1.539 -11.791 1.00 80.31 645 GLY A CA 1
ATOM 4708 C C . GLY A 1 645 ? 52.220 2.690 -12.778 1.00 80.31 645 GLY A C 1
ATOM 4709 O O . GLY A 1 645 ? 51.863 2.509 -13.940 1.00 80.31 645 GLY A O 1
ATOM 4710 N N . VAL A 1 646 ? 52.505 3.892 -12.278 1.00 87.69 646 VAL A N 1
ATOM 4711 C CA . VAL A 1 646 ? 52.513 5.132 -13.060 1.00 87.69 646 VAL A CA 1
ATOM 4712 C C . VAL A 1 646 ? 53.873 5.321 -13.732 1.00 87.69 646 VAL A C 1
ATOM 4714 O O . VAL A 1 646 ? 54.921 5.183 -13.090 1.00 87.69 646 VAL A O 1
ATOM 4717 N N . TYR A 1 647 ? 53.835 5.677 -15.012 1.00 92.44 647 TYR A N 1
ATOM 4718 C CA . TYR A 1 647 ? 54.983 5.955 -15.867 1.00 92.44 647 TYR A CA 1
ATOM 4719 C C . TYR A 1 647 ? 54.821 7.325 -16.538 1.00 92.44 647 TYR A C 1
ATOM 4721 O O . TYR A 1 647 ? 53.710 7.838 -16.681 1.00 92.44 647 TYR A O 1
ATOM 4729 N N . TYR A 1 648 ? 55.935 7.917 -16.964 1.00 93.88 648 TYR A N 1
ATOM 4730 C CA . TYR A 1 648 ? 55.956 9.255 -17.556 1.00 93.88 648 TYR A CA 1
ATOM 4731 C C . TYR A 1 648 ? 56.727 9.262 -18.872 1.00 93.88 648 TYR A C 1
ATOM 4733 O O . TYR A 1 648 ? 57.926 8.976 -18.893 1.00 93.88 648 TYR A O 1
ATOM 4741 N N . VAL A 1 649 ? 56.037 9.603 -19.958 1.00 95.88 649 VAL A N 1
ATOM 4742 C CA . VAL A 1 649 ? 56.622 9.892 -21.272 1.00 95.88 649 VAL A CA 1
ATOM 4743 C C . VAL A 1 649 ? 57.084 11.343 -21.273 1.00 95.88 649 VAL A C 1
ATOM 4745 O O . VAL A 1 649 ? 56.348 12.215 -20.821 1.00 95.88 649 VAL A O 1
ATOM 4748 N N . ALA A 1 650 ? 58.285 11.605 -21.771 1.00 94.56 650 ALA A N 1
ATOM 4749 C CA . ALA A 1 650 ? 58.849 12.941 -21.872 1.00 94.56 650 ALA A CA 1
ATOM 4750 C C . ALA A 1 650 ? 59.353 13.215 -23.293 1.00 94.56 650 ALA A C 1
ATOM 4752 O O . ALA A 1 650 ? 60.084 12.396 -23.858 1.00 94.56 650 ALA A O 1
ATOM 4753 N N . VAL A 1 651 ? 58.999 14.373 -23.845 1.00 94.50 651 VAL A N 1
ATOM 4754 C CA . VAL A 1 651 ? 59.474 14.870 -25.143 1.00 94.50 651 VAL A CA 1
ATOM 4755 C C . VAL A 1 651 ? 60.510 15.962 -24.896 1.00 94.50 651 VAL A C 1
ATOM 4757 O O . VAL A 1 651 ? 60.311 16.823 -24.049 1.00 94.50 651 VAL A O 1
ATOM 4760 N N . SER A 1 652 ? 61.635 15.954 -25.610 1.00 93.19 652 SER A N 1
ATOM 4761 C CA . SER A 1 652 ? 62.631 17.035 -25.540 1.00 93.19 652 SER A CA 1
ATOM 4762 C C . SER A 1 652 ? 63.374 17.213 -26.865 1.00 93.19 652 SER A C 1
ATOM 4764 O O . SER A 1 652 ? 63.313 16.351 -27.737 1.00 93.19 652 SER A O 1
ATOM 4766 N N . GLY A 1 653 ? 64.083 18.331 -27.034 1.00 89.56 653 GLY A N 1
ATOM 4767 C CA . GLY A 1 653 ? 64.903 18.572 -28.224 1.00 89.56 653 GLY A CA 1
ATOM 4768 C C . GLY A 1 653 ? 66.286 17.917 -28.153 1.00 89.56 653 GLY A C 1
ATOM 4769 O O . GLY A 1 653 ? 66.929 17.899 -27.101 1.00 89.56 653 GLY A O 1
ATOM 4770 N N . PHE A 1 654 ? 66.799 17.448 -29.289 1.00 81.06 654 PHE A N 1
ATOM 4771 C CA . PHE A 1 654 ? 68.129 16.860 -29.440 1.00 81.06 654 PHE A CA 1
ATOM 4772 C C . PHE A 1 654 ? 69.222 17.735 -28.806 1.00 81.06 654 PHE A C 1
ATOM 4774 O O . PHE A 1 654 ? 69.265 18.954 -28.985 1.00 81.06 654 PHE A O 1
ATOM 4781 N N . ALA A 1 655 ? 70.131 17.076 -28.081 1.00 81.19 655 ALA A N 1
ATOM 4782 C CA . ALA A 1 655 ? 71.069 17.609 -27.083 1.00 81.19 655 ALA A CA 1
ATOM 4783 C C . ALA A 1 655 ? 70.519 17.840 -25.656 1.00 81.19 655 ALA A C 1
ATOM 4785 O O . ALA A 1 655 ? 71.335 17.809 -24.729 1.00 81.19 655 ALA A O 1
ATOM 4786 N N . ASN A 1 656 ? 69.203 17.931 -25.424 1.00 87.75 656 ASN A N 1
ATOM 4787 C CA . ASN A 1 656 ? 68.603 17.933 -24.077 1.00 87.75 656 ASN A CA 1
ATOM 4788 C C . ASN A 1 656 ? 68.405 16.502 -23.525 1.00 87.75 656 ASN A C 1
ATOM 4790 O O . ASN A 1 656 ? 67.368 16.156 -22.983 1.00 87.75 656 ASN A O 1
ATOM 4794 N N . LEU A 1 657 ? 69.421 15.643 -23.657 1.00 82.31 657 LEU A N 1
ATOM 4795 C CA . LEU A 1 657 ? 69.344 14.198 -23.355 1.00 82.31 657 LEU A CA 1
ATOM 4796 C C . LEU A 1 657 ? 69.561 13.832 -21.871 1.00 82.31 657 LEU A C 1
ATOM 4798 O O . LEU A 1 657 ? 69.642 12.655 -21.526 1.00 82.31 657 LEU A O 1
ATOM 4802 N N . ALA A 1 658 ? 69.801 14.821 -21.007 1.00 81.56 658 ALA A N 1
ATOM 4803 C CA . ALA A 1 658 ? 70.275 14.603 -19.639 1.00 81.56 658 ALA A CA 1
ATOM 4804 C C . ALA A 1 658 ? 69.816 15.726 -18.694 1.00 81.56 658 ALA A C 1
ATOM 4806 O O . ALA A 1 658 ? 70.631 16.515 -18.208 1.00 81.56 658 ALA A O 1
ATOM 4807 N N . TYR A 1 659 ? 68.507 15.789 -18.460 1.00 89.94 659 TYR A N 1
ATOM 4808 C CA . TYR A 1 659 ? 67.858 16.614 -17.439 1.00 89.94 659 TYR A CA 1
ATOM 4809 C C . TYR A 1 659 ? 67.485 15.783 -16.197 1.00 89.94 659 TYR A C 1
ATOM 4811 O O . TYR A 1 659 ? 67.453 14.554 -16.228 1.00 89.94 659 TYR A O 1
ATOM 4819 N N . ASP A 1 660 ? 67.224 16.469 -15.087 1.00 90.62 660 ASP A N 1
ATOM 4820 C CA . ASP A 1 660 ? 66.570 15.928 -13.895 1.00 90.62 660 ASP A CA 1
ATOM 4821 C C . ASP A 1 660 ? 65.047 16.102 -14.067 1.00 90.62 660 ASP A C 1
ATOM 4823 O O . ASP A 1 660 ? 64.587 17.246 -14.139 1.00 90.62 660 ASP A O 1
ATOM 4827 N N . PRO A 1 661 ? 64.252 15.016 -14.138 1.00 91.19 661 PRO A N 1
ATOM 4828 C CA . PRO A 1 661 ? 62.818 15.088 -14.433 1.00 91.19 661 PRO A CA 1
ATOM 4829 C C . PRO A 1 661 ? 61.988 15.708 -13.292 1.00 91.19 661 PRO A C 1
ATOM 4831 O O . PRO A 1 661 ? 60.789 15.940 -13.439 1.00 91.19 661 PRO A O 1
ATOM 4834 N N . THR A 1 662 ? 62.609 15.999 -12.143 1.00 91.12 662 THR A N 1
ATOM 4835 C CA . THR A 1 662 ? 61.978 16.705 -11.016 1.00 91.12 662 THR A CA 1
ATOM 4836 C C . THR A 1 662 ? 62.305 18.203 -10.977 1.00 91.12 662 THR A C 1
ATOM 4838 O O . THR A 1 662 ? 61.812 18.918 -10.102 1.00 91.12 662 THR A O 1
ATOM 4841 N N . VAL A 1 663 ? 63.136 18.702 -11.904 1.00 89.00 663 VAL A N 1
ATOM 4842 C CA . VAL A 1 663 ? 63.611 20.094 -11.927 1.00 89.00 663 VAL A CA 1
ATOM 4843 C C . VAL A 1 663 ? 63.574 20.657 -13.351 1.00 89.00 663 VAL A C 1
ATOM 4845 O O . VAL A 1 663 ? 64.482 20.410 -14.148 1.00 89.00 663 VAL A O 1
ATOM 4848 N N . ALA A 1 664 ? 62.566 21.488 -13.631 1.00 89.44 664 ALA A N 1
ATOM 4849 C CA . ALA A 1 664 ? 62.394 22.184 -14.907 1.00 89.44 664 ALA A CA 1
ATOM 4850 C C . ALA A 1 664 ? 63.675 22.915 -15.364 1.00 89.44 664 ALA A C 1
ATOM 4852 O O . ALA A 1 664 ? 64.354 23.591 -14.579 1.00 89.44 664 ALA A O 1
ATOM 4853 N N . GLY A 1 665 ? 64.016 22.769 -16.646 1.00 88.56 665 GLY A N 1
ATOM 4854 C CA . GLY A 1 665 ? 65.169 23.410 -17.282 1.00 88.56 665 GLY A CA 1
ATOM 4855 C C . GLY A 1 665 ? 66.556 23.003 -16.758 1.00 88.56 665 GLY A C 1
ATOM 4856 O O . GLY A 1 665 ? 67.520 23.757 -16.914 1.00 88.56 665 GLY A O 1
ATOM 4857 N N . SER A 1 666 ? 66.682 21.838 -16.118 1.00 89.56 666 SER A N 1
ATOM 4858 C CA . SER A 1 666 ? 67.930 21.344 -15.506 1.00 89.56 666 SER A CA 1
ATOM 4859 C C . SER A 1 666 ? 68.969 20.768 -16.485 1.00 89.56 666 SER A C 1
ATOM 4861 O O . SER A 1 666 ? 70.119 20.565 -16.087 1.00 89.56 666 SER A O 1
ATOM 4863 N N . GLY A 1 667 ? 68.584 20.510 -17.740 1.00 87.12 667 GLY A N 1
ATOM 4864 C CA . GLY A 1 667 ? 69.414 19.865 -18.763 1.00 87.12 667 GLY A CA 1
ATOM 4865 C C . GLY A 1 667 ? 70.285 20.807 -19.608 1.00 87.12 667 GLY A C 1
ATOM 4866 O O . GLY A 1 667 ? 70.925 21.739 -19.111 1.00 87.12 667 GLY A O 1
ATOM 4867 N N . TYR A 1 668 ? 70.342 20.540 -20.915 1.00 86.19 668 TYR A N 1
ATOM 4868 C CA . TYR A 1 668 ? 71.144 21.286 -21.893 1.00 86.19 668 TYR A CA 1
ATOM 4869 C C . TYR A 1 668 ? 70.268 21.745 -23.055 1.00 86.19 668 TYR A C 1
ATOM 4871 O O . TYR A 1 668 ? 69.543 20.943 -23.620 1.00 86.19 668 TYR A O 1
ATOM 4879 N N . ALA A 1 669 ? 70.369 23.018 -23.448 1.00 86.62 669 ALA A N 1
ATOM 4880 C CA . ALA A 1 669 ? 69.475 23.573 -24.461 1.00 86.62 669 ALA A CA 1
ATOM 4881 C C . ALA A 1 669 ? 69.629 22.875 -25.831 1.00 86.62 669 ALA A C 1
ATOM 4883 O O . ALA A 1 669 ? 70.680 23.011 -26.468 1.00 86.62 669 ALA A O 1
ATOM 4884 N N . GLY A 1 670 ? 68.584 22.163 -26.254 1.00 85.50 670 GLY A N 1
ATOM 4885 C CA . GLY A 1 670 ? 68.469 21.460 -27.528 1.00 85.50 670 GLY A CA 1
ATOM 4886 C C . GLY A 1 670 ? 67.750 22.251 -28.625 1.00 85.50 670 GLY A C 1
ATOM 4887 O O . GLY A 1 670 ? 67.671 23.484 -28.582 1.00 85.50 670 GLY A O 1
ATOM 4888 N N . SER A 1 671 ? 67.265 21.527 -29.633 1.00 87.94 671 SER A N 1
ATOM 4889 C CA . SER A 1 671 ? 66.340 22.013 -30.669 1.00 87.94 671 SER A CA 1
ATOM 4890 C C . SER A 1 671 ? 64.953 22.353 -30.093 1.00 87.94 671 SER A C 1
ATOM 4892 O O . SER A 1 671 ? 64.627 21.998 -28.965 1.00 87.94 671 SER A O 1
ATOM 4894 N N . THR A 1 672 ? 64.157 23.099 -30.861 1.00 89.44 672 THR A N 1
ATOM 4895 C CA . THR A 1 672 ? 62.826 23.610 -30.479 1.00 89.44 672 THR A CA 1
ATOM 4896 C C . THR A 1 672 ? 61.914 23.595 -31.701 1.00 89.44 672 THR A C 1
ATOM 4898 O O . THR A 1 672 ? 62.386 23.952 -32.785 1.00 89.44 672 THR A O 1
ATOM 4901 N N . GLY A 1 673 ? 60.636 23.274 -31.536 1.00 86.12 673 GLY A N 1
ATOM 4902 C CA . GLY A 1 673 ? 59.647 23.222 -32.614 1.00 86.12 673 GLY A CA 1
ATOM 4903 C C . GLY A 1 673 ? 58.420 22.394 -32.238 1.00 86.12 673 GLY A C 1
ATOM 4904 O O . GLY A 1 673 ? 58.349 21.854 -31.134 1.00 86.12 673 GLY A O 1
ATOM 4905 N N . GLN A 1 674 ? 57.459 22.329 -33.153 1.00 88.06 674 GLN A N 1
ATOM 4906 C CA . GLN A 1 674 ? 56.215 21.584 -32.999 1.00 88.06 674 GLN A CA 1
ATOM 4907 C C . GLN A 1 674 ? 56.405 20.087 -33.301 1.00 88.06 674 GLN A C 1
ATOM 4909 O O . GLN A 1 674 ? 57.229 19.708 -34.136 1.00 88.06 674 GLN A O 1
ATOM 4914 N N . TYR A 1 675 ? 55.622 19.246 -32.631 1.00 86.69 675 TYR A N 1
ATOM 4915 C CA . TYR A 1 675 ? 55.547 17.805 -32.859 1.00 86.69 675 TYR A CA 1
ATOM 4916 C C . TYR A 1 675 ? 54.113 17.294 -32.702 1.00 86.69 675 TYR A C 1
ATOM 4918 O O . TYR A 1 675 ? 53.310 17.893 -31.982 1.00 86.69 675 TYR A O 1
ATOM 4926 N N . ASP A 1 676 ? 53.835 16.145 -33.309 1.00 87.06 676 ASP A N 1
ATOM 4927 C CA . ASP A 1 676 ? 52.653 15.332 -33.035 1.00 87.06 676 ASP A CA 1
ATOM 4928 C C . ASP A 1 676 ? 53.099 14.097 -32.234 1.00 87.06 676 ASP A C 1
ATOM 4930 O O . ASP A 1 676 ? 54.010 13.380 -32.643 1.00 87.06 676 ASP A O 1
ATOM 4934 N N . LEU A 1 677 ? 52.496 13.863 -31.069 1.00 86.19 677 LEU A N 1
ATOM 4935 C CA . LEU A 1 677 ? 52.786 12.739 -30.176 1.00 86.19 677 LEU A CA 1
ATOM 4936 C C . LEU A 1 677 ? 51.626 11.747 -30.215 1.00 86.19 677 LEU A C 1
ATOM 4938 O O . LEU A 1 677 ? 50.476 12.130 -29.998 1.00 86.19 677 LEU A O 1
ATOM 4942 N N . SER A 1 678 ? 51.931 10.465 -30.409 1.00 85.31 678 SER A N 1
ATOM 4943 C CA . SER A 1 678 ? 50.989 9.362 -30.223 1.00 85.31 678 SER A CA 1
ATOM 4944 C C . SER A 1 678 ? 51.507 8.391 -29.167 1.00 85.31 678 SER A C 1
ATOM 4946 O O . SER A 1 678 ? 52.676 8.013 -29.173 1.00 85.31 678 SER A O 1
ATOM 4948 N N . ILE A 1 679 ? 50.631 7.981 -28.254 1.00 86.69 679 ILE A N 1
ATOM 4949 C CA . ILE A 1 679 ? 50.888 6.955 -27.247 1.00 86.69 679 ILE A CA 1
ATOM 4950 C C . ILE A 1 679 ? 49.775 5.910 -27.358 1.00 86.69 679 ILE A C 1
ATOM 4952 O O . ILE A 1 679 ? 48.594 6.244 -27.261 1.00 86.69 679 ILE A O 1
ATOM 4956 N N . VAL A 1 680 ? 50.147 4.645 -27.537 1.00 80.81 680 VAL A N 1
ATOM 4957 C CA . VAL A 1 680 ? 49.235 3.498 -27.632 1.00 80.81 680 VAL A CA 1
ATOM 4958 C C . VAL A 1 680 ? 49.642 2.448 -26.603 1.00 80.81 680 VAL A C 1
ATOM 4960 O O . VAL A 1 680 ? 50.737 1.886 -26.674 1.00 80.81 680 VAL A O 1
ATOM 4963 N N . ARG A 1 681 ? 48.758 2.156 -25.651 1.00 79.62 681 ARG A N 1
ATOM 4964 C CA . ARG A 1 681 ? 48.867 1.023 -24.729 1.00 79.62 681 ARG A CA 1
ATOM 4965 C C . ARG A 1 681 ? 48.254 -0.202 -25.402 1.00 79.62 681 ARG A C 1
ATOM 4967 O O . ARG A 1 681 ? 47.085 -0.204 -25.759 1.00 79.62 681 ARG A O 1
ATOM 4974 N N . ASN A 1 682 ? 49.047 -1.254 -25.564 1.00 73.06 682 ASN A N 1
ATOM 4975 C CA . ASN A 1 682 ? 48.549 -2.578 -25.916 1.00 73.06 682 ASN A CA 1
ATOM 4976 C C . ASN A 1 682 ? 48.574 -3.430 -24.646 1.00 73.06 682 ASN A C 1
ATOM 4978 O O . ASN A 1 682 ? 49.651 -3.710 -24.112 1.00 73.06 682 ASN A O 1
ATOM 4982 N N . ASP A 1 683 ? 47.397 -3.816 -24.162 1.00 54.09 683 ASP A N 1
ATOM 4983 C CA . ASP A 1 683 ? 47.262 -4.713 -23.016 1.00 54.09 683 ASP A CA 1
ATOM 4984 C C . ASP A 1 683 ? 47.853 -6.097 -23.348 1.00 54.09 683 ASP A C 1
ATOM 4986 O O . ASP A 1 683 ? 47.582 -6.689 -24.401 1.00 54.09 683 ASP A O 1
ATOM 4990 N N . SER A 1 684 ? 48.702 -6.616 -22.461 1.00 50.03 684 SER A N 1
ATOM 4991 C CA . SER A 1 684 ? 49.454 -7.853 -22.722 1.00 50.03 684 SER A CA 1
ATOM 4992 C C . SER A 1 684 ? 48.756 -9.139 -22.292 1.00 50.03 684 SER A C 1
ATOM 4994 O O . SER A 1 684 ? 49.350 -10.217 -22.412 1.00 50.03 684 SER A O 1
ATOM 4996 N N . SER A 1 685 ? 47.468 -9.071 -21.950 1.00 42.34 685 SER A N 1
ATOM 4997 C CA . SER A 1 685 ? 46.556 -10.221 -22.045 1.00 42.34 685 SER A CA 1
ATOM 4998 C C . SER A 1 685 ? 46.592 -10.911 -23.427 1.00 42.34 685 SER A C 1
ATOM 5000 O O . SER A 1 685 ? 46.245 -12.087 -23.531 1.00 42.34 685 SER A O 1
ATOM 5002 N N . ALA A 1 686 ? 47.109 -10.244 -24.472 1.00 37.72 686 ALA A N 1
ATOM 5003 C CA . ALA A 1 686 ? 47.300 -10.804 -25.812 1.00 37.72 686 ALA A CA 1
ATOM 5004 C C . ALA A 1 686 ? 48.736 -11.269 -26.184 1.00 37.72 686 ALA A C 1
ATOM 5006 O O . ALA A 1 686 ? 48.896 -11.882 -27.242 1.00 37.72 686 ALA A O 1
ATOM 5007 N N . ALA A 1 687 ? 49.794 -10.979 -25.402 1.00 31.61 687 ALA A N 1
ATOM 5008 C CA . ALA A 1 687 ? 51.160 -10.928 -25.969 1.00 31.61 687 ALA A CA 1
ATOM 5009 C C . ALA A 1 687 ? 52.338 -11.499 -25.140 1.00 31.61 687 ALA A C 1
ATOM 5011 O O . ALA A 1 687 ? 53.488 -11.156 -25.423 1.00 31.61 687 ALA A O 1
ATOM 5012 N N . ALA A 1 688 ? 52.131 -12.410 -24.176 1.00 29.02 688 ALA A N 1
ATOM 5013 C CA . ALA A 1 688 ? 53.258 -12.944 -23.389 1.00 29.02 688 ALA A CA 1
ATOM 5014 C C . ALA A 1 688 ? 53.190 -14.433 -22.977 1.00 29.02 688 ALA A C 1
ATOM 5016 O O . ALA A 1 688 ? 53.115 -14.724 -21.793 1.00 29.02 688 ALA A O 1
ATOM 5017 N N . LEU A 1 689 ? 53.376 -15.385 -23.911 1.00 27.72 689 LEU A N 1
ATOM 5018 C CA . LEU A 1 689 ? 54.015 -16.691 -23.609 1.00 27.72 689 LEU A CA 1
ATOM 5019 C C . LEU A 1 689 ? 54.675 -17.350 -24.845 1.00 27.72 689 LEU A C 1
ATOM 5021 O O . LEU A 1 689 ? 54.260 -18.402 -25.325 1.00 27.72 689 LEU A O 1
ATOM 5025 N N . SER A 1 690 ? 55.806 -16.807 -25.312 1.00 33.75 690 SER A N 1
ATOM 5026 C CA . SER A 1 690 ? 56.787 -17.611 -26.064 1.00 33.75 690 SER A CA 1
ATOM 5027 C C . SER A 1 690 ? 57.845 -18.175 -25.106 1.00 33.75 690 SER A C 1
ATOM 5029 O O . SER A 1 690 ? 58.975 -17.683 -25.040 1.00 33.75 690 SER A O 1
ATOM 5031 N N . SER A 1 691 ? 57.484 -19.201 -24.333 1.00 29.23 691 SER A N 1
ATOM 5032 C CA . SER A 1 691 ? 58.430 -19.937 -23.482 1.00 29.23 691 SER A CA 1
ATOM 5033 C C . SER A 1 691 ? 58.325 -21.450 -23.706 1.00 29.23 691 SER A C 1
ATOM 5035 O O . SER A 1 691 ? 57.425 -21.922 -24.395 1.00 29.23 691 SER A O 1
ATOM 5037 N N . ILE A 1 692 ? 59.323 -22.204 -23.237 1.00 32.75 692 ILE A N 1
ATOM 5038 C CA . ILE A 1 692 ? 59.490 -23.623 -23.579 1.00 32.75 692 ILE A CA 1
ATOM 5039 C C . ILE A 1 692 ? 58.312 -24.439 -23.045 1.00 32.75 692 ILE A C 1
ATOM 5041 O O . ILE A 1 692 ? 58.174 -24.626 -21.839 1.00 32.75 692 ILE A O 1
ATOM 5045 N N . VAL A 1 693 ? 57.532 -24.978 -23.976 1.00 35.03 693 VAL A N 1
ATOM 5046 C CA . VAL A 1 693 ? 56.424 -25.886 -23.701 1.00 35.03 693 VAL A CA 1
ATOM 5047 C C . VAL A 1 693 ? 56.935 -27.152 -23.007 1.00 35.03 693 VAL A C 1
ATOM 5049 O O . VAL A 1 693 ? 57.682 -27.949 -23.586 1.00 35.03 693 VAL A O 1
ATOM 5052 N N . VAL A 1 694 ? 56.502 -27.343 -21.765 1.00 38.03 694 VAL A N 1
ATOM 5053 C CA . VAL A 1 694 ? 56.495 -28.642 -21.088 1.00 38.03 694 VAL A CA 1
ATOM 5054 C C . VAL A 1 694 ? 55.100 -29.230 -21.317 1.00 38.03 694 VAL A C 1
ATOM 5056 O O . VAL A 1 694 ? 54.138 -28.504 -21.086 1.00 38.03 694 VAL A O 1
ATOM 5059 N N . PRO A 1 695 ? 54.960 -30.485 -21.783 1.00 46.50 695 PRO A N 1
ATOM 5060 C CA . PRO A 1 695 ? 53.645 -31.095 -21.915 1.00 46.50 695 PRO A CA 1
ATOM 5061 C C . PRO A 1 695 ? 52.971 -31.198 -20.549 1.00 46.50 695 PRO A C 1
ATOM 5063 O O . PRO A 1 695 ? 53.601 -31.673 -19.601 1.00 46.50 695 PRO A O 1
ATOM 5066 N N . ASP A 1 696 ? 51.722 -30.764 -20.479 1.00 48.03 696 ASP A N 1
ATOM 5067 C CA . ASP A 1 696 ? 50.896 -30.816 -19.277 1.00 48.03 696 ASP A CA 1
ATOM 5068 C C . ASP A 1 696 ? 50.055 -32.108 -19.284 1.00 48.03 696 ASP A C 1
ATOM 5070 O O . ASP A 1 696 ? 49.735 -32.624 -20.360 1.00 48.03 696 ASP A O 1
ATOM 5074 N N . ASP A 1 697 ? 49.789 -32.672 -18.103 1.00 57.94 697 ASP A N 1
ATOM 5075 C CA . ASP A 1 697 ? 49.353 -34.064 -17.888 1.00 57.94 697 ASP A CA 1
ATOM 5076 C C . ASP A 1 697 ? 48.073 -34.146 -17.037 1.00 57.94 697 ASP A C 1
ATOM 5078 O O . ASP A 1 697 ? 48.133 -34.180 -15.804 1.00 57.94 697 ASP A O 1
ATOM 5082 N N . ASP A 1 698 ? 46.921 -34.295 -17.690 1.00 53.72 698 ASP A N 1
ATOM 5083 C CA . ASP A 1 698 ? 45.621 -34.445 -17.031 1.00 53.72 698 ASP A CA 1
ATOM 5084 C C . ASP A 1 698 ? 45.207 -35.916 -16.864 1.00 53.72 698 ASP A C 1
ATOM 5086 O O . ASP A 1 698 ? 45.394 -36.758 -17.749 1.00 53.72 698 ASP A O 1
ATOM 5090 N N . TYR A 1 699 ? 44.585 -36.234 -15.722 1.00 59.56 699 TYR A N 1
ATOM 5091 C CA . TYR A 1 699 ? 44.162 -37.591 -15.358 1.00 59.56 699 TYR A CA 1
ATOM 5092 C C . TYR A 1 699 ? 42.701 -37.620 -14.887 1.00 59.56 699 TYR A C 1
ATOM 5094 O O . TYR A 1 699 ? 42.381 -37.244 -13.760 1.00 59.56 699 TYR A O 1
ATOM 5102 N N . PHE A 1 700 ? 41.816 -38.178 -15.708 1.00 56.31 700 PHE A N 1
ATOM 5103 C CA . PHE A 1 700 ? 40.402 -38.382 -15.396 1.00 56.31 700 PHE A CA 1
ATOM 5104 C C . PHE A 1 700 ? 40.158 -39.816 -14.917 1.00 56.31 700 PHE A C 1
ATOM 5106 O O . PHE A 1 700 ? 40.683 -40.773 -15.485 1.00 56.31 700 PHE A O 1
ATOM 5113 N N . SER A 1 701 ? 39.324 -40.000 -13.895 1.00 53.97 701 SER A N 1
ATOM 5114 C CA . SER A 1 701 ? 38.899 -41.333 -13.443 1.00 53.97 701 SER A CA 1
ATOM 5115 C C . SER A 1 701 ? 37.527 -41.683 -14.015 1.00 53.97 701 SER A C 1
ATOM 5117 O O . SER A 1 701 ? 36.595 -40.897 -13.893 1.00 53.97 701 SER A O 1
ATOM 5119 N N . VAL A 1 702 ? 37.384 -42.874 -14.601 1.00 58.59 702 VAL A N 1
ATOM 5120 C CA . VAL A 1 702 ? 36.118 -43.372 -15.162 1.00 58.59 702 VAL A CA 1
ATOM 5121 C C . VAL A 1 702 ? 35.787 -44.752 -14.588 1.00 58.59 702 VAL A C 1
ATOM 5123 O O . VAL A 1 702 ? 36.557 -45.703 -14.744 1.00 58.59 702 VAL A O 1
ATOM 5126 N N . ASP A 1 703 ? 34.650 -44.885 -13.897 1.00 69.06 703 ASP A N 1
ATOM 5127 C CA . ASP A 1 703 ? 34.225 -46.179 -13.354 1.00 69.06 703 ASP A CA 1
ATOM 5128 C C . ASP A 1 703 ? 33.586 -47.055 -14.439 1.00 69.06 703 ASP A C 1
ATOM 5130 O O . ASP A 1 703 ? 32.478 -46.808 -14.913 1.00 69.06 703 ASP A O 1
ATOM 5134 N N . LEU A 1 704 ? 34.293 -48.121 -14.821 1.00 69.62 704 LEU A N 1
ATOM 5135 C CA . LEU A 1 704 ? 33.844 -49.094 -15.816 1.00 69.62 704 LEU A CA 1
ATOM 5136 C C . LEU A 1 704 ? 33.411 -50.426 -15.181 1.00 69.62 704 LEU A C 1
ATOM 5138 O O . LEU A 1 704 ? 33.257 -51.431 -15.881 1.00 69.62 704 LEU A O 1
ATOM 5142 N N . THR A 1 705 ? 33.165 -50.453 -13.866 1.00 70.44 705 THR A N 1
ATOM 5143 C CA . THR A 1 705 ? 32.727 -51.639 -13.106 1.00 70.44 705 THR A CA 1
ATOM 5144 C C . THR A 1 705 ? 31.483 -52.305 -13.706 1.00 70.44 705 THR A C 1
ATOM 5146 O O . THR A 1 705 ? 31.426 -53.534 -13.780 1.00 70.44 705 THR A O 1
ATOM 5149 N N . GLY A 1 706 ? 30.522 -51.522 -14.209 1.00 60.69 706 GLY A N 1
ATOM 5150 C CA . GLY A 1 706 ? 29.316 -52.019 -14.890 1.00 60.69 706 GLY A CA 1
ATOM 5151 C C . GLY A 1 706 ? 29.490 -52.376 -16.376 1.00 60.69 706 GLY A C 1
ATOM 5152 O O . GLY A 1 706 ? 28.567 -52.922 -16.985 1.00 60.69 706 GLY A O 1
ATOM 5153 N N . PHE A 1 707 ? 30.650 -52.084 -16.975 1.00 59.50 707 PHE A N 1
ATOM 5154 C CA . PHE A 1 707 ? 30.824 -52.029 -18.432 1.00 59.50 707 PHE A CA 1
ATOM 5155 C C . PHE A 1 707 ? 31.756 -53.098 -19.021 1.00 59.50 707 PHE A C 1
ATOM 5157 O O . PHE A 1 707 ? 31.998 -53.107 -20.228 1.00 59.50 707 PHE A O 1
ATOM 5164 N N . VAL A 1 708 ? 32.244 -54.041 -18.210 1.00 74.56 708 VAL A N 1
ATOM 5165 C CA . VAL A 1 708 ? 33.157 -55.118 -18.642 1.00 74.56 708 VAL A CA 1
ATOM 5166 C C . VAL A 1 708 ? 32.632 -55.856 -19.880 1.00 74.56 708 VAL A C 1
ATOM 5168 O O . VAL A 1 708 ? 31.559 -56.459 -19.860 1.00 74.56 708 VAL A O 1
ATOM 5171 N N . GLY A 1 709 ? 33.409 -55.840 -20.966 1.00 63.06 709 GLY A N 1
ATOM 5172 C CA . GLY A 1 709 ? 33.037 -56.467 -22.241 1.00 63.06 709 GLY A CA 1
ATOM 5173 C C . GLY A 1 709 ? 32.118 -55.644 -23.162 1.00 63.06 709 GLY A C 1
ATOM 5174 O O . GLY A 1 709 ? 31.810 -56.119 -24.258 1.00 63.06 709 GLY A O 1
ATOM 5175 N N . ARG A 1 710 ? 31.692 -54.436 -22.767 1.00 64.25 710 ARG A N 1
ATOM 5176 C CA . ARG A 1 710 ? 30.986 -53.461 -23.629 1.00 64.25 710 ARG A CA 1
ATOM 5177 C C . ARG A 1 710 ? 31.997 -52.598 -24.396 1.00 64.25 710 ARG A C 1
ATOM 5179 O O . ARG A 1 710 ? 33.189 -52.668 -24.122 1.00 64.25 710 ARG A O 1
ATOM 5186 N N . ARG A 1 711 ? 31.543 -51.851 -25.406 1.00 67.12 711 ARG A N 1
ATOM 5187 C CA . ARG A 1 711 ? 32.395 -50.958 -26.214 1.00 67.12 711 ARG A CA 1
ATOM 5188 C C . ARG A 1 711 ? 32.180 -49.518 -25.778 1.00 67.12 711 ARG A C 1
ATOM 5190 O O . ARG A 1 711 ? 31.029 -49.118 -25.648 1.00 67.12 711 ARG A O 1
ATOM 5197 N N . ILE A 1 712 ? 33.272 -48.786 -25.606 1.00 63.62 712 ILE A N 1
ATOM 5198 C CA . ILE A 1 712 ? 33.289 -47.378 -25.220 1.00 63.62 712 ILE A CA 1
ATOM 5199 C C . ILE A 1 712 ? 34.246 -46.640 -26.157 1.00 63.62 712 ILE A C 1
ATOM 5201 O O . ILE A 1 712 ? 35.350 -47.110 -26.433 1.00 63.62 712 ILE A O 1
ATOM 5205 N N . ASP A 1 713 ? 33.795 -45.508 -26.665 1.00 65.06 713 ASP A N 1
ATOM 5206 C CA . ASP A 1 713 ? 34.543 -44.558 -27.471 1.00 65.06 713 ASP A CA 1
ATOM 5207 C C . ASP A 1 713 ? 34.958 -43.390 -26.560 1.00 65.06 713 ASP A C 1
ATOM 5209 O O . ASP A 1 713 ? 34.120 -42.865 -25.831 1.00 65.06 713 ASP A O 1
ATOM 5213 N N . PHE A 1 714 ? 36.231 -42.992 -26.587 1.00 69.62 714 PHE A N 1
ATOM 5214 C CA . PHE A 1 714 ? 36.754 -41.803 -25.905 1.00 69.62 714 PHE A CA 1
ATOM 5215 C C . PHE A 1 714 ? 37.281 -40.811 -26.944 1.00 69.62 714 PHE A C 1
ATOM 5217 O O . PHE A 1 714 ? 37.978 -41.232 -27.870 1.00 69.62 714 PHE A O 1
ATOM 5224 N N . ALA A 1 715 ? 37.002 -39.518 -26.798 1.00 65.56 715 ALA A N 1
ATOM 5225 C CA . ALA A 1 715 ? 37.456 -38.482 -27.728 1.00 65.56 715 ALA A CA 1
ATOM 5226 C C . ALA A 1 715 ? 37.858 -37.187 -27.021 1.00 65.56 715 ALA A C 1
ATOM 5228 O O . ALA A 1 715 ? 37.335 -36.883 -25.954 1.00 65.56 715 ALA A O 1
ATOM 5229 N N . VAL A 1 716 ? 38.759 -36.440 -27.656 1.00 65.81 716 VAL A N 1
ATOM 5230 C CA . VAL A 1 716 ? 39.264 -35.123 -27.265 1.00 65.81 716 VAL A CA 1
ATOM 5231 C C . VAL A 1 716 ? 38.875 -34.104 -28.333 1.00 65.81 716 VAL A C 1
ATOM 5233 O O . VAL A 1 716 ? 39.097 -34.333 -29.526 1.00 65.81 716 VAL A O 1
ATOM 5236 N N . VAL A 1 717 ? 38.317 -32.981 -27.890 1.00 63.97 717 VAL A N 1
ATOM 5237 C CA . VAL A 1 717 ? 37.937 -31.835 -28.723 1.00 63.97 717 VAL A CA 1
ATOM 5238 C C . VAL A 1 717 ? 38.484 -30.564 -28.080 1.00 63.97 717 VAL A C 1
ATOM 5240 O O . VAL A 1 717 ? 38.117 -30.248 -26.950 1.00 63.97 717 VAL A O 1
ATOM 5243 N N . GLY A 1 718 ? 39.359 -29.836 -28.767 1.00 56.53 718 GLY A N 1
ATOM 5244 C CA . GLY A 1 718 ? 39.788 -28.507 -28.350 1.00 56.53 718 GLY A CA 1
ATOM 5245 C C . GLY A 1 718 ? 38.689 -27.458 -28.551 1.00 56.53 718 GLY A C 1
ATOM 5246 O O . GLY A 1 718 ? 37.912 -27.509 -29.508 1.00 56.53 718 GLY A O 1
ATOM 5247 N N . GLN A 1 719 ? 38.593 -26.512 -27.620 1.00 50.03 719 GLN A N 1
ATOM 5248 C CA . GLN A 1 719 ? 37.597 -25.438 -27.650 1.00 50.03 719 GLN A CA 1
ATOM 5249 C C . GLN A 1 719 ? 38.183 -24.152 -28.252 1.00 50.03 719 GLN A C 1
ATOM 5251 O O . GLN A 1 719 ? 39.393 -24.015 -28.420 1.00 50.03 719 GLN A O 1
ATOM 5256 N N . ASN A 1 720 ? 37.322 -23.192 -28.607 1.00 48.50 720 ASN A N 1
ATOM 5257 C CA . ASN A 1 720 ? 37.716 -21.868 -29.119 1.00 48.50 720 ASN A CA 1
ATOM 5258 C C . ASN A 1 720 ? 38.712 -21.904 -30.301 1.00 48.50 720 ASN A C 1
ATOM 5260 O O . ASN A 1 720 ? 39.549 -21.018 -30.455 1.00 48.50 720 ASN A O 1
ATOM 5264 N N . ARG A 1 721 ? 38.601 -22.929 -31.163 1.00 49.12 721 ARG A N 1
ATOM 5265 C CA . ARG A 1 721 ? 39.488 -23.208 -32.316 1.00 49.12 721 ARG A CA 1
ATOM 5266 C C . ARG A 1 721 ? 40.952 -23.528 -31.962 1.00 49.12 721 ARG A C 1
ATOM 5268 O O . ARG A 1 721 ? 41.781 -23.598 -32.870 1.00 49.12 721 ARG A O 1
ATOM 5275 N N . VAL A 1 722 ? 41.276 -23.776 -30.693 1.00 48.53 722 VAL A N 1
ATOM 5276 C CA . VAL A 1 722 ? 42.555 -24.381 -30.295 1.00 48.53 722 VAL A CA 1
ATOM 5277 C C . VAL A 1 722 ? 42.507 -25.859 -30.677 1.00 48.53 722 VAL A C 1
ATOM 5279 O O . VAL A 1 722 ? 41.600 -26.561 -30.250 1.00 48.53 722 VAL A O 1
ATOM 5282 N N . SER A 1 723 ? 43.446 -26.336 -31.497 1.00 58.78 723 SER A N 1
ATOM 5283 C CA . SER A 1 723 ? 43.471 -27.735 -31.949 1.00 58.78 723 SER A CA 1
ATOM 5284 C C . SER A 1 723 ? 44.480 -28.540 -31.138 1.00 58.78 723 SER A C 1
ATOM 5286 O O . SER A 1 723 ? 45.667 -28.223 -31.125 1.00 58.78 723 SER A O 1
ATOM 5288 N N . GLN A 1 724 ? 44.001 -29.590 -30.473 1.00 62.53 724 GLN A N 1
ATOM 5289 C CA . GLN A 1 724 ? 44.761 -30.434 -29.541 1.00 62.53 724 GLN A CA 1
ATOM 5290 C C . GLN A 1 724 ? 45.446 -31.649 -30.217 1.00 62.53 724 GLN A C 1
ATOM 5292 O O . GLN A 1 724 ? 45.703 -32.675 -29.583 1.00 62.53 724 GLN A O 1
ATOM 5297 N N . VAL A 1 725 ? 45.726 -31.560 -31.525 1.00 62.12 725 VAL A N 1
ATOM 5298 C CA . VAL A 1 725 ? 46.244 -32.662 -32.372 1.00 62.12 725 VAL A CA 1
ATOM 5299 C C . VAL A 1 725 ? 47.657 -33.147 -32.027 1.00 62.12 725 VAL A C 1
ATOM 5301 O O . VAL A 1 725 ? 48.048 -34.241 -32.432 1.00 62.12 725 VAL A O 1
ATOM 5304 N N . ASP A 1 726 ? 48.446 -32.369 -31.285 1.00 63.00 726 ASP A N 1
ATOM 5305 C CA . ASP A 1 726 ? 49.761 -32.790 -30.786 1.00 63.00 726 ASP A CA 1
ATOM 5306 C C . ASP A 1 726 ? 49.685 -33.632 -29.498 1.00 63.00 726 ASP A C 1
ATOM 5308 O O . ASP A 1 726 ? 50.705 -34.163 -29.044 1.00 63.00 726 ASP A O 1
ATOM 5312 N N . GLY A 1 727 ? 48.487 -33.768 -28.923 1.00 66.25 727 GLY A N 1
ATOM 5313 C CA . GLY A 1 727 ? 48.247 -34.482 -27.680 1.00 66.25 727 GLY A CA 1
ATOM 5314 C C . GLY A 1 727 ? 48.280 -36.012 -27.784 1.00 66.25 727 GLY A C 1
ATOM 5315 O O . GLY A 1 727 ? 48.254 -36.623 -28.854 1.00 66.25 727 GLY A O 1
ATOM 5316 N N . VAL A 1 728 ? 48.318 -36.665 -26.623 1.00 77.31 728 VAL A N 1
ATOM 5317 C CA . VAL A 1 728 ? 48.307 -38.122 -26.462 1.00 77.31 728 VAL A CA 1
ATOM 5318 C C . VAL A 1 728 ? 47.260 -38.501 -25.418 1.00 77.31 728 VAL A C 1
ATOM 5320 O O . VAL A 1 728 ? 47.417 -38.201 -24.239 1.00 77.31 728 VAL A O 1
ATOM 5323 N N . LEU A 1 729 ? 46.211 -39.203 -25.853 1.00 80.94 729 LEU A N 1
ATOM 5324 C CA . LEU A 1 729 ? 45.175 -39.779 -24.991 1.00 80.94 729 LEU A CA 1
ATOM 5325 C C . LEU A 1 729 ? 45.506 -41.244 -24.673 1.00 80.94 729 LEU A C 1
ATOM 5327 O O . LEU A 1 729 ? 45.655 -42.040 -25.594 1.00 80.94 729 LEU A O 1
ATOM 5331 N N . GLU A 1 730 ? 45.566 -41.640 -23.408 1.00 81.44 730 GLU A N 1
ATOM 5332 C CA . GLU A 1 730 ? 45.819 -43.010 -22.944 1.00 81.44 730 GLU A CA 1
ATOM 5333 C C . GLU A 1 730 ? 44.695 -43.512 -22.026 1.00 81.44 730 GLU A C 1
ATOM 5335 O O . GLU A 1 730 ? 44.125 -42.755 -21.247 1.00 81.44 730 GLU A O 1
ATOM 5340 N N . ILE A 1 731 ? 44.404 -44.815 -22.068 1.00 80.81 731 ILE A N 1
ATOM 5341 C CA . ILE A 1 731 ? 43.504 -45.483 -21.115 1.00 80.81 731 ILE A CA 1
ATOM 5342 C C . ILE A 1 731 ? 44.326 -46.443 -20.254 1.00 80.81 731 ILE A C 1
ATOM 5344 O O . ILE A 1 731 ? 44.820 -47.459 -20.753 1.00 80.81 731 ILE A O 1
ATOM 5348 N N . LEU A 1 732 ? 44.468 -46.145 -18.965 1.00 79.38 732 LEU A N 1
ATOM 5349 C CA . LEU A 1 732 ? 45.178 -46.957 -17.978 1.00 79.38 732 LEU A CA 1
ATOM 5350 C C . LEU A 1 732 ? 44.217 -47.921 -17.267 1.00 79.38 732 LEU A C 1
ATOM 5352 O O . LEU A 1 732 ? 43.080 -47.575 -16.944 1.00 79.38 732 LEU A O 1
ATOM 5356 N N . ALA A 1 733 ? 44.686 -49.136 -16.989 1.00 74.75 733 ALA A N 1
ATOM 5357 C CA . ALA A 1 733 ? 43.962 -50.116 -16.181 1.00 74.75 733 ALA A CA 1
ATOM 5358 C C . ALA A 1 733 ? 43.750 -49.634 -14.724 1.00 74.75 733 ALA A C 1
ATOM 5360 O O . ALA A 1 733 ? 44.500 -48.775 -14.260 1.00 74.75 733 ALA A O 1
ATOM 5361 N N . PRO A 1 734 ? 42.853 -50.269 -13.938 1.00 77.00 734 PRO A N 1
ATOM 5362 C CA . PRO A 1 734 ? 42.663 -49.959 -12.511 1.00 77.00 734 PRO A CA 1
ATOM 5363 C C . PRO A 1 734 ? 43.886 -50.166 -11.593 1.00 77.00 734 PRO A C 1
ATOM 5365 O O . PRO A 1 734 ? 43.797 -49.955 -10.386 1.00 77.00 734 PRO A O 1
ATOM 5368 N N . ASP A 1 735 ? 45.030 -50.606 -12.130 1.00 72.94 735 ASP A N 1
ATOM 5369 C CA . ASP A 1 735 ? 46.321 -50.612 -11.430 1.00 72.94 735 ASP A CA 1
ATOM 5370 C C . ASP A 1 735 ? 47.092 -49.278 -11.545 1.00 72.94 735 ASP A C 1
ATOM 5372 O O . ASP A 1 735 ? 48.166 -49.141 -10.946 1.00 72.94 735 ASP A O 1
ATOM 5376 N N . GLY A 1 736 ? 46.562 -48.321 -12.319 1.00 61.50 736 GLY A N 1
ATOM 5377 C CA . GLY A 1 736 ? 47.127 -46.996 -12.587 1.00 61.50 736 GLY A CA 1
ATOM 5378 C C . GLY A 1 736 ? 48.443 -47.006 -13.371 1.00 61.50 736 GLY A C 1
ATOM 5379 O O . GLY A 1 736 ? 49.158 -46.009 -13.362 1.00 61.50 736 GLY A O 1
ATOM 5380 N N . LYS A 1 737 ? 48.841 -48.141 -13.967 1.00 66.50 737 LYS A N 1
ATOM 5381 C CA . LYS A 1 737 ? 50.195 -48.340 -14.531 1.00 66.50 737 LYS A CA 1
ATOM 5382 C C . LYS A 1 737 ? 50.220 -49.019 -15.889 1.00 66.50 737 LYS A C 1
ATOM 5384 O O . LYS A 1 737 ? 51.183 -48.844 -16.634 1.00 66.50 737 LYS A O 1
ATOM 5389 N N . THR A 1 738 ? 49.216 -49.826 -16.205 1.00 72.12 738 THR A N 1
ATOM 5390 C CA . THR A 1 738 ? 49.152 -50.545 -17.477 1.00 72.12 738 THR A CA 1
ATOM 5391 C C . THR A 1 738 ? 48.362 -49.725 -18.495 1.00 72.12 738 THR A C 1
ATOM 5393 O O . THR A 1 738 ? 47.137 -49.697 -18.421 1.00 72.12 738 THR A O 1
ATOM 5396 N N . VAL A 1 739 ? 49.042 -49.100 -19.466 1.00 80.38 739 VAL A N 1
ATOM 5397 C CA . VAL A 1 739 ? 48.392 -48.504 -20.651 1.00 80.38 739 VAL A CA 1
ATOM 5398 C C . VAL A 1 739 ? 47.745 -49.621 -21.475 1.00 80.38 739 VAL A C 1
ATOM 5400 O O . VAL A 1 739 ? 48.414 -50.576 -21.877 1.00 80.38 739 VAL A O 1
ATOM 5403 N N . LEU A 1 740 ? 46.439 -49.518 -21.710 1.00 76.25 740 LEU A N 1
ATOM 5404 C CA . LEU A 1 740 ? 45.634 -50.501 -22.441 1.00 76.25 740 LEU A CA 1
ATOM 5405 C C . LEU A 1 740 ? 45.260 -50.040 -23.851 1.00 76.25 740 LEU A C 1
ATOM 5407 O O . LEU A 1 740 ? 45.037 -50.881 -24.720 1.00 76.25 740 LEU A O 1
ATOM 5411 N N . SER A 1 741 ? 45.182 -48.728 -24.073 1.00 74.69 741 SER A N 1
ATOM 5412 C CA . SER A 1 741 ? 44.951 -48.124 -25.384 1.00 74.69 741 SER A CA 1
ATOM 5413 C C . SER A 1 741 ? 45.517 -46.707 -25.424 1.00 74.69 741 SER A C 1
ATOM 5415 O O . SER A 1 741 ? 45.588 -46.054 -24.385 1.00 74.69 741 SER A O 1
ATOM 5417 N N . THR A 1 742 ? 45.864 -46.239 -26.622 1.00 78.75 742 THR A N 1
ATOM 5418 C CA . THR A 1 742 ? 46.323 -44.871 -26.894 1.00 78.75 742 THR A CA 1
ATOM 5419 C C . THR A 1 742 ? 45.577 -44.337 -28.117 1.00 78.75 742 THR A C 1
ATOM 5421 O O . THR A 1 742 ? 45.287 -45.111 -29.034 1.00 78.75 742 THR A O 1
ATOM 5424 N N . GLY A 1 743 ? 45.215 -43.057 -28.107 1.00 69.44 743 GLY A N 1
ATOM 5425 C CA . GLY A 1 743 ? 44.464 -42.403 -29.172 1.00 69.44 743 GLY A CA 1
ATOM 5426 C C . GLY A 1 743 ? 45.312 -42.098 -30.401 1.00 69.44 743 GLY A C 1
ATOM 5427 O O . GLY A 1 743 ? 46.542 -42.148 -30.358 1.00 69.44 743 GLY A O 1
ATOM 5428 N N . VAL A 1 744 ? 44.635 -41.791 -31.504 1.00 61.12 744 VAL A N 1
ATOM 5429 C CA . VAL A 1 744 ? 45.257 -41.342 -32.755 1.00 61.12 744 VAL A CA 1
ATOM 5430 C C . VAL A 1 744 ? 44.630 -40.031 -33.221 1.00 61.12 744 VAL A C 1
ATOM 5432 O O . VAL A 1 744 ? 43.409 -39.881 -33.168 1.00 61.12 744 VAL A O 1
ATOM 5435 N N . ASP A 1 745 ? 45.490 -39.119 -33.672 1.00 57.97 745 ASP A N 1
ATOM 5436 C CA . ASP A 1 745 ? 45.141 -37.927 -34.452 1.00 57.97 745 ASP A CA 1
ATOM 5437 C C . ASP A 1 745 ? 44.447 -38.349 -35.762 1.00 57.97 745 ASP A C 1
ATOM 5439 O O . ASP A 1 745 ? 44.901 -39.286 -36.427 1.00 57.97 745 ASP A O 1
ATOM 5443 N N . GLY A 1 746 ? 43.331 -37.690 -36.088 1.00 55.62 746 GLY A N 1
ATOM 5444 C CA . GLY A 1 746 ? 42.601 -37.797 -37.356 1.00 55.62 746 GLY A CA 1
ATOM 5445 C C . GLY A 1 746 ? 42.239 -39.216 -37.825 1.00 55.62 746 GLY A C 1
ATOM 5446 O O . GLY A 1 746 ? 43.001 -39.877 -38.534 1.00 55.62 746 GLY A O 1
ATOM 5447 N N . ILE A 1 747 ? 41.013 -39.681 -37.551 1.00 46.84 747 ILE A N 1
ATOM 5448 C CA . ILE A 1 747 ? 40.551 -40.997 -38.036 1.00 46.84 747 ILE A CA 1
ATOM 5449 C C . ILE A 1 747 ? 40.385 -40.986 -39.566 1.00 46.84 747 ILE A C 1
ATOM 5451 O O . ILE A 1 747 ? 39.381 -40.520 -40.110 1.00 46.84 747 ILE A O 1
ATOM 5455 N N . GLU A 1 748 ? 41.360 -41.570 -40.267 1.00 40.06 748 GLU A N 1
ATOM 5456 C CA . GLU A 1 748 ? 41.391 -41.670 -41.729 1.00 40.06 748 GLU A CA 1
ATOM 5457 C C . GLU A 1 748 ? 40.156 -42.426 -42.269 1.00 40.06 748 GLU A C 1
ATOM 5459 O O . GLU A 1 748 ? 40.089 -43.658 -42.262 1.00 40.06 748 GLU A O 1
ATOM 5464 N N . GLY A 1 749 ? 39.159 -41.674 -42.753 1.00 42.47 749 GLY A N 1
ATOM 5465 C CA . GLY A 1 749 ? 37.953 -42.210 -43.394 1.00 42.47 749 GLY A CA 1
ATOM 5466 C C . GLY A 1 749 ? 36.607 -41.789 -42.797 1.00 42.47 749 GLY A C 1
ATOM 5467 O O . GLY A 1 749 ? 35.586 -42.240 -43.317 1.00 42.47 749 GLY A O 1
ATOM 5468 N N . VAL A 1 750 ? 36.567 -40.933 -41.767 1.00 39.41 750 VAL A N 1
ATOM 5469 C CA . VAL A 1 750 ? 35.314 -40.350 -41.245 1.00 39.41 750 VAL A CA 1
ATOM 5470 C C . VAL A 1 750 ? 35.411 -38.815 -41.257 1.00 39.41 750 VAL A C 1
ATOM 5472 O O . VAL A 1 750 ? 36.352 -38.283 -40.675 1.00 39.41 750 VAL A O 1
ATOM 5475 N N . PRO A 1 751 ? 34.509 -38.085 -41.944 1.00 39.50 751 PRO A N 1
ATOM 5476 C CA . PRO A 1 751 ? 34.625 -36.638 -42.091 1.00 39.50 751 PRO A CA 1
ATOM 5477 C C . PRO A 1 751 ? 33.954 -35.913 -40.918 1.00 39.50 751 PRO A C 1
ATOM 5479 O O . PRO A 1 751 ? 32.763 -35.625 -40.973 1.00 39.50 751 PRO A O 1
ATOM 5482 N N . PHE A 1 752 ? 34.727 -35.589 -39.884 1.00 42.75 752 PHE A N 1
ATOM 5483 C CA . PHE A 1 752 ? 34.318 -34.671 -38.819 1.00 42.75 752 PHE A CA 1
ATOM 5484 C C . PHE A 1 752 ? 35.313 -33.508 -38.764 1.00 42.75 752 PHE A C 1
ATOM 5486 O O . PHE A 1 752 ? 36.518 -33.730 -38.854 1.00 42.75 752 PHE A O 1
ATOM 5493 N N . SER A 1 753 ? 34.825 -32.272 -38.652 1.00 43.47 753 SER A N 1
ATOM 5494 C CA . SER A 1 753 ? 35.663 -31.061 -38.687 1.00 43.47 753 SER A CA 1
ATOM 5495 C C . SER A 1 753 ? 36.200 -30.617 -37.321 1.00 43.47 753 SER A C 1
ATOM 5497 O O . SER A 1 753 ? 37.016 -29.702 -37.275 1.00 43.47 753 SER A O 1
ATOM 5499 N N . ASN A 1 754 ? 35.733 -31.239 -36.230 1.00 49.69 754 ASN A N 1
ATOM 5500 C CA . ASN A 1 754 ? 35.840 -30.714 -34.862 1.00 49.69 754 ASN A CA 1
ATOM 5501 C C . ASN A 1 754 ? 36.353 -31.773 -33.852 1.00 49.69 754 ASN A C 1
ATOM 5503 O O . ASN A 1 754 ? 35.862 -31.825 -32.729 1.00 49.69 754 ASN A O 1
ATOM 5507 N N . LEU A 1 755 ? 37.248 -32.689 -34.243 1.00 51.94 755 LEU A N 1
ATOM 5508 C CA . LEU A 1 755 ? 37.723 -33.770 -33.363 1.00 51.94 755 LEU A CA 1
ATOM 5509 C C . LEU A 1 755 ? 39.236 -33.962 -33.503 1.00 51.94 755 LEU A C 1
ATOM 5511 O O . LEU A 1 755 ? 39.700 -34.339 -34.577 1.00 51.94 755 LEU A O 1
ATOM 5515 N N . ASP A 1 756 ? 39.979 -33.716 -32.421 1.00 61.81 756 ASP A N 1
ATOM 5516 C CA . ASP A 1 756 ? 41.447 -33.684 -32.443 1.00 61.81 756 ASP A CA 1
ATOM 5517 C C . ASP A 1 756 ? 42.069 -35.067 -32.182 1.00 61.81 756 ASP A C 1
ATOM 5519 O O . ASP A 1 756 ? 42.955 -35.494 -32.918 1.00 61.81 756 ASP A O 1
ATOM 5523 N N . LEU A 1 757 ? 41.592 -35.813 -31.174 1.00 72.12 757 LEU A N 1
ATOM 5524 C CA . LEU A 1 757 ? 42.136 -37.136 -30.818 1.00 72.12 757 LEU A CA 1
ATOM 5525 C C . LEU A 1 757 ? 41.041 -38.110 -30.358 1.00 72.12 757 LEU A C 1
ATOM 5527 O O . LEU A 1 757 ? 40.082 -37.697 -29.714 1.00 72.12 757 LEU A O 1
ATOM 5531 N N . ALA A 1 758 ? 41.182 -39.420 -30.602 1.00 69.31 758 ALA A N 1
ATOM 5532 C CA . ALA A 1 758 ? 40.242 -40.410 -30.047 1.00 69.31 758 ALA A CA 1
ATOM 5533 C C . ALA A 1 758 ? 40.802 -41.831 -29.844 1.00 69.31 758 ALA A C 1
ATOM 5535 O O . ALA A 1 758 ? 41.651 -42.310 -30.598 1.00 69.31 758 ALA A O 1
ATOM 5536 N N . VAL A 1 759 ? 40.238 -42.538 -28.857 1.00 74.44 759 VAL A N 1
ATOM 5537 C CA . VAL A 1 759 ? 40.316 -43.994 -28.650 1.00 74.44 759 VAL A CA 1
ATOM 5538 C C . VAL A 1 759 ? 38.928 -44.593 -28.891 1.00 74.44 759 VAL A C 1
ATOM 5540 O O . VAL A 1 759 ? 38.075 -44.573 -28.008 1.00 74.44 759 VAL A O 1
ATOM 5543 N N . LEU A 1 760 ? 38.694 -45.164 -30.073 1.00 67.19 760 LEU A N 1
ATOM 5544 C CA . LEU A 1 760 ? 37.414 -45.806 -30.389 1.00 67.19 760 LEU A CA 1
ATOM 5545 C C . LEU A 1 760 ? 37.393 -47.308 -30.060 1.00 67.19 760 LEU A C 1
ATOM 5547 O O . LEU A 1 760 ? 38.385 -48.023 -30.204 1.00 67.19 760 LEU A O 1
ATOM 5551 N N . GLN A 1 761 ? 36.206 -47.803 -29.714 1.00 66.19 761 GLN A N 1
ATOM 5552 C CA . GLN A 1 761 ? 35.860 -49.199 -29.447 1.00 66.19 761 GLN A CA 1
ATOM 5553 C C . GLN A 1 761 ? 36.677 -49.863 -28.329 1.00 66.19 761 GLN A C 1
ATOM 5555 O O . GLN A 1 761 ? 36.884 -51.082 -28.363 1.00 66.19 761 GLN A O 1
ATOM 5560 N N . PHE A 1 762 ? 37.111 -49.098 -27.325 1.00 78.00 762 PHE A N 1
ATOM 5561 C CA . PHE A 1 762 ? 37.732 -49.640 -26.121 1.00 78.00 762 PHE A CA 1
ATOM 5562 C C . PHE A 1 762 ? 36.786 -50.625 -25.425 1.00 78.00 762 PHE A C 1
ATOM 5564 O O . PHE A 1 762 ? 35.584 -50.389 -25.326 1.00 78.00 762 PHE A O 1
ATOM 5571 N N . VAL A 1 763 ? 37.325 -51.746 -24.942 1.00 76.69 763 VAL A N 1
ATOM 5572 C CA . VAL A 1 763 ? 36.553 -52.768 -24.226 1.00 76.69 763 VAL A CA 1
ATOM 5573 C C . VAL A 1 763 ? 37.229 -53.037 -22.881 1.00 76.69 763 VAL A C 1
ATOM 5575 O O . VAL A 1 763 ? 38.280 -53.688 -22.870 1.00 76.69 763 VAL A O 1
ATOM 5578 N N . PRO A 1 764 ? 36.663 -52.585 -21.744 1.00 78.50 764 PRO A N 1
ATOM 5579 C CA . PRO A 1 764 ? 37.247 -52.852 -20.436 1.00 78.50 764 PRO A CA 1
ATOM 5580 C C . PRO A 1 764 ? 37.233 -54.360 -20.157 1.00 78.50 764 PRO A C 1
ATOM 5582 O O . PRO A 1 764 ? 36.200 -55.032 -20.227 1.00 78.50 764 PRO A O 1
ATOM 5585 N N . SER A 1 765 ? 38.417 -54.906 -19.882 1.00 72.88 765 SER A N 1
ATOM 5586 C CA . SER A 1 765 ? 38.651 -56.339 -19.676 1.00 72.88 765 SER A CA 1
ATOM 5587 C C . SER A 1 765 ? 38.473 -56.806 -18.227 1.00 72.88 765 SER A C 1
ATOM 5589 O O . SER A 1 765 ? 38.469 -58.011 -17.976 1.00 72.88 765 SER A O 1
ATOM 5591 N N . VAL A 1 766 ? 38.369 -55.875 -17.274 1.00 75.94 766 VAL A N 1
ATOM 5592 C CA . VAL A 1 766 ? 38.138 -56.114 -15.841 1.00 75.94 766 VAL A CA 1
ATOM 5593 C C . VAL A 1 766 ? 37.194 -55.043 -15.289 1.00 75.94 766 VAL A C 1
ATOM 5595 O O . VAL A 1 766 ? 37.075 -53.971 -15.869 1.00 75.94 766 VAL A O 1
ATOM 5598 N N . ALA A 1 767 ? 36.506 -55.335 -14.185 1.00 70.62 767 ALA A N 1
ATOM 5599 C CA . ALA A 1 767 ? 35.680 -54.348 -13.491 1.00 70.62 767 ALA A CA 1
ATOM 5600 C C . ALA A 1 767 ? 36.561 -53.451 -12.608 1.00 70.62 767 ALA A C 1
ATOM 5602 O O . ALA A 1 767 ? 37.456 -53.964 -11.931 1.00 70.62 767 ALA A O 1
ATOM 5603 N N . GLY A 1 768 ? 36.294 -52.147 -12.600 1.00 69.00 768 GLY A N 1
ATOM 5604 C CA . GLY A 1 768 ? 36.964 -51.165 -11.750 1.00 69.00 768 GLY A CA 1
ATOM 5605 C C . GLY A 1 768 ? 37.013 -49.777 -12.386 1.00 69.00 768 GLY A C 1
ATOM 5606 O O . GLY A 1 768 ? 36.557 -49.583 -13.514 1.00 69.00 768 GLY A O 1
ATOM 5607 N N . VAL A 1 769 ? 37.625 -48.840 -11.663 1.00 66.25 769 VAL A N 1
ATOM 5608 C CA . VAL A 1 769 ? 37.906 -47.478 -12.131 1.00 66.25 769 VAL A CA 1
ATOM 5609 C C . VAL A 1 769 ? 39.159 -47.481 -12.999 1.00 66.25 769 VAL A C 1
ATOM 5611 O O . VAL A 1 769 ? 40.214 -47.931 -12.560 1.00 66.25 769 VAL A O 1
ATOM 5614 N N . TYR A 1 770 ? 39.038 -47.001 -14.231 1.00 76.56 770 TYR A N 1
ATOM 5615 C CA . TYR A 1 770 ? 40.135 -46.806 -15.177 1.00 76.56 770 TYR A CA 1
ATOM 5616 C C . TYR A 1 770 ? 40.569 -45.336 -15.151 1.00 76.56 770 TYR A C 1
ATOM 5618 O O . TYR A 1 770 ? 39.768 -44.466 -14.809 1.00 76.56 770 TYR A O 1
ATOM 5626 N N . THR A 1 771 ? 41.810 -45.045 -15.539 1.00 72.75 771 THR A N 1
ATOM 5627 C CA . THR A 1 771 ? 42.289 -43.658 -15.659 1.00 72.75 771 THR A CA 1
ATOM 5628 C C . THR A 1 771 ? 42.445 -43.298 -17.129 1.00 72.75 771 THR A C 1
ATOM 5630 O O . THR A 1 771 ? 43.203 -43.949 -17.844 1.00 72.75 771 THR A O 1
ATOM 5633 N N . VAL A 1 772 ? 41.731 -42.274 -17.585 1.00 71.12 772 VAL A N 1
ATOM 5634 C CA . VAL A 1 772 ? 41.948 -41.630 -18.881 1.00 71.12 772 VAL A CA 1
ATOM 5635 C C . VAL A 1 772 ? 43.002 -40.551 -18.664 1.00 71.12 772 VAL A C 1
ATOM 5637 O O . VAL A 1 772 ? 42.806 -39.661 -17.848 1.00 71.12 772 VAL A O 1
ATOM 5640 N N . HIS A 1 773 ? 44.133 -40.657 -19.343 1.00 76.38 773 HIS A N 1
ATOM 5641 C CA . HIS A 1 773 ? 45.273 -39.756 -19.201 1.00 76.38 773 HIS A CA 1
ATOM 5642 C C . HIS A 1 773 ? 45.436 -38.983 -20.509 1.00 76.38 773 HIS A C 1
ATOM 5644 O O . HIS A 1 773 ? 45.554 -39.606 -21.563 1.00 76.38 773 HIS A O 1
ATOM 5650 N N . PHE A 1 774 ? 45.400 -37.654 -20.467 1.00 73.38 774 PHE A N 1
ATOM 5651 C CA . PHE A 1 774 ? 45.609 -36.809 -21.638 1.00 73.38 774 PHE A CA 1
ATOM 5652 C C . PHE A 1 774 ? 46.805 -35.890 -21.410 1.00 73.38 774 PHE A C 1
ATOM 5654 O O . PHE A 1 774 ? 46.834 -35.126 -20.452 1.00 73.38 774 PHE A O 1
ATOM 5661 N N . ARG A 1 775 ? 47.783 -35.977 -22.311 1.00 68.12 775 ARG A N 1
ATOM 5662 C CA . ARG A 1 775 ? 48.965 -35.114 -22.334 1.00 68.12 775 ARG A CA 1
ATOM 5663 C C . ARG A 1 775 ? 48.919 -34.234 -23.569 1.00 68.12 775 ARG A C 1
ATOM 5665 O O . ARG A 1 775 ? 48.870 -34.797 -24.659 1.00 68.12 775 ARG A O 1
ATOM 5672 N N . SER A 1 776 ? 49.055 -32.917 -23.445 1.00 63.22 776 SER A N 1
ATOM 5673 C CA . SER A 1 776 ? 49.245 -32.033 -24.609 1.00 63.22 776 SER A CA 1
ATOM 5674 C C . SER A 1 776 ? 50.370 -31.031 -24.403 1.00 63.22 776 SER A C 1
ATOM 5676 O O . SER A 1 776 ? 50.742 -30.711 -23.275 1.00 63.22 776 SER A O 1
ATOM 5678 N N . SER A 1 777 ? 50.942 -30.559 -25.509 1.00 58.03 777 SER A N 1
ATOM 5679 C CA . SER A 1 777 ? 51.899 -29.453 -25.529 1.00 58.03 777 SER A CA 1
ATOM 5680 C C . SER A 1 777 ? 51.231 -28.145 -26.009 1.00 58.03 777 SER A C 1
ATOM 5682 O O . SER A 1 777 ? 51.745 -27.053 -25.770 1.00 58.03 777 SER A O 1
ATOM 5684 N N . THR A 1 778 ? 50.024 -28.221 -26.578 1.00 56.22 778 THR A N 1
ATOM 5685 C CA . THR A 1 778 ? 49.176 -27.056 -26.859 1.00 56.22 778 THR A CA 1
ATOM 5686 C C . THR A 1 778 ? 48.352 -26.669 -25.625 1.00 56.22 778 THR A C 1
ATOM 5688 O O . THR A 1 778 ? 47.415 -27.366 -25.235 1.00 56.22 778 THR A O 1
ATOM 5691 N N . ALA A 1 779 ? 48.687 -25.529 -25.014 1.00 51.38 779 ALA A N 1
ATOM 5692 C CA . ALA A 1 779 ? 47.895 -24.939 -23.934 1.00 51.38 779 ALA A CA 1
ATOM 5693 C C . ALA A 1 779 ? 46.542 -24.421 -24.456 1.00 51.38 779 ALA A C 1
ATOM 5695 O O . ALA A 1 779 ? 46.475 -23.828 -25.536 1.00 51.38 779 ALA A O 1
ATOM 5696 N N . GLY A 1 780 ? 45.476 -24.624 -23.680 1.00 51.38 780 GLY A N 1
ATOM 5697 C CA . GLY A 1 780 ? 44.123 -24.168 -24.009 1.00 51.38 780 GLY A CA 1
ATOM 5698 C C . GLY A 1 780 ? 43.021 -25.148 -23.603 1.00 51.38 780 GLY A C 1
ATOM 5699 O O . GLY A 1 780 ? 43.269 -26.323 -23.331 1.00 51.38 780 GLY A O 1
ATOM 5700 N N . ASN A 1 781 ? 41.787 -24.644 -23.575 1.00 48.50 781 ASN A N 1
ATOM 5701 C CA . ASN A 1 781 ? 40.598 -25.391 -23.170 1.00 48.50 781 ASN A CA 1
ATOM 5702 C C . ASN A 1 781 ? 40.345 -26.599 -24.080 1.00 48.50 781 ASN A C 1
ATOM 5704 O O . ASN A 1 781 ? 40.405 -26.498 -25.310 1.00 48.50 781 ASN A O 1
ATOM 5708 N N . TYR A 1 782 ? 39.978 -27.730 -23.483 1.00 57.81 782 TYR A N 1
ATOM 5709 C CA . TYR A 1 782 ? 39.607 -28.929 -24.224 1.00 57.81 782 TYR A CA 1
ATOM 5710 C C . TYR A 1 782 ? 38.554 -29.753 -23.479 1.00 57.81 782 TYR A C 1
ATOM 5712 O O . TYR A 1 782 ? 38.283 -29.554 -22.293 1.00 57.81 782 TYR A O 1
ATOM 5720 N N . SER A 1 783 ? 37.919 -30.673 -24.200 1.00 52.38 783 SER A N 1
ATOM 5721 C CA . SER A 1 783 ? 36.868 -31.547 -23.685 1.00 52.38 783 SER A CA 1
ATOM 5722 C C . SER A 1 783 ? 37.191 -33.014 -23.946 1.00 52.38 783 SER A C 1
ATOM 5724 O O . SER A 1 783 ? 37.561 -33.363 -25.066 1.00 52.38 783 SER A O 1
ATOM 5726 N N . VAL A 1 784 ? 37.004 -33.881 -22.946 1.00 55.94 784 VAL A N 1
ATOM 5727 C CA . VAL A 1 784 ? 37.114 -35.343 -23.069 1.00 55.94 784 VAL A CA 1
ATOM 5728 C C . VAL A 1 784 ? 35.736 -35.985 -22.934 1.00 55.94 784 VAL A C 1
ATOM 5730 O O . VAL A 1 784 ? 35.098 -35.905 -21.888 1.00 55.94 784 VAL A O 1
ATOM 5733 N N . VAL A 1 785 ? 35.271 -36.667 -23.977 1.00 57.31 785 VAL A N 1
ATOM 5734 C CA . VAL A 1 785 ? 33.960 -37.339 -24.007 1.00 57.31 785 VAL A CA 1
ATOM 5735 C C . VAL A 1 785 ? 34.149 -38.853 -23.964 1.00 57.31 785 VAL A C 1
ATOM 5737 O O . VAL A 1 785 ? 35.027 -39.373 -24.649 1.00 57.31 785 VAL A O 1
ATOM 5740 N N . ALA A 1 786 ? 33.307 -39.566 -23.207 1.00 57.06 786 ALA A N 1
ATOM 5741 C CA . ALA A 1 786 ? 33.229 -41.029 -23.197 1.00 57.06 786 ALA A CA 1
ATOM 5742 C C . ALA A 1 786 ? 31.796 -41.496 -23.525 1.00 57.06 786 ALA A C 1
ATOM 5744 O O . ALA A 1 786 ? 30.855 -41.121 -22.829 1.00 57.06 786 ALA A O 1
ATOM 5745 N N . ALA A 1 787 ? 31.615 -42.315 -24.566 1.00 54.53 787 ALA A N 1
ATOM 5746 C CA . ALA A 1 787 ? 30.297 -42.707 -25.086 1.00 54.53 787 ALA A CA 1
ATOM 5747 C C . ALA A 1 787 ? 30.228 -44.186 -25.514 1.00 54.53 787 ALA A C 1
ATOM 5749 O O . ALA A 1 787 ? 31.233 -44.797 -25.858 1.00 54.53 787 ALA A O 1
ATOM 5750 N N . GLU A 1 788 ? 29.034 -44.791 -25.532 1.00 47.06 788 GLU A N 1
ATOM 5751 C CA . GLU A 1 788 ? 28.864 -46.227 -25.844 1.00 47.06 788 GLU A CA 1
ATOM 5752 C C . GLU A 1 788 ? 28.524 -46.571 -27.314 1.00 47.06 788 GLU A C 1
ATOM 5754 O O . GLU A 1 788 ? 28.384 -47.759 -27.637 1.00 47.06 788 GLU A O 1
ATOM 5759 N N . ARG A 1 789 ? 28.347 -45.586 -28.216 1.00 44.09 789 ARG A N 1
ATOM 5760 C CA . ARG A 1 789 ? 28.113 -45.806 -29.665 1.00 44.09 789 ARG A CA 1
ATOM 5761 C C . ARG A 1 789 ? 28.264 -44.549 -30.535 1.00 44.09 789 ARG A C 1
ATOM 5763 O O . ARG A 1 789 ? 27.878 -43.461 -30.137 1.00 44.09 789 ARG A O 1
ATOM 5770 N N . TYR A 1 790 ? 28.658 -44.797 -31.789 1.00 36.81 790 TYR A N 1
ATOM 5771 C CA . TYR A 1 790 ? 28.714 -43.905 -32.960 1.00 36.81 790 TYR A CA 1
ATOM 5772 C C . TYR A 1 790 ? 27.510 -42.965 -33.213 1.00 36.81 790 TYR A C 1
ATOM 5774 O O . TYR A 1 790 ? 26.738 -43.198 -34.145 1.00 36.81 790 TYR A O 1
ATOM 5782 N N . LEU A 1 791 ? 27.412 -41.859 -32.479 1.00 31.38 791 LEU A N 1
ATOM 5783 C CA . LEU A 1 791 ? 26.769 -40.620 -32.932 1.00 31.38 791 LEU A CA 1
ATOM 5784 C C . LEU A 1 791 ? 27.589 -39.423 -32.425 1.00 31.38 791 LEU A C 1
ATOM 5786 O O . LEU A 1 791 ? 27.307 -38.871 -31.369 1.00 31.38 791 LEU A O 1
ATOM 5790 N N . PHE A 1 792 ? 28.617 -39.048 -33.190 1.00 36.06 792 PHE A N 1
ATOM 5791 C CA . PHE A 1 792 ? 29.096 -37.667 -33.189 1.00 36.06 792 PHE A CA 1
ATOM 5792 C C . PHE A 1 792 ? 28.174 -36.895 -34.133 1.00 36.06 792 PHE A C 1
ATOM 5794 O O . PHE A 1 792 ? 28.137 -37.207 -35.325 1.00 36.06 792 PHE A O 1
ATOM 5801 N N . GLU A 1 793 ? 27.398 -35.963 -33.588 1.00 28.98 793 GLU A N 1
ATOM 5802 C CA . GLU A 1 793 ? 26.718 -34.933 -34.378 1.00 28.98 793 GLU A CA 1
ATOM 5803 C C . GLU A 1 793 ? 27.732 -33.842 -34.758 1.00 28.98 793 GLU A C 1
ATOM 5805 O O . GLU A 1 793 ? 28.701 -33.592 -34.035 1.00 28.98 793 GLU A O 1
ATOM 5810 N N . THR A 1 794 ? 27.525 -33.229 -35.917 1.00 31.66 794 THR A N 1
ATOM 5811 C CA . THR A 1 794 ? 28.346 -32.159 -36.479 1.00 31.66 794 THR A CA 1
ATOM 5812 C C . THR A 1 794 ? 27.470 -31.251 -37.335 1.00 31.66 794 THR A C 1
ATOM 5814 O O . THR A 1 794 ? 27.261 -31.565 -38.503 1.00 31.66 794 THR A O 1
ATOM 5817 N N . GLU A 1 795 ? 27.051 -30.110 -36.784 1.00 26.34 795 GLU A 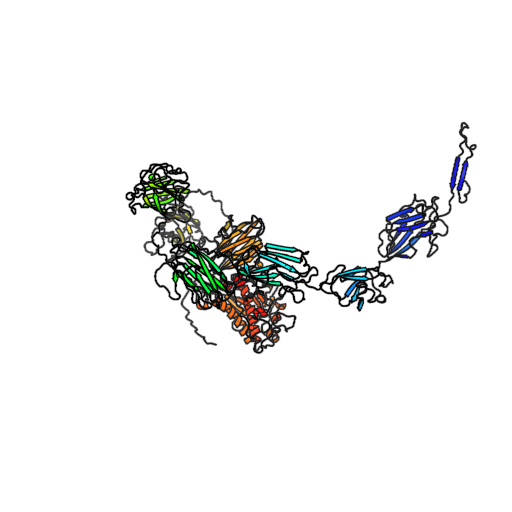N 1
ATOM 5818 C CA . GLU A 1 795 ? 26.866 -28.817 -37.471 1.00 26.34 795 GLU A CA 1
ATOM 5819 C C . GLU A 1 795 ? 26.765 -27.684 -36.400 1.00 26.34 795 GLU A C 1
ATOM 5821 O O . GLU A 1 795 ? 26.938 -27.988 -35.218 1.00 26.34 795 GLU A O 1
ATOM 5826 N N . PRO A 1 796 ? 26.745 -26.377 -36.746 1.00 32.06 796 PRO A N 1
ATOM 5827 C CA . PRO A 1 796 ? 27.662 -25.420 -36.109 1.00 32.06 796 PRO A CA 1
ATOM 5828 C C . PRO A 1 796 ? 27.143 -24.690 -34.856 1.00 32.06 796 PRO A C 1
ATOM 5830 O O . PRO A 1 796 ? 26.180 -23.930 -34.915 1.00 32.06 796 PRO A O 1
ATOM 5833 N N . ASN A 1 797 ? 27.901 -24.782 -33.761 1.00 32.56 797 ASN A N 1
ATOM 5834 C CA . ASN A 1 797 ? 27.766 -23.914 -32.588 1.00 32.56 797 ASN A CA 1
ATOM 5835 C C . ASN A 1 797 ? 28.239 -22.489 -32.942 1.00 32.56 797 ASN A C 1
ATOM 5837 O O . ASN A 1 797 ? 29.387 -22.310 -33.365 1.00 32.56 797 ASN A O 1
ATOM 5841 N N . GLY A 1 798 ? 27.374 -21.485 -32.774 1.00 34.44 798 GLY A N 1
ATOM 5842 C CA . GLY A 1 798 ? 27.633 -20.121 -33.249 1.00 34.44 798 GLY A CA 1
ATOM 5843 C C . GLY A 1 798 ? 26.906 -18.990 -32.516 1.00 34.44 798 GLY A C 1
ATOM 5844 O O . GLY A 1 798 ? 26.809 -17.914 -33.094 1.00 34.44 798 GLY A O 1
ATOM 5845 N N . LEU A 1 799 ? 26.421 -19.220 -31.290 1.00 26.19 799 LEU A N 1
ATOM 5846 C CA . LEU A 1 799 ? 25.996 -18.204 -30.311 1.00 26.19 799 LEU A CA 1
ATOM 5847 C C . LEU A 1 799 ? 26.324 -18.701 -28.886 1.00 26.19 799 LEU A C 1
ATOM 5849 O O . LEU A 1 799 ? 26.590 -19.891 -28.702 1.00 26.19 799 LEU A O 1
ATOM 5853 N N . LEU A 1 800 ? 26.360 -17.779 -27.919 1.00 34.56 800 LEU A N 1
ATOM 5854 C CA . LEU A 1 800 ? 26.747 -17.987 -26.517 1.00 34.56 800 LEU A CA 1
ATOM 5855 C C . LEU A 1 800 ? 25.520 -17.891 -25.591 1.00 34.56 800 LEU A C 1
ATOM 5857 O O . LEU A 1 800 ? 25.276 -16.830 -25.037 1.00 34.56 800 LEU A O 1
ATOM 5861 N N . SER A 1 801 ? 24.773 -18.981 -25.415 1.00 29.20 801 SER A N 1
ATOM 5862 C CA . SER A 1 801 ? 23.868 -19.178 -24.267 1.00 29.20 801 SER A CA 1
ATOM 5863 C C . SER A 1 801 ? 23.360 -20.627 -24.195 1.00 29.20 801 SER A C 1
ATOM 5865 O O . SER A 1 801 ? 23.379 -21.351 -25.195 1.00 29.20 801 SER A O 1
ATOM 5867 N N . ASP A 1 802 ? 22.911 -21.014 -22.995 1.00 25.73 802 ASP A N 1
ATOM 5868 C CA . ASP A 1 802 ? 22.292 -22.298 -22.614 1.00 25.73 802 ASP A CA 1
ATOM 5869 C C . ASP A 1 802 ? 23.238 -23.535 -22.518 1.00 25.73 802 ASP A C 1
ATOM 5871 O O . ASP A 1 802 ? 24.319 -23.564 -23.117 1.00 25.73 802 ASP A O 1
ATOM 5875 N N . PRO A 1 803 ? 22.970 -24.526 -21.635 1.00 33.09 803 PRO A N 1
ATOM 5876 C CA . PRO A 1 803 ? 23.934 -24.872 -20.590 1.00 33.09 803 PRO A CA 1
ATOM 5877 C C . PRO A 1 803 ? 24.390 -26.341 -20.692 1.00 33.09 803 PRO A C 1
ATOM 5879 O O . PRO A 1 803 ? 24.044 -27.045 -21.638 1.00 33.09 803 PRO A O 1
ATOM 5882 N N . LEU A 1 804 ? 25.154 -26.838 -19.701 1.00 26.36 804 LEU A N 1
ATOM 5883 C CA . LEU A 1 804 ? 24.910 -28.138 -19.028 1.00 26.36 804 LEU A CA 1
ATOM 5884 C C . LEU A 1 804 ? 26.007 -28.509 -18.007 1.00 26.36 804 LEU A C 1
ATOM 5886 O O . LEU A 1 804 ? 27.205 -28.386 -18.264 1.00 26.36 804 LEU A O 1
ATOM 5890 N N . ARG A 1 805 ? 25.578 -29.039 -16.851 1.00 29.39 805 ARG A N 1
ATOM 5891 C CA . ARG A 1 805 ? 26.424 -29.466 -15.718 1.00 29.39 805 ARG A CA 1
ATOM 5892 C C . ARG A 1 805 ? 26.719 -30.986 -15.729 1.00 29.39 805 ARG A C 1
ATOM 5894 O O . ARG A 1 805 ? 25.846 -31.774 -16.068 1.00 29.39 805 ARG A O 1
ATOM 5901 N N . THR A 1 806 ? 27.903 -31.367 -15.225 1.00 29.41 806 THR A N 1
ATOM 5902 C CA . THR A 1 806 ? 28.297 -32.679 -14.627 1.00 29.41 806 THR A CA 1
ATOM 5903 C C . THR A 1 806 ? 28.295 -33.972 -15.481 1.00 29.41 806 THR A C 1
ATOM 5905 O O . THR A 1 806 ? 27.334 -34.312 -16.162 1.00 29.41 806 THR A O 1
ATOM 5908 N N . LEU A 1 807 ? 29.348 -34.801 -15.352 1.00 35.75 807 LEU A N 1
ATOM 5909 C CA . LEU A 1 807 ? 29.429 -36.125 -15.999 1.00 35.75 807 LEU A CA 1
ATOM 5910 C C . LEU A 1 807 ? 28.748 -37.262 -15.220 1.00 35.75 807 LEU A C 1
ATOM 5912 O O . LEU A 1 807 ? 29.319 -37.802 -14.274 1.00 35.75 807 LEU A O 1
ATOM 5916 N N . ASP A 1 808 ? 27.638 -37.763 -15.759 1.00 36.50 808 ASP A N 1
ATOM 5917 C CA . ASP A 1 808 ? 27.258 -39.181 -15.668 1.00 36.50 808 ASP A CA 1
ATOM 5918 C C . ASP A 1 808 ? 26.776 -39.673 -17.045 1.00 36.50 808 ASP A C 1
ATOM 5920 O O . ASP A 1 808 ? 25.649 -39.398 -17.453 1.00 36.50 808 ASP A O 1
ATOM 5924 N N . PHE A 1 809 ? 27.670 -40.336 -17.795 1.00 35.84 809 PHE A N 1
ATOM 5925 C CA . PHE A 1 809 ? 27.452 -41.064 -19.066 1.00 35.84 809 PHE A CA 1
ATOM 5926 C C . PHE A 1 809 ? 26.563 -40.418 -20.163 1.00 35.84 809 PHE A C 1
ATOM 5928 O O . PHE A 1 809 ? 26.178 -41.094 -21.122 1.00 35.84 809 PHE A O 1
ATOM 5935 N N . ARG A 1 810 ? 26.266 -39.117 -20.072 1.00 39.03 810 ARG A N 1
ATOM 5936 C CA . ARG A 1 810 ? 25.494 -38.327 -21.053 1.00 39.03 810 ARG A CA 1
ATOM 5937 C C . ARG A 1 810 ? 26.157 -37.003 -21.451 1.00 39.03 810 ARG A C 1
ATOM 5939 O O . ARG A 1 810 ? 25.731 -36.404 -22.429 1.00 39.03 810 ARG A O 1
ATOM 5946 N N . ILE A 1 811 ? 27.167 -36.554 -20.703 1.00 33.62 811 ILE A N 1
ATOM 5947 C CA . ILE A 1 811 ? 27.826 -35.242 -20.827 1.00 33.62 811 ILE A CA 1
ATOM 5948 C C . ILE A 1 811 ? 29.349 -35.458 -20.700 1.00 33.62 811 ILE A C 1
ATOM 5950 O O . ILE A 1 811 ? 29.779 -36.400 -20.029 1.00 33.62 811 ILE A O 1
ATOM 5954 N N . GLY A 1 812 ? 30.156 -34.652 -21.400 1.00 35.47 812 GLY A N 1
ATOM 5955 C CA . GLY A 1 812 ? 31.625 -34.742 -21.430 1.00 35.47 812 GLY A CA 1
ATOM 5956 C C . GLY A 1 812 ? 32.339 -33.978 -20.306 1.00 35.47 812 GLY A C 1
ATOM 5957 O O . GLY A 1 812 ? 31.723 -33.202 -19.584 1.00 35.47 812 GLY A O 1
ATOM 5958 N N . ALA A 1 813 ? 33.648 -34.210 -20.165 1.00 34.25 813 ALA A N 1
ATOM 5959 C CA . ALA A 1 813 ? 34.530 -33.572 -19.185 1.00 34.25 813 ALA A CA 1
ATOM 5960 C C . ALA A 1 813 ? 35.255 -32.383 -19.801 1.00 34.25 813 ALA A C 1
ATOM 5962 O O . ALA A 1 813 ? 35.659 -32.458 -20.957 1.00 34.25 813 ALA A O 1
ATOM 5963 N N . TYR A 1 814 ? 35.482 -31.338 -19.011 1.00 39.28 814 TYR A N 1
ATOM 5964 C CA . TYR A 1 814 ? 36.269 -30.168 -19.394 1.00 39.28 814 TYR A CA 1
ATOM 5965 C C . TYR A 1 814 ? 37.596 -30.154 -18.627 1.00 39.28 814 TYR A C 1
ATOM 5967 O O . TYR A 1 814 ? 37.631 -30.528 -17.453 1.00 39.28 814 TYR A O 1
ATOM 5975 N N . GLY A 1 815 ? 38.673 -29.738 -19.293 1.00 31.28 815 GLY A N 1
ATOM 5976 C CA . GLY A 1 815 ? 40.007 -29.583 -18.712 1.00 31.28 815 GLY A CA 1
ATOM 5977 C C . GLY A 1 815 ? 40.703 -28.319 -19.222 1.00 31.28 815 GLY A C 1
ATOM 5978 O O . GLY A 1 815 ? 40.389 -27.815 -20.307 1.00 31.28 815 GLY A O 1
ATOM 5979 N N . TYR A 1 816 ? 41.652 -27.815 -18.433 1.00 30.02 816 TYR A N 1
ATOM 5980 C CA . TYR A 1 816 ? 42.482 -26.656 -18.760 1.00 30.02 816 TYR A CA 1
ATOM 5981 C C . TYR A 1 816 ? 43.950 -26.991 -18.503 1.00 30.02 816 TYR A C 1
ATOM 5983 O O . TYR A 1 816 ? 44.330 -27.235 -17.361 1.00 30.02 816 TYR A O 1
ATOM 5991 N N . LEU A 1 817 ? 44.764 -26.963 -19.560 1.00 33.00 817 LEU A N 1
ATOM 5992 C CA . LEU A 1 817 ? 46.215 -27.132 -19.470 1.00 33.00 817 LEU A CA 1
ATOM 5993 C C . LEU A 1 817 ? 46.885 -25.754 -19.464 1.00 33.00 817 LEU A C 1
ATOM 5995 O O . LEU A 1 817 ? 46.718 -24.983 -20.417 1.00 33.00 817 LEU A O 1
ATOM 5999 N N . GLY A 1 818 ? 47.649 -25.439 -18.415 1.00 26.55 818 GLY A N 1
ATOM 6000 C CA . GLY A 1 818 ? 48.224 -24.105 -18.230 1.00 26.55 818 GLY A CA 1
ATOM 6001 C C . GLY A 1 818 ? 49.100 -23.946 -16.984 1.00 26.55 818 GLY A C 1
ATOM 6002 O O . GLY A 1 818 ? 48.705 -24.239 -15.860 1.00 26.55 818 GLY A O 1
ATOM 6003 N N . THR A 1 819 ? 50.313 -23.422 -17.174 1.00 27.83 819 THR A N 1
ATOM 6004 C CA . THR A 1 819 ? 51.363 -23.423 -16.147 1.00 27.83 819 THR A CA 1
ATOM 6005 C C . THR A 1 819 ? 51.377 -22.175 -15.255 1.00 27.83 819 THR A C 1
ATOM 6007 O O . THR A 1 819 ? 52.008 -21.178 -15.613 1.00 27.83 819 THR A O 1
ATOM 6010 N N . VAL A 1 820 ? 50.842 -22.263 -14.032 1.00 25.30 820 VAL A N 1
ATOM 6011 C CA . VAL A 1 820 ? 51.326 -21.443 -12.900 1.00 25.30 820 VAL A CA 1
ATOM 6012 C C . VAL A 1 820 ? 51.358 -22.282 -11.619 1.00 25.30 820 VAL A C 1
ATOM 6014 O O . VAL A 1 820 ? 50.388 -22.948 -11.274 1.00 25.30 820 VAL A O 1
ATOM 6017 N N . ASN A 1 821 ? 52.490 -22.281 -10.912 1.00 29.48 821 ASN A N 1
ATOM 6018 C CA . ASN A 1 821 ? 52.681 -23.135 -9.737 1.00 29.48 821 ASN A CA 1
ATOM 6019 C C . ASN A 1 821 ? 51.933 -22.600 -8.506 1.00 29.48 821 ASN A C 1
ATOM 6021 O O . ASN A 1 821 ? 52.213 -21.484 -8.075 1.00 29.48 821 ASN A O 1
ATOM 6025 N N . ASN A 1 822 ? 51.145 -23.453 -7.850 1.00 25.17 822 ASN A N 1
ATOM 6026 C CA . ASN A 1 822 ? 51.061 -23.505 -6.387 1.00 25.17 822 ASN A CA 1
ATOM 6027 C C . ASN A 1 822 ? 50.763 -24.948 -5.945 1.00 25.17 822 ASN A C 1
ATOM 6029 O O . ASN A 1 822 ? 49.804 -25.570 -6.398 1.00 25.17 822 ASN A O 1
ATOM 6033 N N . GLU A 1 823 ? 51.629 -25.508 -5.099 1.00 28.58 823 GLU A N 1
ATOM 6034 C CA . GLU A 1 823 ? 51.595 -26.927 -4.730 1.00 28.58 823 GLU A CA 1
ATOM 6035 C C . GLU A 1 823 ? 50.446 -27.253 -3.759 1.00 28.58 823 GLU A C 1
ATOM 6037 O O . GLU A 1 823 ? 50.532 -27.016 -2.559 1.00 28.58 823 GLU A O 1
ATOM 6042 N N . ILE A 1 824 ? 49.389 -27.848 -4.314 1.00 25.64 824 ILE A N 1
ATOM 6043 C CA . ILE A 1 824 ? 48.594 -28.969 -3.778 1.00 25.64 824 ILE A CA 1
ATOM 6044 C C . ILE A 1 824 ? 48.975 -29.424 -2.344 1.00 25.64 824 ILE A C 1
ATOM 6046 O O . ILE A 1 824 ? 49.869 -30.258 -2.171 1.00 25.64 824 ILE A O 1
ATOM 6050 N N . GLU A 1 825 ? 48.191 -29.034 -1.329 1.00 24.81 825 GLU A N 1
ATOM 6051 C CA . GLU A 1 825 ? 48.083 -29.816 -0.084 1.00 24.81 825 GLU A CA 1
ATOM 6052 C C . GLU A 1 825 ? 46.886 -30.785 -0.138 1.00 24.81 825 GLU A C 1
ATOM 6054 O O . GLU A 1 825 ? 45.732 -30.425 0.058 1.00 24.81 825 GLU A O 1
ATOM 6059 N N . ALA A 1 826 ? 47.222 -32.049 -0.406 1.00 23.31 826 ALA A N 1
ATOM 6060 C CA . ALA A 1 826 ? 46.602 -33.283 0.089 1.00 23.31 826 ALA A CA 1
ATOM 6061 C C . ALA A 1 826 ? 45.074 -33.346 0.360 1.00 23.31 826 ALA A C 1
ATOM 6063 O O . ALA A 1 826 ? 44.580 -32.967 1.421 1.00 23.31 826 ALA A O 1
ATOM 6064 N N . TRP A 1 827 ? 44.370 -34.091 -0.503 1.00 23.73 827 TRP A N 1
ATOM 6065 C CA . TRP A 1 827 ? 43.065 -34.700 -0.206 1.00 23.73 827 TRP A CA 1
ATOM 6066 C C . TRP A 1 827 ? 43.030 -35.523 1.100 1.00 23.73 827 TRP A C 1
ATOM 6068 O O . TRP A 1 827 ? 43.875 -36.392 1.335 1.00 23.73 827 TRP A O 1
ATOM 6078 N N . ALA A 1 828 ? 41.918 -35.396 1.831 1.00 22.19 828 ALA A N 1
ATOM 6079 C CA . ALA A 1 828 ? 41.291 -36.468 2.609 1.00 22.19 828 ALA A CA 1
ATOM 6080 C C . ALA A 1 828 ? 39.757 -36.427 2.365 1.00 22.19 828 ALA A C 1
ATOM 6082 O O . ALA A 1 828 ? 39.247 -35.374 1.987 1.00 22.19 828 ALA A O 1
ATOM 6083 N N . PRO A 1 829 ? 39.031 -37.560 2.448 1.00 24.20 829 PRO A N 1
ATOM 6084 C CA . PRO A 1 829 ? 37.952 -37.842 1.489 1.00 24.20 829 PRO A CA 1
ATOM 6085 C C . PRO A 1 829 ? 36.530 -37.425 1.900 1.00 24.20 829 PRO A C 1
ATOM 6087 O O . PRO A 1 829 ? 36.203 -37.351 3.083 1.00 24.20 829 PRO A O 1
ATOM 6090 N N . LEU A 1 830 ? 35.665 -37.289 0.884 1.00 25.27 830 LEU A N 1
ATOM 6091 C CA . LEU A 1 830 ? 34.205 -37.269 1.025 1.00 25.27 830 LEU A CA 1
ATOM 6092 C C . LEU A 1 830 ? 33.674 -38.541 1.709 1.00 25.27 830 LEU A C 1
ATOM 6094 O O . LEU A 1 830 ? 34.011 -39.648 1.288 1.00 25.27 830 LEU A O 1
ATOM 6098 N N . GLU A 1 831 ? 32.699 -38.380 2.608 1.00 24.83 831 GLU A N 1
ATOM 6099 C CA . GLU A 1 831 ? 31.623 -39.363 2.792 1.00 24.83 831 GLU A CA 1
ATOM 6100 C C . GLU A 1 831 ? 30.237 -38.680 2.760 1.00 24.83 831 GLU A C 1
ATOM 6102 O O . GLU A 1 831 ? 29.822 -38.019 3.704 1.00 24.83 831 GLU A O 1
ATOM 6107 N N . ALA A 1 832 ? 29.529 -38.919 1.650 1.00 27.09 832 ALA A N 1
ATOM 6108 C CA . ALA A 1 832 ? 28.078 -39.117 1.537 1.00 27.09 832 ALA A CA 1
ATOM 6109 C C . ALA A 1 832 ? 27.072 -38.032 2.006 1.00 27.09 832 ALA A C 1
ATOM 6111 O O . ALA A 1 832 ? 26.493 -38.154 3.081 1.00 27.09 832 ALA A O 1
ATOM 6112 N N . TRP A 1 833 ? 26.685 -37.146 1.078 1.00 21.80 833 TRP A N 1
ATOM 6113 C CA . TRP A 1 833 ? 25.303 -36.658 0.869 1.00 21.80 833 TRP A CA 1
ATOM 6114 C C . TRP A 1 833 ? 25.098 -36.628 -0.661 1.00 21.80 833 TRP A C 1
ATOM 6116 O O . TRP A 1 833 ? 25.908 -36.030 -1.357 1.00 21.80 833 TRP A O 1
ATOM 6126 N N . ASN A 1 834 ? 24.307 -37.499 -1.297 1.00 23.31 834 ASN A N 1
ATOM 6127 C CA . ASN A 1 834 ? 22.852 -37.715 -1.255 1.00 23.31 834 ASN A CA 1
ATOM 6128 C C . ASN A 1 834 ? 22.060 -36.538 -1.864 1.00 23.31 834 ASN A C 1
ATOM 6130 O O . ASN A 1 834 ? 22.334 -35.385 -1.566 1.00 23.31 834 ASN A O 1
ATOM 6134 N N . SER A 1 835 ? 21.136 -36.855 -2.773 1.00 28.69 835 SER A N 1
ATOM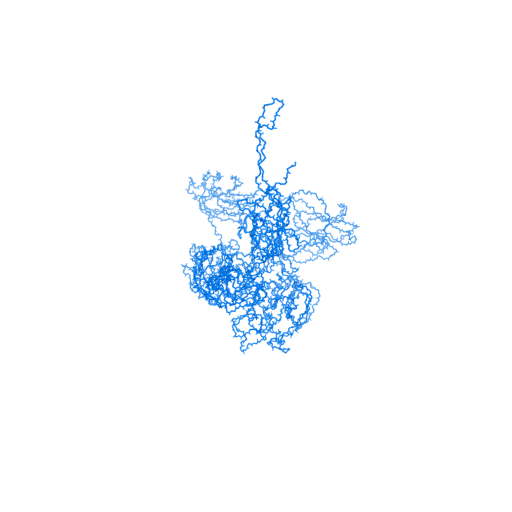 6135 C CA . SER A 1 835 ? 20.617 -35.939 -3.798 1.00 28.69 835 SER A CA 1
ATOM 6136 C C . SER A 1 835 ? 19.517 -34.981 -3.327 1.00 28.69 835 SER A C 1
ATOM 6138 O O . SER A 1 835 ? 18.411 -35.433 -3.031 1.00 28.69 835 SER A O 1
ATOM 6140 N N . THR A 1 836 ? 19.793 -33.685 -3.435 1.00 24.22 836 THR A N 1
ATOM 6141 C CA . THR A 1 836 ? 18.845 -32.569 -3.612 1.00 24.22 836 THR A CA 1
ATOM 6142 C C . THR A 1 836 ? 19.551 -31.507 -4.459 1.00 24.22 836 THR A C 1
ATOM 6144 O O . THR A 1 836 ? 20.780 -31.412 -4.426 1.00 24.22 836 THR A O 1
ATOM 6147 N N . SER A 1 837 ? 18.808 -30.755 -5.269 1.00 27.81 837 SER A N 1
ATOM 6148 C CA . SER A 1 837 ? 19.362 -29.654 -6.060 1.00 27.81 837 SER A CA 1
ATOM 6149 C C . SER A 1 837 ? 19.870 -28.546 -5.143 1.00 27.81 837 SER A C 1
ATOM 6151 O O . SER A 1 837 ? 19.128 -28.057 -4.299 1.00 27.81 837 SER A O 1
ATOM 6153 N N . LEU A 1 838 ? 21.118 -28.133 -5.347 1.00 26.00 838 LEU A N 1
ATOM 6154 C CA . LEU A 1 838 ? 21.600 -26.839 -4.886 1.00 26.00 838 LEU A CA 1
ATOM 6155 C C . LEU A 1 838 ? 21.808 -25.964 -6.122 1.00 26.00 838 LEU A C 1
ATOM 6157 O O . LEU A 1 838 ? 22.683 -26.223 -6.961 1.00 26.00 838 LEU A O 1
ATOM 6161 N N . THR A 1 839 ? 20.973 -24.932 -6.225 1.00 32.31 839 THR A N 1
ATOM 6162 C CA . THR A 1 839 ? 21.383 -23.648 -6.790 1.00 32.31 839 THR A CA 1
ATOM 6163 C C . THR A 1 839 ? 22.723 -23.274 -6.162 1.00 32.31 839 THR A C 1
ATOM 6165 O O . THR A 1 839 ? 22.962 -23.502 -4.973 1.00 32.31 839 THR A O 1
ATOM 6168 N N . GLN A 1 840 ? 23.652 -22.792 -6.982 1.00 34.38 840 GLN A N 1
ATOM 6169 C CA . GLN A 1 840 ? 24.930 -22.335 -6.461 1.00 34.38 840 GLN A CA 1
ATOM 6170 C C . GLN A 1 840 ? 24.694 -20.913 -5.966 1.00 34.38 840 GLN A C 1
ATOM 6172 O O . GLN A 1 840 ? 24.824 -19.984 -6.744 1.00 34.38 840 GLN A O 1
ATOM 6177 N N . LEU A 1 841 ? 24.286 -20.779 -4.704 1.00 36.88 841 LEU A N 1
ATOM 6178 C CA . LEU A 1 841 ? 24.216 -19.488 -4.025 1.00 36.88 841 LEU A CA 1
ATOM 6179 C C . LEU A 1 841 ? 25.591 -18.824 -4.100 1.00 36.88 841 LEU A C 1
ATOM 6181 O O . LEU A 1 841 ? 26.552 -19.319 -3.497 1.00 36.88 841 LEU A O 1
ATOM 6185 N N . SER A 1 842 ? 25.690 -17.734 -4.854 1.00 51.31 842 SER A N 1
ATOM 6186 C CA . SER A 1 842 ? 26.810 -16.818 -4.730 1.00 51.31 842 SER A CA 1
ATOM 6187 C C . SER A 1 842 ? 26.540 -15.869 -3.571 1.00 51.31 842 SER A C 1
ATOM 6189 O O . SER A 1 842 ? 25.427 -15.394 -3.357 1.00 51.31 842 SER A O 1
ATOM 6191 N N . VAL A 1 843 ? 27.583 -15.655 -2.774 1.00 55.97 843 VAL A N 1
ATOM 6192 C CA . VAL A 1 843 ? 27.553 -14.729 -1.646 1.00 55.97 843 VAL A CA 1
ATOM 6193 C C . VAL A 1 843 ? 28.395 -13.533 -2.048 1.00 55.97 843 VAL A C 1
ATOM 6195 O O . VAL A 1 843 ? 29.620 -13.652 -2.169 1.00 55.97 843 VAL A O 1
ATOM 6198 N N . ALA A 1 844 ? 27.736 -12.407 -2.283 1.00 65.31 844 ALA A N 1
ATOM 6199 C CA . ALA A 1 844 ? 28.394 -11.121 -2.388 1.00 65.31 844 ALA A CA 1
ATOM 6200 C C . ALA A 1 844 ? 28.616 -10.548 -0.980 1.00 65.31 844 ALA A C 1
ATOM 6202 O O . ALA A 1 844 ? 27.961 -10.922 -0.007 1.00 65.31 844 ALA A O 1
ATOM 6203 N N . VAL A 1 845 ? 29.579 -9.641 -0.871 1.00 62.25 845 VAL A N 1
ATOM 6204 C CA . VAL A 1 845 ? 29.817 -8.861 0.343 1.00 62.25 845 VAL A CA 1
ATOM 6205 C C . VAL A 1 845 ? 29.714 -7.403 -0.063 1.00 62.25 845 VAL A C 1
ATOM 6207 O O . VAL A 1 845 ? 30.278 -7.022 -1.090 1.00 62.25 845 VAL A O 1
ATOM 6210 N N . GLU A 1 846 ? 28.995 -6.625 0.737 1.00 71.44 846 GLU A N 1
ATOM 6211 C CA . GLU A 1 846 ? 28.929 -5.166 0.664 1.00 71.44 846 GLU A CA 1
ATOM 6212 C C . GLU A 1 846 ? 30.310 -4.518 0.445 1.00 71.44 846 GLU A C 1
ATOM 6214 O O . GLU A 1 846 ? 31.333 -4.975 0.972 1.00 71.44 846 GLU A O 1
ATOM 6219 N N . SER A 1 847 ? 30.336 -3.427 -0.325 1.00 74.44 847 SER A N 1
ATOM 6220 C CA . SER A 1 847 ? 31.539 -2.638 -0.578 1.00 74.44 847 SER A CA 1
ATOM 6221 C C . SER A 1 847 ? 31.273 -1.141 -0.422 1.00 74.44 847 SER A C 1
ATOM 6223 O O . SER A 1 847 ? 30.989 -0.451 -1.394 1.00 74.44 847 SER A O 1
ATOM 6225 N N . GLU A 1 848 ? 31.484 -0.641 0.789 1.00 76.31 848 GLU A N 1
ATOM 6226 C CA . GLU A 1 848 ? 31.418 0.782 1.135 1.00 76.31 848 GLU A CA 1
ATOM 6227 C C . GLU A 1 848 ? 32.460 1.669 0.399 1.00 76.31 848 GLU A C 1
ATOM 6229 O O . GLU A 1 848 ? 33.639 1.286 0.297 1.00 76.31 848 GLU A O 1
ATOM 6234 N N . PRO A 1 849 ? 32.099 2.899 -0.030 1.00 79.44 849 PRO A N 1
ATOM 6235 C CA . PRO A 1 849 ? 30.767 3.501 0.058 1.00 79.44 849 PRO A CA 1
ATOM 6236 C C . PRO A 1 849 ? 29.843 3.012 -1.063 1.00 79.44 849 PRO A C 1
ATOM 6238 O O . PRO A 1 849 ? 30.294 2.796 -2.187 1.00 79.44 849 PRO A O 1
ATOM 6241 N N . ASN A 1 850 ? 28.558 2.887 -0.750 1.00 80.19 850 ASN A N 1
ATOM 6242 C CA . ASN A 1 850 ? 27.485 2.517 -1.677 1.00 80.19 850 ASN A CA 1
ATOM 6243 C C . ASN A 1 850 ? 26.174 3.247 -1.337 1.00 80.19 850 ASN A C 1
ATOM 6245 O O . ASN A 1 850 ? 25.084 2.711 -1.524 1.00 80.19 850 ASN A O 1
ATOM 6249 N N . ASN A 1 851 ? 26.290 4.465 -0.803 1.00 80.12 851 ASN A N 1
ATOM 6250 C CA . ASN A 1 851 ? 25.214 5.187 -0.123 1.00 80.12 851 ASN A CA 1
ATOM 6251 C C . ASN A 1 851 ? 24.406 6.080 -1.098 1.00 80.12 851 ASN A C 1
ATOM 6253 O O . ASN A 1 851 ? 23.594 6.911 -0.682 1.00 80.12 851 ASN A O 1
ATOM 6257 N N . ALA A 1 852 ? 24.649 5.941 -2.407 1.00 75.25 852 ALA A N 1
ATOM 6258 C CA . ALA A 1 852 ? 23.899 6.535 -3.505 1.00 75.25 852 ALA A CA 1
ATOM 6259 C C . ALA A 1 852 ? 23.922 5.637 -4.763 1.00 75.25 852 ALA A C 1
ATOM 6261 O O . ALA A 1 852 ? 24.750 4.747 -4.931 1.00 75.25 852 ALA A O 1
ATOM 6262 N N . ILE A 1 853 ? 23.070 5.944 -5.747 1.00 72.06 853 ILE A N 1
ATOM 6263 C CA . ILE A 1 853 ? 23.086 5.282 -7.069 1.00 72.06 853 ILE A CA 1
ATOM 6264 C C . ILE A 1 853 ? 24.448 5.396 -7.791 1.00 72.06 853 ILE A C 1
ATOM 6266 O O . ILE A 1 853 ? 24.807 4.528 -8.584 1.00 72.06 853 ILE A O 1
ATOM 6270 N N . ALA A 1 854 ? 25.224 6.450 -7.516 1.00 71.94 854 ALA A N 1
ATOM 6271 C CA . ALA A 1 854 ? 26.506 6.709 -8.178 1.00 71.94 854 ALA A CA 1
ATOM 6272 C C . ALA A 1 854 ? 27.672 5.828 -7.682 1.00 71.94 854 ALA A C 1
ATOM 6274 O O . ALA A 1 854 ? 28.658 5.681 -8.406 1.00 71.94 854 ALA A O 1
ATOM 6275 N N . ASP A 1 855 ? 27.575 5.271 -6.473 1.00 77.94 855 ASP A N 1
ATOM 6276 C CA . ASP A 1 855 ? 28.552 4.362 -5.861 1.00 77.94 855 ASP A CA 1
ATOM 6277 C C . ASP A 1 855 ? 27.953 2.987 -5.494 1.00 77.94 855 ASP A C 1
ATOM 6279 O O . ASP A 1 855 ? 28.631 2.152 -4.902 1.00 77.94 855 ASP A O 1
ATOM 6283 N N . ALA A 1 856 ? 26.717 2.715 -5.928 1.00 75.94 856 ALA A N 1
ATOM 6284 C CA . ALA A 1 856 ? 26.003 1.458 -5.728 1.00 75.94 856 ALA A CA 1
ATOM 6285 C C . ALA A 1 856 ? 26.851 0.209 -6.038 1.00 75.94 856 ALA A C 1
ATOM 6287 O O . ALA A 1 856 ? 27.479 0.100 -7.098 1.00 75.94 856 ALA A O 1
ATOM 6288 N N . THR A 1 857 ? 26.808 -0.782 -5.142 1.00 84.12 857 THR A N 1
ATOM 6289 C CA . THR A 1 857 ? 27.548 -2.042 -5.304 1.00 84.12 857 THR A CA 1
ATOM 6290 C C . THR A 1 857 ? 26.970 -2.830 -6.490 1.00 84.12 857 THR A C 1
ATOM 6292 O O . THR A 1 857 ? 25.782 -3.158 -6.469 1.00 84.12 857 THR A O 1
ATOM 6295 N N . PRO A 1 858 ? 27.758 -3.160 -7.531 1.00 80.06 858 PRO A N 1
ATOM 6296 C CA . PRO A 1 858 ? 27.260 -3.913 -8.676 1.00 80.06 858 PRO A CA 1
ATOM 6297 C C . PRO A 1 858 ? 27.077 -5.392 -8.321 1.00 80.06 858 PRO A C 1
ATOM 6299 O O . PRO A 1 858 ? 28.014 -6.052 -7.866 1.00 80.06 858 PRO A O 1
ATOM 6302 N N . ILE A 1 859 ? 25.885 -5.922 -8.583 1.00 81.50 859 ILE A N 1
ATOM 6303 C CA . ILE A 1 859 ? 25.538 -7.331 -8.408 1.00 81.50 859 ILE A CA 1
ATOM 6304 C C . ILE A 1 859 ? 25.309 -7.958 -9.786 1.00 81.50 859 ILE A C 1
ATOM 6306 O O . ILE A 1 859 ? 24.456 -7.514 -10.549 1.00 81.50 859 ILE A O 1
ATOM 6310 N N . ALA A 1 860 ? 26.057 -9.020 -10.089 1.00 77.31 860 ALA A N 1
ATOM 6311 C CA . ALA A 1 860 ? 25.888 -9.820 -11.302 1.00 77.31 860 ALA A CA 1
ATOM 6312 C C . ALA A 1 860 ? 24.720 -10.816 -11.136 1.00 77.31 860 ALA A C 1
ATOM 6314 O O . ALA A 1 860 ? 24.934 -12.027 -11.061 1.00 77.31 860 ALA A O 1
ATOM 6315 N N . LEU A 1 861 ? 23.499 -10.289 -11.008 1.00 76.19 861 LEU A N 1
ATOM 6316 C CA . LEU A 1 861 ? 22.259 -11.066 -10.949 1.00 76.19 861 LEU A CA 1
ATOM 6317 C C . LEU A 1 861 ? 21.594 -11.051 -12.331 1.00 76.19 861 LEU A C 1
ATOM 6319 O O . LEU A 1 861 ? 21.315 -9.974 -12.844 1.00 76.19 861 LEU A O 1
ATOM 6323 N N . GLY A 1 862 ? 21.334 -12.223 -12.910 1.00 68.00 862 GLY A N 1
ATOM 6324 C CA . GLY A 1 862 ? 20.801 -12.330 -14.270 1.00 68.00 862 GLY A CA 1
ATOM 6325 C C . GLY A 1 862 ? 20.970 -13.720 -14.887 1.00 68.00 862 GLY A C 1
ATOM 6326 O O . GLY A 1 862 ? 21.088 -14.724 -14.178 1.00 68.00 862 GLY A O 1
ATOM 6327 N N . PHE A 1 863 ? 20.968 -13.774 -16.220 1.00 66.19 863 PHE A N 1
ATOM 6328 C CA . PHE A 1 863 ? 21.017 -15.008 -17.020 1.00 66.19 863 PHE A CA 1
ATOM 6329 C C . PHE A 1 863 ? 22.222 -15.089 -17.972 1.00 66.19 863 PHE A C 1
ATOM 6331 O O . PHE A 1 863 ? 22.382 -16.096 -18.671 1.00 66.19 863 PHE A O 1
ATOM 6338 N N . GLU A 1 864 ? 23.067 -14.059 -18.041 1.00 54.78 864 GLU A N 1
ATOM 6339 C CA . GLU A 1 864 ? 24.238 -14.048 -18.916 1.00 54.78 864 GLU A CA 1
ATOM 6340 C C . GLU A 1 864 ? 25.420 -14.853 -18.377 1.00 54.78 864 GLU A C 1
ATOM 6342 O O . GLU A 1 864 ? 25.510 -15.274 -17.221 1.00 54.78 864 GLU A O 1
ATOM 6347 N N . ALA A 1 865 ? 26.394 -15.070 -19.259 1.00 38.78 865 ALA A N 1
ATOM 6348 C CA . ALA A 1 865 ? 27.662 -15.648 -18.860 1.00 38.78 865 ALA A CA 1
ATOM 6349 C C . ALA A 1 865 ? 28.371 -14.745 -17.829 1.00 38.78 865 ALA A C 1
ATOM 6351 O O . ALA A 1 865 ? 28.806 -13.650 -18.175 1.00 38.78 865 ALA A O 1
ATOM 6352 N N . LEU A 1 866 ? 28.592 -15.294 -16.624 1.00 43.72 866 LEU A N 1
ATOM 6353 C CA . LEU A 1 866 ? 29.170 -14.668 -15.414 1.00 43.72 866 LEU A CA 1
ATOM 6354 C C . LEU A 1 866 ? 28.162 -14.011 -14.450 1.00 43.72 866 LEU A C 1
ATOM 6356 O O . LEU A 1 866 ? 28.597 -13.501 -13.419 1.00 43.72 866 LEU A O 1
ATOM 6360 N N . GLU A 1 867 ? 26.860 -14.091 -14.724 1.00 49.84 867 GLU A N 1
ATOM 6361 C CA . GLU A 1 867 ? 25.794 -13.768 -13.765 1.00 49.84 867 GLU A CA 1
ATOM 6362 C C . GLU A 1 867 ? 25.297 -15.031 -13.038 1.00 49.84 867 GLU A C 1
ATOM 6364 O O . GLU A 1 867 ? 25.420 -16.152 -13.543 1.00 49.84 867 GLU A O 1
ATOM 6369 N N . ASP A 1 868 ? 24.723 -14.850 -11.847 1.00 65.56 868 ASP A N 1
ATOM 6370 C CA . ASP A 1 868 ? 23.990 -15.883 -11.111 1.00 65.56 868 ASP A CA 1
ATOM 6371 C C . ASP A 1 868 ? 22.503 -15.505 -11.012 1.00 65.56 868 ASP A C 1
ATOM 6373 O O . ASP A 1 868 ? 22.154 -14.340 -10.867 1.00 65.56 868 ASP A O 1
ATOM 6377 N N . THR A 1 869 ? 21.598 -16.487 -10.997 1.00 78.06 869 THR A N 1
ATOM 6378 C CA . THR A 1 869 ? 20.150 -16.226 -10.838 1.00 78.06 869 THR A CA 1
ATOM 6379 C C . THR A 1 869 ? 19.724 -16.024 -9.374 1.00 78.06 869 THR A C 1
ATOM 6381 O O . THR A 1 869 ? 18.550 -15.799 -9.083 1.00 78.06 869 THR A O 1
ATOM 6384 N N . ALA A 1 870 ? 20.656 -16.184 -8.428 1.00 79.50 870 ALA A N 1
ATOM 6385 C CA . ALA A 1 870 ? 20.412 -16.094 -6.993 1.00 79.50 870 ALA A CA 1
ATOM 6386 C C . ALA A 1 870 ? 21.680 -15.651 -6.248 1.00 79.50 870 ALA A C 1
ATOM 6388 O O . ALA A 1 870 ? 22.628 -16.433 -6.122 1.00 79.50 870 ALA A O 1
ATOM 6389 N N . VAL A 1 871 ? 21.660 -14.423 -5.727 1.00 80.75 871 VAL A N 1
ATOM 6390 C CA . VAL A 1 871 ? 22.747 -13.825 -4.938 1.00 80.75 871 VAL A CA 1
ATOM 6391 C C . VAL A 1 871 ? 22.243 -13.510 -3.532 1.00 80.75 871 VAL A C 1
ATOM 6393 O O . VAL A 1 871 ? 21.163 -12.944 -3.378 1.00 80.75 871 VAL A O 1
ATOM 6396 N N . ASP A 1 872 ? 23.033 -13.846 -2.516 1.00 86.12 872 ASP A N 1
ATOM 6397 C CA . ASP A 1 872 ? 22.842 -13.349 -1.149 1.00 86.12 872 ASP A CA 1
ATOM 6398 C C . ASP A 1 872 ? 23.923 -12.309 -0.830 1.00 86.12 872 ASP A C 1
ATOM 6400 O O . ASP A 1 872 ? 25.093 -12.495 -1.181 1.00 86.12 872 ASP A O 1
ATOM 6404 N N . VAL A 1 873 ? 23.546 -11.226 -0.154 1.00 87.00 873 VAL A N 1
ATOM 6405 C CA . VAL A 1 873 ? 24.452 -10.164 0.297 1.00 87.00 873 VAL A CA 1
ATOM 6406 C C . VAL A 1 873 ? 24.319 -9.994 1.805 1.00 87.00 873 VAL A C 1
ATOM 6408 O O . VAL A 1 873 ? 23.219 -9.774 2.299 1.00 87.00 873 VAL A O 1
ATOM 6411 N N . SER A 1 874 ? 25.432 -10.036 2.535 1.00 86.31 874 SER A N 1
ATOM 6412 C CA . SER A 1 874 ? 25.466 -9.579 3.932 1.00 86.31 874 SER A CA 1
ATOM 6413 C C . SER A 1 874 ? 26.008 -8.150 3.987 1.00 86.31 874 SER A C 1
ATOM 6415 O O . SER A 1 874 ? 27.117 -7.908 3.494 1.00 86.31 874 SER A O 1
ATOM 6417 N N . GLY A 1 875 ? 25.254 -7.239 4.606 1.00 87.75 875 GLY A N 1
ATOM 6418 C CA . GLY A 1 875 ? 25.579 -5.813 4.733 1.00 87.75 875 GLY A CA 1
ATOM 6419 C C . GLY A 1 875 ? 25.439 -5.264 6.160 1.00 87.75 875 GLY A C 1
ATOM 6420 O O . GLY A 1 875 ? 25.161 -6.008 7.109 1.00 87.75 875 GLY A O 1
ATOM 6421 N N . THR A 1 876 ? 25.704 -3.974 6.371 1.00 89.25 876 THR A N 1
ATOM 6422 C CA . THR A 1 876 ? 25.639 -3.279 7.666 1.00 89.25 876 THR A CA 1
ATOM 6423 C C . THR A 1 876 ? 25.374 -1.777 7.523 1.00 89.25 876 THR A C 1
ATOM 6425 O O . THR A 1 876 ? 26.290 -0.989 7.318 1.00 89.25 876 THR A O 1
ATOM 6428 N N . LEU A 1 877 ? 24.146 -1.362 7.849 1.00 89.62 877 LEU A N 1
ATOM 6429 C CA . LEU A 1 877 ? 23.772 0.048 7.982 1.00 89.62 877 LEU A CA 1
ATOM 6430 C C . LEU A 1 877 ? 24.531 0.678 9.164 1.00 89.62 877 LEU A C 1
ATOM 6432 O O . LEU A 1 877 ? 24.285 0.339 10.332 1.00 89.62 877 LEU A O 1
ATOM 6436 N N . ALA A 1 878 ? 25.457 1.601 8.897 1.00 85.19 878 ALA A N 1
ATOM 6437 C CA . ALA A 1 878 ? 26.313 2.213 9.914 1.00 85.19 878 ALA A CA 1
ATOM 6438 C C . ALA A 1 878 ? 25.587 3.271 10.766 1.00 85.19 878 ALA A C 1
ATOM 6440 O O . ALA A 1 878 ? 26.017 3.562 11.892 1.00 85.19 878 ALA A O 1
ATOM 6441 N N . ASN A 1 879 ? 24.483 3.839 10.271 1.00 83.12 879 ASN A N 1
ATOM 6442 C CA . ASN A 1 879 ? 23.612 4.764 10.997 1.00 83.12 879 ASN A CA 1
ATOM 6443 C C . ASN A 1 879 ? 22.158 4.750 10.462 1.00 83.12 879 ASN A C 1
ATOM 6445 O O . ASN A 1 879 ? 21.875 4.119 9.458 1.00 83.12 879 ASN A O 1
ATOM 6449 N N . ALA A 1 880 ? 21.216 5.428 11.130 1.00 73.25 880 ALA A N 1
ATOM 6450 C CA . ALA A 1 880 ? 19.796 5.456 10.722 1.00 73.25 880 ALA A CA 1
ATOM 6451 C C . ALA A 1 880 ? 19.485 6.359 9.503 1.00 73.25 880 ALA A C 1
ATOM 6453 O O . ALA A 1 880 ? 18.328 6.513 9.130 1.00 73.25 880 ALA A O 1
ATOM 6454 N N . SER A 1 881 ? 20.500 7.001 8.922 1.00 80.94 881 SER A N 1
ATOM 6455 C CA . SER A 1 881 ? 20.417 7.708 7.639 1.00 80.94 881 SER A CA 1
ATOM 6456 C C . SER A 1 881 ? 21.298 7.050 6.570 1.00 80.94 881 SER A C 1
ATOM 6458 O O . SER A 1 881 ? 21.580 7.688 5.559 1.00 80.94 881 SER A O 1
ATOM 6460 N N . ASP A 1 882 ? 21.763 5.814 6.803 1.00 81.62 882 ASP A N 1
ATOM 6461 C CA . ASP A 1 882 ? 22.345 4.991 5.739 1.00 81.62 882 ASP A CA 1
ATOM 6462 C C . ASP A 1 882 ? 21.268 4.371 4.869 1.00 81.62 882 ASP A C 1
ATOM 6464 O O . ASP A 1 882 ? 20.220 3.938 5.355 1.00 81.62 882 ASP A O 1
ATOM 6468 N N . VAL A 1 883 ? 21.579 4.314 3.579 1.00 88.50 883 VAL A N 1
ATOM 6469 C CA . VAL A 1 883 ? 20.782 3.658 2.553 1.00 88.50 883 VAL A CA 1
ATOM 6470 C C . VAL A 1 883 ? 21.761 2.997 1.598 1.00 88.50 883 VAL A C 1
ATOM 6472 O O . VAL A 1 883 ? 22.483 3.696 0.894 1.00 88.50 883 VAL A O 1
ATOM 6475 N N . ASP A 1 884 ? 21.785 1.673 1.572 1.00 86.25 884 ASP A N 1
ATOM 6476 C CA . ASP A 1 884 ? 22.732 0.910 0.767 1.00 86.25 884 ASP A CA 1
ATOM 6477 C C . ASP A 1 884 ? 22.131 0.611 -0.603 1.00 86.25 884 ASP A C 1
ATOM 6479 O O . ASP A 1 884 ? 21.067 -0.000 -0.703 1.00 86.25 884 ASP A O 1
ATOM 6483 N N . PHE A 1 885 ? 22.816 1.025 -1.668 1.00 88.06 885 PHE A N 1
ATOM 6484 C CA . PHE A 1 885 ? 22.379 0.811 -3.043 1.00 88.06 885 PHE A CA 1
ATOM 6485 C C . PHE A 1 885 ? 23.116 -0.365 -3.689 1.00 88.06 885 PHE A C 1
ATOM 6487 O O . PHE A 1 885 ? 24.349 -0.453 -3.667 1.00 88.06 885 PHE A O 1
ATOM 6494 N N . TYR A 1 886 ? 22.347 -1.229 -4.347 1.00 89.06 886 TYR A N 1
ATOM 6495 C CA . TYR A 1 886 ? 22.818 -2.366 -5.133 1.00 89.06 886 TYR A CA 1
ATOM 6496 C C . TYR A 1 886 ? 22.346 -2.231 -6.576 1.00 89.06 886 TYR A C 1
ATOM 6498 O O . TYR A 1 886 ? 21.145 -2.179 -6.828 1.00 89.06 886 TYR A O 1
ATOM 6506 N N . ARG A 1 887 ? 23.280 -2.178 -7.527 1.00 86.38 887 ARG A N 1
ATOM 6507 C CA . ARG A 1 887 ? 22.980 -2.045 -8.958 1.00 86.38 887 ARG A CA 1
ATOM 6508 C C . ARG A 1 887 ? 22.870 -3.420 -9.610 1.00 86.38 887 ARG A C 1
ATOM 6510 O O . ARG A 1 887 ? 23.807 -4.210 -9.512 1.00 86.38 887 ARG A O 1
ATOM 6517 N N . ILE A 1 888 ? 21.785 -3.652 -10.339 1.00 86.50 888 ILE A N 1
ATOM 6518 C CA . ILE A 1 888 ? 21.500 -4.879 -11.092 1.00 86.50 888 ILE A CA 1
ATOM 6519 C C . ILE A 1 888 ? 21.122 -4.486 -12.527 1.00 86.50 888 ILE A C 1
ATOM 6521 O O . ILE A 1 888 ? 20.433 -3.488 -12.723 1.00 86.50 888 ILE A O 1
ATOM 6525 N N . ASP A 1 889 ? 21.560 -5.243 -13.530 1.00 81.62 889 ASP A N 1
ATOM 6526 C CA . ASP A 1 889 ? 21.092 -5.087 -14.914 1.00 81.62 889 ASP A CA 1
ATOM 6527 C C . ASP A 1 889 ? 20.007 -6.139 -15.193 1.00 81.62 889 ASP A C 1
ATOM 6529 O O . ASP A 1 889 ? 20.250 -7.328 -15.011 1.00 81.62 889 ASP A O 1
ATOM 6533 N N . LEU A 1 890 ? 18.805 -5.711 -15.594 1.00 82.62 890 LEU A N 1
ATOM 6534 C CA . LEU A 1 890 ? 17.635 -6.585 -15.793 1.00 82.62 890 LEU A CA 1
ATOM 6535 C C . LEU A 1 890 ? 17.002 -6.370 -17.171 1.00 82.62 890 LEU A C 1
ATOM 6537 O O . LEU A 1 890 ? 17.207 -5.335 -17.816 1.00 82.62 890 LEU A O 1
ATOM 6541 N N . ARG A 1 891 ? 16.231 -7.362 -17.628 1.00 81.06 891 ARG A N 1
ATOM 6542 C CA . ARG A 1 891 ? 15.633 -7.424 -18.970 1.00 81.06 891 ARG A CA 1
ATOM 6543 C C . ARG A 1 891 ? 14.108 -7.546 -18.927 1.00 81.06 891 ARG A C 1
ATOM 6545 O O . ARG A 1 891 ? 13.564 -8.027 -17.936 1.00 81.06 891 ARG A O 1
ATOM 6552 N N . PRO A 1 892 ? 13.405 -7.206 -20.024 1.00 80.75 892 PRO A N 1
ATOM 6553 C CA . PRO A 1 892 ? 11.964 -7.404 -20.122 1.00 80.75 892 PRO A CA 1
ATOM 6554 C C . PRO A 1 892 ? 11.577 -8.873 -19.893 1.00 80.75 892 PRO A C 1
ATOM 6556 O O . PRO A 1 892 ? 12.165 -9.791 -20.479 1.00 80.75 892 PRO A O 1
ATOM 6559 N N . GLY A 1 893 ? 10.598 -9.091 -19.024 1.00 81.06 893 GLY A N 1
ATOM 6560 C CA . GLY A 1 893 ? 10.144 -10.397 -18.556 1.00 81.06 893 GLY A CA 1
ATOM 6561 C C . GLY A 1 893 ? 11.043 -11.081 -17.527 1.00 81.06 893 GLY A C 1
ATOM 6562 O O . GLY A 1 893 ? 10.761 -12.219 -17.169 1.00 81.06 893 GLY A O 1
ATOM 6563 N N . ASP A 1 894 ? 12.102 -10.441 -17.029 1.00 91.31 894 ASP A N 1
ATOM 6564 C CA . ASP A 1 894 ? 12.784 -10.954 -15.840 1.00 91.31 894 ASP A CA 1
ATOM 6565 C C . ASP A 1 894 ? 11.877 -10.749 -14.620 1.00 91.31 894 ASP A C 1
ATOM 6567 O O . ASP A 1 894 ? 11.355 -9.661 -14.387 1.00 91.31 894 ASP A O 1
ATOM 6571 N N . VAL A 1 895 ? 11.672 -11.803 -13.837 1.00 94.31 895 VAL A N 1
ATOM 6572 C CA . VAL A 1 895 ? 10.859 -11.769 -12.619 1.00 94.31 895 VAL A CA 1
ATOM 6573 C C . VAL A 1 895 ? 11.804 -11.620 -11.434 1.00 94.31 895 VAL A C 1
ATOM 6575 O O . VAL A 1 895 ? 12.453 -12.584 -11.019 1.00 94.31 895 VAL A O 1
ATOM 6578 N N . LEU A 1 896 ? 11.930 -10.394 -10.930 1.00 95.69 896 LEU A N 1
ATOM 6579 C CA . LEU A 1 896 ? 12.784 -10.054 -9.798 1.00 95.69 896 LEU A CA 1
ATOM 6580 C C . LEU A 1 896 ? 12.046 -10.335 -8.486 1.00 95.69 896 LEU A C 1
ATOM 6582 O O . LEU A 1 896 ? 10.919 -9.884 -8.299 1.00 95.69 896 LEU A O 1
ATOM 6586 N N . GLY A 1 897 ? 12.715 -11.014 -7.556 1.00 95.62 897 GLY A N 1
ATOM 6587 C CA . GLY A 1 897 ? 12.272 -11.174 -6.174 1.00 95.62 897 GLY A CA 1
ATOM 6588 C C . GLY A 1 897 ? 13.369 -10.762 -5.199 1.00 95.62 897 GLY A C 1
ATOM 6589 O O . GLY A 1 897 ? 14.527 -11.162 -5.355 1.00 95.62 897 GLY A O 1
ATOM 6590 N N . VAL A 1 898 ? 13.006 -9.980 -4.185 1.00 96.62 898 VAL A N 1
ATOM 6591 C CA . VAL A 1 898 ? 13.924 -9.443 -3.175 1.00 96.62 898 VAL A CA 1
ATOM 6592 C C . VAL A 1 898 ? 13.329 -9.612 -1.783 1.00 96.62 898 VAL A C 1
ATOM 6594 O O . VAL A 1 898 ? 12.154 -9.331 -1.571 1.00 96.62 898 VAL A O 1
ATOM 6597 N N . SER A 1 899 ? 14.141 -10.037 -0.820 1.00 96.06 899 SER A N 1
ATOM 6598 C CA . SER A 1 899 ? 13.768 -10.062 0.599 1.00 96.06 899 SER A CA 1
ATOM 6599 C C . SER A 1 899 ? 14.970 -9.696 1.463 1.00 96.06 899 SER A C 1
ATOM 6601 O O . SER A 1 899 ? 16.104 -10.017 1.106 1.00 96.06 899 SER A O 1
ATOM 6603 N N . VAL A 1 900 ? 14.739 -9.014 2.581 1.00 95.81 900 VAL A N 1
ATOM 6604 C CA . VAL A 1 900 ? 15.780 -8.622 3.540 1.00 95.81 900 VAL A CA 1
ATOM 6605 C C . VAL A 1 900 ? 15.386 -9.035 4.956 1.00 95.81 900 VAL A C 1
ATOM 6607 O O . VAL A 1 900 ? 14.205 -9.037 5.284 1.00 95.81 900 VAL A O 1
ATOM 6610 N N . ASP A 1 901 ? 16.363 -9.389 5.790 1.00 94.38 901 ASP A N 1
ATOM 6611 C CA . ASP A 1 901 ? 16.196 -9.669 7.225 1.00 94.38 901 ASP A CA 1
ATOM 6612 C C . ASP A 1 901 ? 17.296 -8.968 8.048 1.00 94.38 901 ASP A C 1
ATOM 6614 O O . ASP A 1 901 ? 18.362 -8.614 7.535 1.00 94.38 901 ASP A O 1
ATOM 6618 N N . GLY A 1 902 ? 17.062 -8.778 9.347 1.00 93.75 902 GLY A N 1
ATOM 6619 C CA . GLY A 1 902 ? 18.013 -8.202 10.297 1.00 93.75 902 GLY A CA 1
ATOM 6620 C C . GLY A 1 902 ? 17.673 -6.769 10.706 1.00 93.75 902 GLY A C 1
ATOM 6621 O O . GLY A 1 902 ? 16.631 -6.516 11.307 1.00 93.75 902 GLY A O 1
ATOM 6622 N N . SER A 1 903 ? 18.612 -5.837 10.514 1.00 92.69 903 SER A N 1
ATOM 6623 C CA . SER A 1 903 ? 18.462 -4.434 10.943 1.00 92.69 903 SER A CA 1
ATOM 6624 C C . SER A 1 903 ? 17.815 -3.518 9.901 1.00 92.69 903 SER A C 1
ATOM 6626 O O . SER A 1 903 ? 17.271 -2.478 10.281 1.00 92.69 903 SER A O 1
ATOM 6628 N N . ALA A 1 904 ? 17.853 -3.907 8.626 1.00 92.75 904 ALA A N 1
ATOM 6629 C CA . ALA A 1 904 ? 17.093 -3.266 7.561 1.00 92.75 904 ALA A CA 1
ATOM 6630 C C . ALA A 1 904 ? 15.609 -3.653 7.652 1.00 92.75 904 ALA A C 1
ATOM 6632 O O . ALA A 1 904 ? 15.270 -4.769 8.054 1.00 92.75 904 ALA A O 1
ATOM 6633 N N . ASN A 1 905 ? 14.732 -2.721 7.296 1.00 89.62 905 ASN A N 1
ATOM 6634 C CA . ASN A 1 905 ? 13.280 -2.901 7.350 1.00 89.62 905 ASN A CA 1
ATOM 6635 C C . ASN A 1 905 ? 12.536 -2.118 6.258 1.00 89.62 905 ASN A C 1
ATOM 6637 O O . ASN A 1 905 ? 11.329 -1.958 6.363 1.00 89.62 905 ASN A O 1
ATOM 6641 N N . PHE A 1 906 ? 13.247 -1.614 5.248 1.00 92.44 906 PHE A N 1
ATOM 6642 C CA . PHE A 1 906 ? 12.658 -1.035 4.047 1.00 92.44 906 PHE A CA 1
ATOM 6643 C C . PHE A 1 906 ? 13.491 -1.419 2.822 1.00 92.44 906 PHE A C 1
ATOM 6645 O O . PHE A 1 906 ? 14.729 -1.387 2.854 1.00 92.44 906 PHE A O 1
ATOM 6652 N N . LEU A 1 907 ? 12.794 -1.786 1.752 1.00 94.38 907 LEU A N 1
ATOM 6653 C CA . LEU A 1 907 ? 13.325 -2.093 0.432 1.00 94.38 907 LEU A CA 1
ATOM 6654 C C . LEU A 1 907 ? 12.698 -1.157 -0.593 1.00 94.38 907 LEU A C 1
ATOM 6656 O O . LEU A 1 907 ? 11.494 -0.931 -0.577 1.00 94.38 907 LEU A O 1
ATOM 6660 N N . SER A 1 908 ? 13.507 -0.673 -1.527 1.00 92.00 908 SER A N 1
ATOM 6661 C CA . SER A 1 908 ? 13.039 0.164 -2.627 1.00 92.00 908 SER A CA 1
ATOM 6662 C C . SER A 1 908 ? 13.736 -0.224 -3.927 1.00 92.00 908 SER A C 1
ATOM 6664 O O . SER A 1 908 ? 14.962 -0.188 -4.030 1.00 92.00 908 SER A O 1
ATOM 6666 N N . LEU A 1 909 ? 12.948 -0.624 -4.923 1.00 93.81 909 LEU A N 1
ATOM 6667 C CA . LEU A 1 909 ? 13.381 -0.848 -6.296 1.00 93.81 909 LEU A CA 1
ATOM 6668 C C . LEU A 1 909 ? 13.252 0.460 -7.078 1.00 93.81 909 LEU A C 1
ATOM 6670 O O . LEU A 1 909 ? 12.172 1.046 -7.182 1.00 93.81 909 LEU A O 1
ATOM 6674 N N . ARG A 1 910 ? 14.365 0.895 -7.664 1.00 85.12 910 ARG A N 1
ATOM 6675 C CA . ARG A 1 910 ? 14.506 2.178 -8.352 1.00 85.12 910 ARG A CA 1
ATOM 6676 C C . ARG A 1 910 ? 15.081 2.007 -9.747 1.00 85.12 910 ARG A C 1
ATOM 6678 O O . ARG A 1 910 ? 15.822 1.059 -10.014 1.00 85.12 910 ARG A O 1
ATOM 6685 N N . ASP A 1 911 ? 14.759 2.940 -10.631 1.00 76.12 911 ASP A N 1
ATOM 6686 C CA . ASP A 1 911 ? 15.342 3.003 -11.968 1.00 76.12 911 ASP A CA 1
ATOM 6687 C C . ASP A 1 911 ? 16.671 3.790 -11.995 1.00 76.12 911 ASP A C 1
ATOM 6689 O O . ASP A 1 911 ? 17.124 4.371 -11.005 1.00 76.12 911 ASP A O 1
ATOM 6693 N N . HIS A 1 912 ? 17.300 3.841 -13.169 1.00 69.69 912 HIS A N 1
ATOM 6694 C CA . HIS A 1 912 ? 18.525 4.610 -13.411 1.00 69.69 912 HIS A CA 1
ATOM 6695 C C . HIS A 1 912 ? 18.402 6.142 -13.255 1.00 69.69 912 HIS A C 1
ATOM 6697 O O . HIS A 1 912 ? 19.430 6.823 -13.224 1.00 69.69 912 HIS A O 1
ATOM 6703 N N . LEU A 1 913 ? 17.187 6.692 -13.160 1.00 64.88 913 LEU A N 1
ATOM 6704 C CA . LEU A 1 913 ? 16.915 8.107 -12.883 1.00 64.88 913 LEU A CA 1
ATOM 6705 C C . LEU A 1 913 ? 16.683 8.372 -11.385 1.00 64.88 913 LEU A C 1
ATOM 6707 O O . LEU A 1 913 ? 16.445 9.519 -11.007 1.00 64.88 913 LEU A O 1
ATOM 6711 N N . ASN A 1 914 ? 16.809 7.344 -10.535 1.00 72.50 914 ASN A N 1
ATOM 6712 C CA . ASN A 1 914 ? 16.461 7.352 -9.112 1.00 72.50 914 ASN A CA 1
ATOM 6713 C C . ASN A 1 914 ? 14.952 7.500 -8.834 1.00 72.50 914 ASN A C 1
ATOM 6715 O O . ASN A 1 914 ? 14.575 7.881 -7.722 1.00 72.50 914 ASN A O 1
ATOM 6719 N N . PHE A 1 915 ? 14.092 7.214 -9.814 1.00 69.06 915 PHE A N 1
ATOM 6720 C CA . PHE A 1 915 ? 12.650 7.142 -9.601 1.00 69.06 915 PHE A CA 1
ATOM 6721 C C . PHE A 1 915 ? 12.304 5.835 -8.879 1.00 69.06 915 PHE A C 1
ATOM 6723 O O . PHE A 1 915 ? 12.842 4.776 -9.210 1.00 69.06 915 PHE A O 1
ATOM 6730 N N . GLU A 1 916 ? 11.429 5.907 -7.878 1.00 77.31 916 GLU A N 1
ATOM 6731 C CA . GLU A 1 916 ? 10.989 4.737 -7.120 1.00 77.31 916 GLU A CA 1
ATOM 6732 C C . GLU A 1 916 ? 9.873 4.011 -7.862 1.00 77.31 916 GLU A C 1
ATOM 6734 O O . GLU A 1 916 ? 8.811 4.564 -8.130 1.00 77.31 916 GLU A O 1
ATOM 6739 N N . LEU A 1 917 ? 10.142 2.761 -8.228 1.00 79.44 917 LEU A N 1
ATOM 6740 C CA . LEU A 1 917 ? 9.206 1.918 -8.959 1.00 79.44 917 LEU A CA 1
ATOM 6741 C C . LEU A 1 917 ? 8.342 1.093 -8.007 1.00 79.44 917 LEU A C 1
ATOM 6743 O O . LEU A 1 917 ? 7.193 0.808 -8.335 1.00 79.44 917 LEU A O 1
ATOM 6747 N N . LEU A 1 918 ? 8.915 0.663 -6.881 1.00 87.62 918 LEU A N 1
ATOM 6748 C CA . LEU A 1 918 ? 8.284 -0.227 -5.910 1.00 87.62 918 LEU A CA 1
ATOM 6749 C C . LEU A 1 918 ? 9.009 -0.134 -4.555 1.00 87.62 918 LEU A C 1
ATOM 6751 O O . LEU A 1 918 ? 10.184 -0.497 -4.478 1.00 87.62 918 LEU A O 1
ATOM 6755 N N . GLY A 1 919 ? 8.327 0.339 -3.512 1.00 87.62 919 GLY A N 1
ATOM 6756 C CA . GLY A 1 919 ? 8.790 0.384 -2.119 1.00 87.62 919 GLY A CA 1
ATOM 6757 C C . GLY A 1 919 ? 8.035 -0.606 -1.222 1.00 87.62 919 GLY A C 1
ATOM 6758 O O . GLY A 1 919 ? 6.893 -0.952 -1.515 1.00 87.62 919 GLY A O 1
ATOM 6759 N N . SER A 1 920 ? 8.678 -1.093 -0.157 1.00 90.50 920 SER A N 1
ATOM 6760 C CA . SER A 1 920 ? 8.105 -2.060 0.792 1.00 90.50 920 SER A CA 1
ATOM 6761 C C . SER A 1 920 ? 8.793 -2.009 2.162 1.00 90.50 920 SER A C 1
ATOM 6763 O O . SER A 1 920 ? 10.018 -2.143 2.239 1.00 90.50 920 SER A O 1
ATOM 6765 N N . ASP A 1 921 ? 8.021 -1.886 3.246 1.00 91.56 921 ASP A N 1
ATOM 6766 C CA . ASP A 1 921 ? 8.471 -2.050 4.641 1.00 91.56 921 ASP A CA 1
ATOM 6767 C C . ASP A 1 921 ? 7.995 -3.368 5.295 1.00 91.56 921 ASP A C 1
ATOM 6769 O O . ASP A 1 921 ? 8.197 -3.587 6.493 1.00 91.56 921 ASP A O 1
ATOM 6773 N N . VAL A 1 922 ? 7.396 -4.263 4.498 1.00 90.31 922 VAL A N 1
ATOM 6774 C CA . VAL A 1 922 ? 6.679 -5.465 4.943 1.00 90.31 922 VAL A CA 1
ATOM 6775 C C . VAL A 1 922 ? 7.055 -6.699 4.111 1.00 90.31 922 VAL A C 1
ATOM 6777 O O . VAL A 1 922 ? 7.310 -6.634 2.907 1.00 90.31 922 VAL A O 1
ATOM 6780 N N . ASP A 1 923 ? 7.149 -7.863 4.754 1.00 91.56 923 ASP A N 1
ATOM 6781 C CA . ASP A 1 923 ? 7.273 -9.143 4.051 1.00 91.56 923 ASP A CA 1
ATOM 6782 C C . ASP A 1 923 ? 5.884 -9.671 3.678 1.00 91.56 923 ASP A C 1
ATOM 6784 O O . ASP A 1 923 ? 5.043 -9.905 4.545 1.00 91.56 923 ASP A O 1
ATOM 6788 N N . VAL A 1 924 ? 5.659 -9.855 2.379 1.00 88.06 924 VAL A N 1
ATOM 6789 C CA . VAL A 1 924 ? 4.383 -10.296 1.798 1.00 88.06 924 VAL A CA 1
ATOM 6790 C C . VAL A 1 924 ? 4.486 -11.646 1.106 1.00 88.06 924 VAL A C 1
ATOM 6792 O O . VAL A 1 924 ? 3.541 -12.083 0.460 1.00 88.06 924 VAL A O 1
ATOM 6795 N N . SER A 1 925 ? 5.601 -12.355 1.277 1.00 89.88 925 SER A N 1
ATOM 6796 C CA . SER A 1 925 ? 5.792 -13.686 0.692 1.00 89.88 925 SER A CA 1
ATOM 6797 C C . SER A 1 925 ? 4.745 -14.733 1.109 1.00 89.88 925 SER A C 1
ATOM 6799 O O . SER A 1 925 ? 4.544 -15.698 0.376 1.00 89.88 925 SER A O 1
ATOM 6801 N N . ASP A 1 926 ? 4.022 -14.510 2.213 1.00 89.00 926 ASP A N 1
ATOM 6802 C CA . ASP A 1 926 ? 2.879 -15.324 2.660 1.00 89.00 926 ASP A CA 1
ATOM 6803 C C . ASP A 1 926 ? 1.659 -15.292 1.700 1.00 89.00 926 ASP A C 1
ATOM 6805 O O . ASP A 1 926 ? 0.752 -16.107 1.875 1.00 89.00 926 ASP A O 1
ATOM 6809 N N . ILE A 1 927 ? 1.602 -14.377 0.714 1.00 89.94 927 ILE A N 1
ATOM 6810 C CA . ILE A 1 927 ? 0.504 -14.292 -0.282 1.00 89.94 927 ILE A CA 1
ATOM 6811 C C . ILE A 1 927 ? 0.888 -14.806 -1.678 1.00 89.94 927 ILE A C 1
ATOM 6813 O O . ILE A 1 927 ? 0.056 -14.787 -2.585 1.00 89.94 927 ILE A O 1
ATOM 6817 N N . TYR A 1 928 ? 2.132 -15.249 -1.873 1.00 93.56 928 TYR A N 1
ATOM 6818 C CA . TYR A 1 928 ? 2.563 -15.921 -3.103 1.00 93.56 928 TYR A CA 1
ATOM 6819 C C . TYR A 1 928 ? 2.129 -17.399 -3.079 1.00 93.56 928 TYR A C 1
ATOM 6821 O O . TYR A 1 928 ? 2.006 -17.972 -1.993 1.00 93.56 928 TYR A O 1
ATOM 6829 N N . PRO A 1 929 ? 1.941 -18.062 -4.237 1.00 92.88 929 PRO A N 1
ATOM 6830 C CA . PRO A 1 929 ? 1.599 -19.482 -4.244 1.00 92.88 929 PRO A CA 1
ATOM 6831 C C . PRO A 1 929 ? 2.727 -20.345 -3.664 1.00 92.88 929 PRO A C 1
ATOM 6833 O O . PRO A 1 929 ? 3.909 -20.032 -3.815 1.00 92.88 929 PRO A O 1
ATOM 6836 N N . ASP A 1 930 ? 2.371 -21.510 -3.109 1.00 87.38 930 ASP A N 1
ATOM 6837 C CA . ASP A 1 930 ? 3.297 -22.537 -2.578 1.00 87.38 930 ASP A CA 1
ATOM 6838 C C . ASP A 1 930 ? 4.391 -22.964 -3.594 1.00 87.38 930 ASP A C 1
ATOM 6840 O O . ASP A 1 930 ? 5.433 -23.510 -3.215 1.00 87.38 930 ASP A O 1
ATOM 6844 N N . ALA A 1 931 ? 4.144 -22.767 -4.896 1.00 85.75 931 ALA A N 1
ATOM 6845 C CA . ALA A 1 931 ? 5.069 -23.064 -5.991 1.00 85.75 931 ALA A CA 1
ATOM 6846 C C . ALA A 1 931 ? 6.044 -21.916 -6.330 1.00 85.75 931 ALA A C 1
ATOM 6848 O O . ALA A 1 931 ? 7.013 -22.147 -7.062 1.00 85.75 931 ALA A O 1
ATOM 6849 N N . SER A 1 932 ? 5.814 -20.704 -5.813 1.00 91.62 932 SER A N 1
ATOM 6850 C CA . SER A 1 932 ? 6.621 -19.522 -6.111 1.00 91.62 932 SER A CA 1
ATOM 6851 C C . SER A 1 932 ? 8.074 -19.696 -5.638 1.00 91.62 932 SER A C 1
ATOM 6853 O O . SER A 1 932 ? 8.323 -20.065 -4.488 1.00 91.62 932 SER A O 1
ATOM 6855 N N . PRO A 1 933 ? 9.075 -19.424 -6.495 1.00 89.38 933 PRO A N 1
ATOM 6856 C CA . PRO A 1 933 ? 10.487 -19.488 -6.136 1.00 89.38 933 PRO A CA 1
ATOM 6857 C C . PRO A 1 933 ? 11.025 -18.155 -5.573 1.00 89.38 933 PRO A C 1
ATOM 6859 O O . PRO A 1 933 ? 12.237 -18.025 -5.352 1.00 89.38 933 PRO A O 1
ATOM 6862 N N . LEU A 1 934 ? 10.163 -17.146 -5.395 1.00 92.56 934 LEU A N 1
ATOM 6863 C CA . LEU A 1 934 ? 10.527 -15.815 -4.904 1.00 92.56 934 LEU A CA 1
ATOM 6864 C C . LEU A 1 934 ? 10.989 -15.866 -3.429 1.00 92.56 934 LEU A C 1
ATOM 6866 O O . LEU A 1 934 ? 10.542 -16.724 -2.668 1.00 92.56 934 LEU A O 1
ATOM 6870 N N . PRO A 1 935 ? 11.932 -14.999 -3.012 1.00 92.00 935 PRO A N 1
ATOM 6871 C CA . PRO A 1 935 ? 12.462 -15.003 -1.653 1.00 92.00 935 PRO A CA 1
ATOM 6872 C C . PRO A 1 935 ? 11.494 -14.332 -0.667 1.00 92.00 935 PRO A C 1
ATOM 6874 O O . PRO A 1 935 ? 10.711 -13.462 -1.043 1.00 92.00 935 PRO A O 1
ATOM 6877 N N . GLY A 1 936 ? 11.604 -14.707 0.607 1.00 91.81 936 GLY A N 1
ATOM 6878 C CA . GLY A 1 936 ? 10.719 -14.257 1.679 1.00 91.81 936 GLY A CA 1
ATOM 6879 C C . GLY A 1 936 ? 11.111 -14.824 3.046 1.00 91.81 936 GLY A C 1
ATOM 6880 O O . GLY A 1 936 ? 12.131 -15.515 3.169 1.00 91.81 936 GLY A O 1
ATOM 6881 N N . GLY A 1 937 ? 10.294 -14.563 4.064 1.00 87.69 937 GLY A N 1
ATOM 6882 C CA . GLY A 1 937 ? 10.530 -14.914 5.468 1.00 87.69 937 GLY A CA 1
ATOM 6883 C C . GLY A 1 937 ? 11.420 -13.919 6.228 1.00 87.69 937 GLY A C 1
ATOM 6884 O O . GLY A 1 937 ? 12.127 -14.336 7.149 1.00 87.69 937 GLY A O 1
ATOM 6885 N N . GLY A 1 938 ? 11.430 -12.650 5.813 1.00 91.06 938 GLY A N 1
ATOM 6886 C CA . GLY A 1 938 ? 12.296 -11.574 6.309 1.00 91.06 938 GLY A CA 1
ATOM 6887 C C . GLY A 1 938 ? 11.555 -10.469 7.078 1.00 91.06 938 GLY A C 1
ATOM 6888 O O . GLY A 1 938 ? 10.489 -10.686 7.650 1.00 91.06 938 GLY A O 1
ATOM 6889 N N . THR A 1 939 ? 12.142 -9.271 7.113 1.00 93.38 939 THR A N 1
ATOM 6890 C CA . THR A 1 939 ? 11.514 -8.036 7.616 1.00 93.38 939 THR A CA 1
ATOM 6891 C C . THR A 1 939 ? 10.748 -7.295 6.524 1.00 93.38 939 THR A C 1
ATOM 6893 O O . THR A 1 939 ? 9.672 -6.780 6.807 1.00 93.38 939 THR A O 1
ATOM 6896 N N . ALA A 1 940 ? 11.271 -7.276 5.293 1.00 93.69 940 ALA A N 1
ATOM 6897 C CA . ALA A 1 940 ? 10.597 -6.727 4.117 1.00 93.69 940 ALA A CA 1
ATOM 6898 C C . ALA A 1 940 ? 10.846 -7.592 2.869 1.00 93.69 940 ALA A C 1
ATOM 6900 O O . ALA A 1 940 ? 11.882 -8.260 2.752 1.00 93.69 940 ALA A O 1
ATOM 6901 N N . SER A 1 941 ? 9.916 -7.564 1.912 1.00 94.81 941 SER A N 1
ATOM 6902 C CA . SER A 1 941 ? 10.062 -8.223 0.606 1.00 94.81 941 SER A CA 1
ATOM 6903 C C . SER A 1 941 ? 9.385 -7.436 -0.516 1.00 94.81 941 SER A C 1
ATOM 6905 O O . SER A 1 941 ? 8.370 -6.783 -0.280 1.00 94.81 941 SER A O 1
ATOM 6907 N N . LEU A 1 942 ? 9.897 -7.557 -1.740 1.00 93.00 942 LEU A N 1
ATOM 6908 C CA . LEU A 1 942 ? 9.246 -7.061 -2.953 1.00 93.00 942 LEU A CA 1
ATOM 6909 C C . LEU A 1 942 ? 9.432 -8.036 -4.122 1.00 93.00 942 LEU A C 1
ATOM 6911 O O . LEU A 1 942 ? 10.429 -8.762 -4.185 1.00 93.00 942 LEU A O 1
ATOM 6915 N N . ALA A 1 943 ? 8.489 -8.044 -5.060 1.00 93.50 943 ALA A N 1
ATOM 6916 C CA . ALA A 1 943 ? 8.606 -8.774 -6.317 1.00 93.50 943 ALA A CA 1
ATOM 6917 C C . ALA A 1 943 ? 8.052 -7.945 -7.482 1.00 93.50 943 ALA A C 1
ATOM 6919 O O . ALA A 1 943 ? 7.083 -7.208 -7.317 1.00 93.50 943 ALA A O 1
ATOM 6920 N N . ARG A 1 944 ? 8.675 -8.042 -8.662 1.00 92.25 944 ARG A N 1
ATOM 6921 C CA . ARG A 1 944 ? 8.247 -7.308 -9.862 1.00 92.25 944 ARG A CA 1
ATOM 6922 C C . ARG A 1 944 ? 8.620 -8.055 -11.138 1.00 92.25 944 ARG A C 1
ATOM 6924 O O . ARG A 1 944 ? 9.757 -8.501 -11.289 1.00 92.25 944 ARG A O 1
ATOM 6931 N N . VAL A 1 945 ? 7.688 -8.108 -12.086 1.00 94.12 945 VAL A N 1
ATOM 6932 C CA . VAL A 1 945 ? 7.985 -8.454 -13.482 1.00 94.12 945 VAL A CA 1
ATOM 6933 C C . VAL A 1 945 ? 8.557 -7.213 -14.169 1.00 94.12 945 VAL A C 1
ATOM 6935 O O . VAL A 1 945 ? 7.929 -6.155 -14.194 1.00 94.12 945 VAL A O 1
ATOM 6938 N N . ILE A 1 946 ? 9.779 -7.313 -14.680 1.00 91.44 946 ILE A N 1
ATOM 6939 C CA . ILE A 1 946 ? 10.491 -6.198 -15.306 1.00 91.44 946 ILE A CA 1
ATOM 6940 C C . ILE A 1 946 ? 9.929 -5.949 -16.711 1.00 91.44 946 ILE A C 1
ATOM 6942 O O . ILE A 1 946 ? 9.876 -6.856 -17.536 1.00 91.44 946 ILE A O 1
ATOM 6946 N N . ASP A 1 947 ? 9.523 -4.714 -17.002 1.00 81.19 947 ASP A N 1
ATOM 6947 C CA . ASP A 1 947 ? 8.899 -4.324 -18.273 1.00 81.19 947 ASP A CA 1
ATOM 6948 C C . ASP A 1 947 ? 9.913 -3.850 -19.332 1.00 81.19 947 ASP A C 1
ATOM 6950 O O . ASP A 1 947 ? 9.616 -3.852 -20.529 1.00 81.19 947 ASP A O 1
ATOM 6954 N N . ARG A 1 948 ? 11.117 -3.428 -18.912 1.00 75.00 948 ARG A N 1
ATOM 6955 C CA . ARG A 1 948 ? 12.131 -2.771 -19.758 1.00 75.00 948 ARG A CA 1
ATOM 6956 C C . ARG A 1 948 ? 13.545 -3.269 -19.471 1.00 75.00 948 ARG A C 1
ATOM 6958 O O . ARG A 1 948 ? 13.867 -3.691 -18.371 1.00 75.00 948 ARG A O 1
ATOM 6965 N N . GLU A 1 949 ? 14.413 -3.191 -20.477 1.00 78.75 949 GLU A N 1
ATOM 6966 C CA . GLU A 1 949 ? 15.847 -3.426 -20.286 1.00 78.75 949 GLU A CA 1
ATOM 6967 C C . GLU A 1 949 ? 16.488 -2.205 -19.619 1.00 78.75 949 GLU A C 1
ATOM 6969 O O . GLU A 1 949 ? 16.271 -1.072 -20.062 1.00 78.75 949 GLU A O 1
ATOM 6974 N N . GLY A 1 950 ? 17.298 -2.413 -18.581 1.00 74.12 950 GLY A N 1
ATOM 6975 C CA . GLY A 1 950 ? 18.006 -1.310 -17.943 1.00 74.12 950 GLY A CA 1
ATOM 6976 C C . GLY A 1 950 ? 18.768 -1.666 -16.674 1.00 74.12 950 GLY A C 1
ATOM 6977 O O . GLY A 1 950 ? 18.748 -2.796 -16.190 1.00 74.12 950 GLY A O 1
ATOM 6978 N N . ALA A 1 951 ? 19.428 -0.643 -16.130 1.00 77.94 951 ALA A N 1
ATOM 6979 C CA . ALA A 1 951 ? 20.034 -0.691 -14.810 1.00 77.94 951 ALA A CA 1
ATOM 6980 C C . ALA A 1 951 ? 18.987 -0.321 -13.752 1.00 77.94 951 ALA A C 1
ATOM 6982 O O . ALA A 1 951 ? 18.451 0.791 -13.763 1.00 77.94 951 ALA A O 1
ATOM 6983 N N . TYR A 1 952 ? 18.745 -1.248 -12.835 1.00 84.62 952 TYR A N 1
ATOM 6984 C CA . TYR A 1 952 ? 17.864 -1.110 -11.685 1.00 84.62 952 TYR A CA 1
ATOM 6985 C C . TYR A 1 952 ? 18.690 -1.075 -10.398 1.00 84.62 952 TYR A C 1
ATOM 6987 O O . TYR A 1 952 ? 19.815 -1.578 -10.338 1.00 84.62 952 TYR A O 1
ATOM 6995 N N . PHE A 1 953 ? 18.134 -0.460 -9.361 1.00 90.81 953 PHE A N 1
ATOM 6996 C CA . PHE A 1 953 ? 18.816 -0.234 -8.094 1.00 90.81 953 PHE A CA 1
ATOM 6997 C C . PHE A 1 953 ? 17.925 -0.687 -6.942 1.00 90.81 953 PHE A C 1
ATOM 6999 O O . PHE A 1 953 ? 16.804 -0.207 -6.809 1.00 90.81 953 PHE A O 1
ATOM 7006 N N . ILE A 1 954 ? 18.427 -1.593 -6.104 1.00 96.56 954 ILE A N 1
ATOM 7007 C CA . ILE A 1 954 ? 17.809 -1.922 -4.817 1.00 96.56 954 ILE A CA 1
ATOM 7008 C C . ILE A 1 954 ? 18.438 -1.026 -3.760 1.00 96.56 954 ILE A C 1
ATOM 7010 O O . ILE A 1 954 ? 19.635 -1.133 -3.498 1.00 96.56 954 ILE A O 1
ATOM 7014 N N . ALA A 1 955 ? 17.635 -0.147 -3.175 1.00 92.06 955 ALA A N 1
ATOM 7015 C CA . ALA A 1 955 ? 17.965 0.619 -1.987 1.00 92.06 955 ALA A CA 1
ATOM 7016 C C . ALA A 1 955 ? 17.484 -0.146 -0.745 1.00 92.06 955 ALA A C 1
ATOM 7018 O O . ALA A 1 955 ? 16.320 -0.545 -0.665 1.00 92.06 955 ALA A O 1
ATOM 7019 N N . VAL A 1 956 ? 18.381 -0.345 0.219 1.00 95.69 956 VAL A N 1
ATOM 7020 C CA . VAL A 1 956 ? 18.114 -1.007 1.502 1.00 95.69 956 VAL A CA 1
ATOM 7021 C C . VAL A 1 956 ? 18.302 0.008 2.621 1.00 95.69 956 VAL A C 1
ATOM 7023 O O . VAL A 1 956 ? 19.353 0.641 2.701 1.00 95.69 956 VAL A O 1
ATOM 7026 N N . SER A 1 957 ? 17.317 0.171 3.503 1.00 92.31 957 SER A N 1
ATOM 7027 C CA . SER A 1 957 ? 17.432 1.087 4.645 1.00 92.31 957 SER A CA 1
ATOM 7028 C C . SER A 1 957 ? 16.752 0.551 5.908 1.00 92.31 957 SER A C 1
ATOM 7030 O O . SER A 1 957 ? 16.112 -0.507 5.910 1.00 92.31 957 SER A O 1
ATOM 7032 N N . GLY A 1 958 ? 16.957 1.252 7.026 1.00 91.75 958 GLY A N 1
ATOM 7033 C CA . GLY A 1 958 ? 16.358 0.896 8.307 1.00 91.75 958 GLY A CA 1
ATOM 7034 C C . GLY A 1 958 ? 17.193 1.294 9.518 1.00 91.75 958 GLY A C 1
ATOM 7035 O O . GLY A 1 958 ? 17.724 2.402 9.620 1.00 91.75 958 GLY A O 1
ATOM 7036 N N . THR A 1 959 ? 17.288 0.386 10.486 1.00 90.69 959 THR A N 1
ATOM 7037 C CA . THR A 1 959 ? 17.990 0.628 11.751 1.00 90.69 959 THR A CA 1
ATOM 7038 C C . THR A 1 959 ? 19.473 0.265 11.674 1.00 90.69 959 THR A C 1
ATOM 7040 O O . THR A 1 959 ? 19.902 -0.576 10.892 1.00 90.69 959 THR A O 1
ATOM 7043 N N . THR A 1 960 ? 20.286 0.887 12.529 1.00 92.19 960 THR A N 1
ATOM 7044 C CA . THR A 1 960 ? 21.736 0.647 12.576 1.00 92.19 960 THR A CA 1
ATOM 7045 C C . THR A 1 960 ? 22.082 -0.782 12.998 1.00 92.19 960 THR A C 1
ATOM 7047 O O . THR A 1 960 ? 21.884 -1.154 14.160 1.00 92.19 960 THR A O 1
ATOM 7050 N N . GLY A 1 961 ? 22.694 -1.541 12.093 1.00 88.44 961 GLY A N 1
ATOM 7051 C CA . GLY A 1 961 ? 23.143 -2.908 12.327 1.00 88.44 961 GLY A CA 1
ATOM 7052 C C . GLY A 1 961 ? 23.281 -3.714 11.037 1.00 88.44 961 GLY A C 1
ATOM 7053 O O . GLY A 1 961 ? 23.164 -3.180 9.939 1.00 88.44 961 GLY A O 1
ATOM 7054 N N . ALA A 1 962 ? 23.570 -5.004 11.191 1.00 91.38 962 ALA A N 1
ATOM 7055 C CA . ALA A 1 962 ? 23.745 -5.927 10.073 1.00 91.38 962 ALA A CA 1
ATOM 7056 C C . ALA A 1 962 ? 22.400 -6.394 9.497 1.00 91.38 962 ALA A C 1
ATOM 7058 O O . ALA A 1 962 ? 21.427 -6.564 10.237 1.00 91.38 962 ALA A O 1
ATOM 7059 N N . TYR A 1 963 ? 22.377 -6.657 8.195 1.00 93.12 963 TYR A N 1
ATOM 7060 C CA . TYR A 1 963 ? 21.254 -7.267 7.489 1.00 93.12 963 TYR A CA 1
ATOM 7061 C C . TYR A 1 963 ? 21.755 -8.302 6.477 1.00 93.12 963 TYR A C 1
ATOM 7063 O O . TYR A 1 963 ? 22.910 -8.253 6.046 1.00 93.12 963 TYR A O 1
ATOM 7071 N N . ASP A 1 964 ? 20.874 -9.221 6.098 1.00 92.44 964 ASP A N 1
ATOM 7072 C CA . ASP A 1 964 ? 21.086 -10.171 5.008 1.00 92.44 964 ASP A CA 1
ATOM 7073 C C . ASP A 1 964 ? 20.012 -9.923 3.934 1.00 92.44 964 ASP A C 1
ATOM 7075 O O . ASP A 1 964 ? 18.816 -9.944 4.223 1.00 92.44 964 ASP A O 1
ATOM 7079 N N . LEU A 1 965 ? 20.445 -9.655 2.702 1.00 93.69 965 LEU A N 1
ATOM 7080 C CA . LEU A 1 965 ? 19.622 -9.363 1.527 1.00 93.69 965 LEU A CA 1
ATOM 7081 C C . LEU A 1 965 ? 19.666 -10.554 0.562 1.00 93.69 965 LEU A C 1
ATOM 7083 O O . LEU A 1 965 ? 20.741 -10.982 0.143 1.00 93.69 965 LEU A O 1
ATOM 7087 N N . GLN A 1 966 ? 18.503 -11.057 0.163 1.00 92.81 966 GLN A N 1
ATOM 7088 C CA . GLN A 1 966 ? 18.352 -12.094 -0.852 1.00 92.81 966 GLN A CA 1
ATOM 7089 C C . GLN A 1 966 ? 17.841 -11.484 -2.153 1.00 92.81 966 GLN A C 1
ATOM 7091 O O . GLN A 1 966 ? 16.771 -10.882 -2.184 1.00 92.81 966 GLN A O 1
ATOM 7096 N N . LEU A 1 967 ? 18.583 -11.699 -3.237 1.00 91.62 967 LEU A N 1
ATOM 7097 C CA . LEU A 1 967 ? 18.235 -11.290 -4.594 1.00 91.62 967 LEU A CA 1
ATOM 7098 C C . LEU A 1 967 ? 18.027 -12.540 -5.455 1.00 91.62 967 LEU A C 1
ATOM 7100 O O . LEU A 1 967 ? 18.881 -13.435 -5.479 1.00 91.62 967 LEU A O 1
ATOM 7104 N N . ARG A 1 968 ? 16.893 -12.628 -6.151 1.00 91.06 968 ARG A N 1
ATOM 7105 C CA . ARG A 1 968 ? 16.540 -13.735 -7.053 1.00 91.06 968 ARG A CA 1
ATOM 7106 C C . ARG A 1 968 ? 15.983 -13.183 -8.356 1.00 91.06 968 ARG A C 1
ATOM 7108 O O . ARG A 1 968 ? 15.232 -12.213 -8.330 1.00 91.06 968 ARG A O 1
ATOM 7115 N N . VAL A 1 969 ? 16.305 -13.827 -9.472 1.00 90.44 969 VAL A N 1
ATOM 7116 C CA . VAL A 1 969 ? 15.707 -13.507 -10.772 1.00 90.44 969 VAL A CA 1
ATOM 7117 C C . VAL A 1 969 ? 15.304 -14.780 -11.508 1.00 90.44 969 VAL A C 1
ATOM 7119 O O . VAL A 1 969 ? 16.042 -15.769 -11.534 1.00 90.44 969 VAL A O 1
ATOM 7122 N N . TYR A 1 970 ? 14.108 -14.756 -12.086 1.00 90.62 970 TYR A N 1
ATOM 7123 C CA . TYR A 1 970 ? 13.483 -15.877 -12.784 1.00 90.62 970 TYR A CA 1
ATOM 7124 C C . TYR A 1 970 ? 12.924 -15.434 -14.143 1.00 90.62 970 TYR A C 1
ATOM 7126 O O . TYR A 1 970 ? 12.934 -14.253 -14.479 1.00 90.62 970 TYR A O 1
ATOM 7134 N N . ARG A 1 971 ? 12.452 -16.398 -14.934 1.00 89.19 971 ARG A N 1
ATOM 7135 C CA . ARG A 1 971 ? 11.648 -16.173 -16.142 1.00 89.19 971 ARG A CA 1
ATOM 7136 C C . ARG A 1 971 ? 10.251 -16.768 -15.923 1.00 89.19 971 ARG A C 1
ATOM 7138 O O . ARG A 1 971 ? 10.164 -17.730 -15.151 1.00 89.19 971 ARG A O 1
ATOM 7145 N N . PRO A 1 972 ? 9.198 -16.268 -16.597 1.00 86.88 972 PRO A N 1
ATOM 7146 C CA . PRO A 1 972 ? 7.849 -16.821 -16.509 1.00 86.88 972 PRO A CA 1
ATOM 7147 C C . PRO A 1 972 ? 7.847 -18.320 -16.806 1.00 86.88 972 PRO A C 1
ATOM 7149 O O . PRO A 1 972 ? 8.497 -18.775 -17.754 1.00 86.88 972 PRO A O 1
ATOM 7152 N N . THR A 1 973 ? 7.123 -19.110 -16.010 1.00 85.06 973 THR A N 1
ATOM 7153 C CA . THR A 1 973 ? 7.235 -20.582 -16.052 1.00 85.06 973 THR A CA 1
ATOM 7154 C C . THR A 1 973 ? 6.954 -21.147 -17.434 1.00 85.06 973 THR A C 1
ATOM 7156 O O . THR A 1 973 ? 7.696 -22.018 -17.901 1.00 85.06 973 THR A O 1
ATOM 7159 N N . LEU A 1 974 ? 5.942 -20.600 -18.112 1.00 86.81 974 LEU A N 1
ATOM 7160 C CA . LEU A 1 974 ? 5.520 -21.031 -19.439 1.00 86.81 974 LEU A CA 1
ATOM 7161 C C . LEU A 1 974 ? 6.617 -20.918 -20.501 1.00 86.81 974 LEU A C 1
ATOM 7163 O O . LEU A 1 974 ? 6.594 -21.732 -21.418 1.00 86.81 974 LEU A O 1
ATOM 7167 N N . GLU A 1 975 ? 7.617 -20.032 -20.381 1.00 85.12 975 GLU A N 1
ATOM 7168 C CA . GLU A 1 975 ? 8.745 -19.977 -21.332 1.00 85.12 975 GLU A CA 1
ATOM 7169 C C . GLU A 1 975 ? 9.468 -21.338 -21.438 1.00 85.12 975 GLU A C 1
ATOM 7171 O O . GLU A 1 975 ? 9.891 -21.750 -22.525 1.00 85.12 975 GLU A O 1
ATOM 7176 N N . ASN A 1 976 ? 9.521 -22.097 -20.338 1.00 83.81 976 ASN A N 1
ATOM 7177 C CA . ASN A 1 976 ? 10.125 -23.431 -20.275 1.00 83.81 976 ASN A CA 1
ATOM 7178 C C . ASN A 1 976 ? 9.311 -24.522 -20.996 1.00 83.81 976 ASN A C 1
ATOM 7180 O O . ASN A 1 976 ? 9.766 -25.664 -21.078 1.00 83.81 976 ASN A O 1
ATOM 7184 N N . GLU A 1 977 ? 8.138 -24.199 -21.543 1.00 86.75 977 GLU A N 1
ATOM 7185 C CA . GLU A 1 977 ? 7.305 -25.125 -22.302 1.00 86.75 977 GLU A CA 1
ATOM 7186 C C . GLU A 1 977 ? 7.561 -25.094 -23.817 1.00 86.75 977 GLU A C 1
ATOM 7188 O O . GLU A 1 977 ? 8.315 -24.289 -24.376 1.00 86.75 977 GLU A O 1
ATOM 7193 N N . LEU A 1 978 ? 6.945 -26.047 -24.521 1.00 84.31 978 LEU A N 1
ATOM 7194 C CA . LEU A 1 978 ? 7.031 -26.137 -25.978 1.00 84.31 978 LEU A CA 1
ATOM 7195 C C . LEU A 1 978 ? 6.445 -24.904 -26.682 1.00 84.31 978 LEU A C 1
ATOM 7197 O O . LEU A 1 978 ? 5.454 -24.322 -26.252 1.00 84.31 978 LEU A O 1
ATOM 7201 N N . ARG A 1 979 ? 7.018 -24.574 -27.847 1.00 84.44 979 ARG A N 1
ATOM 7202 C CA . ARG A 1 979 ? 6.615 -23.425 -28.680 1.00 84.44 979 ARG A CA 1
ATOM 7203 C C . ARG A 1 979 ? 5.104 -23.249 -28.845 1.00 84.44 979 ARG A C 1
ATOM 7205 O O . ARG A 1 979 ? 4.476 -24.020 -29.574 1.00 84.44 979 ARG A O 1
ATOM 7212 N N . GLY A 1 980 ? 4.577 -22.173 -28.260 1.00 81.12 980 GLY A N 1
ATOM 7213 C CA . GLY A 1 980 ? 3.169 -21.777 -28.352 1.00 81.12 980 GLY A CA 1
ATOM 7214 C C . GLY A 1 980 ? 2.227 -22.458 -27.353 1.00 81.12 980 GLY A C 1
ATOM 7215 O O . GLY A 1 980 ? 1.013 -22.328 -27.510 1.00 81.12 980 GLY A O 1
ATOM 7216 N N . VAL A 1 981 ? 2.745 -23.177 -26.351 1.00 91.81 981 VAL A N 1
ATOM 7217 C CA . VAL A 1 981 ? 2.004 -23.433 -25.102 1.00 91.81 981 VAL A CA 1
ATOM 7218 C C . VAL A 1 981 ? 1.771 -22.087 -24.404 1.00 91.81 981 VAL A C 1
ATOM 7220 O O . VAL A 1 981 ? 2.633 -21.213 -24.467 1.00 91.81 981 VAL A O 1
ATOM 7223 N N . HIS A 1 982 ? 0.588 -21.910 -23.822 1.00 94.25 982 HIS A N 1
ATOM 7224 C CA . HIS A 1 982 ? 0.090 -20.659 -23.247 1.00 94.25 982 HIS A CA 1
ATOM 7225 C C . HIS A 1 982 ? -0.851 -20.949 -22.076 1.00 94.25 982 HIS A C 1
ATOM 7227 O O . HIS A 1 982 ? -1.281 -22.093 -21.898 1.00 94.25 982 HIS A O 1
ATOM 7233 N N . GLN A 1 983 ? -1.171 -19.911 -21.304 1.00 97.19 983 GLN A N 1
ATOM 7234 C CA . GLN A 1 983 ? -2.107 -19.999 -20.191 1.00 97.19 983 GLN A CA 1
ATOM 7235 C C . GLN A 1 983 ? -3.543 -20.164 -20.692 1.00 97.19 983 GLN A C 1
ATOM 7237 O O . GLN A 1 983 ? -3.941 -19.534 -21.673 1.00 97.19 983 GLN A O 1
ATOM 7242 N N . THR A 1 984 ? -4.341 -20.971 -19.997 1.00 98.25 984 THR A N 1
ATOM 7243 C CA . THR A 1 984 ? -5.794 -21.047 -20.190 1.00 98.25 984 THR A CA 1
ATOM 7244 C C . THR A 1 984 ? -6.495 -20.419 -18.991 1.00 98.25 984 THR A C 1
ATOM 7246 O O . THR A 1 984 ? -6.260 -20.836 -17.859 1.00 98.25 984 THR A O 1
ATOM 7249 N N . LEU A 1 985 ? -7.394 -19.467 -19.233 1.00 98.44 985 LEU A N 1
ATOM 7250 C CA . LEU A 1 985 ? -8.280 -18.895 -18.219 1.00 98.44 985 LEU A CA 1
ATOM 7251 C C . LEU A 1 985 ? -9.694 -19.454 -18.422 1.00 98.44 985 LEU A C 1
ATOM 7253 O O . LEU A 1 985 ? -10.333 -19.188 -19.441 1.00 98.44 985 LEU A O 1
ATOM 7257 N N . PHE A 1 986 ? -10.190 -20.247 -17.473 1.00 98.62 986 PHE A N 1
ATOM 7258 C CA . PHE A 1 986 ? -11.504 -20.889 -17.560 1.00 98.62 986 PHE A CA 1
ATOM 7259 C C . PHE A 1 986 ? -12.532 -20.246 -16.622 1.00 98.62 986 PHE A C 1
ATOM 7261 O O . PHE A 1 986 ? -12.404 -20.317 -15.400 1.00 98.62 986 PHE A O 1
ATOM 7268 N N . ILE A 1 987 ? -13.591 -19.673 -17.198 1.00 98.62 987 ILE A N 1
ATOM 7269 C CA . ILE A 1 987 ? -14.691 -19.048 -16.455 1.00 98.62 987 ILE A CA 1
ATOM 7270 C C . ILE A 1 987 ? -15.842 -20.052 -16.245 1.00 98.62 987 ILE A C 1
ATOM 7272 O O . ILE A 1 987 ? -16.528 -20.494 -17.180 1.00 98.62 987 ILE A O 1
ATOM 7276 N N . ASP A 1 988 ? -16.054 -20.433 -14.989 1.00 98.25 988 ASP A N 1
ATOM 7277 C CA . ASP A 1 988 ? -17.025 -21.433 -14.550 1.00 98.25 988 ASP A CA 1
ATOM 7278 C C . ASP A 1 988 ? -18.287 -20.767 -13.970 1.00 98.25 988 ASP A C 1
ATOM 7280 O O . ASP A 1 988 ? -18.248 -20.118 -12.927 1.00 98.25 988 ASP A O 1
ATOM 7284 N N . PHE A 1 989 ? -19.417 -20.946 -14.656 1.00 98.56 989 PHE A N 1
ATOM 7285 C CA . PHE A 1 989 ? -20.744 -20.439 -14.299 1.00 98.56 989 PHE A CA 1
ATOM 7286 C C . PHE A 1 989 ? -21.668 -21.548 -13.756 1.00 98.56 989 PHE A C 1
ATOM 7288 O O . PHE A 1 989 ? -22.730 -21.246 -13.199 1.00 98.56 989 PHE A O 1
ATOM 7295 N N . ASP A 1 990 ? -21.277 -22.821 -13.906 1.00 96.50 990 ASP A N 1
ATOM 7296 C CA . ASP A 1 990 ? -22.030 -24.003 -13.455 1.00 96.50 990 ASP A CA 1
ATOM 7297 C C . ASP A 1 990 ? -21.904 -24.217 -11.932 1.00 96.50 990 ASP A C 1
ATOM 7299 O O . ASP A 1 990 ? -22.728 -24.910 -11.322 1.00 96.50 990 ASP A O 1
ATOM 7303 N N . GLY A 1 991 ? -20.905 -23.581 -11.313 1.00 91.62 991 GLY A N 1
ATOM 7304 C CA . GLY A 1 991 ? -20.584 -23.699 -9.895 1.00 91.62 991 GLY A CA 1
ATOM 7305 C C . GLY A 1 991 ? -19.777 -24.964 -9.586 1.00 91.62 991 GLY A C 1
ATOM 7306 O O . GLY A 1 991 ? -19.957 -26.017 -10.197 1.00 91.62 991 GLY A O 1
ATOM 7307 N N . ALA A 1 992 ? -18.897 -24.876 -8.587 1.00 93.50 992 ALA A N 1
ATOM 7308 C CA . ALA A 1 992 ? -17.920 -25.922 -8.291 1.00 93.50 992 ALA A CA 1
ATOM 7309 C C . ALA A 1 992 ? -17.943 -26.399 -6.830 1.00 93.50 992 ALA A C 1
ATOM 7311 O O . ALA A 1 992 ? -18.303 -25.661 -5.913 1.00 93.50 992 ALA A O 1
ATOM 7312 N N . ASP A 1 993 ? -17.475 -27.628 -6.597 1.00 94.50 993 ASP A N 1
ATOM 7313 C CA . ASP A 1 993 ? -16.972 -28.042 -5.283 1.00 94.50 993 ASP A CA 1
ATOM 7314 C C . ASP A 1 993 ? -15.582 -27.403 -5.076 1.00 94.50 993 ASP A C 1
ATOM 7316 O O . ASP A 1 993 ? -14.608 -27.801 -5.718 1.00 94.50 993 ASP A O 1
ATOM 7320 N N . ILE A 1 994 ? -15.492 -26.406 -4.192 1.00 94.06 994 ILE A N 1
ATOM 7321 C CA . ILE A 1 994 ? -14.262 -25.671 -3.856 1.00 94.06 994 ILE A CA 1
ATOM 7322 C C . ILE A 1 994 ? -13.688 -26.196 -2.542 1.00 94.06 994 ILE A C 1
ATOM 7324 O O . ILE A 1 994 ? -14.402 -26.245 -1.534 1.00 94.06 994 ILE A O 1
ATOM 7328 N N . ASP A 1 995 ? -12.398 -26.552 -2.517 1.00 94.00 995 ASP A N 1
ATOM 7329 C CA . ASP A 1 995 ? -11.684 -26.753 -1.253 1.00 94.00 995 ASP A CA 1
ATOM 7330 C C . ASP A 1 995 ? -11.206 -25.406 -0.723 1.00 94.00 995 ASP A C 1
ATOM 7332 O O . ASP A 1 995 ? -10.298 -24.793 -1.266 1.00 94.00 995 ASP A O 1
ATOM 7336 N N . ARG A 1 996 ? -11.858 -24.908 0.325 1.00 94.62 996 ARG A N 1
ATOM 7337 C CA . ARG A 1 996 ? -11.708 -23.511 0.748 1.00 94.62 996 ARG A CA 1
ATOM 7338 C C . ARG A 1 996 ? -10.407 -23.246 1.506 1.00 94.62 996 ARG A C 1
ATOM 7340 O O . ARG A 1 996 ? -10.150 -22.102 1.868 1.00 94.62 996 ARG A O 1
ATOM 7347 N N . SER A 1 997 ? -9.603 -24.283 1.768 1.00 93.25 997 SER A N 1
ATOM 7348 C CA . SER A 1 997 ? -8.321 -24.125 2.460 1.00 93.25 997 SER A CA 1
ATOM 7349 C C . SER A 1 997 ? -7.305 -23.340 1.645 1.00 93.25 997 SER A C 1
ATOM 7351 O O . SER A 1 997 ? -6.408 -22.775 2.257 1.00 93.25 997 SER A O 1
ATOM 7353 N N . ILE A 1 998 ? -7.480 -23.280 0.321 1.00 92.44 998 ILE A N 1
ATOM 7354 C CA . ILE A 1 998 ? -6.702 -22.415 -0.572 1.00 92.44 998 ILE A CA 1
ATOM 7355 C C . ILE A 1 998 ? -6.901 -20.930 -0.222 1.00 92.44 998 ILE A C 1
ATOM 7357 O O . ILE A 1 998 ? -5.953 -20.171 -0.174 1.00 92.44 998 ILE A O 1
ATOM 7361 N N . PHE A 1 999 ? -8.108 -20.558 0.220 1.00 93.75 999 PHE A N 1
ATOM 7362 C CA . PHE A 1 999 ? -8.440 -19.229 0.751 1.00 93.75 999 PHE A CA 1
ATOM 7363 C C . PHE A 1 999 ? -8.307 -19.149 2.289 1.00 93.75 999 PHE A C 1
ATOM 7365 O O . PHE A 1 999 ? -9.045 -18.425 2.958 1.00 93.75 999 PHE A O 1
ATOM 7372 N N . GLY A 1 1000 ? -7.473 -19.992 2.907 1.00 91.38 1000 GLY A N 1
ATOM 7373 C CA . GLY A 1 1000 ? -7.274 -20.032 4.365 1.00 91.38 1000 GLY A CA 1
ATOM 7374 C C . GLY A 1 1000 ? -8.443 -20.581 5.210 1.00 91.38 1000 GLY A C 1
ATOM 7375 O O . GLY A 1 1000 ? -8.333 -20.664 6.437 1.00 91.38 1000 GLY A O 1
ATOM 7376 N N . VAL A 1 1001 ? -9.562 -21.016 4.611 1.00 94.38 1001 VAL A N 1
ATOM 7377 C CA . VAL A 1 1001 ? -10.764 -21.482 5.338 1.00 94.38 1001 VAL A CA 1
ATOM 7378 C C . VAL A 1 1001 ? -10.913 -23.003 5.281 1.00 94.38 1001 VAL A C 1
ATOM 7380 O O . VAL A 1 1001 ? -11.124 -23.601 4.237 1.00 94.38 1001 VAL A O 1
ATOM 7383 N N . SER A 1 1002 ? -10.898 -23.691 6.424 1.00 92.69 1002 SER A N 1
ATOM 7384 C CA . SER A 1 1002 ? -10.869 -25.162 6.419 1.00 92.69 1002 SER A CA 1
ATOM 7385 C C . SER A 1 1002 ? -12.090 -25.838 5.750 1.00 92.69 1002 SER A C 1
ATOM 7387 O O . SER A 1 1002 ? -13.227 -25.699 6.222 1.00 92.69 1002 SER A O 1
ATOM 7389 N N . GLY A 1 1003 ? -11.829 -26.696 4.758 1.00 93.38 1003 GLY A N 1
ATOM 7390 C CA . GLY A 1 1003 ? -12.736 -27.730 4.245 1.00 93.38 1003 GLY A CA 1
ATOM 7391 C C . GLY A 1 1003 ? -13.614 -27.325 3.057 1.00 93.38 1003 GLY A C 1
ATOM 7392 O O . GLY A 1 1003 ? -13.896 -26.153 2.837 1.00 93.38 1003 GLY A O 1
ATOM 7393 N N . THR A 1 1004 ? -14.102 -28.328 2.329 1.00 95.00 1004 THR A N 1
ATOM 7394 C CA . THR A 1 1004 ? -14.789 -28.184 1.033 1.00 95.00 1004 THR A CA 1
ATOM 7395 C C . THR A 1 1004 ? -16.231 -27.666 1.131 1.00 95.00 1004 THR A C 1
ATOM 7397 O O . THR A 1 1004 ? -16.962 -28.021 2.062 1.00 95.00 1004 THR A O 1
ATOM 7400 N N . SER A 1 1005 ? -16.668 -26.883 0.140 1.00 96.19 1005 SER A N 1
ATOM 7401 C CA . SER A 1 1005 ? -18.034 -26.360 -0.006 1.00 96.19 1005 SER A CA 1
ATOM 7402 C C . SER A 1 1005 ? -18.473 -26.375 -1.474 1.00 96.19 1005 SER A C 1
ATOM 7404 O O . SER A 1 1005 ? -17.679 -26.064 -2.355 1.00 96.19 1005 SER A O 1
ATOM 7406 N N . ALA A 1 1006 ? -19.736 -26.718 -1.734 1.00 97.25 1006 ALA A N 1
ATOM 7407 C CA . ALA A 1 1006 ? -20.323 -26.665 -3.073 1.00 97.25 1006 ALA A CA 1
ATOM 7408 C C . ALA A 1 1006 ? -20.884 -25.261 -3.323 1.00 97.25 1006 ALA A C 1
ATOM 7410 O O . ALA A 1 1006 ? -21.750 -24.821 -2.560 1.00 97.25 1006 ALA A O 1
ATOM 7411 N N . PHE A 1 1007 ? -20.403 -24.573 -4.356 1.00 97.81 1007 PHE A N 1
ATOM 7412 C CA . PHE A 1 1007 ? -20.815 -23.219 -4.732 1.00 97.81 1007 PHE A CA 1
ATOM 7413 C C . PHE A 1 1007 ? -22.042 -23.260 -5.655 1.00 97.81 1007 PHE A C 1
ATOM 7415 O O . PHE A 1 1007 ? -22.261 -24.220 -6.390 1.00 97.81 1007 PHE A O 1
ATOM 7422 N N . SER A 1 1008 ? -22.883 -22.227 -5.575 1.00 98.12 1008 SER A N 1
ATOM 7423 C CA . SER A 1 1008 ? -24.118 -22.130 -6.369 1.00 98.12 1008 SER A CA 1
ATOM 7424 C C . SER A 1 1008 ? -23.828 -21.589 -7.782 1.00 98.12 1008 SER A C 1
ATOM 7426 O O . SER A 1 1008 ? -23.044 -20.645 -7.879 1.00 98.12 1008 SER A O 1
ATOM 7428 N N . PRO A 1 1009 ? -24.461 -22.099 -8.856 1.00 98.12 1009 PRO A N 1
ATOM 7429 C CA . PRO A 1 1009 ? -24.289 -21.582 -10.221 1.00 98.12 1009 PRO A CA 1
ATOM 7430 C C . PRO A 1 1009 ? -24.782 -20.138 -10.380 1.00 98.12 1009 PRO A C 1
ATOM 7432 O O . PRO A 1 1009 ? -25.676 -19.701 -9.649 1.00 98.12 1009 PRO A O 1
ATOM 7435 N N . LEU A 1 1010 ? -24.319 -19.448 -11.429 1.00 98.19 1010 LEU A N 1
ATOM 7436 C CA . LEU A 1 1010 ? -24.838 -18.139 -11.864 1.00 98.19 1010 LEU A CA 1
ATOM 7437 C C . LEU A 1 1010 ? -26.378 -18.133 -11.986 1.00 98.19 1010 LEU A C 1
ATOM 7439 O O . LEU A 1 1010 ? -27.039 -17.175 -11.568 1.00 98.19 1010 LEU A O 1
ATOM 7443 N N . SER A 1 1011 ? -26.960 -19.224 -12.502 1.00 97.56 1011 SER A N 1
ATOM 7444 C CA . SER A 1 1011 ? -28.412 -19.383 -12.703 1.00 97.56 1011 SER A CA 1
ATOM 7445 C C . SER A 1 1011 ? -29.266 -19.125 -11.451 1.00 97.56 1011 SER A C 1
ATOM 7447 O O . SER A 1 1011 ? -30.387 -18.612 -11.567 1.00 97.56 1011 SER A O 1
ATOM 7449 N N . ASP A 1 1012 ? -28.747 -19.412 -10.251 1.00 97.75 1012 ASP A N 1
ATOM 7450 C CA . ASP A 1 1012 ? -29.474 -19.240 -8.987 1.00 97.75 1012 ASP A CA 1
ATOM 7451 C C . ASP A 1 1012 ? -29.627 -17.754 -8.586 1.00 97.75 1012 ASP A C 1
ATOM 7453 O O . ASP A 1 1012 ? -30.546 -17.395 -7.836 1.00 97.75 1012 ASP A O 1
ATOM 7457 N N . PHE A 1 1013 ? -28.788 -16.863 -9.129 1.00 97.75 1013 PHE A N 1
ATOM 7458 C CA . PHE A 1 1013 ? -28.759 -15.433 -8.796 1.00 97.75 1013 PHE A CA 1
ATOM 7459 C C . PHE A 1 1013 ? -29.584 -14.562 -9.749 1.00 97.75 1013 PHE A C 1
ATOM 7461 O O . PHE A 1 1013 ? -30.126 -13.545 -9.315 1.00 97.75 1013 PHE A O 1
ATOM 7468 N N . LEU A 1 1014 ? -29.794 -14.989 -11.002 1.00 97.75 1014 LEU A N 1
ATOM 7469 C CA . LEU A 1 1014 ? -30.509 -14.227 -12.046 1.00 97.75 1014 LEU A CA 1
ATOM 7470 C C . LEU A 1 1014 ? -31.839 -13.620 -11.568 1.00 97.75 1014 LEU A C 1
ATOM 7472 O O . LEU A 1 1014 ? -32.138 -12.449 -11.810 1.00 97.75 1014 LEU A O 1
ATOM 7476 N N . SER A 1 1015 ? -32.628 -14.402 -10.824 1.00 96.62 1015 SER A N 1
ATOM 7477 C CA . SER A 1 1015 ? -33.937 -13.967 -10.317 1.00 96.62 1015 SER A CA 1
ATOM 7478 C C . SER A 1 1015 ? -33.876 -12.800 -9.322 1.00 96.62 1015 SER A C 1
ATOM 7480 O O . SER A 1 1015 ? -34.861 -12.069 -9.180 1.00 96.62 1015 SER A O 1
ATOM 7482 N N . ARG A 1 1016 ? -32.731 -12.591 -8.663 1.00 95.00 1016 ARG A N 1
ATOM 7483 C CA . ARG A 1 1016 ? -32.495 -11.511 -7.696 1.00 95.00 1016 ARG A CA 1
ATOM 7484 C C . ARG A 1 1016 ? -32.189 -10.169 -8.377 1.00 95.00 1016 ARG A C 1
ATOM 7486 O O . ARG A 1 1016 ? -32.571 -9.129 -7.848 1.00 95.00 1016 ARG A O 1
ATOM 7493 N N . TRP A 1 1017 ? -31.628 -10.185 -9.589 1.00 95.38 1017 TRP A N 1
ATOM 7494 C CA . TRP A 1 1017 ? -31.552 -9.016 -10.486 1.00 95.38 1017 TRP A CA 1
ATOM 7495 C C . TRP A 1 1017 ? -32.840 -8.787 -11.303 1.00 95.38 1017 TRP A C 1
ATOM 7497 O O . TRP A 1 1017 ? -32.914 -7.883 -12.134 1.00 95.38 1017 TRP A O 1
ATOM 7507 N N . GLY A 1 1018 ? -33.878 -9.605 -11.086 1.00 95.12 1018 GLY A N 1
ATOM 7508 C CA . GLY A 1 1018 ? -35.137 -9.548 -11.836 1.00 95.12 1018 GLY A CA 1
ATOM 7509 C C . GLY A 1 1018 ? -35.082 -10.187 -13.229 1.00 95.12 1018 GLY A C 1
ATOM 7510 O O . GLY A 1 1018 ? -36.035 -10.029 -13.996 1.00 95.12 1018 GLY A O 1
ATOM 7511 N N . LEU A 1 1019 ? -34.005 -10.912 -13.542 1.00 97.38 1019 LEU A N 1
ATOM 7512 C CA . LEU A 1 1019 ? -33.824 -11.674 -14.777 1.00 97.38 1019 LEU A CA 1
ATOM 7513 C C . LEU A 1 1019 ? -34.420 -13.088 -14.655 1.00 97.38 1019 LEU A C 1
ATOM 7515 O O . LEU A 1 1019 ? -34.891 -13.519 -13.597 1.00 97.38 1019 LEU A O 1
ATOM 7519 N N . THR A 1 1020 ? -34.438 -13.825 -15.761 1.00 96.62 1020 THR A N 1
ATOM 7520 C CA . THR A 1 1020 ? -34.950 -15.195 -15.850 1.00 96.62 1020 THR A CA 1
ATOM 7521 C C . THR A 1 1020 ? -33.907 -16.136 -16.451 1.00 96.62 1020 THR A C 1
ATOM 7523 O O . THR A 1 1020 ? -32.970 -15.702 -17.105 1.00 96.62 1020 THR A O 1
ATOM 7526 N N . ALA A 1 1021 ? -34.119 -17.449 -16.332 1.00 93.12 1021 ALA A N 1
ATOM 7527 C CA . ALA A 1 1021 ? -33.286 -18.462 -16.997 1.00 93.12 1021 ALA A CA 1
ATOM 7528 C C . ALA A 1 1021 ? -33.349 -18.432 -18.548 1.00 93.12 1021 ALA A C 1
ATOM 7530 O O . ALA A 1 1021 ? -32.784 -19.297 -19.205 1.00 93.12 1021 ALA A O 1
ATOM 7531 N N . ALA A 1 1022 ? -34.091 -17.498 -19.158 1.00 95.56 1022 ALA A N 1
ATOM 7532 C CA . ALA A 1 1022 ? -34.022 -17.229 -20.598 1.00 95.56 1022 ALA A CA 1
ATOM 7533 C C . ALA A 1 1022 ? -33.043 -16.091 -20.946 1.00 95.56 1022 ALA A C 1
ATOM 7535 O O . ALA A 1 1022 ? -32.783 -15.868 -22.125 1.00 95.56 1022 ALA A O 1
ATOM 7536 N N . ASP A 1 1023 ? -32.544 -15.378 -19.934 1.00 97.94 1023 ASP A N 1
ATOM 7537 C CA . ASP A 1 1023 ? -31.609 -14.257 -20.046 1.00 97.94 1023 ASP A CA 1
ATOM 7538 C C . ASP A 1 1023 ? -30.168 -14.682 -19.681 1.00 97.94 1023 ASP A C 1
ATOM 7540 O O . ASP A 1 1023 ? -29.234 -13.914 -19.874 1.00 97.94 1023 ASP A O 1
ATOM 7544 N N . GLU A 1 1024 ? -29.987 -15.913 -19.183 1.00 97.81 1024 GLU A N 1
ATOM 7545 C CA . GLU A 1 1024 ? -28.713 -16.495 -18.729 1.00 97.81 1024 GLU A CA 1
ATOM 7546 C C . GLU A 1 1024 ? -27.619 -16.468 -19.803 1.00 97.81 1024 GLU A C 1
ATOM 7548 O O . GLU A 1 1024 ? -26.540 -15.937 -19.555 1.00 97.81 1024 GLU A O 1
ATOM 7553 N N . ASP A 1 1025 ? -27.929 -16.943 -21.017 1.00 98.00 1025 ASP A N 1
ATOM 7554 C CA . ASP A 1 1025 ? -27.000 -16.907 -22.154 1.00 98.00 1025 ASP A CA 1
ATOM 7555 C C . ASP A 1 1025 ? -26.487 -15.478 -22.414 1.00 98.00 1025 ASP A C 1
ATOM 7557 O O . ASP A 1 1025 ? -25.302 -15.284 -22.655 1.00 98.00 1025 ASP A O 1
ATOM 7561 N N . ALA A 1 1026 ? -27.362 -14.471 -22.308 1.00 98.25 1026 ALA A N 1
ATOM 7562 C CA . ALA A 1 1026 ? -27.013 -13.076 -22.566 1.00 98.25 1026 ALA A CA 1
ATOM 7563 C C . ALA A 1 1026 ? -26.193 -12.440 -21.428 1.00 98.25 1026 ALA A C 1
ATOM 7565 O O . ALA A 1 1026 ? -25.385 -11.555 -21.690 1.00 98.25 1026 ALA A O 1
ATOM 7566 N N . VAL A 1 1027 ? -26.376 -12.889 -20.180 1.00 98.50 1027 VAL A N 1
ATOM 7567 C CA . VAL A 1 1027 ? -25.515 -12.495 -19.051 1.00 98.50 1027 VAL A CA 1
ATOM 7568 C C . VAL A 1 1027 ? -24.122 -13.097 -19.209 1.00 98.50 1027 VAL A C 1
ATOM 7570 O O . VAL A 1 1027 ? -23.141 -12.379 -19.051 1.00 98.50 1027 VAL A O 1
ATOM 7573 N N . ILE A 1 1028 ? -24.025 -14.373 -19.590 1.00 98.62 1028 ILE A N 1
ATOM 7574 C CA . ILE A 1 1028 ? -22.737 -15.022 -19.874 1.00 98.62 1028 ILE A CA 1
ATOM 7575 C C . ILE A 1 1028 ? -22.032 -14.328 -21.048 1.00 98.62 1028 ILE A C 1
ATOM 7577 O O . ILE A 1 1028 ? -20.856 -14.007 -20.927 1.00 98.62 1028 ILE A O 1
ATOM 7581 N N . ASP A 1 1029 ? -22.741 -14.020 -22.141 1.00 98.44 1029 ASP A N 1
ATOM 7582 C CA . ASP A 1 1029 ? -22.173 -13.269 -23.273 1.00 98.44 1029 ASP A CA 1
ATOM 7583 C C . ASP A 1 1029 ? -21.626 -11.895 -22.845 1.00 98.44 1029 ASP A C 1
ATOM 7585 O O . ASP A 1 1029 ? -20.558 -11.495 -23.302 1.00 98.44 1029 ASP A O 1
ATOM 7589 N N . ALA A 1 1030 ? -22.332 -11.180 -21.961 1.00 98.31 1030 ALA A N 1
ATOM 7590 C CA . ALA A 1 1030 ? -21.916 -9.862 -21.486 1.00 98.31 1030 ALA A CA 1
ATOM 7591 C C . ALA A 1 1030 ? -20.693 -9.925 -20.550 1.00 98.31 1030 ALA A C 1
ATOM 7593 O O . ALA A 1 1030 ? -19.774 -9.128 -20.711 1.00 98.31 1030 ALA A O 1
ATOM 7594 N N . ILE A 1 1031 ? -20.648 -10.888 -19.619 1.00 98.62 1031 ILE A N 1
ATOM 7595 C CA . ILE A 1 1031 ? -19.495 -11.100 -18.722 1.00 98.62 1031 ILE A CA 1
ATOM 7596 C C . ILE A 1 1031 ? -18.262 -11.508 -19.533 1.00 98.62 1031 ILE A C 1
ATOM 7598 O O . ILE A 1 1031 ? -17.199 -10.909 -19.395 1.00 98.62 1031 ILE A O 1
ATOM 7602 N N . MET A 1 1032 ? -18.410 -12.496 -20.424 1.00 98.50 1032 MET A N 1
ATOM 7603 C CA . MET A 1 1032 ? -17.307 -12.951 -21.273 1.00 98.50 1032 MET A CA 1
ATOM 7604 C C . MET A 1 1032 ? -16.821 -11.861 -22.231 1.00 98.50 1032 MET A C 1
ATOM 7606 O O . MET A 1 1032 ? -15.648 -11.872 -22.581 1.00 98.50 1032 MET A O 1
ATOM 7610 N N . GLY A 1 1033 ? -17.689 -10.928 -22.642 1.00 97.38 1033 GLY A N 1
ATOM 7611 C CA . GLY A 1 1033 ? -17.314 -9.778 -23.464 1.00 97.38 1033 GLY A CA 1
ATOM 7612 C C . GLY A 1 1033 ? -16.210 -8.939 -22.822 1.00 97.38 1033 GLY A C 1
ATOM 7613 O O . GLY A 1 1033 ? -15.163 -8.773 -23.437 1.00 97.38 1033 GLY A O 1
ATOM 7614 N N . HIS A 1 1034 ? -16.418 -8.499 -21.579 1.00 96.69 1034 HIS A N 1
ATOM 7615 C CA . HIS A 1 1034 ? -15.446 -7.686 -20.837 1.00 96.69 1034 HIS A CA 1
ATOM 7616 C C . HIS A 1 1034 ? -14.204 -8.477 -20.402 1.00 96.69 1034 HIS A C 1
ATOM 7618 O O . HIS A 1 1034 ? -13.098 -7.956 -20.467 1.00 96.69 1034 HIS A O 1
ATOM 7624 N N . VAL A 1 1035 ? -14.333 -9.753 -20.012 1.00 98.06 1035 VAL A N 1
ATOM 7625 C CA . VAL A 1 1035 ? -13.145 -10.579 -19.691 1.00 98.06 1035 VAL A CA 1
ATOM 7626 C C . VAL A 1 1035 ? -12.261 -10.782 -20.929 1.00 98.06 1035 VAL A C 1
ATOM 7628 O O . VAL A 1 1035 ? -11.040 -10.728 -20.836 1.00 98.06 1035 VAL A O 1
ATOM 7631 N N . VAL A 1 1036 ? -12.856 -11.008 -22.105 1.00 97.88 1036 VAL A N 1
ATOM 7632 C CA . VAL A 1 1036 ? -12.094 -11.183 -23.354 1.00 97.88 1036 VAL A CA 1
ATOM 7633 C C . VAL A 1 1036 ? -11.458 -9.879 -23.825 1.00 97.88 1036 VAL A C 1
ATOM 7635 O O . VAL A 1 1036 ? -10.378 -9.925 -24.403 1.00 97.88 1036 VAL A O 1
ATOM 7638 N N . GLU A 1 1037 ? -12.108 -8.741 -23.608 1.00 95.12 1037 GLU A N 1
ATOM 7639 C CA . GLU A 1 1037 ? -11.611 -7.441 -24.054 1.00 95.12 1037 GLU A CA 1
ATOM 7640 C C . GLU A 1 1037 ? -10.483 -6.909 -23.154 1.00 95.12 1037 GLU A C 1
ATOM 7642 O O . GLU A 1 1037 ? -9.392 -6.704 -23.683 1.00 95.12 1037 GLU A O 1
ATOM 7647 N N . ASN A 1 1038 ? -10.653 -6.866 -21.826 1.00 94.81 1038 ASN A N 1
ATOM 7648 C CA . ASN A 1 1038 ? -9.576 -6.547 -20.869 1.00 94.81 1038 ASN A CA 1
ATOM 7649 C C . ASN A 1 1038 ? -8.256 -7.291 -21.165 1.00 94.81 1038 ASN A C 1
ATOM 7651 O O . ASN A 1 1038 ? -7.172 -6.712 -21.134 1.00 94.81 1038 ASN A O 1
ATOM 7655 N N . PHE A 1 1039 ? -8.338 -8.591 -21.475 1.00 96.38 1039 PHE A N 1
ATOM 7656 C CA . PHE A 1 1039 ? -7.165 -9.406 -21.804 1.00 96.38 1039 PHE A CA 1
ATOM 7657 C C . PHE A 1 1039 ? -6.694 -9.259 -23.262 1.00 96.38 1039 PHE A C 1
ATOM 7659 O O . PHE A 1 1039 ? -5.510 -9.435 -23.541 1.00 96.38 1039 PHE A O 1
ATOM 7666 N N . ALA A 1 1040 ? -7.569 -8.911 -24.210 1.00 90.44 1040 ALA A N 1
ATOM 7667 C CA . ALA A 1 1040 ? -7.140 -8.583 -25.572 1.00 90.44 1040 ALA A CA 1
ATOM 7668 C C . ALA A 1 1040 ? -6.292 -7.301 -25.595 1.00 90.44 1040 ALA A C 1
ATOM 7670 O O . ALA A 1 1040 ? -5.276 -7.256 -26.292 1.00 90.44 1040 ALA A O 1
ATOM 7671 N N . ASP A 1 1041 ? -6.657 -6.309 -24.783 1.00 86.50 1041 ASP A N 1
ATOM 7672 C CA . ASP A 1 1041 ? -5.954 -5.031 -24.678 1.00 86.50 1041 ASP A CA 1
ATOM 7673 C C . ASP A 1 1041 ? -4.501 -5.182 -24.203 1.00 86.50 1041 ASP A C 1
ATOM 7675 O O . ASP A 1 1041 ? -3.627 -4.452 -24.674 1.00 86.50 1041 ASP A O 1
ATOM 7679 N N . ILE A 1 1042 ? -4.193 -6.201 -23.389 1.00 89.75 1042 ILE A N 1
ATOM 7680 C CA . ILE A 1 1042 ? -2.811 -6.555 -23.017 1.00 89.75 1042 ILE A CA 1
ATOM 7681 C C . ILE A 1 1042 ? -1.969 -6.889 -24.258 1.00 89.75 1042 ILE A C 1
ATOM 7683 O O . ILE A 1 1042 ? -0.840 -6.415 -24.383 1.00 89.75 1042 ILE A O 1
ATOM 7687 N N . GLY A 1 1043 ? -2.518 -7.649 -25.210 1.00 80.56 1043 GLY A N 1
ATOM 7688 C CA . GLY A 1 1043 ? -1.835 -7.987 -26.464 1.00 80.56 1043 GLY A CA 1
ATOM 7689 C C . GLY A 1 1043 ? -1.796 -6.845 -27.491 1.00 80.56 1043 GLY A C 1
ATOM 7690 O O . GLY A 1 1043 ? -0.924 -6.834 -28.361 1.00 80.56 1043 GLY A O 1
ATOM 7691 N N . GLU A 1 1044 ? -2.721 -5.880 -27.414 1.00 82.94 1044 GLU A N 1
ATOM 7692 C CA . GLU A 1 1044 ? -2.729 -4.703 -28.299 1.00 82.94 1044 GLU A CA 1
ATOM 7693 C C . GLU A 1 1044 ? -1.835 -3.552 -27.794 1.00 82.94 1044 GLU A C 1
ATOM 7695 O O . GLU A 1 1044 ? -1.281 -2.815 -28.618 1.00 82.94 1044 GLU A O 1
ATOM 7700 N N . ARG A 1 1045 ? -1.674 -3.396 -26.470 1.00 83.88 1045 ARG A N 1
ATOM 7701 C CA . ARG A 1 1045 ? -0.979 -2.264 -25.817 1.00 83.88 1045 ARG A CA 1
ATOM 7702 C C . ARG A 1 1045 ? 0.323 -2.637 -25.100 1.00 83.88 1045 ARG A C 1
ATOM 7704 O O . ARG A 1 1045 ? 1.179 -1.769 -24.945 1.00 83.88 1045 ARG A O 1
ATOM 7711 N N . GLY A 1 1046 ? 0.470 -3.879 -24.639 1.00 76.44 1046 GLY A N 1
ATOM 7712 C CA . GLY A 1 1046 ? 1.620 -4.334 -23.853 1.00 76.44 1046 GLY A CA 1
ATOM 7713 C C . GLY A 1 1046 ? 2.908 -4.497 -24.669 1.00 76.44 1046 GLY A C 1
ATOM 7714 O O . GLY A 1 1046 ? 2.901 -4.708 -25.884 1.00 76.44 1046 GLY A O 1
ATOM 7715 N N . PHE A 1 1047 ? 4.055 -4.437 -23.993 1.00 85.00 1047 PHE A N 1
ATOM 7716 C CA . PHE A 1 1047 ? 5.376 -4.452 -24.633 1.00 85.00 1047 PHE A CA 1
ATOM 7717 C C . PHE A 1 1047 ? 5.847 -5.847 -25.091 1.00 85.00 1047 PHE A C 1
ATOM 7719 O O . PHE A 1 1047 ? 6.853 -5.939 -25.795 1.00 85.00 1047 PHE A O 1
ATOM 7726 N N . ASN A 1 1048 ? 5.125 -6.924 -24.751 1.00 81.44 1048 ASN A N 1
ATOM 7727 C CA . ASN A 1 1048 ? 5.485 -8.314 -25.083 1.00 81.44 1048 ASN A CA 1
ATOM 7728 C C . ASN A 1 1048 ? 4.770 -8.888 -26.332 1.00 81.44 1048 ASN A C 1
ATOM 7730 O O . ASN A 1 1048 ? 4.635 -10.102 -26.485 1.00 81.44 1048 ASN A O 1
ATOM 7734 N N . GLY A 1 1049 ? 4.289 -8.030 -27.236 1.00 80.75 1049 GLY A N 1
ATOM 7735 C CA . GLY A 1 1049 ? 3.636 -8.453 -28.481 1.00 80.75 1049 GLY A CA 1
ATOM 7736 C C . GLY A 1 1049 ? 2.331 -9.239 -28.277 1.00 80.75 1049 GLY A C 1
ATOM 7737 O O . GLY A 1 1049 ? 1.720 -9.196 -27.220 1.00 80.75 1049 GLY A O 1
ATOM 7738 N N . ASP A 1 1050 ? 1.904 -9.966 -29.313 1.00 86.12 1050 ASP A N 1
ATOM 7739 C CA . ASP A 1 1050 ? 0.731 -10.855 -29.276 1.00 86.12 1050 ASP A CA 1
ATOM 7740 C C . ASP A 1 1050 ? 0.997 -12.086 -30.150 1.00 86.12 1050 ASP A C 1
ATOM 7742 O O . ASP A 1 1050 ? 1.070 -11.995 -31.384 1.00 86.12 1050 ASP A O 1
ATOM 7746 N N . PHE A 1 1051 ? 1.081 -13.268 -29.538 1.00 85.88 1051 PHE A N 1
ATOM 7747 C CA . PHE A 1 1051 ? 1.332 -14.518 -30.252 1.00 85.88 1051 PHE A CA 1
ATOM 7748 C C . PHE A 1 1051 ? 0.254 -14.852 -31.295 1.00 85.88 1051 PHE A C 1
ATOM 7750 O O . PHE A 1 1051 ? 0.553 -15.500 -32.312 1.00 85.88 1051 PHE A O 1
ATOM 7757 N N . ALA A 1 1052 ? -1.002 -14.440 -31.093 1.00 83.19 1052 ALA A N 1
ATOM 7758 C CA . ALA A 1 1052 ? -2.078 -14.689 -32.046 1.00 83.19 1052 ALA A CA 1
ATOM 7759 C C . ALA A 1 1052 ? -1.795 -13.996 -33.391 1.00 83.19 1052 ALA A C 1
ATOM 7761 O O . ALA A 1 1052 ? -2.033 -14.599 -34.455 1.00 83.19 1052 ALA A O 1
ATOM 7762 N N . THR A 1 1053 ? -1.210 -12.798 -33.346 1.00 83.69 1053 THR A N 1
ATOM 7763 C CA . THR A 1 1053 ? -0.802 -11.985 -34.496 1.00 83.69 1053 THR A CA 1
ATOM 7764 C C . THR A 1 1053 ? 0.610 -12.305 -34.993 1.00 83.69 1053 THR A C 1
ATOM 7766 O O . THR A 1 1053 ? 0.785 -12.562 -36.190 1.00 83.69 1053 THR A O 1
ATOM 7769 N N . THR A 1 1054 ? 1.620 -12.318 -34.120 1.00 78.56 1054 THR A N 1
ATOM 7770 C CA . THR A 1 1054 ? 3.046 -12.414 -34.494 1.00 78.56 1054 THR A CA 1
ATOM 7771 C C . THR A 1 1054 ? 3.501 -13.844 -34.782 1.00 78.56 1054 THR A C 1
ATOM 7773 O O . THR A 1 1054 ? 4.324 -14.067 -35.674 1.00 78.56 1054 THR A O 1
ATOM 7776 N N . ARG A 1 1055 ? 2.950 -14.824 -34.048 1.00 82.94 1055 ARG A N 1
ATOM 7777 C CA . ARG A 1 1055 ? 3.416 -16.223 -33.975 1.00 82.94 1055 ARG A CA 1
ATOM 7778 C C . ARG A 1 1055 ? 4.867 -16.376 -33.500 1.00 82.94 1055 ARG A C 1
ATOM 7780 O O . ARG A 1 1055 ? 5.499 -17.392 -33.810 1.00 82.94 1055 ARG A O 1
ATOM 7787 N N . GLN A 1 1056 ? 5.394 -15.394 -32.774 1.00 80.56 1056 GLN A N 1
ATOM 7788 C CA . GLN A 1 1056 ? 6.727 -15.441 -32.177 1.00 80.56 1056 GLN A CA 1
ATOM 7789 C C . GLN A 1 1056 ? 6.653 -16.075 -30.780 1.00 80.56 1056 GLN A C 1
ATOM 7791 O O . GLN A 1 1056 ? 5.935 -15.569 -29.931 1.00 80.56 1056 GLN A O 1
ATOM 7796 N N . PRO A 1 1057 ? 7.329 -17.211 -30.530 1.00 80.38 1057 PRO A N 1
ATOM 7797 C CA . PRO A 1 1057 ? 7.361 -17.803 -29.195 1.00 80.38 1057 PRO A CA 1
ATOM 7798 C C . PRO A 1 1057 ? 8.041 -16.859 -28.200 1.00 80.38 1057 PRO A C 1
ATOM 7800 O O . PRO A 1 1057 ? 9.119 -16.354 -28.518 1.00 80.38 1057 PRO A O 1
ATOM 7803 N N . GLY A 1 1058 ? 7.452 -16.703 -27.017 1.00 81.19 1058 GLY A N 1
ATOM 7804 C CA . GLY A 1 1058 ? 7.828 -15.717 -26.000 1.00 81.19 1058 GLY A CA 1
ATOM 7805 C C . GLY A 1 1058 ? 6.788 -14.602 -25.887 1.00 81.19 1058 GLY A C 1
ATOM 7806 O O . GLY A 1 1058 ? 6.492 -14.169 -24.781 1.00 81.19 1058 GLY A O 1
ATOM 7807 N N . ASP A 1 1059 ? 6.151 -14.220 -27.000 1.00 88.12 1059 ASP A N 1
ATOM 7808 C CA . ASP A 1 1059 ? 5.091 -13.211 -26.994 1.00 88.12 1059 ASP A CA 1
ATOM 7809 C C . ASP A 1 1059 ? 3.898 -13.648 -26.120 1.00 88.12 1059 ASP A C 1
ATOM 7811 O O . ASP A 1 1059 ? 3.625 -14.850 -25.972 1.00 88.12 1059 ASP A O 1
ATOM 7815 N N . TYR A 1 1060 ? 3.166 -12.658 -25.606 1.00 95.38 1060 TYR A N 1
ATOM 7816 C CA . TYR A 1 1060 ? 1.946 -12.802 -24.805 1.00 95.38 1060 TYR A CA 1
ATOM 7817 C C . TYR A 1 1060 ? 0.888 -13.712 -25.458 1.00 95.38 1060 TYR A C 1
ATOM 7819 O O . TYR A 1 1060 ? 0.608 -13.594 -26.660 1.00 95.38 1060 TYR A O 1
ATOM 7827 N N . ALA A 1 1061 ? 0.258 -14.589 -24.663 1.00 94.56 1061 ALA A N 1
ATOM 7828 C CA . ALA A 1 1061 ? -1.004 -15.245 -25.018 1.00 94.56 1061 ALA A CA 1
ATOM 7829 C C . ALA A 1 1061 ? -1.773 -15.815 -23.814 1.00 94.56 1061 ALA A C 1
ATOM 7831 O O . ALA A 1 1061 ? -1.211 -16.523 -22.976 1.00 94.56 1061 ALA A O 1
ATOM 7832 N N . VAL A 1 1062 ? -3.100 -15.670 -23.849 1.00 96.69 1062 VAL A N 1
ATOM 7833 C CA . VAL A 1 1062 ? -4.047 -16.407 -22.999 1.00 96.69 1062 VAL A CA 1
ATOM 7834 C C . VAL A 1 1062 ? -5.184 -16.997 -23.850 1.00 96.69 1062 VAL A C 1
ATOM 7836 O O . VAL A 1 1062 ? -5.665 -16.359 -24.789 1.00 96.69 1062 VAL A O 1
ATOM 7839 N N . GLU A 1 1063 ? -5.621 -18.224 -23.556 1.00 97.06 1063 GLU A N 1
ATOM 7840 C CA . GLU A 1 1063 ? -6.841 -18.823 -24.120 1.00 97.06 1063 GLU A CA 1
ATOM 7841 C C . GLU A 1 1063 ? -7.979 -18.717 -23.098 1.00 97.06 1063 GLU A C 1
ATOM 7843 O O . GLU A 1 1063 ? -7.946 -19.341 -22.040 1.00 97.06 1063 GLU A O 1
ATOM 7848 N N . ILE A 1 1064 ? -8.997 -17.913 -23.411 1.00 98.25 1064 ILE A N 1
ATOM 7849 C CA . ILE A 1 1064 ? -10.132 -17.663 -22.515 1.00 98.25 1064 ILE A CA 1
ATOM 7850 C C . ILE A 1 1064 ? -11.286 -18.594 -22.890 1.00 98.25 1064 ILE A C 1
ATOM 7852 O O . ILE A 1 1064 ? -11.868 -18.498 -23.974 1.00 98.25 1064 ILE A O 1
ATOM 7856 N N . LEU A 1 1065 ? -11.629 -19.498 -21.975 1.00 98.19 1065 LEU A N 1
ATOM 7857 C CA . LEU A 1 1065 ? -12.674 -20.508 -22.126 1.00 98.19 1065 LEU A CA 1
ATOM 7858 C C . LEU A 1 1065 ? -13.789 -20.293 -21.096 1.00 98.19 1065 LEU A C 1
ATOM 7860 O O . LEU A 1 1065 ? -13.611 -19.633 -20.077 1.00 98.19 1065 LEU A O 1
ATOM 7864 N N . ASN A 1 1066 ? -14.955 -20.890 -21.344 1.00 98.44 1066 ASN A N 1
ATOM 7865 C CA . ASN A 1 1066 ? -16.075 -20.846 -20.403 1.00 98.44 1066 ASN A CA 1
ATOM 7866 C C . ASN A 1 1066 ? -16.891 -22.144 -20.395 1.00 98.44 1066 ASN A C 1
ATOM 7868 O O . ASN A 1 1066 ? -17.004 -22.824 -21.417 1.00 98.44 1066 ASN A O 1
ATOM 7872 N N . SER A 1 1067 ? -17.475 -22.445 -19.239 1.00 98.12 1067 SER A N 1
ATOM 7873 C CA . SER A 1 1067 ? -18.302 -23.631 -18.936 1.00 98.12 1067 SER A CA 1
ATOM 7874 C C . SER A 1 1067 ? -19.525 -23.845 -19.843 1.00 98.12 1067 SER A C 1
ATOM 7876 O O . SER A 1 1067 ? -19.893 -24.989 -20.111 1.00 98.12 1067 SER A O 1
ATOM 7878 N N . ARG A 1 1068 ? -20.144 -22.777 -20.366 1.00 97.50 1068 ARG A N 1
ATOM 7879 C CA . ARG A 1 1068 ? -21.319 -22.871 -21.253 1.00 97.50 1068 ARG A CA 1
ATOM 7880 C C . ARG A 1 1068 ? -20.948 -23.389 -22.646 1.00 97.50 1068 ARG A C 1
ATOM 7882 O O . ARG A 1 1068 ? -21.651 -24.232 -23.209 1.00 97.50 1068 ARG A O 1
ATOM 7889 N N . ASP A 1 1069 ? -19.867 -22.858 -23.213 1.00 97.44 1069 ASP A N 1
ATOM 7890 C CA . ASP A 1 1069 ? -19.484 -23.079 -24.613 1.00 97.44 1069 ASP A CA 1
ATOM 7891 C C . ASP A 1 1069 ? -18.438 -24.189 -24.791 1.00 97.44 1069 ASP A C 1
ATOM 7893 O O . ASP A 1 1069 ? -18.347 -24.796 -25.865 1.00 97.44 1069 ASP A O 1
ATOM 7897 N N . HIS A 1 1070 ? -17.661 -24.474 -23.745 1.00 98.06 1070 HIS A N 1
ATOM 7898 C CA . HIS A 1 1070 ? -16.514 -25.377 -23.775 1.00 98.06 1070 HIS A CA 1
ATOM 7899 C C . HIS A 1 1070 ? -16.682 -26.528 -22.780 1.00 98.06 1070 HIS A C 1
ATOM 7901 O O . HIS A 1 1070 ? -17.452 -26.463 -21.828 1.00 98.06 1070 HIS A O 1
ATOM 7907 N N . ALA A 1 1071 ? -15.967 -27.629 -23.016 1.00 95.25 1071 ALA A N 1
ATOM 7908 C CA . ALA A 1 1071 ? -15.885 -28.689 -22.019 1.00 95.25 1071 ALA A CA 1
ATOM 7909 C C . ALA A 1 1071 ? -14.939 -28.244 -20.900 1.00 95.25 1071 ALA A C 1
ATOM 7911 O O . ALA A 1 1071 ? -13.837 -27.802 -21.215 1.00 95.25 1071 ALA A O 1
ATOM 7912 N N . ASP A 1 1072 ? -15.366 -28.412 -19.646 1.00 94.88 1072 ASP A N 1
ATOM 7913 C CA . ASP A 1 1072 ? -14.578 -28.118 -18.444 1.00 94.88 1072 ASP A CA 1
ATOM 7914 C C . ASP A 1 1072 ? -13.132 -28.650 -18.569 1.00 94.88 1072 ASP A C 1
ATOM 7916 O O . ASP A 1 1072 ? -12.935 -29.873 -18.653 1.00 94.88 1072 ASP A O 1
ATOM 7920 N N . PRO A 1 1073 ? -12.130 -27.752 -18.649 1.00 94.69 1073 PRO A N 1
ATOM 7921 C CA . PRO A 1 1073 ? -10.738 -28.119 -18.779 1.00 94.69 1073 PRO A CA 1
ATOM 7922 C C . PRO A 1 1073 ? -10.031 -28.282 -17.426 1.00 94.69 1073 PRO A C 1
ATOM 7924 O O . PRO A 1 1073 ? -8.868 -28.687 -17.431 1.00 94.69 1073 PRO A O 1
ATOM 7927 N N . TRP A 1 1074 ? -10.692 -27.987 -16.300 1.00 93.44 1074 TRP A N 1
ATOM 7928 C CA . TRP A 1 1074 ? -10.083 -27.885 -14.975 1.00 93.44 1074 TRP A CA 1
ATOM 7929 C C . TRP A 1 1074 ? -9.300 -29.142 -14.560 1.00 93.44 1074 TRP A C 1
ATOM 7931 O O . TRP A 1 1074 ? -9.736 -30.282 -14.753 1.00 93.44 1074 TRP A O 1
ATOM 7941 N N . GLY A 1 1075 ? -8.117 -28.930 -13.975 1.00 90.06 1075 GLY A N 1
ATOM 7942 C CA . GLY A 1 1075 ? -7.173 -29.997 -13.627 1.00 90.06 1075 GLY A CA 1
ATOM 7943 C C . GLY A 1 1075 ? -6.356 -30.548 -14.806 1.00 90.06 1075 GLY A C 1
ATOM 7944 O O . GLY A 1 1075 ? -5.751 -31.617 -14.678 1.00 90.06 1075 GLY A O 1
ATOM 7945 N N . GLN A 1 1076 ? -6.344 -29.859 -15.951 1.00 93.75 1076 GLN A N 1
ATOM 7946 C CA . GLN A 1 1076 ? -5.280 -29.970 -16.957 1.00 93.75 1076 GLN A CA 1
ATOM 7947 C C . GLN A 1 1076 ? -4.135 -28.994 -16.634 1.00 93.75 1076 GLN A C 1
ATOM 7949 O O . GLN A 1 1076 ? -4.301 -28.083 -15.830 1.00 93.75 1076 GLN A O 1
ATOM 7954 N N . GLU A 1 1077 ? -2.967 -29.212 -17.241 1.00 91.38 1077 GLU A N 1
ATOM 7955 C CA . GLU A 1 1077 ? -1.799 -28.328 -17.105 1.00 91.38 1077 GLU A CA 1
ATOM 7956 C C . GLU A 1 1077 ? -2.095 -26.948 -17.726 1.00 91.38 1077 GLU A C 1
ATOM 7958 O O . GLU A 1 1077 ? -2.705 -26.881 -18.795 1.00 91.38 1077 GLU A O 1
ATOM 7963 N N . ASN A 1 1078 ? -1.633 -25.870 -17.079 1.00 94.69 1078 ASN A N 1
ATOM 7964 C CA . ASN A 1 1078 ? -1.794 -24.473 -17.509 1.00 94.69 1078 ASN A CA 1
ATOM 7965 C C . ASN A 1 1078 ? -3.258 -24.003 -17.633 1.00 94.69 1078 ASN A C 1
ATOM 7967 O O . ASN A 1 1078 ? -3.628 -23.349 -18.611 1.00 94.69 1078 ASN A O 1
ATOM 7971 N N . VAL A 1 1079 ? -4.096 -24.365 -16.656 1.00 97.69 1079 VAL A N 1
ATOM 7972 C CA . VAL A 1 1079 ? -5.504 -23.953 -16.569 1.00 97.69 1079 VAL A CA 1
ATOM 7973 C C . VAL A 1 1079 ? -5.776 -23.290 -15.222 1.00 97.69 1079 VAL A C 1
ATOM 7975 O O . VAL A 1 1079 ? -5.990 -23.981 -14.229 1.00 97.69 1079 VAL A O 1
ATOM 7978 N N . THR A 1 1080 ? -5.871 -21.964 -15.225 1.00 97.25 1080 THR A N 1
ATOM 7979 C CA . THR A 1 1080 ? -6.427 -21.159 -14.127 1.00 97.25 1080 THR A CA 1
ATOM 7980 C C . THR A 1 1080 ? -7.953 -21.153 -14.228 1.00 97.25 1080 THR A C 1
ATOM 7982 O O . THR A 1 1080 ? -8.502 -21.123 -15.336 1.00 97.25 1080 THR A O 1
ATOM 7985 N N . ARG A 1 1081 ? -8.675 -21.158 -13.102 1.00 97.81 1081 ARG A N 1
ATOM 7986 C CA . ARG A 1 1081 ? -10.152 -21.140 -13.101 1.00 97.81 1081 ARG A CA 1
ATOM 7987 C C . ARG A 1 1081 ? -10.733 -20.053 -12.213 1.00 97.81 1081 ARG A C 1
ATOM 7989 O O . ARG A 1 1081 ? -10.369 -19.941 -11.050 1.00 97.81 1081 ARG A O 1
ATOM 7996 N N . ILE A 1 1082 ? -11.756 -19.370 -12.720 1.00 98.44 1082 ILE A N 1
ATOM 7997 C CA . ILE A 1 1082 ? -12.573 -18.432 -11.946 1.00 98.44 1082 ILE A CA 1
ATOM 7998 C C . ILE A 1 1082 ? -13.997 -18.963 -11.854 1.00 98.44 1082 ILE A C 1
ATOM 8000 O O . ILE A 1 1082 ? -14.649 -19.173 -12.877 1.00 98.44 1082 ILE A O 1
ATOM 8004 N N . VAL A 1 1083 ? -14.494 -19.174 -10.636 1.00 98.44 1083 VAL A N 1
ATOM 8005 C CA . VAL A 1 1083 ? -15.882 -19.601 -10.405 1.00 98.44 1083 VAL A CA 1
ATOM 8006 C C . VAL A 1 1083 ? -16.764 -18.380 -10.164 1.00 98.44 1083 VAL A C 1
ATOM 8008 O O . VAL A 1 1083 ? -16.727 -17.775 -9.094 1.00 98.44 1083 VAL A O 1
ATOM 8011 N N . VAL A 1 1084 ? -17.586 -18.038 -11.155 1.00 98.56 1084 VAL A N 1
ATOM 8012 C CA . VAL A 1 1084 ? -18.540 -16.924 -11.116 1.00 98.56 1084 VAL A CA 1
ATOM 8013 C C . VAL A 1 1084 ? -19.873 -17.439 -10.573 1.00 98.56 1084 VAL A C 1
ATOM 8015 O O . VAL A 1 1084 ? -20.764 -17.884 -11.303 1.00 98.56 1084 VAL A O 1
ATOM 8018 N N . GLY A 1 1085 ? -19.986 -17.425 -9.249 1.00 96.25 1085 GLY A N 1
ATOM 8019 C CA . GLY A 1 1085 ? -21.064 -18.055 -8.503 1.00 96.25 1085 GLY A CA 1
ATOM 8020 C C . GLY A 1 1085 ? -20.751 -18.161 -7.011 1.00 96.25 1085 GLY A C 1
ATOM 8021 O O . GLY A 1 1085 ? -19.733 -17.695 -6.513 1.00 96.25 1085 GLY A O 1
ATOM 8022 N N . GLY A 1 1086 ? -21.638 -18.816 -6.269 1.00 97.00 1086 GLY A N 1
ATOM 8023 C CA . GLY A 1 1086 ? -21.505 -18.961 -4.822 1.00 97.00 1086 GLY A CA 1
ATOM 8024 C C . GLY A 1 1086 ? -21.867 -17.708 -4.018 1.00 97.00 1086 GLY A C 1
ATOM 8025 O O . GLY A 1 1086 ? -22.360 -16.708 -4.543 1.00 97.00 1086 GLY A O 1
ATOM 8026 N N . THR A 1 1087 ? -21.681 -17.805 -2.701 1.00 96.38 1087 THR A N 1
ATOM 8027 C CA . THR A 1 1087 ? -22.028 -16.762 -1.725 1.00 96.38 1087 THR A CA 1
ATOM 8028 C C . THR A 1 1087 ? -20.928 -16.593 -0.682 1.00 96.38 1087 THR A C 1
ATOM 8030 O O . THR A 1 1087 ? -20.179 -17.537 -0.410 1.00 96.38 1087 THR A O 1
ATOM 8033 N N . THR A 1 1088 ? -20.899 -15.444 -0.009 1.00 93.88 1088 THR A N 1
ATOM 8034 C CA . THR A 1 1088 ? -20.032 -15.196 1.160 1.00 93.88 1088 THR A CA 1
ATOM 8035 C C . THR A 1 1088 ? -20.203 -16.261 2.247 1.00 93.88 1088 THR A C 1
ATOM 8037 O O . THR A 1 1088 ? -19.218 -16.770 2.768 1.00 93.88 1088 THR A O 1
ATOM 8040 N N . ASP A 1 1089 ? -21.435 -16.717 2.507 1.00 94.81 1089 ASP A N 1
ATOM 8041 C CA . ASP A 1 1089 ? -21.726 -17.867 3.387 1.00 94.81 1089 ASP A CA 1
ATOM 8042 C C . ASP A 1 1089 ? -21.119 -19.207 2.895 1.00 94.81 1089 ASP A C 1
ATOM 8044 O O . ASP A 1 1089 ? -20.766 -20.062 3.712 1.00 94.81 1089 ASP A O 1
ATOM 8048 N N . GLN A 1 1090 ? -21.022 -19.433 1.576 1.00 96.62 1090 GLN A N 1
ATOM 8049 C CA . GLN A 1 1090 ? -20.479 -20.670 0.993 1.00 96.62 1090 GLN A CA 1
ATOM 8050 C C . GLN A 1 1090 ? -18.947 -20.694 1.044 1.00 96.62 1090 GLN A C 1
ATOM 8052 O O . GLN A 1 1090 ? -18.385 -21.754 1.337 1.00 96.62 1090 GLN A O 1
ATOM 8057 N N . LEU A 1 1091 ? -18.289 -19.549 0.826 1.00 96.31 1091 LEU A N 1
ATOM 8058 C CA . LEU A 1 1091 ? -16.845 -19.365 1.018 1.00 96.31 1091 LEU A CA 1
ATOM 8059 C C . LEU A 1 1091 ? -16.480 -19.294 2.515 1.00 96.31 1091 LEU A C 1
ATOM 8061 O O . LEU A 1 1091 ? -15.529 -19.925 2.965 1.00 96.31 1091 LEU A O 1
ATOM 8065 N N . GLY A 1 1092 ? -17.287 -18.623 3.329 1.00 94.88 1092 GLY A N 1
ATOM 8066 C CA . GLY A 1 1092 ? -16.985 -18.304 4.728 1.00 94.88 1092 GLY A CA 1
ATOM 8067 C C . GLY A 1 1092 ? -16.143 -17.035 4.912 1.00 94.88 1092 GLY A C 1
ATOM 8068 O O . GLY A 1 1092 ? -15.655 -16.809 6.017 1.00 94.88 1092 GLY A O 1
ATOM 8069 N N . ILE A 1 1093 ? -15.987 -16.229 3.856 1.00 92.75 1093 ILE A N 1
ATOM 8070 C CA . ILE A 1 1093 ? -15.279 -14.941 3.831 1.00 92.75 1093 ILE A CA 1
ATOM 8071 C C . ILE A 1 1093 ? -16.246 -13.901 3.257 1.00 92.75 1093 ILE A C 1
ATOM 8073 O O . ILE A 1 1093 ? -16.994 -14.194 2.322 1.00 92.75 1093 ILE A O 1
ATOM 8077 N N . PHE A 1 1094 ? -16.260 -12.699 3.832 1.00 90.62 1094 PHE A N 1
ATOM 8078 C CA . PHE A 1 1094 ? -17.087 -11.593 3.356 1.00 90.62 1094 PHE A CA 1
ATOM 8079 C C . PHE A 1 1094 ? -16.309 -10.784 2.312 1.00 90.62 1094 PHE A C 1
ATOM 8081 O O . PHE A 1 1094 ? -15.477 -9.959 2.672 1.00 90.62 1094 PHE A O 1
ATOM 8088 N N . THR A 1 1095 ? -16.559 -11.056 1.033 1.00 90.69 1095 THR A N 1
ATOM 8089 C CA . THR A 1 1095 ? -15.903 -10.402 -0.111 1.00 90.69 1095 THR A CA 1
ATOM 8090 C C . THR A 1 1095 ? -16.795 -10.461 -1.363 1.00 90.69 1095 THR A C 1
ATOM 8092 O O . THR A 1 1095 ? -17.824 -11.142 -1.352 1.00 90.69 1095 THR A O 1
ATOM 8095 N N . LEU A 1 1096 ? -16.426 -9.740 -2.426 1.00 91.06 1096 LEU A N 1
ATOM 8096 C CA . LEU A 1 1096 ? -17.057 -9.817 -3.753 1.00 91.06 1096 LEU A CA 1
ATOM 8097 C C . LEU A 1 1096 ? -16.331 -10.790 -4.685 1.00 91.06 1096 LEU A C 1
ATOM 8099 O O . LEU A 1 1096 ? -16.989 -11.500 -5.441 1.00 91.06 1096 LEU A O 1
ATOM 8103 N N . GLY A 1 1097 ? -15.012 -10.882 -4.576 1.00 93.38 1097 GLY A N 1
ATOM 8104 C CA . GLY A 1 1097 ? -14.207 -11.931 -5.182 1.00 93.38 1097 GLY A CA 1
ATOM 8105 C C . GLY A 1 1097 ? -12.983 -12.241 -4.322 1.00 93.38 1097 GLY A C 1
ATOM 8106 O O . GLY A 1 1097 ? -12.786 -11.614 -3.275 1.00 93.38 1097 GLY A O 1
ATOM 8107 N N . LEU A 1 1098 ? -12.271 -13.311 -4.664 1.00 95.50 1098 LEU A N 1
ATOM 8108 C CA . LEU A 1 1098 ? -11.007 -13.661 -4.020 1.00 95.50 1098 LEU A CA 1
ATOM 8109 C C . LEU A 1 1098 ? -10.170 -14.589 -4.909 1.00 95.50 1098 LEU A C 1
ATOM 8111 O O . LEU A 1 1098 ? -10.649 -15.658 -5.308 1.00 95.50 1098 LEU A O 1
ATOM 8115 N N . ALA A 1 1099 ? -8.919 -14.204 -5.137 1.00 96.75 1099 ALA A N 1
ATOM 8116 C CA . ALA A 1 1099 ? -7.843 -15.023 -5.681 1.00 96.75 1099 ALA A CA 1
ATOM 8117 C C . ALA A 1 1099 ? -7.192 -15.919 -4.605 1.00 96.75 1099 ALA A C 1
ATOM 8119 O O . ALA A 1 1099 ? -7.233 -15.617 -3.413 1.00 96.75 1099 ALA A O 1
ATOM 8120 N N . GLU A 1 1100 ? -6.644 -17.064 -5.021 1.00 95.69 1100 GLU A N 1
ATOM 8121 C CA . GLU A 1 1100 ? -5.926 -18.014 -4.155 1.00 95.69 1100 GLU A CA 1
ATOM 8122 C C . GLU A 1 1100 ? -4.596 -17.428 -3.659 1.00 95.69 1100 GLU A C 1
ATOM 8124 O O . GLU A 1 1100 ? -4.318 -17.497 -2.461 1.00 95.69 1100 GLU A O 1
ATOM 8129 N N . SER A 1 1101 ? -3.855 -16.767 -4.552 1.00 95.69 1101 SER A N 1
ATOM 8130 C CA . SER A 1 1101 ? -2.585 -16.084 -4.274 1.00 95.69 1101 SER A CA 1
ATOM 8131 C C . SER A 1 1101 ? -2.409 -14.860 -5.190 1.00 95.69 1101 SER A C 1
ATOM 8133 O O . SER A 1 1101 ? -3.236 -14.605 -6.069 1.00 95.69 1101 SER A O 1
ATOM 8135 N N . ILE A 1 1102 ? -1.307 -14.120 -5.016 1.00 95.12 1102 ILE A N 1
ATOM 8136 C CA . ILE A 1 1102 ? -0.766 -13.209 -6.035 1.00 95.12 1102 ILE A CA 1
ATOM 8137 C C . ILE A 1 1102 ? 0.485 -13.850 -6.647 1.00 95.12 1102 ILE A C 1
ATOM 8139 O O . ILE A 1 1102 ? 1.532 -13.930 -6.002 1.00 95.12 1102 ILE A O 1
ATOM 8143 N N . ASP A 1 1103 ? 0.393 -14.314 -7.893 1.00 95.75 1103 ASP A N 1
ATOM 8144 C CA . ASP A 1 1103 ? 1.453 -15.095 -8.540 1.00 95.75 1103 ASP A CA 1
ATOM 8145 C C . ASP A 1 1103 ? 2.334 -14.249 -9.472 1.00 95.75 1103 ASP A C 1
ATOM 8147 O O . ASP A 1 1103 ? 2.204 -14.250 -10.701 1.00 95.75 1103 ASP A O 1
ATOM 8151 N N . VAL A 1 1104 ? 3.239 -13.474 -8.865 1.00 93.62 1104 VAL A N 1
ATOM 8152 C CA . VAL A 1 1104 ? 4.150 -12.559 -9.573 1.00 93.62 1104 VAL A CA 1
ATOM 8153 C C . VAL A 1 1104 ? 5.097 -13.336 -10.488 1.00 93.62 1104 VAL A C 1
ATOM 8155 O O . VAL A 1 1104 ? 6.158 -13.774 -10.060 1.00 93.62 1104 VAL A O 1
ATOM 8158 N N . GLY A 1 1105 ? 4.732 -13.469 -11.765 1.00 89.06 1105 GLY A N 1
ATOM 8159 C CA . GLY A 1 1105 ? 5.487 -14.228 -12.768 1.00 89.06 1105 GLY A CA 1
ATOM 8160 C C . GLY A 1 1105 ? 4.816 -15.516 -13.260 1.00 89.06 1105 GLY A C 1
ATOM 8161 O O . GLY A 1 1105 ? 5.413 -16.186 -14.108 1.00 89.06 1105 GLY A O 1
ATOM 8162 N N . ASN A 1 1106 ? 3.597 -15.835 -12.797 1.00 93.75 1106 ASN A N 1
ATOM 8163 C CA . ASN A 1 1106 ? 2.813 -17.005 -13.220 1.00 93.75 1106 ASN A CA 1
ATOM 8164 C C . ASN A 1 1106 ? 3.612 -18.320 -13.024 1.00 93.75 1106 ASN A C 1
ATOM 8166 O O . ASN A 1 1106 ? 3.964 -19.031 -13.978 1.00 93.75 1106 ASN A O 1
ATOM 8170 N N . PHE A 1 1107 ? 4.006 -18.584 -11.774 1.00 93.44 1107 PHE A N 1
ATOM 8171 C CA . PHE A 1 1107 ? 4.710 -19.781 -11.324 1.00 93.44 1107 PHE A CA 1
ATOM 8172 C C . PHE A 1 1107 ? 3.800 -20.992 -11.064 1.00 93.44 1107 PHE A C 1
ATOM 8174 O O . PHE A 1 1107 ? 4.211 -22.108 -11.398 1.00 93.44 1107 PHE A O 1
ATOM 8181 N N . ASP A 1 1108 ? 2.588 -20.806 -10.535 1.00 94.06 1108 ASP A N 1
ATOM 8182 C CA . ASP A 1 1108 ? 1.542 -21.831 -10.472 1.00 94.06 1108 ASP A CA 1
ATOM 8183 C C . ASP A 1 1108 ? 0.470 -21.571 -11.534 1.00 94.06 1108 ASP A C 1
ATOM 8185 O O . ASP A 1 1108 ? -0.514 -20.862 -11.352 1.00 94.06 1108 ASP A O 1
ATOM 8189 N N . THR A 1 1109 ? 0.613 -22.240 -12.671 1.00 94.38 1109 THR A N 1
ATOM 8190 C CA . THR A 1 1109 ? -0.300 -22.074 -13.804 1.00 94.38 1109 THR A CA 1
ATOM 8191 C C . THR A 1 1109 ? -1.670 -22.755 -13.600 1.00 94.38 1109 THR A C 1
ATOM 8193 O O . THR A 1 1109 ? -2.377 -23.000 -14.585 1.00 94.38 1109 THR A O 1
ATOM 8196 N N . SER A 1 1110 ? -2.047 -23.120 -12.364 1.00 93.25 1110 SER A N 1
ATOM 8197 C CA . SER A 1 1110 ? -3.210 -23.964 -12.042 1.00 93.25 1110 SER A CA 1
ATOM 8198 C C . SER A 1 1110 ? -4.082 -23.517 -10.852 1.00 93.25 1110 SER A C 1
ATOM 8200 O O . SER A 1 1110 ? -4.825 -24.329 -10.297 1.00 93.25 1110 SER A O 1
ATOM 8202 N N . GLU A 1 1111 ? -4.048 -22.233 -10.494 1.00 95.00 1111 GLU A N 1
ATOM 8203 C CA . GLU A 1 1111 ? -4.787 -21.652 -9.357 1.00 95.00 1111 GLU A CA 1
ATOM 8204 C C . GLU A 1 1111 ? -6.309 -21.458 -9.577 1.00 95.00 1111 GLU A C 1
ATOM 8206 O O . GLU A 1 1111 ? -6.841 -21.538 -10.696 1.00 95.00 1111 GLU A O 1
ATOM 8211 N N . THR A 1 1112 ? -7.044 -21.181 -8.489 1.00 96.50 1112 THR A N 1
ATOM 8212 C CA . THR A 1 1112 ? -8.479 -20.833 -8.493 1.00 96.50 1112 THR A CA 1
ATOM 8213 C C . THR A 1 1112 ? -8.772 -19.440 -7.916 1.00 96.50 1112 THR A C 1
ATOM 8215 O O . THR A 1 1112 ? -8.348 -19.112 -6.817 1.00 96.50 1112 THR A O 1
ATOM 8218 N N . ALA A 1 1113 ? -9.661 -18.684 -8.566 1.00 98.06 1113 ALA A N 1
ATOM 8219 C CA . ALA A 1 1113 ? -10.369 -17.552 -7.957 1.00 98.06 1113 ALA A CA 1
ATOM 8220 C C . ALA A 1 1113 ? -11.892 -17.764 -7.923 1.00 98.06 1113 ALA A C 1
ATOM 8222 O O . ALA A 1 1113 ? -12.450 -18.667 -8.563 1.00 98.06 1113 ALA A O 1
ATOM 8223 N N . VAL A 1 1114 ? -12.593 -16.910 -7.178 1.00 98.06 1114 VAL A N 1
ATOM 8224 C CA . VAL A 1 1114 ? -14.060 -16.901 -7.074 1.00 98.06 1114 VAL A CA 1
ATOM 8225 C C . VAL A 1 1114 ? -14.625 -15.490 -7.225 1.00 98.06 1114 VAL A C 1
ATOM 8227 O O . VAL A 1 1114 ? -14.032 -14.537 -6.740 1.00 98.06 1114 VAL A O 1
ATOM 8230 N N . VAL A 1 1115 ? -15.807 -15.365 -7.834 1.00 97.75 1115 VAL A N 1
ATOM 8231 C CA . VAL A 1 1115 ? -16.594 -14.119 -7.892 1.00 97.75 1115 VAL A CA 1
ATOM 8232 C C . VAL A 1 1115 ? -17.987 -14.398 -7.332 1.00 97.75 1115 VAL A C 1
ATOM 8234 O O . VAL A 1 1115 ? -18.790 -15.112 -7.937 1.00 97.75 1115 VAL A O 1
ATOM 8237 N N . LEU A 1 1116 ? -18.262 -13.861 -6.145 1.00 96.50 1116 LEU A N 1
ATOM 8238 C CA . LEU A 1 1116 ? -19.428 -14.168 -5.322 1.00 96.50 1116 LEU A CA 1
ATOM 8239 C C . LEU A 1 1116 ? -20.613 -13.264 -5.668 1.00 96.50 1116 LEU A C 1
ATOM 8241 O O . LEU A 1 1116 ? -20.528 -12.036 -5.698 1.00 96.50 1116 LEU A O 1
ATOM 8245 N N . LEU A 1 1117 ? -21.769 -13.883 -5.906 1.00 96.56 1117 LEU A N 1
ATOM 8246 C CA . LEU A 1 1117 ? -22.912 -13.198 -6.512 1.00 96.56 1117 LEU A CA 1
ATOM 8247 C C . LEU A 1 1117 ? -24.019 -12.843 -5.515 1.00 96.56 1117 LEU A C 1
ATOM 8249 O O . LEU A 1 1117 ? -25.003 -12.209 -5.900 1.00 96.56 1117 LEU A O 1
ATOM 8253 N N . ASP A 1 1118 ? -23.919 -13.223 -4.239 1.00 93.56 1118 ASP A N 1
ATOM 8254 C CA . ASP A 1 1118 ? -24.930 -12.891 -3.231 1.00 93.56 1118 ASP A CA 1
ATOM 8255 C C . ASP A 1 1118 ? -25.023 -11.390 -2.969 1.00 93.56 1118 ASP A C 1
ATOM 8257 O O . ASP A 1 1118 ? -26.114 -10.843 -3.138 1.00 93.56 1118 ASP A O 1
ATOM 8261 N N . LEU A 1 1119 ? -23.907 -10.739 -2.628 1.00 91.44 1119 LEU A N 1
ATOM 8262 C CA . LEU A 1 1119 ? -23.857 -9.301 -2.332 1.00 91.44 1119 LEU A CA 1
ATOM 8263 C C . LEU A 1 1119 ? -24.205 -8.452 -3.564 1.00 91.44 1119 LEU A C 1
ATOM 8265 O O . LEU A 1 1119 ? -25.079 -7.583 -3.495 1.00 91.44 1119 LEU A O 1
ATOM 8269 N N . LEU A 1 1120 ? -23.620 -8.786 -4.721 1.00 93.56 1120 LEU A N 1
ATOM 8270 C CA . LEU A 1 1120 ? -23.897 -8.136 -6.012 1.00 93.56 1120 LEU A CA 1
ATOM 8271 C C . LEU A 1 1120 ? -25.379 -8.218 -6.422 1.00 93.56 1120 LEU A C 1
ATOM 8273 O O . LEU A 1 1120 ? -25.861 -7.380 -7.192 1.00 93.56 1120 LEU A O 1
ATOM 8277 N N . SER A 1 1121 ? -26.118 -9.211 -5.916 1.00 93.75 1121 SER A N 1
ATOM 8278 C CA . SER A 1 1121 ? -27.523 -9.465 -6.250 1.00 93.75 1121 SER A CA 1
ATOM 8279 C C . SER A 1 1121 ? -28.526 -9.166 -5.134 1.00 93.75 1121 SER A C 1
ATOM 8281 O O . SER A 1 1121 ? -29.726 -9.377 -5.328 1.00 93.75 1121 SER A O 1
ATOM 8283 N N . GLU A 1 1122 ? -28.102 -8.637 -3.982 1.00 90.44 1122 GLU A N 1
ATOM 8284 C CA . GLU A 1 1122 ? -29.026 -8.286 -2.898 1.00 90.44 1122 GLU A CA 1
ATOM 8285 C C . GLU A 1 1122 ? -30.075 -7.246 -3.318 1.00 90.44 1122 GLU A C 1
ATOM 8287 O O . GLU A 1 1122 ? -29.907 -6.491 -4.279 1.00 90.44 1122 GLU A O 1
ATOM 8292 N N . ALA A 1 1123 ? -31.194 -7.186 -2.593 1.00 79.25 1123 ALA A N 1
ATOM 8293 C CA . ALA A 1 1123 ? -32.239 -6.201 -2.847 1.00 79.25 1123 ALA A CA 1
ATOM 8294 C C . ALA A 1 1123 ? -31.771 -4.798 -2.414 1.00 79.25 1123 ALA A C 1
ATOM 8296 O O . ALA A 1 1123 ? -31.708 -4.515 -1.220 1.00 79.25 1123 ALA A O 1
ATOM 8297 N N . GLY A 1 1124 ? -31.479 -3.930 -3.389 1.00 61.03 1124 GLY A N 1
ATOM 8298 C CA . GLY A 1 1124 ? -30.858 -2.621 -3.160 1.00 61.03 1124 GLY A CA 1
ATOM 8299 C C . GLY A 1 1124 ? -31.591 -1.720 -2.155 1.00 61.03 1124 GLY A C 1
ATOM 8300 O O . GLY A 1 1124 ? -32.825 -1.632 -2.136 1.00 61.03 1124 GLY A O 1
ATOM 8301 N N . GLY A 1 1125 ? -30.810 -1.017 -1.334 1.00 55.16 1125 GLY A N 1
ATOM 8302 C CA . GLY A 1 1125 ? -31.274 -0.099 -0.297 1.00 55.16 1125 GLY A CA 1
ATOM 8303 C C . GLY A 1 1125 ? -30.153 0.807 0.223 1.00 55.16 1125 GLY A C 1
ATOM 8304 O O . GLY A 1 1125 ? -28.991 0.653 -0.136 1.00 55.16 1125 GLY A O 1
ATOM 8305 N N . THR A 1 1126 ? -30.491 1.754 1.102 1.00 42.25 1126 THR A N 1
ATOM 8306 C CA . THR A 1 1126 ? -29.594 2.828 1.592 1.00 42.25 1126 THR A CA 1
ATOM 8307 C C . THR A 1 1126 ? -28.443 2.377 2.510 1.00 42.25 1126 THR A C 1
ATOM 8309 O O . THR A 1 1126 ? -27.877 3.215 3.201 1.00 42.25 1126 THR A O 1
ATOM 8312 N N . LEU A 1 1127 ? -28.138 1.078 2.587 1.00 38.94 1127 LEU A N 1
ATOM 8313 C CA . LEU A 1 1127 ? -27.101 0.500 3.460 1.00 38.94 1127 LEU A CA 1
ATOM 8314 C C . LEU A 1 1127 ? -26.257 -0.593 2.767 1.00 38.94 1127 LEU A C 1
ATOM 8316 O O . LEU A 1 1127 ? -25.467 -1.254 3.428 1.00 38.94 1127 LEU A O 1
ATOM 8320 N N . THR A 1 1128 ? -26.433 -0.816 1.459 1.00 54.84 1128 THR A N 1
ATOM 8321 C CA . THR A 1 1128 ? -25.752 -1.886 0.706 1.00 54.84 1128 THR A CA 1
ATOM 8322 C C . THR A 1 1128 ? -25.040 -1.297 -0.510 1.00 54.84 1128 THR A C 1
ATOM 8324 O O . THR A 1 1128 ? -25.612 -1.236 -1.606 1.00 54.84 1128 THR A O 1
ATOM 8327 N N . PHE A 1 1129 ? -23.803 -0.840 -0.299 1.00 64.94 1129 PHE A N 1
ATOM 8328 C CA . PHE A 1 1129 ? -22.968 -0.202 -1.325 1.00 64.94 1129 PHE A CA 1
ATOM 8329 C C . PHE A 1 1129 ? -22.561 -1.161 -2.455 1.00 64.94 1129 PHE A C 1
ATOM 8331 O O . PHE A 1 1129 ? -22.340 -0.713 -3.570 1.00 64.94 1129 PHE A O 1
ATOM 8338 N N . SER A 1 1130 ? -22.545 -2.474 -2.203 1.00 81.19 1130 SER A N 1
ATOM 8339 C CA . SER A 1 1130 ? -22.053 -3.488 -3.147 1.00 81.19 1130 SER A CA 1
ATOM 8340 C C . SER A 1 1130 ? -23.121 -4.147 -4.036 1.00 81.19 1130 SER A C 1
ATOM 8342 O O . SER A 1 1130 ? -22.798 -5.059 -4.786 1.00 81.19 1130 SER A O 1
ATOM 8344 N N . SER A 1 1131 ? -24.394 -3.734 -3.981 1.00 90.12 1131 SER A N 1
ATOM 8345 C CA . SER A 1 1131 ? -25.454 -4.359 -4.796 1.00 90.12 1131 SER A CA 1
ATOM 8346 C C . SER A 1 1131 ? -25.672 -3.657 -6.140 1.00 90.12 1131 SER A C 1
ATOM 8348 O O . SER A 1 1131 ? -26.020 -2.475 -6.192 1.00 90.12 1131 SER A O 1
ATOM 8350 N N . LEU A 1 1132 ? -25.643 -4.421 -7.240 1.00 92.25 1132 LEU A N 1
ATOM 8351 C CA . LEU A 1 1132 ? -25.995 -3.939 -8.584 1.00 92.25 1132 LEU A CA 1
ATOM 8352 C C . LEU A 1 1132 ? -27.466 -3.506 -8.699 1.00 92.25 1132 LEU A C 1
ATOM 8354 O O . LEU A 1 1132 ? -27.842 -2.827 -9.656 1.00 92.25 1132 LEU A O 1
ATOM 8358 N N . ASN A 1 1133 ? -28.329 -3.880 -7.748 1.00 91.31 1133 ASN A N 1
ATOM 8359 C CA . ASN A 1 1133 ? -29.706 -3.384 -7.676 1.00 91.31 1133 ASN A CA 1
ATOM 8360 C C . ASN A 1 1133 ? -29.805 -1.968 -7.074 1.00 91.31 1133 ASN A C 1
ATOM 8362 O O . ASN A 1 1133 ? -30.863 -1.348 -7.197 1.00 91.31 1133 ASN A O 1
ATOM 8366 N N . SER A 1 1134 ? -28.738 -1.452 -6.452 1.00 87.44 1134 SER A N 1
ATOM 8367 C CA . SER A 1 1134 ? -28.649 -0.068 -5.962 1.00 87.44 1134 SER A CA 1
ATOM 8368 C C . SER A 1 1134 ? -28.300 0.938 -7.074 1.00 87.44 1134 SER A C 1
ATOM 8370 O O . SER A 1 1134 ? -28.706 2.096 -6.981 1.00 87.44 1134 SER A O 1
ATOM 8372 N N . ILE A 1 1135 ? -27.605 0.510 -8.139 1.00 88.38 1135 ILE A N 1
ATOM 8373 C CA . ILE A 1 1135 ? -27.186 1.374 -9.261 1.00 88.38 1135 ILE A CA 1
ATOM 8374 C C . ILE A 1 1135 ? -28.397 1.867 -10.075 1.00 88.38 1135 ILE A C 1
ATOM 8376 O O . ILE A 1 1135 ? -29.245 1.077 -10.515 1.00 88.38 1135 ILE A O 1
ATOM 8380 N N . HIS A 1 1136 ? -28.461 3.182 -10.318 1.00 89.88 1136 HIS A N 1
ATOM 8381 C CA . HIS A 1 1136 ? -29.495 3.799 -11.147 1.00 89.88 1136 HIS A CA 1
ATOM 8382 C C . HIS A 1 1136 ? -29.185 3.623 -12.637 1.00 89.88 1136 HIS A C 1
ATOM 8384 O O . HIS A 1 1136 ? -28.228 4.187 -13.150 1.00 89.88 1136 HIS A O 1
ATOM 8390 N N . LEU A 1 1137 ? -30.029 2.879 -13.350 1.00 92.19 1137 LEU A N 1
ATOM 8391 C CA . LEU A 1 1137 ? -29.898 2.704 -14.797 1.00 92.19 1137 LEU A CA 1
ATOM 8392 C C . LEU A 1 1137 ? -30.538 3.860 -15.573 1.00 92.19 1137 LEU A C 1
ATOM 8394 O O . LEU A 1 1137 ? -31.681 4.249 -15.298 1.00 92.19 1137 LEU A O 1
ATOM 8398 N N . ALA A 1 1138 ? -29.850 4.338 -16.607 1.00 92.75 1138 ALA A N 1
ATOM 8399 C CA . ALA A 1 1138 ? -30.408 5.260 -17.585 1.00 92.75 1138 ALA A CA 1
ATOM 8400 C C . ALA A 1 1138 ? -31.620 4.641 -18.325 1.00 92.75 1138 ALA A C 1
ATOM 8402 O O . ALA A 1 1138 ? -31.742 3.418 -18.422 1.00 92.75 1138 ALA A O 1
ATOM 8403 N N . PRO A 1 1139 ? -32.529 5.438 -18.927 1.00 89.94 1139 PRO A N 1
ATOM 8404 C CA . PRO A 1 1139 ? -33.792 4.928 -19.487 1.00 89.94 1139 PRO A CA 1
ATOM 8405 C C . PRO A 1 1139 ? -33.690 3.914 -20.641 1.00 89.94 1139 PRO A C 1
ATOM 8407 O O . PRO A 1 1139 ? -34.720 3.366 -21.043 1.00 89.94 1139 PRO A O 1
ATOM 8410 N N . LEU A 1 1140 ? -32.498 3.724 -21.214 1.00 88.75 1140 LEU A N 1
ATOM 8411 C CA . LEU A 1 1140 ? -32.200 2.743 -22.263 1.00 88.75 1140 LEU A CA 1
ATOM 8412 C C . LEU A 1 1140 ? -31.107 1.741 -21.855 1.00 88.75 1140 LEU A C 1
ATOM 8414 O O . LEU A 1 1140 ? -30.841 0.826 -22.630 1.00 88.75 1140 LEU A O 1
ATOM 8418 N N . ALA A 1 1141 ? -30.510 1.899 -20.670 1.00 91.81 1141 ALA A N 1
ATOM 8419 C CA . ALA A 1 1141 ? -29.469 1.017 -20.168 1.00 91.81 1141 ALA A CA 1
ATOM 8420 C C . ALA A 1 1141 ? -30.048 -0.349 -19.778 1.00 91.81 1141 ALA A C 1
ATOM 8422 O O . ALA A 1 1141 ? -31.179 -0.467 -19.288 1.00 91.81 1141 ALA A O 1
ATOM 8423 N N . SER A 1 1142 ? -29.264 -1.392 -20.010 1.00 94.00 1142 SER A N 1
ATOM 8424 C CA . SER A 1 1142 ? -29.639 -2.778 -19.769 1.00 94.00 1142 SER A CA 1
ATOM 8425 C C . SER A 1 1142 ? -29.033 -3.266 -18.456 1.00 94.00 1142 SER A C 1
ATOM 8427 O O . SER A 1 1142 ? -27.881 -2.987 -18.139 1.00 94.00 1142 SER A O 1
ATOM 8429 N N . LYS A 1 1143 ? -29.819 -4.012 -17.668 1.00 94.81 1143 LYS A N 1
ATOM 8430 C CA . LYS A 1 1143 ? -29.314 -4.638 -16.436 1.00 94.81 1143 LYS A CA 1
ATOM 8431 C C . LYS A 1 1143 ? -28.347 -5.787 -16.745 1.00 94.81 1143 LYS A C 1
ATOM 8433 O O . LYS A 1 1143 ? -27.496 -6.060 -15.915 1.00 94.81 1143 LYS A O 1
ATOM 8438 N N . ILE A 1 1144 ? -28.477 -6.426 -17.912 1.00 97.81 1144 ILE A N 1
ATOM 8439 C CA . ILE A 1 1144 ? -27.559 -7.478 -18.374 1.00 97.81 1144 ILE A CA 1
ATOM 8440 C C . ILE A 1 1144 ? -26.184 -6.868 -18.644 1.00 97.81 1144 ILE A C 1
ATOM 8442 O O . ILE A 1 1144 ? -25.194 -7.389 -18.154 1.00 97.81 1144 ILE A O 1
ATOM 8446 N N . ASP A 1 1145 ? -26.150 -5.732 -19.337 1.00 95.75 1145 ASP A N 1
ATOM 8447 C CA . ASP A 1 1145 ? -24.918 -5.050 -19.727 1.00 95.75 1145 ASP A CA 1
ATOM 8448 C C . ASP A 1 1145 ? -24.161 -4.577 -18.468 1.00 95.75 1145 ASP A C 1
ATOM 8450 O O . ASP A 1 1145 ? -22.993 -4.901 -18.320 1.00 95.75 1145 ASP A O 1
ATOM 8454 N N . LEU A 1 1146 ? -24.852 -3.973 -17.483 1.00 96.06 1146 LEU A N 1
ATOM 8455 C CA . LEU A 1 1146 ? -24.251 -3.617 -16.182 1.00 96.06 1146 LEU A CA 1
ATOM 8456 C C . LEU A 1 1146 ? -23.691 -4.833 -15.420 1.00 96.06 1146 LEU A C 1
ATOM 8458 O O . LEU A 1 1146 ? -22.662 -4.721 -14.757 1.00 96.06 1146 LEU A O 1
ATOM 8462 N N . ILE A 1 1147 ? -24.386 -5.978 -15.454 1.00 97.38 1147 ILE A N 1
ATOM 8463 C CA . ILE A 1 1147 ? -23.872 -7.216 -14.844 1.00 97.38 1147 ILE A CA 1
ATOM 8464 C C . ILE A 1 1147 ? -22.624 -7.677 -15.602 1.00 97.38 1147 ILE A C 1
ATOM 8466 O O . ILE A 1 1147 ? -21.659 -8.068 -14.959 1.00 97.38 1147 ILE A O 1
ATOM 8470 N N . GLY A 1 1148 ? -22.630 -7.592 -16.935 1.00 97.38 1148 GLY A N 1
ATOM 8471 C CA . GLY A 1 1148 ? -21.482 -7.889 -17.785 1.00 97.38 1148 GLY A CA 1
ATOM 8472 C C . GLY A 1 1148 ? -20.256 -7.067 -17.418 1.00 97.38 1148 GLY A C 1
ATOM 8473 O O . GLY A 1 1148 ? -19.221 -7.654 -17.132 1.00 97.38 1148 GLY A O 1
ATOM 8474 N N . THR A 1 1149 ? -20.392 -5.741 -17.351 1.00 95.81 1149 THR A N 1
ATOM 8475 C CA . THR A 1 1149 ? -19.296 -4.826 -16.999 1.00 95.81 1149 THR A CA 1
ATOM 8476 C C . THR A 1 1149 ? -18.761 -5.111 -15.600 1.00 95.81 1149 THR A C 1
ATOM 8478 O O . THR A 1 1149 ? -17.592 -5.439 -15.453 1.00 95.81 1149 THR A O 1
ATOM 8481 N N . VAL A 1 1150 ? -19.609 -5.097 -14.563 1.00 95.75 1150 VAL A N 1
ATOM 8482 C CA . VAL A 1 1150 ? -19.105 -5.234 -13.184 1.00 95.75 1150 VAL A CA 1
ATOM 8483 C C . VAL A 1 1150 ? -18.606 -6.646 -12.876 1.00 95.75 1150 VAL A C 1
ATOM 8485 O O . VAL A 1 1150 ? -17.556 -6.793 -12.264 1.00 95.75 1150 VAL A O 1
ATOM 8488 N N . VAL A 1 1151 ? -19.325 -7.699 -13.278 1.00 97.75 1151 VAL A N 1
ATOM 8489 C CA . VAL A 1 1151 ? -18.889 -9.082 -12.998 1.00 97.75 1151 VAL A CA 1
ATOM 8490 C C . VAL A 1 1151 ? -17.736 -9.493 -13.917 1.00 97.75 1151 VAL A C 1
ATOM 8492 O O . VAL A 1 1151 ? -16.885 -10.265 -13.489 1.00 97.75 1151 VAL A O 1
ATOM 8495 N N . GLY A 1 1152 ? -17.677 -8.964 -15.142 1.00 97.69 1152 GLY A N 1
ATOM 8496 C CA . GLY A 1 1152 ? -16.543 -9.135 -16.048 1.00 97.69 1152 GLY A CA 1
ATOM 8497 C C . GLY A 1 1152 ? -15.280 -8.476 -15.506 1.00 97.69 1152 GLY A C 1
ATOM 8498 O O . GLY A 1 1152 ? -14.268 -9.153 -15.385 1.00 97.69 1152 GLY A O 1
ATOM 8499 N N . ASN A 1 1153 ? -15.359 -7.217 -15.071 1.00 96.75 1153 ASN A N 1
ATOM 8500 C CA . ASN A 1 1153 ? -14.213 -6.504 -14.505 1.00 96.75 1153 ASN A CA 1
ATOM 8501 C C . ASN A 1 1153 ? -13.762 -7.098 -13.163 1.00 96.75 1153 ASN A C 1
ATOM 8503 O O . ASN A 1 1153 ? -12.565 -7.261 -12.969 1.00 96.75 1153 ASN A O 1
ATOM 8507 N N . ILE A 1 1154 ? -14.678 -7.534 -12.283 1.00 96.69 1154 ILE A N 1
ATOM 8508 C CA . ILE A 1 1154 ? -14.287 -8.287 -11.074 1.00 96.69 1154 ILE A CA 1
ATOM 8509 C C . ILE A 1 1154 ? -13.628 -9.625 -11.458 1.00 96.69 1154 ILE A C 1
ATOM 8511 O O . ILE A 1 1154 ? -12.614 -9.988 -10.881 1.00 96.69 1154 ILE A O 1
ATOM 8515 N N . ALA A 1 1155 ? -14.133 -10.360 -12.455 1.00 97.88 1155 ALA A N 1
ATOM 8516 C CA . ALA A 1 1155 ? -13.464 -11.584 -12.904 1.00 97.88 1155 ALA A CA 1
ATOM 8517 C C . ALA A 1 1155 ? -12.071 -11.309 -13.506 1.00 97.88 1155 ALA A C 1
ATOM 8519 O O . ALA A 1 1155 ? -11.160 -12.097 -13.271 1.00 97.88 1155 ALA A O 1
ATOM 8520 N N . SER A 1 1156 ? -11.884 -10.200 -14.229 1.00 98.12 1156 SER A N 1
ATOM 8521 C CA . SER A 1 1156 ? -10.574 -9.763 -14.731 1.00 98.12 1156 SER A CA 1
ATOM 8522 C C . SER A 1 1156 ? -9.623 -9.368 -13.595 1.00 98.12 1156 SER A C 1
ATOM 8524 O O . SER A 1 1156 ? -8.458 -9.749 -13.632 1.00 98.12 1156 SER A O 1
ATOM 8526 N N . HIS A 1 1157 ? -10.129 -8.675 -12.572 1.00 97.06 1157 HIS A N 1
ATOM 8527 C CA . HIS A 1 1157 ? -9.420 -8.277 -11.352 1.00 97.06 1157 HIS A CA 1
ATOM 8528 C C . HIS A 1 1157 ? -8.910 -9.489 -10.563 1.00 97.06 1157 HIS A C 1
ATOM 8530 O O . HIS A 1 1157 ? -7.717 -9.595 -10.295 1.00 97.06 1157 HIS A O 1
ATOM 8536 N N . GLU A 1 1158 ? -9.767 -10.479 -10.292 1.00 97.56 1158 GLU A N 1
ATOM 8537 C CA . GLU A 1 1158 ? -9.315 -11.701 -9.615 1.00 97.56 1158 GLU A CA 1
ATOM 8538 C C . GLU A 1 1158 ? -8.310 -12.501 -10.466 1.00 97.56 1158 GLU A C 1
ATOM 8540 O O . GLU A 1 1158 ? -7.374 -13.086 -9.928 1.00 97.56 1158 GLU A O 1
ATOM 8545 N N . ALA A 1 1159 ? -8.460 -12.517 -11.799 1.00 98.00 1159 ALA A N 1
ATOM 8546 C CA . ALA A 1 1159 ? -7.453 -13.111 -12.684 1.00 98.00 1159 ALA A CA 1
ATOM 8547 C C . ALA A 1 1159 ? -6.124 -12.338 -12.660 1.00 98.00 1159 ALA A C 1
ATOM 8549 O O . ALA A 1 1159 ? -5.069 -12.944 -12.823 1.00 98.00 1159 ALA A O 1
ATOM 8550 N N . ALA A 1 1160 ? -6.157 -11.020 -12.458 1.00 97.19 1160 ALA A N 1
ATOM 8551 C CA . ALA A 1 1160 ? -4.967 -10.182 -12.426 1.00 97.19 1160 ALA A CA 1
ATOM 8552 C C . ALA A 1 1160 ? -4.031 -10.558 -11.270 1.00 97.19 1160 ALA A C 1
ATOM 8554 O O . ALA A 1 1160 ? -2.816 -10.605 -11.472 1.00 97.19 1160 ALA A O 1
ATOM 8555 N N . HIS A 1 1161 ? -4.593 -10.889 -10.104 1.00 97.19 1161 HIS A N 1
ATOM 8556 C CA . HIS A 1 1161 ? -3.858 -11.419 -8.953 1.00 97.19 1161 HIS A CA 1
ATOM 8557 C C . HIS A 1 1161 ? -3.198 -12.767 -9.264 1.00 97.19 1161 HIS A C 1
ATOM 8559 O O . HIS A 1 1161 ? -1.981 -12.894 -9.124 1.00 97.19 1161 HIS A O 1
ATOM 8565 N N . LEU A 1 1162 ? -3.956 -13.721 -9.818 1.00 97.00 1162 LEU A N 1
ATOM 8566 C CA . LEU A 1 1162 ? -3.443 -15.036 -10.248 1.00 97.00 1162 LEU A CA 1
ATOM 8567 C C . LEU A 1 1162 ? -2.398 -14.964 -11.380 1.00 97.00 1162 LEU A C 1
ATOM 8569 O O . LEU A 1 1162 ? -1.800 -15.969 -11.745 1.00 97.00 1162 LEU A O 1
ATOM 8573 N N . PHE A 1 1163 ? -2.184 -13.786 -11.972 1.00 96.25 1163 PHE A N 1
ATOM 8574 C CA . PHE A 1 1163 ? -1.151 -13.539 -12.981 1.00 96.25 1163 PHE A CA 1
ATOM 8575 C C . PHE A 1 1163 ? -0.127 -12.471 -12.551 1.00 96.25 1163 PHE A C 1
ATOM 8577 O O . PHE A 1 1163 ? 0.684 -12.032 -13.372 1.00 96.25 1163 PHE A O 1
ATOM 8584 N N . GLY A 1 1164 ? -0.134 -12.077 -11.272 1.00 93.31 1164 GLY A N 1
ATOM 8585 C CA . GLY A 1 1164 ? 0.975 -11.374 -10.629 1.00 93.31 1164 GLY A CA 1
ATOM 8586 C C . GLY A 1 1164 ? 0.815 -9.886 -10.342 1.00 93.31 1164 GLY A C 1
ATOM 8587 O O . GLY A 1 1164 ? 1.809 -9.252 -9.994 1.00 93.31 1164 GLY A O 1
ATOM 8588 N N . ALA A 1 1165 ? -0.384 -9.320 -10.481 1.00 94.25 1165 ALA A N 1
ATOM 8589 C CA . ALA A 1 1165 ? -0.651 -7.932 -10.110 1.00 94.25 1165 ALA A CA 1
ATOM 8590 C C . ALA A 1 1165 ? -1.202 -7.811 -8.678 1.00 94.25 1165 ALA A C 1
ATOM 8592 O O . ALA A 1 1165 ? -2.002 -8.629 -8.229 1.00 94.25 1165 ALA A O 1
ATOM 8593 N N . PHE A 1 1166 ? -0.801 -6.761 -7.973 1.00 93.75 1166 PHE A N 1
ATOM 8594 C CA . PHE A 1 1166 ? -1.321 -6.337 -6.672 1.00 93.75 1166 PHE A CA 1
ATOM 8595 C C . PHE A 1 1166 ? -2.421 -5.285 -6.863 1.00 93.75 1166 PHE A C 1
ATOM 8597 O O . PHE A 1 1166 ? -2.726 -4.903 -7.993 1.00 93.75 1166 PHE A O 1
ATOM 8604 N N . HIS A 1 1167 ? -3.028 -4.806 -5.778 1.00 92.75 1167 HIS A N 1
ATOM 8605 C CA . HIS A 1 1167 ? -4.017 -3.737 -5.874 1.00 92.75 1167 HIS A CA 1
ATOM 8606 C C . HIS A 1 1167 ? -3.403 -2.351 -6.132 1.00 92.75 1167 HIS A C 1
ATOM 8608 O O . HIS A 1 1167 ? -2.356 -1.993 -5.580 1.00 92.75 1167 HIS A O 1
ATOM 8614 N N . THR A 1 1168 ? -4.136 -1.541 -6.893 1.00 90.50 1168 THR A N 1
ATOM 8615 C CA . THR A 1 1168 ? -3.841 -0.133 -7.204 1.00 90.50 1168 THR A CA 1
ATOM 8616 C C . THR A 1 1168 ? -4.773 0.839 -6.466 1.00 90.50 1168 THR A C 1
ATOM 8618 O O . THR A 1 1168 ? -5.782 0.438 -5.863 1.00 90.50 1168 THR A O 1
ATOM 8621 N N . ASP A 1 1169 ? -4.389 2.117 -6.402 1.00 84.50 1169 ASP A N 1
ATOM 8622 C CA . ASP A 1 1169 ? -5.046 3.121 -5.563 1.00 84.50 1169 ASP A CA 1
ATOM 8623 C C . ASP A 1 1169 ? -6.321 3.720 -6.180 1.00 84.50 1169 ASP A C 1
ATOM 8625 O O . ASP A 1 1169 ? -6.342 4.828 -6.713 1.00 84.50 1169 ASP A O 1
ATOM 8629 N N . ARG A 1 1170 ? -7.437 3.039 -5.916 1.00 83.25 1170 ARG A N 1
ATOM 8630 C CA . ARG A 1 1170 ? -8.819 3.460 -6.214 1.00 83.25 1170 ARG A CA 1
ATOM 8631 C C . ARG A 1 1170 ? -9.237 4.893 -5.825 1.00 83.25 1170 ARG A C 1
ATOM 8633 O O . ARG A 1 1170 ? -10.379 5.274 -6.100 1.00 83.25 1170 ARG A O 1
ATOM 8640 N N . PHE A 1 1171 ? -8.445 5.620 -5.033 1.00 80.38 1171 PHE A N 1
ATOM 8641 C CA . PHE A 1 1171 ? -8.757 6.983 -4.589 1.00 80.38 1171 PHE A CA 1
ATOM 8642 C C . PHE A 1 1171 ? -8.171 8.057 -5.515 1.00 80.38 1171 PHE A C 1
ATOM 8644 O O . PHE A 1 1171 ? -8.533 9.232 -5.392 1.00 80.38 1171 PHE A O 1
ATOM 8651 N N . ASN A 1 1172 ? -7.315 7.663 -6.457 1.00 73.62 1172 ASN A N 1
ATOM 8652 C CA . ASN A 1 1172 ? -6.744 8.535 -7.470 1.00 73.62 1172 ASN A CA 1
ATOM 8653 C C . ASN A 1 1172 ? -7.642 8.581 -8.749 1.00 73.62 1172 ASN A C 1
ATOM 8655 O O . ASN A 1 1172 ? -8.694 7.940 -8.786 1.00 73.62 1172 ASN A O 1
ATOM 8659 N N . PRO A 1 1173 ? -7.351 9.437 -9.755 1.00 77.69 1173 PRO A N 1
ATOM 8660 C CA . PRO A 1 1173 ? -8.211 9.624 -10.931 1.00 77.69 1173 PRO A CA 1
ATOM 8661 C C . PRO A 1 1173 ? -7.950 8.648 -12.095 1.00 77.69 1173 PRO A C 1
ATOM 8663 O O . PRO A 1 1173 ? -8.621 8.759 -13.125 1.00 77.69 1173 PRO A O 1
ATOM 8666 N N . VAL A 1 1174 ? -6.961 7.763 -11.981 1.00 80.44 1174 VAL A N 1
ATOM 8667 C CA . VAL A 1 1174 ? -6.757 6.618 -12.873 1.00 80.44 1174 VAL A CA 1
ATOM 8668 C C . VAL A 1 1174 ? -7.835 5.573 -12.559 1.00 80.44 1174 VAL A C 1
ATOM 8670 O O . VAL A 1 1174 ? -8.432 5.572 -11.486 1.00 80.44 1174 VAL A O 1
ATOM 8673 N N . SER A 1 1175 ? -8.178 4.741 -13.534 1.00 86.00 1175 SER A N 1
ATOM 8674 C CA . SER A 1 1175 ? -9.067 3.599 -13.322 1.00 86.00 1175 SER A CA 1
ATOM 8675 C C . SER A 1 1175 ? -8.363 2.374 -13.871 1.00 86.00 1175 SER A C 1
ATOM 8677 O O . SER A 1 1175 ? -8.246 2.248 -15.091 1.00 86.00 1175 SER A O 1
ATOM 8679 N N . ASP A 1 1176 ? -7.876 1.517 -12.979 1.00 90.25 1176 ASP A N 1
ATOM 8680 C CA . ASP A 1 1176 ? -7.290 0.227 -13.333 1.00 90.25 1176 ASP A CA 1
ATOM 8681 C C . ASP A 1 1176 ? -8.257 -0.903 -12.951 1.00 90.25 1176 ASP A C 1
ATOM 8683 O O . ASP A 1 1176 ? -8.979 -0.849 -11.949 1.00 90.25 1176 ASP A O 1
ATOM 8687 N N . VAL A 1 1177 ? -8.258 -1.978 -13.733 1.00 94.25 1177 VAL A N 1
ATOM 8688 C CA . VAL A 1 1177 ? -8.903 -3.240 -13.352 1.00 94.25 1177 VAL A CA 1
ATOM 8689 C C . VAL A 1 1177 ? -8.398 -3.732 -11.990 1.00 94.25 1177 VAL A C 1
ATOM 8691 O O . VAL A 1 1177 ? -9.169 -4.359 -11.266 1.00 94.25 1177 VAL A O 1
ATOM 8694 N N . THR A 1 1178 ? -7.154 -3.437 -11.597 1.00 93.31 1178 THR A N 1
ATOM 8695 C CA . THR A 1 1178 ? -6.563 -3.829 -10.304 1.00 93.31 1178 THR A CA 1
ATOM 8696 C C . THR A 1 1178 ? -6.923 -2.927 -9.115 1.00 93.31 1178 THR A C 1
ATOM 8698 O O . THR A 1 1178 ? -6.424 -3.157 -8.014 1.00 93.31 1178 THR A O 1
ATOM 8701 N N . ASP A 1 1179 ? -7.802 -1.935 -9.272 1.00 90.56 1179 ASP A N 1
ATOM 8702 C CA . ASP A 1 1179 ? -8.150 -1.005 -8.187 1.00 90.56 1179 ASP A CA 1
ATOM 8703 C C . ASP A 1 1179 ? -8.825 -1.693 -6.991 1.00 90.56 1179 ASP A C 1
ATOM 8705 O O . ASP A 1 1179 ? -9.740 -2.504 -7.153 1.00 90.56 1179 ASP A O 1
ATOM 8709 N N . GLN A 1 1180 ? -8.426 -1.323 -5.765 1.00 86.38 1180 GLN A N 1
ATOM 8710 C CA . GLN A 1 1180 ? -8.926 -1.948 -4.531 1.00 86.38 1180 GLN A CA 1
ATOM 8711 C C . GLN A 1 1180 ? -10.457 -2.091 -4.464 1.00 86.38 1180 GLN A C 1
ATOM 8713 O O . GLN A 1 1180 ? -11.216 -1.109 -4.390 1.00 86.38 1180 GLN A O 1
ATOM 8718 N N . GLY A 1 1181 ? -10.913 -3.337 -4.323 1.00 69.88 1181 GLY A N 1
ATOM 8719 C CA . GLY A 1 1181 ? -12.326 -3.680 -4.211 1.00 69.88 1181 GLY A CA 1
ATOM 8720 C C . GLY A 1 1181 ? -13.069 -2.994 -3.052 1.00 69.88 1181 GLY A C 1
ATOM 8721 O O . GLY A 1 1181 ? -12.523 -2.684 -1.992 1.00 69.88 1181 GLY A O 1
ATOM 8722 N N . GLY A 1 1182 ? -14.371 -2.754 -3.246 1.00 64.25 1182 GLY A N 1
ATOM 8723 C CA . GLY A 1 1182 ? -15.270 -2.203 -2.218 1.00 64.25 1182 GLY A CA 1
ATOM 8724 C C . GLY A 1 1182 ? -16.322 -1.228 -2.749 1.00 64.25 1182 GLY A C 1
ATOM 8725 O O . GLY A 1 1182 ? -17.425 -1.157 -2.203 1.00 64.25 1182 GLY A O 1
ATOM 8726 N N . ASN A 1 1183 ? -16.032 -0.540 -3.858 1.00 73.56 1183 ASN A N 1
ATOM 8727 C CA . ASN A 1 1183 ? -16.964 0.360 -4.539 1.00 73.56 1183 ASN A CA 1
ATOM 8728 C C . ASN A 1 1183 ? -17.284 -0.148 -5.954 1.00 73.56 1183 ASN A C 1
ATOM 8730 O O . ASN A 1 1183 ? -16.515 0.055 -6.888 1.00 73.56 1183 ASN A O 1
ATOM 8734 N N . ILE A 1 1184 ? -18.464 -0.751 -6.133 1.00 83.69 1184 ILE A N 1
ATOM 8735 C CA . ILE A 1 1184 ? -18.932 -1.269 -7.437 1.00 83.69 1184 ILE A CA 1
ATOM 8736 C C . ILE A 1 1184 ? -19.071 -0.195 -8.527 1.00 83.69 1184 ILE A C 1
ATOM 8738 O O . ILE A 1 1184 ? -19.240 -0.543 -9.689 1.00 83.69 1184 ILE A O 1
ATOM 8742 N N . SER A 1 1185 ? -19.036 1.091 -8.165 1.00 84.00 1185 SER A N 1
ATOM 8743 C CA . SER A 1 1185 ? -19.096 2.199 -9.124 1.00 84.00 1185 SER A CA 1
ATOM 8744 C C . SER A 1 1185 ? -17.821 2.279 -9.972 1.00 84.00 1185 SER A C 1
ATOM 8746 O O . SER A 1 1185 ? -17.912 2.654 -11.136 1.00 84.00 1185 SER A O 1
ATOM 8748 N N . ILE A 1 1186 ? -16.670 1.878 -9.410 1.00 81.06 1186 ILE A N 1
ATOM 8749 C CA . ILE A 1 1186 ? -15.362 1.870 -10.088 1.00 81.06 1186 ILE A CA 1
ATOM 8750 C C . ILE A 1 1186 ? -15.346 0.764 -11.144 1.00 81.06 1186 ILE A C 1
ATOM 8752 O O . ILE A 1 1186 ? -15.267 1.062 -12.326 1.00 81.06 1186 ILE A O 1
ATOM 8756 N N . PHE A 1 1187 ? -15.623 -0.488 -10.757 1.00 87.50 1187 PHE A N 1
ATOM 8757 C CA . PHE A 1 1187 ? -15.788 -1.606 -11.703 1.00 87.50 1187 PHE A CA 1
ATOM 8758 C C . PHE A 1 1187 ? -16.901 -1.401 -12.749 1.00 87.50 1187 PHE A C 1
ATOM 8760 O O . PHE A 1 1187 ? -16.939 -2.115 -13.747 1.00 87.50 1187 PHE A O 1
ATOM 8767 N N . ALA A 1 1188 ? -17.827 -0.462 -12.521 1.00 89.19 1188 ALA A N 1
ATOM 8768 C CA . ALA A 1 1188 ? -18.868 -0.071 -13.470 1.00 89.19 1188 ALA A CA 1
ATOM 8769 C C . ALA A 1 1188 ? -18.472 1.111 -14.382 1.00 89.19 1188 ALA A C 1
ATOM 8771 O O . ALA A 1 1188 ? -19.290 1.503 -15.216 1.00 89.19 1188 ALA A O 1
ATOM 8772 N N . GLY A 1 1189 ? -17.293 1.716 -14.196 1.00 87.38 1189 GLY A N 1
ATOM 8773 C CA . GLY A 1 1189 ? -16.834 2.900 -14.929 1.00 87.38 1189 GLY A CA 1
ATOM 8774 C C . GLY A 1 1189 ? -17.645 4.174 -14.653 1.00 87.38 1189 GLY A C 1
ATOM 8775 O O . GLY A 1 1189 ? -17.673 5.073 -15.487 1.00 87.38 1189 GLY A O 1
ATOM 8776 N N . MET A 1 1190 ? -18.388 4.258 -13.542 1.00 87.25 1190 MET A N 1
ATOM 8777 C CA . MET A 1 1190 ? -19.420 5.289 -13.346 1.00 87.25 1190 MET A CA 1
ATOM 8778 C C . MET A 1 1190 ? -18.865 6.694 -13.081 1.00 87.25 1190 MET A C 1
ATOM 8780 O O . MET A 1 1190 ? -18.335 6.966 -12.002 1.00 87.25 1190 MET A O 1
ATOM 8784 N N . VAL A 1 1191 ? -19.180 7.649 -13.961 1.00 81.38 1191 VAL A N 1
ATOM 8785 C CA . VAL A 1 1191 ? -18.935 9.082 -13.729 1.00 81.38 1191 VAL A CA 1
ATOM 8786 C C . VAL A 1 1191 ? -20.166 9.734 -13.081 1.00 81.38 1191 VAL A C 1
ATOM 8788 O O . VAL A 1 1191 ? -20.897 10.542 -13.645 1.00 81.38 1191 VAL A O 1
ATOM 8791 N N . GLY A 1 1192 ? -20.408 9.389 -11.813 1.00 82.50 1192 GLY A N 1
ATOM 8792 C CA . GLY A 1 1192 ? -21.467 9.986 -10.996 1.00 82.50 1192 GLY A CA 1
ATOM 8793 C C . GLY A 1 1192 ? -22.501 8.980 -10.493 1.00 82.50 1192 GLY A C 1
ATOM 8794 O O . GLY A 1 1192 ? -22.160 8.024 -9.812 1.00 82.50 1192 GLY A O 1
ATOM 8795 N N . ASN A 1 1193 ? -23.793 9.246 -10.724 1.00 84.81 1193 ASN A N 1
ATOM 8796 C CA . ASN A 1 1193 ? -24.902 8.549 -10.042 1.00 84.81 1193 ASN A CA 1
ATOM 8797 C C . ASN A 1 1193 ? -25.837 7.752 -10.973 1.00 84.81 1193 ASN A C 1
ATOM 8799 O O . ASN A 1 1193 ? -26.861 7.240 -10.513 1.00 84.81 1193 ASN A O 1
ATOM 8803 N N . VAL A 1 1194 ? -25.544 7.689 -12.271 1.00 88.44 1194 VAL A N 1
ATOM 8804 C CA . VAL A 1 1194 ? -26.345 6.990 -13.287 1.00 88.44 1194 VAL A CA 1
ATOM 8805 C C . VAL A 1 1194 ? -25.400 6.129 -14.119 1.00 88.44 1194 VAL A C 1
ATOM 8807 O O . VAL A 1 1194 ? -24.263 6.525 -14.315 1.00 88.44 1194 VAL A O 1
ATOM 8810 N N . TRP A 1 1195 ? -25.856 4.955 -14.555 1.00 93.12 1195 TRP A N 1
ATOM 8811 C CA . TRP A 1 1195 ? -25.097 4.066 -15.435 1.00 93.12 1195 TRP A CA 1
ATOM 8812 C C . TRP A 1 1195 ? -25.849 3.778 -16.739 1.00 93.12 1195 TRP A C 1
ATOM 8814 O O . TRP A 1 1195 ? -27.076 3.579 -16.750 1.00 93.12 1195 TRP A O 1
ATOM 8824 N N . GLY A 1 1196 ? -25.090 3.716 -17.825 1.00 90.69 1196 GLY A N 1
ATOM 8825 C CA . GLY A 1 1196 ? -25.499 3.598 -19.215 1.00 90.69 1196 GLY A CA 1
ATOM 8826 C C . GLY A 1 1196 ? -26.081 4.889 -19.795 1.00 90.69 1196 GLY A C 1
ATOM 8827 O O . GLY A 1 1196 ? -26.994 4.804 -20.629 1.00 90.69 1196 GLY A O 1
ATOM 8828 N N . ASP A 1 1197 ? -25.635 6.068 -19.341 1.00 88.56 1197 ASP A N 1
ATOM 8829 C CA . ASP A 1 1197 ? -26.003 7.354 -19.964 1.00 88.56 1197 ASP A CA 1
ATOM 8830 C C . ASP A 1 1197 ? -24.943 7.935 -20.923 1.00 88.56 1197 ASP A C 1
ATOM 8832 O O . ASP A 1 1197 ? -25.291 8.771 -21.773 1.00 88.56 1197 ASP A O 1
ATOM 8836 N N . GLY A 1 1198 ? -23.750 7.330 -20.949 1.00 86.44 1198 GLY A N 1
ATOM 8837 C CA . GLY A 1 1198 ? -22.705 7.533 -21.949 1.00 86.44 1198 GLY A CA 1
ATOM 8838 C C . GLY A 1 1198 ? -21.556 8.430 -21.496 1.00 86.44 1198 GLY A C 1
ATOM 88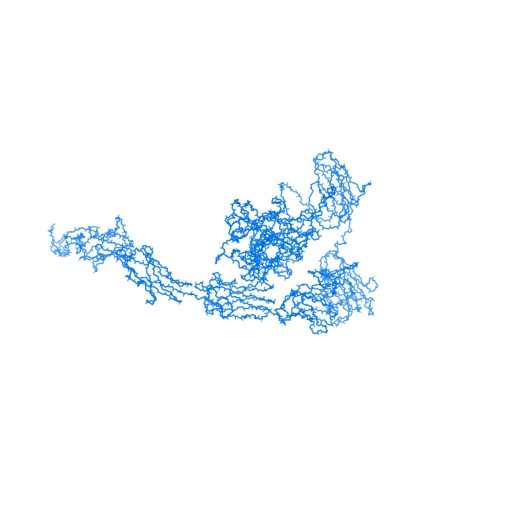39 O O . GLY A 1 1198 ? -20.845 8.942 -22.365 1.00 86.44 1198 GLY A O 1
ATOM 8840 N N . ASP A 1 1199 ? -21.410 8.661 -20.189 1.00 85.88 1199 ASP A N 1
ATOM 8841 C CA . ASP A 1 1199 ? -20.227 9.274 -19.575 1.00 85.88 1199 ASP A CA 1
ATOM 8842 C C . ASP A 1 1199 ? -19.308 8.269 -18.860 1.00 85.88 1199 ASP A C 1
ATOM 8844 O O . ASP A 1 1199 ? -18.298 8.678 -18.292 1.00 85.88 1199 ASP A O 1
ATOM 8848 N N . GLU A 1 1200 ? -19.616 6.971 -18.951 1.00 88.06 1200 GLU A N 1
ATOM 8849 C CA . GLU A 1 1200 ? -18.826 5.905 -18.340 1.00 88.06 1200 GLU A CA 1
ATOM 8850 C C . GLU A 1 1200 ? -17.410 5.786 -18.941 1.00 88.06 1200 GLU A C 1
ATOM 8852 O O . GLU A 1 1200 ? -17.204 5.993 -20.141 1.00 88.06 1200 GLU A O 1
ATOM 8857 N N . ILE A 1 1201 ? -16.442 5.444 -18.089 1.00 87.56 1201 ILE A N 1
ATOM 8858 C CA . ILE A 1 1201 ? -15.026 5.219 -18.418 1.00 87.56 1201 ILE A CA 1
ATOM 8859 C C . ILE A 1 1201 ? -14.794 3.717 -18.667 1.00 87.56 1201 ILE A C 1
ATOM 8861 O O . ILE A 1 1201 ? -15.317 2.893 -17.916 1.00 87.56 1201 ILE A O 1
ATOM 8865 N N . ASP A 1 1202 ? -14.018 3.369 -19.702 1.00 85.50 1202 ASP A N 1
ATOM 8866 C CA . ASP A 1 1202 ? -13.469 2.010 -19.863 1.00 85.50 1202 ASP A CA 1
ATOM 8867 C C . ASP A 1 1202 ? -12.383 1.780 -18.810 1.00 85.50 1202 ASP A C 1
ATOM 8869 O O . ASP A 1 1202 ? -11.516 2.632 -18.608 1.00 85.50 1202 ASP A O 1
ATOM 8873 N N . VAL A 1 1203 ? -12.472 0.650 -18.112 1.00 89.69 1203 VAL A N 1
ATOM 8874 C CA . VAL A 1 1203 ? -11.586 0.295 -17.000 1.00 89.69 1203 VAL A CA 1
ATOM 8875 C C . VAL A 1 1203 ? -10.670 -0.812 -17.492 1.00 89.69 1203 VAL A C 1
ATOM 8877 O O . VAL A 1 1203 ? -11.113 -1.951 -17.595 1.00 89.69 1203 VAL A O 1
ATOM 8880 N N . ASP A 1 1204 ? -9.423 -0.454 -17.789 1.00 89.12 1204 ASP A N 1
ATOM 8881 C CA . ASP A 1 1204 ? -8.425 -1.329 -18.407 1.00 89.12 1204 ASP A CA 1
ATOM 8882 C C . ASP A 1 1204 ? -7.270 -1.636 -17.445 1.00 89.12 1204 ASP A C 1
ATOM 8884 O O . ASP A 1 1204 ? -7.091 -0.966 -16.433 1.00 89.12 1204 ASP A O 1
ATOM 8888 N N . PHE A 1 1205 ? -6.390 -2.563 -17.825 1.00 91.69 1205 PHE A N 1
ATOM 8889 C CA . PHE A 1 1205 ? -5.045 -2.632 -17.249 1.00 91.69 1205 PHE A CA 1
ATOM 8890 C C . PHE A 1 1205 ? -4.186 -1.445 -17.725 1.00 91.69 1205 PHE A C 1
ATOM 8892 O O . PHE A 1 1205 ? -4.046 -1.196 -18.936 1.00 91.69 1205 PHE A O 1
ATOM 8899 N N . VAL A 1 1206 ? -3.601 -0.700 -16.785 1.00 87.81 1206 VAL A N 1
ATOM 8900 C CA . VAL A 1 1206 ? -2.816 0.521 -17.028 1.00 87.81 1206 VAL A CA 1
ATOM 8901 C C . VAL A 1 1206 ? -1.557 0.577 -16.140 1.00 87.81 1206 VAL A C 1
ATOM 8903 O O . VAL A 1 1206 ? -1.089 -0.428 -15.604 1.00 87.81 1206 VAL A O 1
ATOM 8906 N N . VAL A 1 1207 ? -0.925 1.752 -16.073 1.00 84.69 1207 VAL A N 1
ATOM 8907 C CA . VAL A 1 1207 ? 0.062 2.074 -15.039 1.00 84.69 1207 VAL A CA 1
ATOM 8908 C C . VAL A 1 1207 ? -0.657 2.898 -13.988 1.00 84.69 1207 VAL A C 1
ATOM 8910 O O . VAL A 1 1207 ? -1.185 3.958 -14.329 1.00 84.69 1207 VAL A O 1
ATOM 8913 N N . ASP A 1 1208 ? -0.630 2.444 -12.741 1.00 83.31 1208 ASP A N 1
ATOM 8914 C CA . ASP A 1 1208 ? -1.204 3.170 -11.614 1.00 83.31 1208 ASP A CA 1
ATOM 8915 C C . ASP A 1 1208 ? -0.363 3.024 -10.332 1.00 83.31 1208 ASP A C 1
ATOM 8917 O O . ASP A 1 1208 ? 0.557 2.206 -10.250 1.00 83.31 1208 ASP A O 1
ATOM 8921 N N . THR A 1 1209 ? -0.627 3.857 -9.331 1.00 86.50 1209 THR A N 1
ATOM 8922 C CA . THR A 1 1209 ? 0.024 3.803 -8.019 1.00 86.50 1209 THR A CA 1
ATOM 8923 C C . THR A 1 1209 ? -0.428 2.556 -7.248 1.00 86.50 1209 THR A C 1
ATOM 8925 O O . THR A 1 1209 ? -1.615 2.233 -7.224 1.00 86.50 1209 THR A O 1
ATOM 8928 N N . TYR A 1 1210 ? 0.500 1.843 -6.600 1.00 85.94 1210 TYR A N 1
ATOM 8929 C CA . TYR A 1 1210 ? 0.141 0.769 -5.662 1.00 85.94 1210 TYR A CA 1
ATOM 8930 C C . TYR A 1 1210 ? -0.722 1.324 -4.527 1.00 85.94 1210 TYR A C 1
ATOM 8932 O O . TYR A 1 1210 ? -0.525 2.460 -4.090 1.00 85.94 1210 TYR A O 1
ATOM 8940 N N . SER A 1 1211 ? -1.652 0.526 -3.996 1.00 85.62 1211 SER A N 1
ATOM 8941 C CA . SER A 1 1211 ? -2.397 0.990 -2.828 1.00 85.62 1211 SER A CA 1
ATOM 8942 C C . SER A 1 1211 ? -1.571 0.898 -1.542 1.00 85.62 1211 SER A C 1
ATOM 8944 O O . SER A 1 1211 ? -1.329 -0.181 -0.990 1.00 85.62 1211 SER A O 1
ATOM 8946 N N . THR A 1 1212 ? -1.234 2.075 -1.018 1.00 69.94 1212 THR A N 1
ATOM 8947 C CA . THR A 1 1212 ? -0.530 2.298 0.255 1.00 69.94 1212 THR A CA 1
ATOM 8948 C C . THR A 1 1212 ? -1.267 1.734 1.476 1.00 69.94 1212 THR A C 1
ATOM 8950 O O . THR A 1 1212 ? -0.664 1.518 2.523 1.00 69.94 1212 THR A O 1
ATOM 8953 N N . ASN A 1 1213 ? -2.570 1.449 1.356 1.00 63.56 1213 ASN A N 1
ATOM 8954 C CA . ASN A 1 1213 ? -3.382 0.850 2.421 1.00 63.56 1213 ASN A CA 1
ATOM 8955 C C . ASN A 1 1213 ? -3.141 -0.656 2.627 1.00 63.56 1213 ASN A C 1
ATOM 8957 O O . ASN A 1 1213 ? -3.725 -1.233 3.546 1.00 63.56 1213 ASN A O 1
ATOM 8961 N N . GLU A 1 1214 ? -2.364 -1.308 1.761 1.00 63.72 1214 GLU A N 1
ATOM 8962 C CA . GLU A 1 1214 ? -2.193 -2.763 1.787 1.00 63.72 1214 GLU A CA 1
ATOM 8963 C C . GLU A 1 1214 ? -0.741 -3.223 1.895 1.00 63.72 1214 GLU A C 1
ATOM 8965 O O . GLU A 1 1214 ? -0.437 -3.965 2.829 1.00 63.72 1214 GLU A O 1
ATOM 8970 N N . ILE A 1 1215 ? 0.124 -2.885 0.928 1.00 67.12 1215 ILE A N 1
ATOM 8971 C CA . ILE A 1 1215 ? 1.397 -3.614 0.755 1.00 67.12 1215 ILE A CA 1
ATOM 8972 C C . ILE A 1 1215 ? 2.576 -2.748 0.263 1.00 67.12 1215 ILE A C 1
ATOM 8974 O O . ILE A 1 1215 ? 3.673 -2.889 0.802 1.00 67.12 1215 ILE A O 1
ATOM 8978 N N . TYR A 1 1216 ? 2.400 -1.908 -0.765 1.00 77.00 1216 TYR A N 1
ATOM 8979 C CA . TYR A 1 1216 ? 3.523 -1.300 -1.497 1.00 77.00 1216 TYR A CA 1
ATOM 8980 C C . TYR A 1 1216 ? 3.362 0.197 -1.768 1.00 77.00 1216 TYR A C 1
ATOM 8982 O O . TYR A 1 1216 ? 2.254 0.689 -1.974 1.00 77.00 1216 TYR A O 1
ATOM 8990 N N . ASP A 1 1217 ? 4.509 0.869 -1.883 1.00 75.56 1217 ASP A N 1
ATOM 8991 C CA . ASP A 1 1217 ? 4.654 2.228 -2.411 1.00 75.56 1217 ASP A CA 1
ATOM 8992 C C . ASP A 1 1217 ? 5.121 2.207 -3.882 1.00 75.56 1217 ASP A C 1
ATOM 8994 O O . ASP A 1 1217 ? 5.765 1.258 -4.337 1.00 75.56 1217 ASP A O 1
ATOM 8998 N N . GLY A 1 1218 ? 4.871 3.284 -4.632 1.00 81.94 1218 GLY A N 1
ATOM 8999 C CA . GLY A 1 1218 ? 5.331 3.449 -6.020 1.00 81.94 1218 GLY A CA 1
ATOM 9000 C C . GLY A 1 1218 ? 4.281 3.063 -7.067 1.00 81.94 1218 GLY A C 1
ATOM 9001 O O . GLY A 1 1218 ? 3.086 3.130 -6.798 1.00 81.94 1218 GLY A O 1
ATOM 9002 N N . ASN A 1 1219 ? 4.715 2.657 -8.267 1.00 82.12 1219 ASN A N 1
ATOM 9003 C CA . ASN A 1 1219 ? 3.825 2.453 -9.421 1.00 82.12 1219 ASN A CA 1
ATOM 9004 C C . ASN A 1 1219 ? 3.841 1.009 -9.947 1.00 82.12 1219 ASN A C 1
ATOM 9006 O O . ASN A 1 1219 ? 4.887 0.489 -10.369 1.00 82.12 1219 ASN A O 1
ATOM 9010 N N . GLN A 1 1220 ? 2.659 0.404 -10.021 1.00 87.19 1220 GLN A N 1
ATOM 9011 C CA . GLN A 1 1220 ? 2.398 -0.839 -10.732 1.00 87.19 1220 GLN A CA 1
ATOM 9012 C C . GLN A 1 1220 ? 2.163 -0.561 -12.221 1.00 87.19 1220 GLN A C 1
ATOM 9014 O O . GLN A 1 1220 ? 1.448 0.361 -12.588 1.00 87.19 1220 GLN A O 1
ATOM 9019 N N . ASP A 1 1221 ? 2.744 -1.387 -13.088 1.00 88.94 1221 ASP A N 1
ATOM 9020 C CA . ASP A 1 1221 ? 2.366 -1.465 -14.504 1.00 88.94 1221 ASP A CA 1
ATOM 9021 C C . ASP A 1 1221 ? 1.622 -2.793 -14.680 1.00 88.94 1221 ASP A C 1
ATOM 9023 O O . ASP A 1 1221 ? 2.254 -3.832 -14.902 1.00 88.94 1221 ASP A O 1
ATOM 9027 N N . SER A 1 1222 ? 0.306 -2.793 -14.438 1.00 92.44 1222 SER A N 1
ATOM 9028 C CA . SER A 1 1222 ? -0.506 -4.019 -14.440 1.00 92.44 1222 SER A CA 1
ATOM 9029 C C . SER A 1 1222 ? -0.490 -4.631 -15.844 1.00 92.44 1222 SER A C 1
ATOM 9031 O O . SER A 1 1222 ? -0.127 -5.797 -16.015 1.00 92.44 1222 SER A O 1
ATOM 9033 N N . LEU A 1 1223 ? -0.686 -3.781 -16.856 1.00 91.56 1223 LEU A N 1
ATOM 9034 C CA . LEU A 1 1223 ? -0.615 -4.099 -18.280 1.00 91.56 1223 LEU A CA 1
ATOM 9035 C C . LEU A 1 1223 ? 0.636 -4.913 -18.651 1.00 91.56 1223 LEU A C 1
ATOM 9037 O O . LEU A 1 1223 ? 0.526 -5.994 -19.236 1.00 91.56 1223 LEU A O 1
ATOM 9041 N N . ASN A 1 1224 ? 1.834 -4.420 -18.327 1.00 91.25 1224 ASN A N 1
ATOM 9042 C CA . ASN A 1 1224 ? 3.077 -5.098 -18.700 1.00 91.25 1224 ASN A CA 1
ATOM 9043 C C . ASN A 1 1224 ? 3.456 -6.241 -17.757 1.00 91.25 1224 ASN A C 1
ATOM 9045 O O . ASN A 1 1224 ? 4.089 -7.198 -18.210 1.00 91.25 1224 ASN A O 1
ATOM 9049 N N . THR A 1 1225 ? 3.014 -6.204 -16.497 1.00 93.88 1225 THR A N 1
ATOM 9050 C CA . THR A 1 1225 ? 3.127 -7.349 -15.579 1.00 93.88 1225 THR A CA 1
ATOM 9051 C C . THR A 1 1225 ? 2.461 -8.577 -16.195 1.00 93.88 1225 THR A C 1
ATOM 9053 O O . THR A 1 1225 ? 3.096 -9.628 -16.317 1.00 93.88 1225 THR A O 1
ATOM 9056 N N . HIS A 1 1226 ? 1.236 -8.430 -16.709 1.00 95.94 1226 HIS A N 1
ATOM 9057 C CA . HIS A 1 1226 ? 0.535 -9.512 -17.405 1.00 95.94 1226 HIS A CA 1
ATOM 9058 C C . HIS A 1 1226 ? 1.098 -9.809 -18.794 1.00 95.94 1226 HIS A C 1
ATOM 9060 O O . HIS A 1 1226 ? 1.201 -10.983 -19.153 1.00 95.94 1226 HIS A O 1
ATOM 9066 N N . ALA A 1 1227 ? 1.504 -8.793 -19.568 1.00 91.75 1227 ALA A N 1
ATOM 9067 C CA . ALA A 1 1227 ? 2.067 -8.998 -20.907 1.00 91.75 1227 ALA A CA 1
ATOM 9068 C C . ALA A 1 1227 ? 3.280 -9.943 -20.880 1.00 91.75 1227 ALA A C 1
ATOM 9070 O O . ALA A 1 1227 ? 3.385 -10.843 -21.717 1.00 91.75 1227 ALA A O 1
ATOM 9071 N N . PHE A 1 1228 ? 4.176 -9.774 -19.903 1.00 92.56 1228 PHE A N 1
ATOM 9072 C CA . PHE A 1 1228 ? 5.331 -10.651 -19.720 1.00 92.56 1228 PHE A CA 1
ATOM 9073 C C . PHE A 1 1228 ? 5.019 -11.904 -18.882 1.00 92.56 1228 PHE A C 1
ATOM 9075 O O . PHE A 1 1228 ? 5.501 -12.981 -19.230 1.00 92.56 1228 PHE A O 1
ATOM 9082 N N . GLY A 1 1229 ? 4.186 -11.830 -17.839 1.00 91.94 1229 GLY A N 1
ATOM 9083 C CA . GLY A 1 1229 ? 3.803 -13.004 -17.032 1.00 91.94 1229 GLY A CA 1
ATOM 9084 C C . GLY A 1 1229 ? 3.080 -14.099 -17.834 1.00 91.94 1229 GLY A C 1
ATOM 9085 O O . GLY A 1 1229 ? 3.279 -15.292 -17.600 1.00 91.94 1229 GLY A O 1
ATOM 9086 N N . LEU A 1 1230 ? 2.309 -13.711 -18.853 1.00 96.00 1230 LEU A N 1
ATOM 9087 C CA . LEU A 1 1230 ? 1.563 -14.612 -19.743 1.00 96.00 1230 LEU A CA 1
ATOM 9088 C C . LEU A 1 1230 ? 2.301 -14.886 -21.072 1.00 96.00 1230 LEU A C 1
ATOM 9090 O O . LEU A 1 1230 ? 1.687 -15.046 -22.130 1.00 96.00 1230 LEU A O 1
ATOM 9094 N N . SER A 1 1231 ? 3.636 -14.948 -21.020 1.00 92.50 1231 SER A N 1
ATOM 9095 C CA . SER A 1 1231 ? 4.501 -15.306 -22.155 1.00 92.50 1231 SER A CA 1
ATOM 9096 C C . SER A 1 1231 ? 4.271 -16.738 -22.653 1.00 92.50 1231 SER A C 1
ATOM 9098 O O . SER A 1 1231 ? 4.099 -17.677 -21.873 1.00 92.50 1231 SER A O 1
ATOM 9100 N N . THR A 1 1232 ? 4.331 -16.943 -23.970 1.00 90.88 1232 THR A N 1
ATOM 9101 C CA . THR A 1 1232 ? 4.254 -18.287 -24.571 1.00 90.88 1232 THR A CA 1
ATOM 9102 C C . THR A 1 1232 ? 5.553 -19.084 -24.444 1.00 90.88 1232 THR A C 1
ATOM 9104 O O . THR A 1 1232 ? 6.654 -18.541 -24.520 1.00 90.88 1232 THR A O 1
ATOM 9107 N N . GLY A 1 1233 ? 5.442 -20.415 -24.373 1.00 84.94 1233 GLY A N 1
ATOM 9108 C CA . GLY A 1 1233 ? 6.607 -21.305 -24.344 1.00 84.94 1233 GLY A CA 1
ATOM 9109 C C . GLY A 1 1233 ? 7.529 -21.153 -25.549 1.00 84.94 1233 GLY A C 1
ATOM 9110 O O . GLY A 1 1233 ? 7.058 -20.949 -26.671 1.00 84.94 1233 GLY A O 1
ATOM 9111 N N . ILE A 1 1234 ? 8.846 -21.273 -25.333 1.00 82.12 1234 ILE A N 1
ATOM 9112 C CA . ILE A 1 1234 ? 9.887 -21.010 -26.346 1.00 82.12 1234 ILE A CA 1
ATOM 9113 C C . ILE A 1 1234 ? 10.643 -22.263 -26.821 1.00 82.12 1234 ILE A C 1
ATOM 9115 O O . ILE A 1 1234 ? 11.327 -22.222 -27.862 1.00 82.12 1234 ILE A O 1
ATOM 9119 N N . LEU A 1 1235 ? 10.499 -23.409 -26.141 1.00 69.25 1235 LEU A N 1
ATOM 9120 C CA . LEU A 1 1235 ? 11.315 -24.598 -26.407 1.00 69.25 1235 LEU A CA 1
ATOM 9121 C C . LEU A 1 1235 ? 10.995 -25.269 -27.751 1.00 69.25 1235 LEU A C 1
ATOM 9123 O O . LEU A 1 1235 ? 9.860 -25.631 -28.082 1.00 69.25 1235 LEU A O 1
ATOM 9127 N N . ALA A 1 1236 ? 12.040 -25.481 -28.553 1.00 57.94 1236 ALA A N 1
ATOM 9128 C CA . ALA A 1 1236 ? 11.932 -26.117 -29.860 1.00 57.94 1236 ALA A CA 1
ATOM 9129 C C . ALA A 1 1236 ? 11.672 -27.631 -29.734 1.00 57.94 1236 ALA A C 1
ATOM 9131 O O . ALA A 1 1236 ? 12.579 -28.422 -29.472 1.00 57.94 1236 ALA A O 1
ATOM 9132 N N . GLY A 1 1237 ? 10.425 -28.047 -29.973 1.00 41.94 1237 GLY A N 1
ATOM 9133 C CA . GLY A 1 1237 ? 10.019 -29.450 -29.894 1.00 41.94 1237 GLY A CA 1
ATOM 9134 C C . GLY A 1 1237 ? 10.787 -30.381 -30.842 1.00 41.94 1237 GLY A C 1
ATOM 9135 O O . GLY A 1 1237 ? 10.983 -30.093 -32.026 1.00 41.94 1237 GLY A O 1
ATOM 9136 N N . ALA A 1 1238 ? 11.177 -31.553 -30.334 1.00 34.81 1238 ALA A N 1
ATOM 9137 C CA . ALA A 1 1238 ? 11.859 -32.574 -31.123 1.00 34.81 1238 ALA A CA 1
ATOM 9138 C C . ALA A 1 1238 ? 10.954 -33.118 -32.248 1.00 34.81 1238 ALA A C 1
ATOM 9140 O O . ALA A 1 1238 ? 9.945 -33.779 -31.999 1.00 34.81 1238 ALA A O 1
ATOM 9141 N N . LEU A 1 1239 ? 11.346 -32.891 -33.507 1.00 31.89 1239 LEU A N 1
ATOM 9142 C CA . LEU A 1 1239 ? 10.626 -33.364 -34.695 1.00 31.89 1239 LEU A CA 1
ATOM 9143 C C . LEU A 1 1239 ? 10.608 -34.902 -34.797 1.00 31.89 1239 LEU A C 1
ATOM 9145 O O . LEU A 1 1239 ? 11.496 -35.519 -35.392 1.00 31.89 1239 LEU A O 1
ATOM 9149 N N . VAL A 1 1240 ? 9.547 -35.532 -34.283 1.00 28.58 1240 VAL A N 1
ATOM 9150 C CA . VAL A 1 1240 ? 9.305 -36.979 -34.403 1.00 28.58 1240 VAL A CA 1
ATOM 9151 C C . VAL A 1 1240 ? 8.100 -37.273 -35.302 1.00 28.58 1240 VAL A C 1
ATOM 9153 O O . VAL A 1 1240 ? 6.966 -37.396 -34.851 1.00 28.58 1240 VAL A O 1
ATOM 9156 N N . GLY A 1 1241 ? 8.369 -37.529 -36.584 1.00 26.80 1241 GLY A N 1
ATOM 9157 C CA . GLY A 1 1241 ? 7.421 -38.210 -37.476 1.00 26.80 1241 GLY A CA 1
ATOM 9158 C C . GLY A 1 1241 ? 6.579 -37.307 -38.391 1.00 26.80 1241 GLY A C 1
ATOM 9159 O O . GLY A 1 1241 ? 6.611 -36.085 -38.288 1.00 26.80 1241 GLY A O 1
ATOM 9160 N N . PRO A 1 1242 ? 5.909 -37.903 -39.397 1.00 34.19 1242 PRO A N 1
ATOM 9161 C CA . PRO A 1 1242 ? 5.489 -37.181 -40.592 1.00 34.19 1242 PRO A CA 1
ATOM 9162 C C . PRO A 1 1242 ? 4.192 -36.390 -40.408 1.00 34.19 1242 PRO A C 1
ATOM 9164 O O . PRO A 1 1242 ? 3.243 -36.871 -39.795 1.00 34.19 1242 PRO A O 1
ATOM 9167 N N . ALA A 1 1243 ? 4.152 -35.229 -41.068 1.00 38.91 1243 ALA A N 1
ATOM 9168 C CA . ALA A 1 1243 ? 3.029 -34.300 -41.146 1.00 38.91 1243 ALA A CA 1
ATOM 9169 C C . ALA A 1 1243 ? 1.642 -34.971 -41.164 1.00 38.91 1243 ALA A C 1
ATOM 9171 O O . ALA A 1 1243 ? 1.235 -35.571 -42.166 1.00 38.91 1243 ALA A O 1
ATOM 9172 N N . ILE A 1 1244 ? 0.884 -34.770 -40.084 1.00 28.69 1244 ILE A N 1
ATOM 9173 C CA . ILE A 1 1244 ? -0.572 -34.887 -40.116 1.00 28.69 1244 ILE A CA 1
ATOM 9174 C C . ILE A 1 1244 ? -1.094 -33.594 -40.734 1.00 28.69 1244 ILE A C 1
ATOM 9176 O O . ILE A 1 1244 ? -1.245 -32.570 -40.077 1.00 28.69 1244 ILE A O 1
ATOM 9180 N N . THR A 1 1245 ? -1.348 -33.639 -42.037 1.00 34.22 1245 THR A N 1
ATOM 9181 C CA . THR A 1 1245 ? -2.190 -32.640 -42.688 1.00 34.22 1245 THR A CA 1
ATOM 9182 C C . THR A 1 1245 ? -3.637 -32.881 -42.270 1.00 34.22 1245 THR A C 1
ATOM 9184 O O . THR A 1 1245 ? -4.304 -33.716 -42.886 1.00 34.22 1245 THR A O 1
ATOM 9187 N N . ASP A 1 1246 ? -4.133 -32.139 -41.285 1.00 26.81 1246 ASP A N 1
ATOM 9188 C CA . ASP A 1 1246 ? -5.574 -31.909 -41.156 1.00 26.81 1246 ASP A CA 1
ATOM 9189 C C . ASP A 1 1246 ? -5.859 -30.411 -41.005 1.00 26.81 1246 ASP A C 1
ATOM 9191 O O . ASP A 1 1246 ? -6.013 -29.856 -39.922 1.00 26.81 1246 ASP A O 1
ATOM 9195 N N . PHE A 1 1247 ? -5.861 -29.731 -42.154 1.00 32.31 1247 PHE A N 1
ATOM 9196 C CA . PHE A 1 1247 ? -6.382 -28.376 -42.254 1.00 32.31 1247 PHE A CA 1
ATOM 9197 C C . PHE A 1 1247 ? -7.912 -28.444 -42.206 1.00 32.31 1247 PHE A C 1
ATOM 9199 O O . PHE A 1 1247 ? -8.538 -28.811 -43.205 1.00 32.31 1247 PHE A O 1
ATOM 9206 N N . SER A 1 1248 ? -8.507 -27.993 -41.101 1.00 23.84 1248 SER A N 1
ATOM 9207 C CA . SER A 1 1248 ? -9.927 -27.633 -41.034 1.00 23.84 1248 SER A CA 1
ATOM 9208 C C . SER A 1 1248 ? -10.093 -26.105 -41.053 1.00 23.84 1248 SER A C 1
ATOM 9210 O O . SER A 1 1248 ? -10.065 -25.475 -40.000 1.00 23.84 1248 SER A O 1
ATOM 9212 N N . PRO A 1 1249 ? -10.263 -25.471 -42.229 1.00 35.97 1249 PRO A N 1
ATOM 9213 C CA . PRO A 1 1249 ? -10.546 -24.045 -42.320 1.00 35.97 1249 PRO A CA 1
ATOM 9214 C C . PRO A 1 1249 ? -12.061 -23.793 -42.316 1.00 35.97 1249 PRO A C 1
ATOM 9216 O O . PRO A 1 1249 ? -12.684 -23.836 -43.375 1.00 35.97 1249 PRO A O 1
ATOM 9219 N N . LEU A 1 1250 ? -12.648 -23.515 -41.151 1.00 26.20 1250 LEU A N 1
ATOM 9220 C CA . LEU A 1 1250 ? -14.002 -22.967 -40.940 1.00 26.20 1250 LEU A CA 1
ATOM 9221 C C . LEU A 1 1250 ? -14.071 -22.493 -39.465 1.00 26.20 1250 LEU A C 1
ATOM 9223 O O . LEU A 1 1250 ? -13.661 -23.255 -38.605 1.00 26.20 1250 LEU A O 1
ATOM 9227 N N . ALA A 1 1251 ? -14.565 -21.305 -39.106 1.00 24.94 1251 ALA A N 1
ATOM 9228 C CA . ALA A 1 1251 ? -15.269 -20.310 -39.911 1.00 24.94 1251 ALA A CA 1
ATOM 9229 C C . ALA A 1 1251 ? -14.889 -18.865 -39.541 1.00 24.94 1251 ALA A C 1
ATOM 9231 O O . ALA A 1 1251 ? -14.792 -18.502 -38.380 1.00 24.94 1251 ALA A O 1
ATOM 9232 N N . ARG A 1 1252 ? -14.775 -18.021 -40.570 1.00 29.48 1252 ARG A N 1
ATOM 9233 C CA . ARG A 1 1252 ? -14.746 -16.559 -40.467 1.00 29.48 1252 ARG A CA 1
ATOM 9234 C C . ARG A 1 1252 ? -16.109 -16.041 -40.917 1.00 29.48 1252 ARG A C 1
ATOM 9236 O O . ARG A 1 1252 ? -16.369 -16.137 -42.116 1.00 29.48 1252 ARG A O 1
ATOM 9243 N N . PHE A 1 1253 ? -16.940 -15.493 -40.028 1.00 25.47 1253 PHE A N 1
ATOM 9244 C CA . PHE A 1 1253 ? -18.043 -14.594 -40.406 1.00 25.47 1253 PHE A CA 1
ATOM 9245 C C . PHE A 1 1253 ? -18.521 -13.710 -39.239 1.00 25.47 1253 PHE A C 1
ATOM 9247 O O . PHE A 1 1253 ? -19.141 -14.199 -38.308 1.00 25.47 1253 PHE A O 1
ATOM 9254 N N . ILE A 1 1254 ? -18.256 -12.411 -39.405 1.00 25.91 1254 ILE A N 1
ATOM 9255 C CA . ILE A 1 1254 ? -18.840 -11.216 -38.757 1.00 25.91 1254 ILE A CA 1
ATOM 9256 C C . ILE A 1 1254 ? -20.388 -11.229 -38.875 1.00 25.91 1254 ILE A C 1
ATOM 9258 O O . ILE A 1 1254 ? -20.879 -11.753 -39.891 1.00 25.91 1254 ILE A O 1
ATOM 9262 N N . PRO A 1 1255 ? -21.166 -10.573 -37.986 1.00 32.75 1255 PRO A N 1
ATOM 9263 C CA . PRO A 1 1255 ? -20.760 -9.715 -36.865 1.00 32.75 1255 PRO A CA 1
ATOM 9264 C C . PRO A 1 1255 ? -20.857 -10.381 -35.495 1.00 32.75 1255 PRO A C 1
ATOM 9266 O O . PRO A 1 1255 ? -21.716 -11.278 -35.344 1.00 32.75 1255 PRO A O 1
#

Foldseek 3Di:
DDPDDDFFKDKDWDFQPRDADPVRDGRDIDIDIDGDDDFWKFFADWPAAFAAEDQDDDQKIKTATPDAKPPVLADQVQKFKAFPVRHTAGWDDWDADRVRRMIMTGHDDDDFGKMKMKRAWAQRHITHPNSFIYQADAPDRGRHRHHPRHGGDIHMGMYGHDHAKEFPAKVVGFAAEALAFDQKIKTFIPFFWDPVLDDQQQKQKPNNPWTFPDWDDPDRGMIIGGTDGDDFFKMKIKRDWQSTAHPVGHTYHIDIGMYGYDNFWKFFQDKPDFAAAEAAWFKDKIKTAIPAFWDPVLEDQVQKWKAFPPFGTFTFPDWDADRVRRMIMTITGTDHFGKMKMKGAWAQSGTTHPSRQTYLADDGHRHHPRHGHDINIGIYGYAHPDAAEDDWDQDPPNLQPKTKDWQPKDWQQFAPHKHKHKYFDAFQKKKKKKKFWPFQQKWKWKDWPPDPDDIDIDHRRDMDIDIGGGDHHGGIIMMMMHIRGTTMMTMIMMMQWDKDFFDDDDPDDDDWDDPVLDDDDDDGDIRTTHHPDPPPDPAAADDDDDQQAPVNAAEQCAVVPDQKGKHKYKQQPPPPAPGSQLGKHKHKHWDAAFKKKKKWKDPPVDDQDFQKKKWKAFPVQDTDDIFQDDPHSIDIDIDTHHHTDMMMIMMHGPQQRDARRHDRSRGDRHGIGMMMMMMGIDGCVPPDDPDDQDKFKDKDKDFCQVFAFAWKKKFKFFPPPQAQQQKKKFKADQVNPDTPDIWHADDPPDDDPTTRIIDGGDHHNHGGIIMIMMIGSRFHKMKMDMARDDDDDDDDDDDDADDDDDDDRPDIDIDGDDDDDDDDDDDDDDDDDDDDDDQPEAEDEDDPPQQDPVNAAEAQDDGHDPRGQKYKYKDWDQAQSGKGKYKYWDAQQKKKKKAKADFWQKKFKAFPVRRTAWIFRDFPCVQADPLDPHDTPHRIMDIARDQHTHMMMIIIGGHGTMMMMMIGIDGQPQQQDAQFDFAEEEEEQCWDFDQLVLVVDHGTFTWHGVQVLQVLLVHHPVCVVLLVVLLVVLLVVLQVVLQVPGPQHECVPPVAAFFFDYHYYYPVPDPDPAPDPRYEYEYETGACVRSVHPDQKAWSGQHQLLSPSHTYMYGYCDLCRHCDDPPRQNHLNVAAEDPPDDSSNQSSQQSNLQSNLNVLRSLHDAAFDPVDPAQESRHDDDHSCSSQQHPDRYHPPPNGDDHHQAKGAHDPVDTIGRIDRSSSSNRRSRGHHDDHDDDDDDDPPDDDDDDDDDD

pLDDT: mean 79.33, std 19.29, range [21.8, 98.62]

Radius of gyration: 51.23 Å; chains: 1; bounding box: 114×91×173 Å

Secondary structure (DSSP, 8-state):
-PPPPPSEEEEEEE-TTS---TTS-----EEEEEEE------EEEESS-TTEEESS--SEEEEEESS-B-TTT--GGGEEEEETT--B---SEEEEETTTTEEEEE--PPPSEEEEEEE-BSTTSBBBTTS-B-----SSTT--S-SSSSS---EEEEEEE-----EEEEESPTTEEESS--SEEEEEESS-B-TTT--TTSSEEGGGTEE-SEEEE-SSSEEEEEPPPP-SEEEEEEE-TTSSBBTT-PBPPPEEEEEEE------EEEESS-TTEEEESEEEEEEEEESS-B-TTS--GGGEEEEETTTEEE--SEEEEETTTTEEEEEEEEE-SEEEEEEE-BSTTSBBBTT-PBP---SSSS--SSSS---EEEEEEEE--SPEE--PEE-SSTTS--EEEEEEEEEE-STT---EEEEEE-TT--EEEEEEES-TT---EEEETTSSSPPEE--TT--EEEEE---SSSEEEEEEEE-SS-EEEEEEEEESEEEP-SS----S-----SSTT---SSS----EEE---------EEPPSS---STTT-EE--BTTTBSEEEEEEEET--TTSSSGGG-EEEEEEEE-TT-EEEEEEE-TT-SS---EEEEEEETT--EEEEES-SSSS--EEEEE-SSSEEEEEEEEETT-----TTSTT-S-----EEEEEEEEEE-GGGT---S--PPEEEEEEEE-TT-TTS-EEEEEEESTT---TT-EEEEE-TTSS-EEEE-EES-TT---SS--EEEEEE--SSSSEEEEEEEESS-EEEEEEEESS-----S---S--------SSSS-EEEEE------------------------EEEE--S--SSTTTPEE--BSSSTT-BSEEEEEEEE-STT-EEEEEEEE-TT-EEEEEEEEEEEEEEEE-TT--EEEEESS--GGGS-TT-----SSSEEEEEE--S-EEEEEEEEEEEEEEEEEEEEE--GGGGSBTT--EEEEEE-S--EEEGGGGT--SEEEPPPGGGTGGGGT--TTSHHHHHHHHHHHHHHHHHHHHHHSTT--HHHH--BTBB-EEEEETTTS---TTSTTEEEEEE---HHHHTS--SEEES---TT---TT-EEEE-HHHHTS---TT-TT-TTTS-B-TT--HHHHHHHHHHHHHHHHHHHTTT---B-TTSS--BTTBPSS-HHHHTT-SSS-BSSS-PPP-B--EEEB-TTTT-EEEEEHHHHHHHHTBPP-B-----S--------------

Sequence (1255 aa):
MLPLLPEGSHIVSLPADRLQDIDGQLNLEFSSSFVVDVTSPRVIESSIAEGAVVTSPPTTYIAKFDEDLDASQLDLQDVALVDGNNAEVPINQLIYDFASRTIQVGLPSLPPGEYELTLRSGIAAIQDLAGNALDGESQGLTGIPSGDGIPGGDFSIHFSVIEAFRVVASDPADASLLTVAPSSVTLDFSDAVDQGSLAPTDLVVDGGAVVATQVELLDADTVRFVLPALADGLHQFELPAGAVLDNDGQQNEAYAGAFTVDTVAPRVDSTSVAEGSVLVAGAFQFIATFSEPLDPTTLDAADIVLTGNVTGQYPASTFTYDEGTRTLTADFDAIVEDIYTLVLLSGDDAVKDLAGNALDGEFQPPTGDGLPGGDFTLHFSVDQSEPTQVALVRQEPLGSRVAATWRMPGVINRVGDADLYSLELAAGELMSVVITPSEPSAVMTLEIVGSTFPLVSAGPGQSIAALIPQIEASGTTLVRIKSDVATQFYLDVAVNALLENASGDSTQETPINLELSRQDDLPGRLAALANSAPIATVVEPLGAESNDTLATAIISGIGYGNDVYASTGVIGDNSQLAALGLDVDFVQVELSAADSLVIDLDTQAYTDGLDGVLALFDSQGTLLALNDDANGSDPHLEYTASERGVYYVAVSGFANLAYDPTVAGSGYAGSTGQYDLSIVRNDSSAAALSSIVVPDDDYFSVDLTGFVGRRIDFAVVGQNRVSQVDGVLEILAPDGKTVLSTGVDGIEGVPFSNLDLAVLQFVPSVAGVYTVHFRSSTAGNYSVVAAERYLFETEPNGLLSDPLRTLDFRIGAYGYLGTVNNEIEAWAPLEAWNSTSLTQLSVAVESEPNNAIADATPIALGFEALEDTAVDVSGTLANASDVDFYRIDLRPGDVLGVSVDGSANFLSLRDHLNFELLGSDVDVSDIYPDASPLPGGGTASLARVIDREGAYFIAVSGTTGAYDLQLRVYRPTLENELRGVHQTLFIDFDGADIDRSIFGVSGTSAFSPLSDFLSRWGLTAADEDAVIDAIMGHVVENFADIGERGFNGDFATTRQPGDYAVEILNSRDHADPWGQENVTRIVVGGTTDQLGIFTLGLAESIDVGNFDTSETAVVLLDLLSEAGGTLTFSSLNSIHLAPLASKIDLIGTVVGNIASHEAAHLFGAFHTDRFNPVSDVTDQGGNISIFAGMVGNVWGDGDEIDVDFVVDTYSTNEIYDGNQDSLNTHAFGLSTGILAGALVGPAITDFSPLARFIP